Protein 2EHF (pdb70)

Structure (mmCIF, N/CA/C/O backbone):
data_2EHF
#
_entry.id   2EHF
#
loop_
_atom_site.group_PDB
_atom_site.id
_atom_site.type_symbol
_atom_site.label_atom_id
_atom_site.label_alt_id
_atom_site.label_comp_id
_atom_site.label_asym_id
_atom_site.label_entity_id
_atom_site.label_seq_id
_atom_site.pdbx_PDB_ins_code
_atom_site.Cartn_x
_atom_site.Cartn_y
_atom_site.Cartn_z
_atom_site.occupancy
_atom_site.B_iso_or_equiv
_atom_site.auth_seq_id
_atom_site.auth_comp_id
_atom_site.auth_asym_id
_atom_site.auth_atom_id
_atom_site.pdbx_PDB_model_num
ATOM 1 N N . GLY A 1 1 ? -13.298 -3.826 28.647 1.00 0.00 1 GLY A N 1
ATOM 2 C CA . GLY A 1 1 ? -13.698 -3.352 27.335 1.00 0.00 1 GLY A CA 1
ATOM 3 C C . GLY A 1 1 ? -15.192 -3.118 27.234 1.00 0.00 1 GLY A C 1
ATOM 4 O O . GLY A 1 1 ? -15.965 -3.637 28.040 1.00 0.00 1 GLY A O 1
ATOM 8 N N . SER A 1 2 ? -15.601 -2.333 26.243 1.00 0.00 2 SER A N 1
ATOM 9 C CA . SER A 1 2 ? -17.013 -2.026 26.043 1.00 0.00 2 SER A CA 1
ATOM 10 C C . SER A 1 2 ? -17.375 -2.078 24.561 1.00 0.00 2 SER A C 1
ATOM 11 O O . SER A 1 2 ? -16.522 -2.331 23.711 1.00 0.00 2 SER A O 1
ATOM 19 N N . SER A 1 3 ? -18.647 -1.837 24.261 1.00 0.00 3 SER A N 1
ATOM 20 C CA . SER A 1 3 ? -19.125 -1.859 22.884 1.00 0.00 3 SER A CA 1
ATOM 21 C C . SER A 1 3 ? -18.407 -0.809 22.042 1.00 0.00 3 SER A C 1
ATOM 22 O O . SER A 1 3 ? -17.684 0.036 22.568 1.00 0.00 3 SER A O 1
ATOM 30 N N . GLY A 1 4 ? -18.611 -0.870 20.730 1.00 0.00 4 GLY A N 1
ATOM 31 C CA . GLY A 1 4 ? -17.976 0.080 19.835 1.00 0.00 4 GLY A CA 1
ATOM 32 C C . GLY A 1 4 ? -18.952 0.686 18.846 1.00 0.00 4 GLY A C 1
ATOM 33 O O . GLY A 1 4 ? -20.153 0.753 19.110 1.00 0.00 4 GLY A O 1
ATOM 37 N N . SER A 1 5 ? -18.436 1.129 17.704 1.00 0.00 5 SER A N 1
ATOM 38 C CA . SER A 1 5 ? -19.270 1.738 16.674 1.00 0.00 5 SER A CA 1
ATOM 39 C C . SER A 1 5 ? -19.981 0.669 15.850 1.00 0.00 5 SER A C 1
ATOM 40 O O . SER A 1 5 ? -19.480 -0.443 15.690 1.00 0.00 5 SER A O 1
ATOM 48 N N . SER A 1 6 ? -21.154 1.016 15.328 1.00 0.00 6 SER A N 1
ATOM 49 C CA . SER A 1 6 ? -21.937 0.087 14.523 1.00 0.00 6 SER A CA 1
ATOM 50 C C . SER A 1 6 ? -22.370 0.735 13.212 1.00 0.00 6 SER A C 1
ATOM 51 O O . SER A 1 6 ? -22.243 1.946 13.033 1.00 0.00 6 SER A O 1
ATOM 59 N N . GLY A 1 7 ? -22.884 -0.081 12.297 1.00 0.00 7 GLY A N 1
ATOM 60 C CA . GLY A 1 7 ? -23.329 0.430 11.013 1.00 0.00 7 GLY A CA 1
ATOM 61 C C . GLY A 1 7 ? -22.796 -0.383 9.850 1.00 0.00 7 GLY A C 1
ATOM 62 O O . GLY A 1 7 ? -21.593 -0.618 9.748 1.00 0.00 7 GLY A O 1
ATOM 66 N N . GLU A 1 8 ? -23.695 -0.815 8.971 1.00 0.00 8 GLU A N 1
ATOM 67 C CA . GLU A 1 8 ? -23.308 -1.609 7.810 1.00 0.00 8 GLU A CA 1
ATOM 68 C C . GLU A 1 8 ? -23.572 -0.845 6.516 1.00 0.00 8 GLU A C 1
ATOM 69 O O . GLU A 1 8 ? -24.713 -0.493 6.212 1.00 0.00 8 GLU A O 1
ATOM 81 N N . ILE A 1 9 ? -22.511 -0.591 5.759 1.00 0.00 9 ILE A N 1
ATOM 82 C CA . ILE A 1 9 ? -22.627 0.130 4.497 1.00 0.00 9 ILE A CA 1
ATOM 83 C C . ILE A 1 9 ? -21.558 -0.318 3.507 1.00 0.00 9 ILE A C 1
ATOM 84 O O . ILE A 1 9 ? -20.444 -0.665 3.897 1.00 0.00 9 ILE A O 1
ATOM 100 N N . GLU A 1 10 ? -21.906 -0.307 2.224 1.00 0.00 10 GLU A N 1
ATOM 101 C CA . GLU A 1 10 ? -20.975 -0.712 1.177 1.00 0.00 10 GLU A CA 1
ATOM 102 C C . GLU A 1 10 ? -19.997 0.414 0.854 1.00 0.00 10 GLU A C 1
ATOM 103 O O . GLU A 1 10 ? -20.354 1.591 0.886 1.00 0.00 10 GLU A O 1
ATOM 115 N N . LYS A 1 11 ? -18.759 0.043 0.543 1.00 0.00 11 LYS A N 1
ATOM 116 C CA . LYS A 1 11 ? -17.728 1.019 0.213 1.00 0.00 11 LYS A CA 1
ATOM 117 C C . LYS A 1 11 ? -17.026 0.650 -1.091 1.00 0.00 11 LYS A C 1
ATOM 118 O O . LYS A 1 11 ? -16.852 -0.527 -1.401 1.00 0.00 11 LYS A O 1
ATOM 137 N N . GLY A 1 12 ? -16.625 1.665 -1.850 1.00 0.00 12 GLY A N 1
ATOM 138 C CA . GLY A 1 12 ? -15.946 1.427 -3.110 1.00 0.00 12 GLY A CA 1
ATOM 139 C C . GLY A 1 12 ? -14.521 0.945 -2.919 1.00 0.00 12 GLY A C 1
ATOM 140 O O . GLY A 1 12 ? -14.292 -0.150 -2.409 1.00 0.00 12 GLY A O 1
ATOM 144 N N . GLY A 1 13 ? -13.560 1.767 -3.331 1.00 0.00 13 GLY A N 1
ATOM 145 C CA . GLY A 1 13 ? -12.162 1.400 -3.195 1.00 0.00 13 GLY A CA 1
ATOM 146 C C . GLY A 1 13 ? -11.295 2.014 -4.276 1.00 0.00 13 GLY A C 1
ATOM 147 O O . GLY A 1 13 ? -11.729 2.171 -5.417 1.00 0.00 13 GLY A O 1
ATOM 151 N N . CYS A 1 14 ? -10.064 2.365 -3.917 1.00 0.00 14 CYS A N 1
ATOM 152 C CA . CYS A 1 14 ? -9.133 2.967 -4.863 1.00 0.00 14 CYS A CA 1
ATOM 153 C C . CYS A 1 14 ? -9.289 2.348 -6.249 1.00 0.00 14 CYS A C 1
ATOM 154 O O . CYS A 1 14 ? -9.861 2.957 -7.152 1.00 0.00 14 CYS A O 1
ATOM 161 N N . GLY A 1 15 ? -8.775 1.132 -6.409 1.00 0.00 15 GLY A N 1
ATOM 162 C CA . GLY A 1 15 ? -8.867 0.450 -7.687 1.00 0.00 15 GLY A CA 1
ATOM 163 C C . GLY A 1 15 ? -7.980 -0.777 -7.754 1.00 0.00 15 GLY A C 1
ATOM 164 O O . GLY A 1 15 ? -7.757 -1.447 -6.745 1.00 0.00 15 GLY A O 1
ATOM 168 N N . ASP A 1 16 ? -7.473 -1.074 -8.946 1.00 0.00 16 ASP A N 1
ATOM 169 C CA . ASP A 1 16 ? -6.605 -2.229 -9.141 1.00 0.00 16 ASP A CA 1
ATOM 170 C C . ASP A 1 16 ? -5.216 -1.794 -9.600 1.00 0.00 16 ASP A C 1
ATOM 171 O O . ASP A 1 16 ? -4.887 -1.831 -10.786 1.00 0.00 16 ASP A O 1
ATOM 180 N N . PRO A 1 17 ? -4.381 -1.371 -8.639 1.00 0.00 17 PRO A N 1
ATOM 181 C CA . PRO A 1 17 ? -3.015 -0.920 -8.920 1.00 0.00 17 PRO A CA 1
ATOM 182 C C . PRO A 1 17 ? -2.102 -2.066 -9.345 1.00 0.00 17 PRO A C 1
ATOM 183 O O . PRO A 1 17 ? -0.911 -1.869 -9.581 1.00 0.00 17 PRO A O 1
ATOM 194 N N . GLY A 1 18 ? -2.670 -3.264 -9.441 1.00 0.00 18 GLY A N 1
ATOM 195 C CA . GLY A 1 18 ? -1.893 -4.424 -9.838 1.00 0.00 18 GLY A CA 1
ATOM 196 C C . GLY A 1 18 ? -0.732 -4.692 -8.902 1.00 0.00 18 GLY A C 1
ATOM 197 O O . GLY A 1 18 ? -0.566 -4.003 -7.895 1.00 0.00 18 GLY A O 1
ATOM 201 N N . ILE A 1 19 ? 0.073 -5.696 -9.232 1.00 0.00 19 ILE A N 1
ATOM 202 C CA . ILE A 1 19 ? 1.224 -6.053 -8.412 1.00 0.00 19 ILE A CA 1
ATOM 203 C C . ILE A 1 19 ? 2.522 -5.936 -9.205 1.00 0.00 19 ILE A C 1
ATOM 204 O O . ILE A 1 19 ? 2.591 -6.282 -10.385 1.00 0.00 19 ILE A O 1
ATOM 220 N N . PRO A 1 20 ? 3.576 -5.437 -8.543 1.00 0.00 20 PRO A N 1
ATOM 221 C CA . PRO A 1 20 ? 4.892 -5.264 -9.166 1.00 0.00 20 PRO A CA 1
ATOM 222 C C . PRO A 1 20 ? 5.577 -6.596 -9.452 1.00 0.00 20 PRO A C 1
ATOM 223 O O . PRO A 1 20 ? 5.379 -7.574 -8.732 1.00 0.00 20 PRO A O 1
ATOM 234 N N . ALA A 1 21 ? 6.385 -6.626 -10.507 1.00 0.00 21 ALA A N 1
ATOM 235 C CA . ALA A 1 21 ? 7.102 -7.838 -10.886 1.00 0.00 21 ALA A CA 1
ATOM 236 C C . ALA A 1 21 ? 8.512 -7.845 -10.307 1.00 0.00 21 ALA A C 1
ATOM 237 O O . ALA A 1 21 ? 9.432 -8.413 -10.896 1.00 0.00 21 ALA A O 1
ATOM 244 N N . TYR A 1 22 ? 8.675 -7.212 -9.151 1.00 0.00 22 TYR A N 1
ATOM 245 C CA . TYR A 1 22 ? 9.974 -7.144 -8.493 1.00 0.00 22 TYR A CA 1
ATOM 246 C C . TYR A 1 22 ? 9.885 -7.645 -7.055 1.00 0.00 22 TYR A C 1
ATOM 247 O O . TYR A 1 22 ? 10.866 -8.126 -6.491 1.00 0.00 22 TYR A O 1
ATOM 265 N N . GLY A 1 23 ? 8.697 -7.530 -6.468 1.00 0.00 23 GLY A N 1
ATOM 266 C CA . GLY A 1 23 ? 8.499 -7.977 -5.101 1.00 0.00 23 GLY A CA 1
ATOM 267 C C . GLY A 1 23 ? 7.133 -8.597 -4.886 1.00 0.00 23 GLY A C 1
ATOM 268 O O . GLY A 1 23 ? 6.423 -8.903 -5.845 1.00 0.00 23 GLY A O 1
ATOM 272 N N . LYS A 1 24 ? 6.762 -8.785 -3.624 1.00 0.00 24 LYS A N 1
ATOM 273 C CA . LYS A 1 24 ? 5.472 -9.374 -3.285 1.00 0.00 24 LYS A CA 1
ATOM 274 C C . LYS A 1 24 ? 4.593 -8.369 -2.548 1.00 0.00 24 LYS A C 1
ATOM 275 O O . LYS A 1 24 ? 5.081 -7.579 -1.739 1.00 0.00 24 LYS A O 1
ATOM 294 N N . ARG A 1 25 ? 3.295 -8.405 -2.831 1.00 0.00 25 ARG A N 1
ATOM 295 C CA . ARG A 1 25 ? 2.348 -7.498 -2.194 1.00 0.00 25 ARG A CA 1
ATOM 296 C C . ARG A 1 25 ? 1.454 -8.247 -1.210 1.00 0.00 25 ARG A C 1
ATOM 297 O O . ARG A 1 25 ? 1.234 -9.451 -1.347 1.00 0.00 25 ARG A O 1
ATOM 318 N N . THR A 1 26 ? 0.942 -7.527 -0.217 1.00 0.00 26 THR A N 1
ATOM 319 C CA . THR A 1 26 ? 0.074 -8.124 0.791 1.00 0.00 26 THR A CA 1
ATOM 320 C C . THR A 1 26 ? -1.257 -7.385 0.877 1.00 0.00 26 THR A C 1
ATOM 321 O O . THR A 1 26 ? -1.324 -6.265 1.381 1.00 0.00 26 THR A O 1
ATOM 332 N N . GLY A 1 27 ? -2.315 -8.020 0.382 1.00 0.00 27 GLY A N 1
ATOM 333 C CA . GLY A 1 27 ? -3.630 -7.407 0.414 1.00 0.00 27 GLY A CA 1
ATOM 334 C C . GLY A 1 27 ? -4.238 -7.268 -0.968 1.00 0.00 27 GLY A C 1
ATOM 335 O O . GLY A 1 27 ? -4.391 -6.157 -1.477 1.00 0.00 27 GLY A O 1
ATOM 339 N N . SER A 1 28 ? -4.584 -8.397 -1.577 1.00 0.00 28 SER A N 1
ATOM 340 C CA . SER A 1 28 ? -5.174 -8.396 -2.911 1.00 0.00 28 SER A CA 1
ATOM 341 C C . SER A 1 28 ? -6.388 -7.473 -2.968 1.00 0.00 28 SER A C 1
ATOM 342 O O . SER A 1 28 ? -6.709 -6.916 -4.017 1.00 0.00 28 SER A O 1
ATOM 350 N N . SER A 1 29 ? -7.058 -7.317 -1.831 1.00 0.00 29 SER A N 1
ATOM 351 C CA . SER A 1 29 ? -8.239 -6.466 -1.750 1.00 0.00 29 SER A CA 1
ATOM 352 C C . SER A 1 29 ? -7.847 -5.019 -1.463 1.00 0.00 29 SER A C 1
ATOM 353 O O . SER A 1 29 ? -6.907 -4.756 -0.714 1.00 0.00 29 SER A O 1
ATOM 361 N N . PHE A 1 30 ? -8.576 -4.085 -2.065 1.00 0.00 30 PHE A N 1
ATOM 362 C CA . PHE A 1 30 ? -8.305 -2.665 -1.876 1.00 0.00 30 PHE A CA 1
ATOM 363 C C . PHE A 1 30 ? -9.577 -1.916 -1.488 1.00 0.00 30 PHE A C 1
ATOM 364 O O . PHE A 1 30 ? -10.459 -1.695 -2.318 1.00 0.00 30 PHE A O 1
ATOM 381 N N . LEU A 1 31 ? -9.664 -1.528 -0.220 1.00 0.00 31 LEU A N 1
ATOM 382 C CA . LEU A 1 31 ? -10.827 -0.804 0.280 1.00 0.00 31 LEU A CA 1
ATOM 383 C C . LEU A 1 31 ? -10.443 0.605 0.722 1.00 0.00 31 LEU A C 1
ATOM 384 O O . LEU A 1 31 ? -9.262 0.951 0.771 1.00 0.00 31 LEU A O 1
ATOM 400 N N . HIS A 1 32 ? -11.448 1.413 1.044 1.00 0.00 32 HIS A N 1
ATOM 401 C CA . HIS A 1 32 ? -11.215 2.784 1.485 1.00 0.00 32 HIS A CA 1
ATOM 402 C C . HIS A 1 32 ? -10.585 2.809 2.874 1.00 0.00 32 HIS A C 1
ATOM 403 O O . HIS A 1 32 ? -11.269 2.626 3.880 1.00 0.00 32 HIS A O 1
ATOM 417 N N . GLY A 1 33 ? -9.276 3.035 2.921 1.00 0.00 33 GLY A N 1
ATOM 418 C CA . GLY A 1 33 ? -8.576 3.078 4.191 1.00 0.00 33 GLY A CA 1
ATOM 419 C C . GLY A 1 33 ? -7.611 1.921 4.361 1.00 0.00 33 GLY A C 1
ATOM 420 O O . GLY A 1 33 ? -6.965 1.790 5.402 1.00 0.00 33 GLY A O 1
ATOM 424 N N . ASP A 1 34 ? -7.514 1.079 3.339 1.00 0.00 34 ASP A N 1
ATOM 425 C CA . ASP A 1 34 ? -6.621 -0.074 3.379 1.00 0.00 34 ASP A CA 1
ATOM 426 C C . ASP A 1 34 ? -5.207 0.318 2.962 1.00 0.00 34 ASP A C 1
ATOM 427 O O . ASP A 1 34 ? -5.018 1.188 2.112 1.00 0.00 34 ASP A O 1
ATOM 436 N N . THR A 1 35 ? -4.216 -0.329 3.568 1.00 0.00 35 THR A N 1
ATOM 437 C CA . THR A 1 35 ? -2.820 -0.046 3.261 1.00 0.00 35 THR A CA 1
ATOM 438 C C . THR A 1 35 ? -2.155 -1.237 2.580 1.00 0.00 35 THR A C 1
ATOM 439 O O . THR A 1 35 ? -2.170 -2.352 3.103 1.00 0.00 35 THR A O 1
ATOM 450 N N . LEU A 1 36 ? -1.571 -0.994 1.412 1.00 0.00 36 LEU A N 1
ATOM 451 C CA . LEU A 1 36 ? -0.898 -2.047 0.659 1.00 0.00 36 LEU A CA 1
ATOM 452 C C . LEU A 1 36 ? 0.614 -1.961 0.835 1.00 0.00 36 LEU A C 1
ATOM 453 O O . LEU A 1 36 ? 1.245 -0.988 0.420 1.00 0.00 36 LEU A O 1
ATOM 469 N N . THR A 1 37 ? 1.193 -2.988 1.450 1.00 0.00 37 THR A N 1
ATOM 470 C CA . THR A 1 37 ? 2.632 -3.029 1.680 1.00 0.00 37 THR A CA 1
ATOM 471 C C . THR A 1 37 ? 3.315 -3.993 0.716 1.00 0.00 37 THR A C 1
ATOM 472 O O . THR A 1 37 ? 2.663 -4.838 0.102 1.00 0.00 37 THR A O 1
ATOM 483 N N . PHE A 1 38 ? 4.631 -3.861 0.589 1.00 0.00 38 PHE A N 1
ATOM 484 C CA . PHE A 1 38 ? 5.403 -4.721 -0.301 1.00 0.00 38 PHE A CA 1
ATOM 485 C C . PHE A 1 38 ? 6.667 -5.224 0.390 1.00 0.00 38 PHE A C 1
ATOM 486 O O . PHE A 1 38 ? 6.959 -4.844 1.523 1.00 0.00 38 PHE A O 1
ATOM 503 N N . GLU A 1 39 ? 7.411 -6.081 -0.302 1.00 0.00 39 GLU A N 1
ATOM 504 C CA . GLU A 1 39 ? 8.643 -6.636 0.245 1.00 0.00 39 GLU A CA 1
ATOM 505 C C . GLU A 1 39 ? 9.504 -7.244 -0.859 1.00 0.00 39 GLU A C 1
ATOM 506 O O . GLU A 1 39 ? 8.989 -7.732 -1.865 1.00 0.00 39 GLU A O 1
ATOM 518 N N . CYS A 1 40 ? 10.818 -7.210 -0.663 1.00 0.00 40 CYS A N 1
ATOM 519 C CA . CYS A 1 40 ? 11.751 -7.756 -1.641 1.00 0.00 40 CYS A CA 1
ATOM 520 C C . CYS A 1 40 ? 12.728 -8.724 -0.979 1.00 0.00 40 CYS A C 1
ATOM 521 O O . CYS A 1 40 ? 13.131 -8.549 0.171 1.00 0.00 40 CYS A O 1
ATOM 528 N N . PRO A 1 41 ? 13.119 -9.770 -1.722 1.00 0.00 41 PRO A N 1
ATOM 529 C CA . PRO A 1 41 ? 14.053 -10.786 -1.229 1.00 0.00 41 PRO A CA 1
ATOM 530 C C . PRO A 1 41 ? 15.469 -10.244 -1.071 1.00 0.00 41 PRO A C 1
ATOM 531 O O . PRO A 1 41 ? 15.685 -9.032 -1.085 1.00 0.00 41 PRO A O 1
ATOM 542 N N . ALA A 1 42 ? 16.431 -11.148 -0.922 1.00 0.00 42 ALA A N 1
ATOM 543 C CA . ALA A 1 42 ? 17.828 -10.760 -0.764 1.00 0.00 42 ALA A CA 1
ATOM 544 C C . ALA A 1 42 ? 18.397 -10.216 -2.070 1.00 0.00 42 ALA A C 1
ATOM 545 O O . ALA A 1 42 ? 17.818 -10.411 -3.139 1.00 0.00 42 ALA A O 1
ATOM 552 N N . ALA A 1 43 ? 19.533 -9.533 -1.976 1.00 0.00 43 ALA A N 1
ATOM 553 C CA . ALA A 1 43 ? 20.181 -8.963 -3.151 1.00 0.00 43 ALA A CA 1
ATOM 554 C C . ALA A 1 43 ? 19.283 -7.932 -3.826 1.00 0.00 43 ALA A C 1
ATOM 555 O O . ALA A 1 43 ? 19.338 -7.747 -5.042 1.00 0.00 43 ALA A O 1
ATOM 562 N N . PHE A 1 44 ? 18.456 -7.262 -3.030 1.00 0.00 44 PHE A N 1
ATOM 563 C CA . PHE A 1 44 ? 17.545 -6.250 -3.552 1.00 0.00 44 PHE A CA 1
ATOM 564 C C . PHE A 1 44 ? 17.263 -5.179 -2.502 1.00 0.00 44 PHE A C 1
ATOM 565 O O . PHE A 1 44 ? 17.156 -5.474 -1.313 1.00 0.00 44 PHE A O 1
ATOM 582 N N . GLU A 1 45 ? 17.145 -3.934 -2.953 1.00 0.00 45 GLU A N 1
ATOM 583 C CA . GLU A 1 45 ? 16.878 -2.818 -2.053 1.00 0.00 45 GLU A CA 1
ATOM 584 C C . GLU A 1 45 ? 15.595 -2.094 -2.450 1.00 0.00 45 GLU A C 1
ATOM 585 O O . GLU A 1 45 ? 15.337 -1.867 -3.633 1.00 0.00 45 GLU A O 1
ATOM 597 N N . LEU A 1 46 ? 14.793 -1.734 -1.454 1.00 0.00 46 LEU A N 1
ATOM 598 C CA . LEU A 1 46 ? 13.536 -1.035 -1.698 1.00 0.00 46 LEU A CA 1
ATOM 599 C C . LEU A 1 46 ? 13.770 0.246 -2.492 1.00 0.00 46 LEU A C 1
ATOM 600 O O . LEU A 1 46 ? 14.588 1.084 -2.111 1.00 0.00 46 LEU A O 1
ATOM 616 N N . VAL A 1 47 ? 13.044 0.393 -3.595 1.00 0.00 47 VAL A N 1
ATOM 617 C CA . VAL A 1 47 ? 13.170 1.574 -4.441 1.00 0.00 47 VAL A CA 1
ATOM 618 C C . VAL A 1 47 ? 11.811 2.219 -4.690 1.00 0.00 47 VAL A C 1
ATOM 619 O O . VAL A 1 47 ? 11.296 2.195 -5.806 1.00 0.00 47 VAL A O 1
ATOM 632 N N . GLY A 1 48 ? 11.236 2.798 -3.640 1.00 0.00 48 GLY A N 1
ATOM 633 C CA . GLY A 1 48 ? 9.942 3.443 -3.765 1.00 0.00 48 GLY A CA 1
ATOM 634 C C . GLY A 1 48 ? 9.177 3.465 -2.457 1.00 0.00 48 GLY A C 1
ATOM 635 O O . GLY A 1 48 ? 9.742 3.205 -1.395 1.00 0.00 48 GLY A O 1
ATOM 639 N N . GLU A 1 49 ? 7.887 3.778 -2.533 1.00 0.00 49 GLU A N 1
ATOM 640 C CA . GLU A 1 49 ? 7.044 3.835 -1.344 1.00 0.00 49 GLU A CA 1
ATOM 641 C C . GLU A 1 49 ? 6.816 2.439 -0.771 1.00 0.00 49 GLU A C 1
ATOM 642 O O . GLU A 1 49 ? 6.083 1.634 -1.345 1.00 0.00 49 GLU A O 1
ATOM 654 N N . ARG A 1 50 ? 7.449 2.161 0.364 1.00 0.00 50 ARG A N 1
ATOM 655 C CA . ARG A 1 50 ? 7.316 0.863 1.014 1.00 0.00 50 ARG A CA 1
ATOM 656 C C . ARG A 1 50 ? 5.848 0.479 1.169 1.00 0.00 50 ARG A C 1
ATOM 657 O O . ARG A 1 50 ? 5.453 -0.645 0.860 1.00 0.00 50 ARG A O 1
ATOM 678 N N . VAL A 1 51 ? 5.043 1.422 1.649 1.00 0.00 51 VAL A N 1
ATOM 679 C CA . VAL A 1 51 ? 3.617 1.183 1.844 1.00 0.00 51 VAL A CA 1
ATOM 680 C C . VAL A 1 51 ? 2.805 2.439 1.551 1.00 0.00 51 VAL A C 1
ATOM 681 O O . VAL A 1 51 ? 3.121 3.523 2.043 1.00 0.00 51 VAL A O 1
ATOM 694 N N . ILE A 1 52 ? 1.757 2.286 0.749 1.00 0.00 52 ILE A N 1
ATOM 695 C CA . ILE A 1 52 ? 0.898 3.408 0.392 1.00 0.00 52 ILE A CA 1
ATOM 696 C C . ILE A 1 52 ? -0.439 3.330 1.121 1.00 0.00 52 ILE A C 1
ATOM 697 O O . ILE A 1 52 ? -0.753 2.326 1.760 1.00 0.00 52 ILE A O 1
ATOM 713 N N . THR A 1 53 ? -1.226 4.397 1.019 1.00 0.00 53 THR A N 1
ATOM 714 C CA . THR A 1 53 ? -2.530 4.450 1.668 1.00 0.00 53 THR A CA 1
ATOM 715 C C . THR A 1 53 ? -3.587 5.024 0.731 1.00 0.00 53 THR A C 1
ATOM 716 O O . THR A 1 53 ? -3.422 6.117 0.188 1.00 0.00 53 THR A O 1
ATOM 727 N N . CYS A 1 54 ? -4.673 4.282 0.546 1.00 0.00 54 CYS A N 1
ATOM 728 C CA . CYS A 1 54 ? -5.758 4.717 -0.325 1.00 0.00 54 CYS A CA 1
ATOM 729 C C . CYS A 1 54 ? -6.166 6.153 -0.010 1.00 0.00 54 CYS A C 1
ATOM 730 O O . CYS A 1 54 ? -5.965 6.635 1.105 1.00 0.00 54 CYS A O 1
ATOM 737 N N . GLN A 1 55 ? -6.739 6.830 -1.000 1.00 0.00 55 GLN A N 1
ATOM 738 C CA . GLN A 1 55 ? -7.174 8.211 -0.828 1.00 0.00 55 GLN A CA 1
ATOM 739 C C . GLN A 1 55 ? -8.667 8.350 -1.109 1.00 0.00 55 GLN A C 1
ATOM 740 O O . GLN A 1 55 ? -9.154 9.444 -1.394 1.00 0.00 55 GLN A O 1
ATOM 754 N N . GLN A 1 56 ? -9.386 7.235 -1.028 1.00 0.00 56 GLN A N 1
ATOM 755 C CA . GLN A 1 56 ? -10.823 7.234 -1.275 1.00 0.00 56 GLN A CA 1
ATOM 756 C C . GLN A 1 56 ? -11.171 8.122 -2.464 1.00 0.00 56 GLN A C 1
ATOM 757 O O . GLN A 1 56 ? -12.264 8.683 -2.533 1.00 0.00 56 GLN A O 1
ATOM 771 N N . ASN A 1 57 ? -10.235 8.245 -3.399 1.00 0.00 57 ASN A N 1
ATOM 772 C CA . ASN A 1 57 ? -10.443 9.067 -4.586 1.00 0.00 57 ASN A CA 1
ATOM 773 C C . ASN A 1 57 ? -10.130 8.279 -5.855 1.00 0.00 57 ASN A C 1
ATOM 774 O O . ASN A 1 57 ? -9.564 8.815 -6.806 1.00 0.00 57 ASN A O 1
ATOM 785 N N . ASN A 1 58 ? -10.502 7.003 -5.860 1.00 0.00 58 ASN A N 1
ATOM 786 C CA . ASN A 1 58 ? -10.261 6.141 -7.011 1.00 0.00 58 ASN A CA 1
ATOM 787 C C . ASN A 1 58 ? -8.814 6.253 -7.481 1.00 0.00 58 ASN A C 1
ATOM 788 O O . ASN A 1 58 ? -8.522 6.086 -8.665 1.00 0.00 58 ASN A O 1
ATOM 799 N N . GLN A 1 59 ? -7.914 6.536 -6.545 1.00 0.00 59 GLN A N 1
ATOM 800 C CA . GLN A 1 59 ? -6.497 6.670 -6.864 1.00 0.00 59 GLN A CA 1
ATOM 801 C C . GLN A 1 59 ? -5.635 6.411 -5.633 1.00 0.00 59 GLN A C 1
ATOM 802 O O . GLN A 1 59 ? -6.131 6.407 -4.506 1.00 0.00 59 GLN A O 1
ATOM 816 N N . TRP A 1 60 ? -4.344 6.194 -5.856 1.00 0.00 60 TRP A N 1
ATOM 817 C CA . TRP A 1 60 ? -3.413 5.933 -4.764 1.00 0.00 60 TRP A CA 1
ATOM 818 C C . TRP A 1 60 ? -2.457 7.105 -4.573 1.00 0.00 60 TRP A C 1
ATOM 819 O O . TRP A 1 60 ? -2.132 7.815 -5.524 1.00 0.00 60 TRP A O 1
ATOM 840 N N . SER A 1 61 ? -2.008 7.302 -3.337 1.00 0.00 61 SER A N 1
ATOM 841 C CA . SER A 1 61 ? -1.091 8.391 -3.021 1.00 0.00 61 SER A CA 1
ATOM 842 C C . SER A 1 61 ? 0.206 8.255 -3.812 1.00 0.00 61 SER A C 1
ATOM 843 O O . SER A 1 61 ? 0.815 9.251 -4.202 1.00 0.00 61 SER A O 1
ATOM 851 N N . GLY A 1 62 ? 0.623 7.014 -4.046 1.00 0.00 62 GLY A N 1
ATOM 852 C CA . GLY A 1 62 ? 1.845 6.770 -4.789 1.00 0.00 62 GLY A CA 1
ATOM 853 C C . GLY A 1 62 ? 1.781 5.496 -5.608 1.00 0.00 62 GLY A C 1
ATOM 854 O O . GLY A 1 62 ? 0.912 4.653 -5.390 1.00 0.00 62 GLY A O 1
ATOM 858 N N . ASN A 1 63 ? 2.702 5.357 -6.556 1.00 0.00 63 ASN A N 1
ATOM 859 C CA . ASN A 1 63 ? 2.744 4.178 -7.413 1.00 0.00 63 ASN A CA 1
ATOM 860 C C . ASN A 1 63 ? 3.419 3.011 -6.699 1.00 0.00 63 ASN A C 1
ATOM 861 O O . ASN A 1 63 ? 4.061 3.189 -5.664 1.00 0.00 63 ASN A O 1
ATOM 872 N N . LYS A 1 64 ? 3.270 1.815 -7.260 1.00 0.00 64 LYS A N 1
ATOM 873 C CA . LYS A 1 64 ? 3.866 0.618 -6.680 1.00 0.00 64 LYS A CA 1
ATOM 874 C C . LYS A 1 64 ? 5.381 0.761 -6.572 1.00 0.00 64 LYS A C 1
ATOM 875 O O . LYS A 1 64 ? 6.035 1.353 -7.431 1.00 0.00 64 LYS A O 1
ATOM 894 N N . PRO A 1 65 ? 5.954 0.206 -5.494 1.00 0.00 65 PRO A N 1
ATOM 895 C CA . PRO A 1 65 ? 7.398 0.257 -5.250 1.00 0.00 65 PRO A CA 1
ATOM 896 C C . PRO A 1 65 ? 8.183 -0.606 -6.233 1.00 0.00 65 PRO A C 1
ATOM 897 O O . PRO A 1 65 ? 7.662 -1.008 -7.273 1.00 0.00 65 PRO A O 1
ATOM 908 N N . SER A 1 66 ? 9.437 -0.887 -5.895 1.00 0.00 66 SER A N 1
ATOM 909 C CA . SER A 1 66 ? 10.295 -1.700 -6.750 1.00 0.00 66 SER A CA 1
ATOM 910 C C . SER A 1 66 ? 11.419 -2.339 -5.941 1.00 0.00 66 SER A C 1
ATOM 911 O O . SER A 1 66 ? 11.576 -2.067 -4.750 1.00 0.00 66 SER A O 1
ATOM 919 N N . CYS A 1 67 ? 12.200 -3.191 -6.596 1.00 0.00 67 CYS A N 1
ATOM 920 C CA . CYS A 1 67 ? 13.311 -3.871 -5.940 1.00 0.00 67 CYS A CA 1
ATOM 921 C C . CYS A 1 67 ? 14.570 -3.812 -6.800 1.00 0.00 67 CYS A C 1
ATOM 922 O O . CYS A 1 67 ? 14.585 -4.300 -7.930 1.00 0.00 67 CYS A O 1
ATOM 929 N N . SER A 1 68 ? 15.623 -3.211 -6.257 1.00 0.00 68 SER A N 1
ATOM 930 C CA . SER A 1 68 ? 16.886 -3.085 -6.975 1.00 0.00 68 SER A CA 1
ATOM 931 C C . SER A 1 68 ? 17.975 -2.526 -6.065 1.00 0.00 68 SER A C 1
ATOM 932 O O . SER A 1 68 ? 17.805 -1.476 -5.446 1.00 0.00 68 SER A O 1
ATOM 940 N N . GLY A 1 69 ? 19.096 -3.237 -5.988 1.00 0.00 69 GLY A N 1
ATOM 941 C CA . GLY A 1 69 ? 20.198 -2.797 -5.152 1.00 0.00 69 GLY A CA 1
ATOM 942 C C . GLY A 1 69 ? 21.013 -3.955 -4.611 1.00 0.00 69 GLY A C 1
ATOM 943 O O . GLY A 1 69 ? 20.531 -5.083 -4.498 1.00 0.00 69 GLY A O 1
ATOM 947 N N . PRO A 1 70 ? 22.280 -3.682 -4.266 1.00 0.00 70 PRO A N 1
ATOM 948 C CA . PRO A 1 70 ? 23.191 -4.698 -3.730 1.00 0.00 70 PRO A CA 1
ATOM 949 C C . PRO A 1 70 ? 22.801 -5.141 -2.324 1.00 0.00 70 PRO A C 1
ATOM 950 O O . PRO A 1 70 ? 21.686 -4.887 -1.869 1.00 0.00 70 PRO A O 1
ATOM 961 N N . SER A 1 71 ? 23.727 -5.806 -1.640 1.00 0.00 71 SER A N 1
ATOM 962 C CA . SER A 1 71 ? 23.479 -6.288 -0.286 1.00 0.00 71 SER A CA 1
ATOM 963 C C . SER A 1 71 ? 23.645 -5.163 0.730 1.00 0.00 71 SER A C 1
ATOM 964 O O . SER A 1 71 ? 23.866 -4.008 0.364 1.00 0.00 71 SER A O 1
ATOM 972 N N . SER A 1 72 ? 23.538 -5.508 2.009 1.00 0.00 72 SER A N 1
ATOM 973 C CA . SER A 1 72 ? 23.673 -4.528 3.080 1.00 0.00 72 SER A CA 1
ATOM 974 C C . SER A 1 72 ? 25.005 -4.696 3.806 1.00 0.00 72 SER A C 1
ATOM 975 O O . SER A 1 72 ? 25.793 -3.757 3.906 1.00 0.00 72 SER A O 1
ATOM 983 N N . GLY A 1 73 ? 25.248 -5.902 4.312 1.00 0.00 73 GLY A N 1
ATOM 984 C CA . GLY A 1 73 ? 26.484 -6.172 5.022 1.00 0.00 73 GLY A CA 1
ATOM 985 C C . GLY A 1 73 ? 27.670 -6.314 4.089 1.00 0.00 73 GLY A C 1
ATOM 986 O O . GLY A 1 73 ? 28.709 -6.851 4.473 1.00 0.00 73 GLY A O 1
ATOM 990 N N . GLY A 1 1 ? -12.253 -26.504 2.648 1.00 0.00 1 GLY A N 2
ATOM 991 C CA . GLY A 1 1 ? -13.648 -26.295 2.307 1.00 0.00 1 GLY A CA 2
ATOM 992 C C . GLY A 1 1 ? -14.109 -24.879 2.590 1.00 0.00 1 GLY A C 2
ATOM 993 O O . GLY A 1 1 ? -15.155 -24.670 3.204 1.00 0.00 1 GLY A O 2
ATOM 997 N N . SER A 1 2 ? -13.325 -23.903 2.144 1.00 0.00 2 SER A N 2
ATOM 998 C CA . SER A 1 2 ? -13.655 -22.499 2.358 1.00 0.00 2 SER A CA 2
ATOM 999 C C . SER A 1 2 ? -14.339 -22.301 3.707 1.00 0.00 2 SER A C 2
ATOM 1000 O O . SER A 1 2 ? -15.215 -21.448 3.852 1.00 0.00 2 SER A O 2
ATOM 1008 N N . SER A 1 3 ? -13.932 -23.095 4.692 1.00 0.00 3 SER A N 2
ATOM 1009 C CA . SER A 1 3 ? -14.508 -23.011 6.029 1.00 0.00 3 SER A CA 2
ATOM 1010 C C . SER A 1 3 ? -14.690 -21.557 6.451 1.00 0.00 3 SER A C 2
ATOM 1011 O O . SER A 1 3 ? -15.643 -21.217 7.151 1.00 0.00 3 SER A O 2
ATOM 1019 N N . GLY A 1 4 ? -13.768 -20.701 6.020 1.00 0.00 4 GLY A N 2
ATOM 1020 C CA . GLY A 1 4 ? -13.844 -19.293 6.363 1.00 0.00 4 GLY A CA 2
ATOM 1021 C C . GLY A 1 4 ? -12.736 -18.480 5.723 1.00 0.00 4 GLY A C 2
ATOM 1022 O O . GLY A 1 4 ? -12.253 -18.819 4.642 1.00 0.00 4 GLY A O 2
ATOM 1026 N N . SER A 1 5 ? -12.333 -17.404 6.391 1.00 0.00 5 SER A N 2
ATOM 1027 C CA . SER A 1 5 ? -11.279 -16.537 5.878 1.00 0.00 5 SER A CA 2
ATOM 1028 C C . SER A 1 5 ? -11.448 -16.304 4.379 1.00 0.00 5 SER A C 2
ATOM 1029 O O . SER A 1 5 ? -10.468 -16.205 3.641 1.00 0.00 5 SER A O 2
ATOM 1037 N N . SER A 1 6 ? -12.698 -16.217 3.938 1.00 0.00 6 SER A N 2
ATOM 1038 C CA . SER A 1 6 ? -12.997 -16.000 2.527 1.00 0.00 6 SER A CA 2
ATOM 1039 C C . SER A 1 6 ? -14.031 -14.891 2.356 1.00 0.00 6 SER A C 2
ATOM 1040 O O . SER A 1 6 ? -15.026 -14.838 3.077 1.00 0.00 6 SER A O 2
ATOM 1048 N N . GLY A 1 7 ? -13.787 -14.006 1.394 1.00 0.00 7 GLY A N 2
ATOM 1049 C CA . GLY A 1 7 ? -14.705 -12.910 1.144 1.00 0.00 7 GLY A CA 2
ATOM 1050 C C . GLY A 1 7 ? -14.446 -12.229 -0.186 1.00 0.00 7 GLY A C 2
ATOM 1051 O O . GLY A 1 7 ? -13.451 -11.523 -0.345 1.00 0.00 7 GLY A O 2
ATOM 1055 N N . GLU A 1 8 ? -15.344 -12.443 -1.143 1.00 0.00 8 GLU A N 2
ATOM 1056 C CA . GLU A 1 8 ? -15.205 -11.845 -2.466 1.00 0.00 8 GLU A CA 2
ATOM 1057 C C . GLU A 1 8 ? -16.259 -10.764 -2.687 1.00 0.00 8 GLU A C 2
ATOM 1058 O O . GLU A 1 8 ? -16.734 -10.566 -3.806 1.00 0.00 8 GLU A O 2
ATOM 1070 N N . ILE A 1 9 ? -16.618 -10.067 -1.614 1.00 0.00 9 ILE A N 2
ATOM 1071 C CA . ILE A 1 9 ? -17.614 -9.006 -1.691 1.00 0.00 9 ILE A CA 2
ATOM 1072 C C . ILE A 1 9 ? -16.951 -7.640 -1.835 1.00 0.00 9 ILE A C 2
ATOM 1073 O O . ILE A 1 9 ? -15.999 -7.324 -1.123 1.00 0.00 9 ILE A O 2
ATOM 1089 N N . GLU A 1 10 ? -17.464 -6.834 -2.759 1.00 0.00 10 GLU A N 2
ATOM 1090 C CA . GLU A 1 10 ? -16.922 -5.501 -2.995 1.00 0.00 10 GLU A CA 2
ATOM 1091 C C . GLU A 1 10 ? -18.044 -4.480 -3.163 1.00 0.00 10 GLU A C 2
ATOM 1092 O O . GLU A 1 10 ? -18.924 -4.640 -4.009 1.00 0.00 10 GLU A O 2
ATOM 1104 N N . LYS A 1 11 ? -18.006 -3.428 -2.351 1.00 0.00 11 LYS A N 2
ATOM 1105 C CA . LYS A 1 11 ? -19.017 -2.379 -2.409 1.00 0.00 11 LYS A CA 2
ATOM 1106 C C . LYS A 1 11 ? -18.411 -1.066 -2.893 1.00 0.00 11 LYS A C 2
ATOM 1107 O O . LYS A 1 11 ? -18.966 0.007 -2.662 1.00 0.00 11 LYS A O 2
ATOM 1126 N N . GLY A 1 12 ? -17.268 -1.159 -3.567 1.00 0.00 12 GLY A N 2
ATOM 1127 C CA . GLY A 1 12 ? -16.607 0.029 -4.074 1.00 0.00 12 GLY A CA 2
ATOM 1128 C C . GLY A 1 12 ? -15.159 0.119 -3.635 1.00 0.00 12 GLY A C 2
ATOM 1129 O O . GLY A 1 12 ? -14.764 -0.496 -2.646 1.00 0.00 12 GLY A O 2
ATOM 1133 N N . GLY A 1 13 ? -14.364 0.886 -4.376 1.00 0.00 13 GLY A N 2
ATOM 1134 C CA . GLY A 1 13 ? -12.960 1.038 -4.043 1.00 0.00 13 GLY A CA 2
ATOM 1135 C C . GLY A 1 13 ? -12.104 1.330 -5.259 1.00 0.00 13 GLY A C 2
ATOM 1136 O O . GLY A 1 13 ? -12.611 1.764 -6.294 1.00 0.00 13 GLY A O 2
ATOM 1140 N N . CYS A 1 14 ? -10.803 1.093 -5.136 1.00 0.00 14 CYS A N 2
ATOM 1141 C CA . CYS A 1 14 ? -9.873 1.336 -6.232 1.00 0.00 14 CYS A CA 2
ATOM 1142 C C . CYS A 1 14 ? -9.379 0.020 -6.827 1.00 0.00 14 CYS A C 2
ATOM 1143 O O . CYS A 1 14 ? -8.562 0.010 -7.747 1.00 0.00 14 CYS A O 2
ATOM 1150 N N . GLY A 1 15 ? -9.882 -1.090 -6.295 1.00 0.00 15 GLY A N 2
ATOM 1151 C CA . GLY A 1 15 ? -9.481 -2.396 -6.785 1.00 0.00 15 GLY A CA 2
ATOM 1152 C C . GLY A 1 15 ? -8.073 -2.766 -6.363 1.00 0.00 15 GLY A C 2
ATOM 1153 O O . GLY A 1 15 ? -7.882 -3.580 -5.459 1.00 0.00 15 GLY A O 2
ATOM 1157 N N . ASP A 1 16 ? -7.084 -2.169 -7.019 1.00 0.00 16 ASP A N 2
ATOM 1158 C CA . ASP A 1 16 ? -5.686 -2.440 -6.708 1.00 0.00 16 ASP A CA 2
ATOM 1159 C C . ASP A 1 16 ? -4.772 -1.415 -7.372 1.00 0.00 16 ASP A C 2
ATOM 1160 O O . ASP A 1 16 ? -5.021 -0.955 -8.486 1.00 0.00 16 ASP A O 2
ATOM 1169 N N . PRO A 1 17 ? -3.688 -1.047 -6.673 1.00 0.00 17 PRO A N 2
ATOM 1170 C CA . PRO A 1 17 ? -2.716 -0.072 -7.175 1.00 0.00 17 PRO A CA 2
ATOM 1171 C C . PRO A 1 17 ? -1.898 -0.616 -8.342 1.00 0.00 17 PRO A C 2
ATOM 1172 O O . PRO A 1 17 ? -1.751 0.043 -9.370 1.00 0.00 17 PRO A O 2
ATOM 1183 N N . GLY A 1 18 ? -1.369 -1.825 -8.175 1.00 0.00 18 GLY A N 2
ATOM 1184 C CA . GLY A 1 18 ? -0.574 -2.437 -9.223 1.00 0.00 18 GLY A CA 2
ATOM 1185 C C . GLY A 1 18 ? 0.498 -3.358 -8.674 1.00 0.00 18 GLY A C 2
ATOM 1186 O O . GLY A 1 18 ? 1.141 -3.045 -7.672 1.00 0.00 18 GLY A O 2
ATOM 1190 N N . ILE A 1 19 ? 0.690 -4.497 -9.331 1.00 0.00 19 ILE A N 2
ATOM 1191 C CA . ILE A 1 19 ? 1.691 -5.466 -8.902 1.00 0.00 19 ILE A CA 2
ATOM 1192 C C . ILE A 1 19 ? 3.044 -5.180 -9.544 1.00 0.00 19 ILE A C 2
ATOM 1193 O O . ILE A 1 19 ? 3.139 -4.834 -10.722 1.00 0.00 19 ILE A O 2
ATOM 1209 N N . PRO A 1 20 ? 4.117 -5.328 -8.753 1.00 0.00 20 PRO A N 2
ATOM 1210 C CA . PRO A 1 20 ? 5.485 -5.092 -9.224 1.00 0.00 20 PRO A CA 2
ATOM 1211 C C . PRO A 1 20 ? 5.948 -6.154 -10.216 1.00 0.00 20 PRO A C 2
ATOM 1212 O O . PRO A 1 20 ? 5.545 -7.314 -10.131 1.00 0.00 20 PRO A O 2
ATOM 1223 N N . ALA A 1 21 ? 6.797 -5.750 -11.155 1.00 0.00 21 ALA A N 2
ATOM 1224 C CA . ALA A 1 21 ? 7.316 -6.667 -12.162 1.00 0.00 21 ALA A CA 2
ATOM 1225 C C . ALA A 1 21 ? 8.662 -7.244 -11.736 1.00 0.00 21 ALA A C 2
ATOM 1226 O O . ALA A 1 21 ? 9.514 -7.541 -12.574 1.00 0.00 21 ALA A O 2
ATOM 1233 N N . TYR A 1 22 ? 8.847 -7.400 -10.430 1.00 0.00 22 TYR A N 2
ATOM 1234 C CA . TYR A 1 22 ? 10.091 -7.939 -9.894 1.00 0.00 22 TYR A CA 2
ATOM 1235 C C . TYR A 1 22 ? 9.813 -8.994 -8.828 1.00 0.00 22 TYR A C 2
ATOM 1236 O O . TYR A 1 22 ? 10.255 -10.137 -8.938 1.00 0.00 22 TYR A O 2
ATOM 1254 N N . GLY A 1 23 ? 9.074 -8.601 -7.794 1.00 0.00 23 GLY A N 2
ATOM 1255 C CA . GLY A 1 23 ? 8.748 -9.524 -6.722 1.00 0.00 23 GLY A CA 2
ATOM 1256 C C . GLY A 1 23 ? 7.256 -9.765 -6.599 1.00 0.00 23 GLY A C 2
ATOM 1257 O O . GLY A 1 23 ? 6.547 -9.842 -7.602 1.00 0.00 23 GLY A O 2
ATOM 1261 N N . LYS A 1 24 ? 6.778 -9.886 -5.365 1.00 0.00 24 LYS A N 2
ATOM 1262 C CA . LYS A 1 24 ? 5.362 -10.121 -5.112 1.00 0.00 24 LYS A CA 2
ATOM 1263 C C . LYS A 1 24 ? 4.820 -9.129 -4.087 1.00 0.00 24 LYS A C 2
ATOM 1264 O O . LYS A 1 24 ? 5.575 -8.573 -3.290 1.00 0.00 24 LYS A O 2
ATOM 1283 N N . ARG A 1 25 ? 3.509 -8.915 -4.113 1.00 0.00 25 ARG A N 2
ATOM 1284 C CA . ARG A 1 25 ? 2.867 -7.991 -3.186 1.00 0.00 25 ARG A CA 2
ATOM 1285 C C . ARG A 1 25 ? 1.925 -8.734 -2.243 1.00 0.00 25 ARG A C 2
ATOM 1286 O O . ARG A 1 25 ? 1.433 -9.816 -2.564 1.00 0.00 25 ARG A O 2
ATOM 1307 N N . THR A 1 26 ? 1.679 -8.146 -1.076 1.00 0.00 26 THR A N 2
ATOM 1308 C CA . THR A 1 26 ? 0.798 -8.752 -0.086 1.00 0.00 26 THR A CA 2
ATOM 1309 C C . THR A 1 26 ? -0.538 -8.021 -0.018 1.00 0.00 26 THR A C 2
ATOM 1310 O O . THR A 1 26 ? -0.660 -6.887 -0.478 1.00 0.00 26 THR A O 2
ATOM 1321 N N . GLY A 1 27 ? -1.539 -8.679 0.560 1.00 0.00 27 GLY A N 2
ATOM 1322 C CA . GLY A 1 27 ? -2.853 -8.075 0.678 1.00 0.00 27 GLY A CA 2
ATOM 1323 C C . GLY A 1 27 ? -3.798 -8.523 -0.419 1.00 0.00 27 GLY A C 2
ATOM 1324 O O . GLY A 1 27 ? -3.376 -8.764 -1.550 1.00 0.00 27 GLY A O 2
ATOM 1328 N N . SER A 1 28 ? -5.079 -8.637 -0.085 1.00 0.00 28 SER A N 2
ATOM 1329 C CA . SER A 1 28 ? -6.086 -9.065 -1.050 1.00 0.00 28 SER A CA 2
ATOM 1330 C C . SER A 1 28 ? -7.228 -8.057 -1.127 1.00 0.00 28 SER A C 2
ATOM 1331 O O . SER A 1 28 ? -7.890 -7.930 -2.157 1.00 0.00 28 SER A O 2
ATOM 1339 N N . SER A 1 29 ? -7.452 -7.341 -0.029 1.00 0.00 29 SER A N 2
ATOM 1340 C CA . SER A 1 29 ? -8.517 -6.346 0.030 1.00 0.00 29 SER A CA 2
ATOM 1341 C C . SER A 1 29 ? -7.965 -4.945 -0.215 1.00 0.00 29 SER A C 2
ATOM 1342 O O . SER A 1 29 ? -6.920 -4.575 0.320 1.00 0.00 29 SER A O 2
ATOM 1350 N N . PHE A 1 30 ? -8.674 -4.171 -1.029 1.00 0.00 30 PHE A N 2
ATOM 1351 C CA . PHE A 1 30 ? -8.256 -2.810 -1.347 1.00 0.00 30 PHE A CA 2
ATOM 1352 C C . PHE A 1 30 ? -9.436 -1.846 -1.268 1.00 0.00 30 PHE A C 2
ATOM 1353 O O . PHE A 1 30 ? -10.311 -1.845 -2.135 1.00 0.00 30 PHE A O 2
ATOM 1370 N N . LEU A 1 31 ? -9.454 -1.027 -0.222 1.00 0.00 31 LEU A N 2
ATOM 1371 C CA . LEU A 1 31 ? -10.526 -0.057 -0.028 1.00 0.00 31 LEU A CA 2
ATOM 1372 C C . LEU A 1 31 ? -9.992 1.369 -0.111 1.00 0.00 31 LEU A C 2
ATOM 1373 O O . LEU A 1 31 ? -8.781 1.588 -0.149 1.00 0.00 31 LEU A O 2
ATOM 1389 N N . HIS A 1 32 ? -10.903 2.336 -0.135 1.00 0.00 32 HIS A N 2
ATOM 1390 C CA . HIS A 1 32 ? -10.524 3.743 -0.210 1.00 0.00 32 HIS A CA 2
ATOM 1391 C C . HIS A 1 32 ? -9.914 4.211 1.108 1.00 0.00 32 HIS A C 2
ATOM 1392 O O . HIS A 1 32 ? -10.500 5.024 1.820 1.00 0.00 32 HIS A O 2
ATOM 1406 N N . GLY A 1 33 ? -8.732 3.692 1.425 1.00 0.00 33 GLY A N 2
ATOM 1407 C CA . GLY A 1 33 ? -8.062 4.068 2.657 1.00 0.00 33 GLY A CA 2
ATOM 1408 C C . GLY A 1 33 ? -7.180 2.961 3.199 1.00 0.00 33 GLY A C 2
ATOM 1409 O O . GLY A 1 33 ? -6.385 3.183 4.112 1.00 0.00 33 GLY A O 2
ATOM 1413 N N . ASP A 1 34 ? -7.322 1.766 2.637 1.00 0.00 34 ASP A N 2
ATOM 1414 C CA . ASP A 1 34 ? -6.531 0.619 3.071 1.00 0.00 34 ASP A CA 2
ATOM 1415 C C . ASP A 1 34 ? -5.061 0.805 2.708 1.00 0.00 34 ASP A C 2
ATOM 1416 O O . ASP A 1 34 ? -4.692 1.770 2.039 1.00 0.00 34 ASP A O 2
ATOM 1425 N N . THR A 1 35 ? -4.224 -0.127 3.156 1.00 0.00 35 THR A N 2
ATOM 1426 C CA . THR A 1 35 ? -2.795 -0.065 2.881 1.00 0.00 35 THR A CA 2
ATOM 1427 C C . THR A 1 35 ? -2.248 -1.437 2.502 1.00 0.00 35 THR A C 2
ATOM 1428 O O . THR A 1 35 ? -2.890 -2.460 2.742 1.00 0.00 35 THR A O 2
ATOM 1439 N N . LEU A 1 36 ? -1.059 -1.452 1.909 1.00 0.00 36 LEU A N 2
ATOM 1440 C CA . LEU A 1 36 ? -0.425 -2.699 1.497 1.00 0.00 36 LEU A CA 2
ATOM 1441 C C . LEU A 1 36 ? 1.085 -2.636 1.703 1.00 0.00 36 LEU A C 2
ATOM 1442 O O . LEU A 1 36 ? 1.637 -1.580 2.012 1.00 0.00 36 LEU A O 2
ATOM 1458 N N . THR A 1 37 ? 1.749 -3.775 1.527 1.00 0.00 37 THR A N 2
ATOM 1459 C CA . THR A 1 37 ? 3.195 -3.849 1.692 1.00 0.00 37 THR A CA 2
ATOM 1460 C C . THR A 1 37 ? 3.827 -4.724 0.615 1.00 0.00 37 THR A C 2
ATOM 1461 O O . THR A 1 37 ? 3.383 -5.846 0.373 1.00 0.00 37 THR A O 2
ATOM 1472 N N . PHE A 1 38 ? 4.866 -4.203 -0.029 1.00 0.00 38 PHE A N 2
ATOM 1473 C CA . PHE A 1 38 ? 5.560 -4.937 -1.081 1.00 0.00 38 PHE A CA 2
ATOM 1474 C C . PHE A 1 38 ? 6.875 -5.514 -0.566 1.00 0.00 38 PHE A C 2
ATOM 1475 O O . PHE A 1 38 ? 7.441 -5.020 0.409 1.00 0.00 38 PHE A O 2
ATOM 1492 N N . GLU A 1 39 ? 7.353 -6.563 -1.228 1.00 0.00 39 GLU A N 2
ATOM 1493 C CA . GLU A 1 39 ? 8.601 -7.208 -0.836 1.00 0.00 39 GLU A CA 2
ATOM 1494 C C . GLU A 1 39 ? 9.392 -7.653 -2.062 1.00 0.00 39 GLU A C 2
ATOM 1495 O O . GLU A 1 39 ? 8.830 -7.853 -3.139 1.00 0.00 39 GLU A O 2
ATOM 1507 N N . CYS A 1 40 ? 10.701 -7.806 -1.891 1.00 0.00 40 CYS A N 2
ATOM 1508 C CA . CYS A 1 40 ? 11.572 -8.226 -2.982 1.00 0.00 40 CYS A CA 2
ATOM 1509 C C . CYS A 1 40 ? 12.589 -9.256 -2.501 1.00 0.00 40 CYS A C 2
ATOM 1510 O O . CYS A 1 40 ? 12.975 -9.285 -1.333 1.00 0.00 40 CYS A O 2
ATOM 1517 N N . PRO A 1 41 ? 13.033 -10.124 -3.423 1.00 0.00 41 PRO A N 2
ATOM 1518 C CA . PRO A 1 41 ? 14.012 -11.172 -3.116 1.00 0.00 41 PRO A CA 2
ATOM 1519 C C . PRO A 1 41 ? 15.400 -10.605 -2.837 1.00 0.00 41 PRO A C 2
ATOM 1520 O O . PRO A 1 41 ? 15.713 -9.482 -3.232 1.00 0.00 41 PRO A O 2
ATOM 1531 N N . ALA A 1 42 ? 16.228 -11.389 -2.155 1.00 0.00 42 ALA A N 2
ATOM 1532 C CA . ALA A 1 42 ? 17.583 -10.966 -1.826 1.00 0.00 42 ALA A CA 2
ATOM 1533 C C . ALA A 1 42 ? 18.279 -10.360 -3.040 1.00 0.00 42 ALA A C 2
ATOM 1534 O O . ALA A 1 42 ? 17.752 -10.394 -4.151 1.00 0.00 42 ALA A O 2
ATOM 1541 N N . ALA A 1 43 ? 19.467 -9.806 -2.820 1.00 0.00 43 ALA A N 2
ATOM 1542 C CA . ALA A 1 43 ? 20.236 -9.194 -3.896 1.00 0.00 43 ALA A CA 2
ATOM 1543 C C . ALA A 1 43 ? 19.484 -8.017 -4.508 1.00 0.00 43 ALA A C 2
ATOM 1544 O O . ALA A 1 43 ? 19.567 -7.772 -5.711 1.00 0.00 43 ALA A O 2
ATOM 1551 N N . PHE A 1 44 ? 18.748 -7.292 -3.671 1.00 0.00 44 PHE A N 2
ATOM 1552 C CA . PHE A 1 44 ? 17.979 -6.141 -4.130 1.00 0.00 44 PHE A CA 2
ATOM 1553 C C . PHE A 1 44 ? 17.589 -5.246 -2.958 1.00 0.00 44 PHE A C 2
ATOM 1554 O O . PHE A 1 44 ? 17.361 -5.724 -1.847 1.00 0.00 44 PHE A O 2
ATOM 1571 N N . GLU A 1 45 ? 17.514 -3.944 -3.215 1.00 0.00 45 GLU A N 2
ATOM 1572 C CA . GLU A 1 45 ? 17.153 -2.981 -2.181 1.00 0.00 45 GLU A CA 2
ATOM 1573 C C . GLU A 1 45 ? 15.781 -2.374 -2.459 1.00 0.00 45 GLU A C 2
ATOM 1574 O O . GLU A 1 45 ? 15.401 -2.171 -3.613 1.00 0.00 45 GLU A O 2
ATOM 1586 N N . LEU A 1 46 ? 15.041 -2.086 -1.393 1.00 0.00 46 LEU A N 2
ATOM 1587 C CA . LEU A 1 46 ? 13.710 -1.503 -1.520 1.00 0.00 46 LEU A CA 2
ATOM 1588 C C . LEU A 1 46 ? 13.789 -0.080 -2.064 1.00 0.00 46 LEU A C 2
ATOM 1589 O O . LEU A 1 46 ? 14.564 0.742 -1.572 1.00 0.00 46 LEU A O 2
ATOM 1605 N N . VAL A 1 47 ? 12.982 0.206 -3.080 1.00 0.00 47 VAL A N 2
ATOM 1606 C CA . VAL A 1 47 ? 12.958 1.531 -3.688 1.00 0.00 47 VAL A CA 2
ATOM 1607 C C . VAL A 1 47 ? 11.528 1.989 -3.951 1.00 0.00 47 VAL A C 2
ATOM 1608 O O . VAL A 1 47 ? 10.822 1.414 -4.778 1.00 0.00 47 VAL A O 2
ATOM 1621 N N . GLY A 1 48 ? 11.106 3.031 -3.240 1.00 0.00 48 GLY A N 2
ATOM 1622 C CA . GLY A 1 48 ? 9.761 3.550 -3.411 1.00 0.00 48 GLY A CA 2
ATOM 1623 C C . GLY A 1 48 ? 9.011 3.658 -2.099 1.00 0.00 48 GLY A C 2
ATOM 1624 O O . GLY A 1 48 ? 9.578 4.062 -1.084 1.00 0.00 48 GLY A O 2
ATOM 1628 N N . GLU A 1 49 ? 7.731 3.299 -2.119 1.00 0.00 49 GLU A N 2
ATOM 1629 C CA . GLU A 1 49 ? 6.901 3.361 -0.921 1.00 0.00 49 GLU A CA 2
ATOM 1630 C C . GLU A 1 49 ? 6.551 1.960 -0.429 1.00 0.00 49 GLU A C 2
ATOM 1631 O O . GLU A 1 49 ? 5.624 1.327 -0.933 1.00 0.00 49 GLU A O 2
ATOM 1643 N N . ARG A 1 50 ? 7.301 1.482 0.559 1.00 0.00 50 ARG A N 2
ATOM 1644 C CA . ARG A 1 50 ? 7.072 0.155 1.118 1.00 0.00 50 ARG A CA 2
ATOM 1645 C C . ARG A 1 50 ? 5.579 -0.112 1.292 1.00 0.00 50 ARG A C 2
ATOM 1646 O O . ARG A 1 50 ? 5.130 -1.255 1.220 1.00 0.00 50 ARG A O 2
ATOM 1667 N N . VAL A 1 51 ? 4.816 0.952 1.520 1.00 0.00 51 VAL A N 2
ATOM 1668 C CA . VAL A 1 51 ? 3.374 0.834 1.703 1.00 0.00 51 VAL A CA 2
ATOM 1669 C C . VAL A 1 51 ? 2.657 2.099 1.246 1.00 0.00 51 VAL A C 2
ATOM 1670 O O . VAL A 1 51 ? 3.083 3.212 1.554 1.00 0.00 51 VAL A O 2
ATOM 1683 N N . ILE A 1 52 ? 1.565 1.920 0.510 1.00 0.00 52 ILE A N 2
ATOM 1684 C CA . ILE A 1 52 ? 0.787 3.047 0.012 1.00 0.00 52 ILE A CA 2
ATOM 1685 C C . ILE A 1 52 ? -0.630 3.029 0.576 1.00 0.00 52 ILE A C 2
ATOM 1686 O O . ILE A 1 52 ? -1.059 2.044 1.177 1.00 0.00 52 ILE A O 2
ATOM 1702 N N . THR A 1 53 ? -1.355 4.125 0.376 1.00 0.00 53 THR A N 2
ATOM 1703 C CA . THR A 1 53 ? -2.724 4.236 0.862 1.00 0.00 53 THR A CA 2
ATOM 1704 C C . THR A 1 53 ? -3.650 4.782 -0.218 1.00 0.00 53 THR A C 2
ATOM 1705 O O . THR A 1 53 ? -3.327 5.763 -0.889 1.00 0.00 53 THR A O 2
ATOM 1716 N N . CYS A 1 54 ? -4.803 4.142 -0.382 1.00 0.00 54 CYS A N 2
ATOM 1717 C CA . CYS A 1 54 ? -5.777 4.563 -1.382 1.00 0.00 54 CYS A CA 2
ATOM 1718 C C . CYS A 1 54 ? -6.666 5.678 -0.839 1.00 0.00 54 CYS A C 2
ATOM 1719 O O . CYS A 1 54 ? -6.979 5.711 0.351 1.00 0.00 54 CYS A O 2
ATOM 1726 N N . GLN A 1 55 ? -7.069 6.588 -1.720 1.00 0.00 55 GLN A N 2
ATOM 1727 C CA . GLN A 1 55 ? -7.922 7.704 -1.329 1.00 0.00 55 GLN A CA 2
ATOM 1728 C C . GLN A 1 55 ? -9.373 7.445 -1.721 1.00 0.00 55 GLN A C 2
ATOM 1729 O O . GLN A 1 55 ? -9.692 6.406 -2.297 1.00 0.00 55 GLN A O 2
ATOM 1743 N N . GLN A 1 56 ? -10.245 8.395 -1.403 1.00 0.00 56 GLN A N 2
ATOM 1744 C CA . GLN A 1 56 ? -11.663 8.267 -1.722 1.00 0.00 56 GLN A CA 2
ATOM 1745 C C . GLN A 1 56 ? -11.910 8.502 -3.208 1.00 0.00 56 GLN A C 2
ATOM 1746 O O . GLN A 1 56 ? -12.941 8.102 -3.746 1.00 0.00 56 GLN A O 2
ATOM 1760 N N . ASN A 1 57 ? -10.956 9.152 -3.866 1.00 0.00 57 ASN A N 2
ATOM 1761 C CA . ASN A 1 57 ? -11.071 9.441 -5.291 1.00 0.00 57 ASN A CA 2
ATOM 1762 C C . ASN A 1 57 ? -10.317 8.404 -6.119 1.00 0.00 57 ASN A C 2
ATOM 1763 O O . ASN A 1 57 ? -9.625 8.744 -7.077 1.00 0.00 57 ASN A O 2
ATOM 1774 N N . ASN A 1 58 ? -10.457 7.137 -5.741 1.00 0.00 58 ASN A N 2
ATOM 1775 C CA . ASN A 1 58 ? -9.790 6.050 -6.447 1.00 0.00 58 ASN A CA 2
ATOM 1776 C C . ASN A 1 58 ? -8.414 6.486 -6.941 1.00 0.00 58 ASN A C 2
ATOM 1777 O O . ASN A 1 58 ? -8.024 6.185 -8.069 1.00 0.00 58 ASN A O 2
ATOM 1788 N N . GLN A 1 59 ? -7.683 7.197 -6.088 1.00 0.00 59 GLN A N 2
ATOM 1789 C CA . GLN A 1 59 ? -6.351 7.675 -6.438 1.00 0.00 59 GLN A CA 2
ATOM 1790 C C . GLN A 1 59 ? -5.369 7.434 -5.296 1.00 0.00 59 GLN A C 2
ATOM 1791 O O . GLN A 1 59 ? -5.413 8.117 -4.273 1.00 0.00 59 GLN A O 2
ATOM 1805 N N . TRP A 1 60 ? -4.485 6.460 -5.478 1.00 0.00 60 TRP A N 2
ATOM 1806 C CA . TRP A 1 60 ? -3.492 6.129 -4.462 1.00 0.00 60 TRP A CA 2
ATOM 1807 C C . TRP A 1 60 ? -2.553 7.304 -4.215 1.00 0.00 60 TRP A C 2
ATOM 1808 O O . TRP A 1 60 ? -2.046 7.914 -5.156 1.00 0.00 60 TRP A O 2
ATOM 1829 N N . SER A 1 61 ? -2.326 7.618 -2.943 1.00 0.00 61 SER A N 2
ATOM 1830 C CA . SER A 1 61 ? -1.450 8.723 -2.573 1.00 0.00 61 SER A CA 2
ATOM 1831 C C . SER A 1 61 ? -0.045 8.514 -3.131 1.00 0.00 61 SER A C 2
ATOM 1832 O O . SER A 1 61 ? 0.763 9.440 -3.171 1.00 0.00 61 SER A O 2
ATOM 1840 N N . GLY A 1 62 ? 0.237 7.288 -3.561 1.00 0.00 62 GLY A N 2
ATOM 1841 C CA . GLY A 1 62 ? 1.544 6.977 -4.111 1.00 0.00 62 GLY A CA 2
ATOM 1842 C C . GLY A 1 62 ? 1.494 5.849 -5.123 1.00 0.00 62 GLY A C 2
ATOM 1843 O O . GLY A 1 62 ? 0.464 5.197 -5.284 1.00 0.00 62 GLY A O 2
ATOM 1847 N N . ASN A 1 63 ? 2.611 5.620 -5.806 1.00 0.00 63 ASN A N 2
ATOM 1848 C CA . ASN A 1 63 ? 2.689 4.564 -6.809 1.00 0.00 63 ASN A CA 2
ATOM 1849 C C . ASN A 1 63 ? 3.343 3.313 -6.232 1.00 0.00 63 ASN A C 2
ATOM 1850 O O . ASN A 1 63 ? 3.952 3.354 -5.162 1.00 0.00 63 ASN A O 2
ATOM 1861 N N . LYS A 1 64 ? 3.213 2.200 -6.947 1.00 0.00 64 LYS A N 2
ATOM 1862 C CA . LYS A 1 64 ? 3.791 0.936 -6.508 1.00 0.00 64 LYS A CA 2
ATOM 1863 C C . LYS A 1 64 ? 5.309 1.042 -6.396 1.00 0.00 64 LYS A C 2
ATOM 1864 O O . LYS A 1 64 ? 5.967 1.723 -7.183 1.00 0.00 64 LYS A O 2
ATOM 1883 N N . PRO A 1 65 ? 5.879 0.351 -5.398 1.00 0.00 65 PRO A N 2
ATOM 1884 C CA . PRO A 1 65 ? 7.326 0.350 -5.162 1.00 0.00 65 PRO A CA 2
ATOM 1885 C C . PRO A 1 65 ? 8.090 -0.399 -6.248 1.00 0.00 65 PRO A C 2
ATOM 1886 O O . PRO A 1 65 ? 7.514 -0.806 -7.257 1.00 0.00 65 PRO A O 2
ATOM 1897 N N . SER A 1 66 ? 9.390 -0.578 -6.034 1.00 0.00 66 SER A N 2
ATOM 1898 C CA . SER A 1 66 ? 10.234 -1.277 -6.997 1.00 0.00 66 SER A CA 2
ATOM 1899 C C . SER A 1 66 ? 11.457 -1.878 -6.312 1.00 0.00 66 SER A C 2
ATOM 1900 O O . SER A 1 66 ? 11.805 -1.499 -5.193 1.00 0.00 66 SER A O 2
ATOM 1908 N N . CYS A 1 67 ? 12.106 -2.817 -6.992 1.00 0.00 67 CYS A N 2
ATOM 1909 C CA . CYS A 1 67 ? 13.291 -3.473 -6.451 1.00 0.00 67 CYS A CA 2
ATOM 1910 C C . CYS A 1 67 ? 14.509 -3.207 -7.331 1.00 0.00 67 CYS A C 2
ATOM 1911 O O . CYS A 1 67 ? 14.491 -3.477 -8.531 1.00 0.00 67 CYS A O 2
ATOM 1918 N N . SER A 1 68 ? 15.566 -2.677 -6.724 1.00 0.00 68 SER A N 2
ATOM 1919 C CA . SER A 1 68 ? 16.792 -2.372 -7.452 1.00 0.00 68 SER A CA 2
ATOM 1920 C C . SER A 1 68 ? 18.006 -2.460 -6.532 1.00 0.00 68 SER A C 2
ATOM 1921 O O . SER A 1 68 ? 18.034 -1.852 -5.463 1.00 0.00 68 SER A O 2
ATOM 1929 N N . GLY A 1 69 ? 19.009 -3.221 -6.958 1.00 0.00 69 GLY A N 2
ATOM 1930 C CA . GLY A 1 69 ? 20.213 -3.376 -6.162 1.00 0.00 69 GLY A CA 2
ATOM 1931 C C . GLY A 1 69 ? 20.827 -2.045 -5.776 1.00 0.00 69 GLY A C 2
ATOM 1932 O O . GLY A 1 69 ? 20.435 -0.989 -6.271 1.00 0.00 69 GLY A O 2
ATOM 1936 N N . PRO A 1 70 ? 21.814 -2.086 -4.868 1.00 0.00 70 PRO A N 2
ATOM 1937 C CA . PRO A 1 70 ? 22.504 -0.882 -4.395 1.00 0.00 70 PRO A CA 2
ATOM 1938 C C . PRO A 1 70 ? 23.386 -0.258 -5.471 1.00 0.00 70 PRO A C 2
ATOM 1939 O O . PRO A 1 70 ? 24.166 -0.950 -6.125 1.00 0.00 70 PRO A O 2
ATOM 1950 N N . SER A 1 71 ? 23.258 1.053 -5.648 1.00 0.00 71 SER A N 2
ATOM 1951 C CA . SER A 1 71 ? 24.041 1.769 -6.648 1.00 0.00 71 SER A CA 2
ATOM 1952 C C . SER A 1 71 ? 25.212 2.500 -5.998 1.00 0.00 71 SER A C 2
ATOM 1953 O O . SER A 1 71 ? 25.209 2.754 -4.794 1.00 0.00 71 SER A O 2
ATOM 1961 N N . SER A 1 72 ? 26.214 2.836 -6.805 1.00 0.00 72 SER A N 2
ATOM 1962 C CA . SER A 1 72 ? 27.394 3.534 -6.310 1.00 0.00 72 SER A CA 2
ATOM 1963 C C . SER A 1 72 ? 27.795 4.662 -7.256 1.00 0.00 72 SER A C 2
ATOM 1964 O O . SER A 1 72 ? 27.473 4.636 -8.443 1.00 0.00 72 SER A O 2
ATOM 1972 N N . GLY A 1 73 ? 28.500 5.654 -6.719 1.00 0.00 73 GLY A N 2
ATOM 1973 C CA . GLY A 1 73 ? 28.933 6.778 -7.528 1.00 0.00 73 GLY A CA 2
ATOM 1974 C C . GLY A 1 73 ? 30.248 7.362 -7.051 1.00 0.00 73 GLY A C 2
ATOM 1975 O O . GLY A 1 73 ? 30.929 8.065 -7.798 1.00 0.00 73 GLY A O 2
ATOM 1979 N N . GLY A 1 1 ? -2.274 7.020 -19.180 1.00 0.00 1 GLY A N 3
ATOM 1980 C CA . GLY A 1 1 ? -1.570 5.897 -19.773 1.00 0.00 1 GLY A CA 3
ATOM 1981 C C . GLY A 1 1 ? -2.123 4.561 -19.318 1.00 0.00 1 GLY A C 3
ATOM 1982 O O . GLY A 1 1 ? -1.371 3.682 -18.898 1.00 0.00 1 GLY A O 3
ATOM 1986 N N . SER A 1 2 ? -3.441 4.409 -19.401 1.00 0.00 2 SER A N 3
ATOM 1987 C CA . SER A 1 2 ? -4.094 3.172 -18.989 1.00 0.00 2 SER A CA 3
ATOM 1988 C C . SER A 1 2 ? -4.128 2.167 -20.137 1.00 0.00 2 SER A C 3
ATOM 1989 O O . SER A 1 2 ? -4.346 2.534 -21.292 1.00 0.00 2 SER A O 3
ATOM 1997 N N . SER A 1 3 ? -3.911 0.897 -19.810 1.00 0.00 3 SER A N 3
ATOM 1998 C CA . SER A 1 3 ? -3.913 -0.162 -20.813 1.00 0.00 3 SER A CA 3
ATOM 1999 C C . SER A 1 3 ? -4.443 -1.466 -20.225 1.00 0.00 3 SER A C 3
ATOM 2000 O O . SER A 1 3 ? -4.419 -1.668 -19.012 1.00 0.00 3 SER A O 3
ATOM 2008 N N . GLY A 1 4 ? -4.921 -2.350 -21.096 1.00 0.00 4 GLY A N 3
ATOM 2009 C CA . GLY A 1 4 ? -5.450 -3.623 -20.646 1.00 0.00 4 GLY A CA 3
ATOM 2010 C C . GLY A 1 4 ? -6.807 -3.932 -21.246 1.00 0.00 4 GLY A C 3
ATOM 2011 O O . GLY A 1 4 ? -7.788 -3.242 -20.967 1.00 0.00 4 GLY A O 3
ATOM 2015 N N . SER A 1 5 ? -6.865 -4.970 -22.074 1.00 0.00 5 SER A N 3
ATOM 2016 C CA . SER A 1 5 ? -8.111 -5.365 -22.719 1.00 0.00 5 SER A CA 3
ATOM 2017 C C . SER A 1 5 ? -9.010 -6.123 -21.747 1.00 0.00 5 SER A C 3
ATOM 2018 O O . SER A 1 5 ? -9.517 -7.200 -22.063 1.00 0.00 5 SER A O 3
ATOM 2026 N N . SER A 1 6 ? -9.203 -5.553 -20.562 1.00 0.00 6 SER A N 3
ATOM 2027 C CA . SER A 1 6 ? -10.037 -6.176 -19.541 1.00 0.00 6 SER A CA 3
ATOM 2028 C C . SER A 1 6 ? -11.110 -5.207 -19.051 1.00 0.00 6 SER A C 3
ATOM 2029 O O . SER A 1 6 ? -11.017 -4.000 -19.267 1.00 0.00 6 SER A O 3
ATOM 2037 N N . GLY A 1 7 ? -12.128 -5.748 -18.389 1.00 0.00 7 GLY A N 3
ATOM 2038 C CA . GLY A 1 7 ? -13.204 -4.919 -17.878 1.00 0.00 7 GLY A CA 3
ATOM 2039 C C . GLY A 1 7 ? -12.883 -4.322 -16.522 1.00 0.00 7 GLY A C 3
ATOM 2040 O O . GLY A 1 7 ? -12.774 -5.042 -15.531 1.00 0.00 7 GLY A O 3
ATOM 2044 N N . GLU A 1 8 ? -12.730 -3.002 -16.480 1.00 0.00 8 GLU A N 3
ATOM 2045 C CA . GLU A 1 8 ? -12.417 -2.310 -15.235 1.00 0.00 8 GLU A CA 3
ATOM 2046 C C . GLU A 1 8 ? -13.592 -2.377 -14.264 1.00 0.00 8 GLU A C 3
ATOM 2047 O O . GLU A 1 8 ? -14.311 -1.395 -14.075 1.00 0.00 8 GLU A O 3
ATOM 2059 N N . ILE A 1 9 ? -13.782 -3.541 -13.653 1.00 0.00 9 ILE A N 3
ATOM 2060 C CA . ILE A 1 9 ? -14.869 -3.736 -12.702 1.00 0.00 9 ILE A CA 3
ATOM 2061 C C . ILE A 1 9 ? -14.332 -3.998 -11.299 1.00 0.00 9 ILE A C 3
ATOM 2062 O O . ILE A 1 9 ? -13.563 -4.934 -11.083 1.00 0.00 9 ILE A O 3
ATOM 2078 N N . GLU A 1 10 ? -14.745 -3.165 -10.349 1.00 0.00 10 GLU A N 3
ATOM 2079 C CA . GLU A 1 10 ? -14.306 -3.307 -8.965 1.00 0.00 10 GLU A CA 3
ATOM 2080 C C . GLU A 1 10 ? -15.502 -3.404 -8.022 1.00 0.00 10 GLU A C 3
ATOM 2081 O O . GLU A 1 10 ? -16.596 -2.938 -8.338 1.00 0.00 10 GLU A O 3
ATOM 2093 N N . LYS A 1 11 ? -15.284 -4.015 -6.862 1.00 0.00 11 LYS A N 3
ATOM 2094 C CA . LYS A 1 11 ? -16.342 -4.174 -5.871 1.00 0.00 11 LYS A CA 3
ATOM 2095 C C . LYS A 1 11 ? -16.478 -2.919 -5.014 1.00 0.00 11 LYS A C 3
ATOM 2096 O O . LYS A 1 11 ? -17.579 -2.407 -4.817 1.00 0.00 11 LYS A O 3
ATOM 2115 N N . GLY A 1 12 ? -15.351 -2.428 -4.509 1.00 0.00 12 GLY A N 3
ATOM 2116 C CA . GLY A 1 12 ? -15.367 -1.236 -3.680 1.00 0.00 12 GLY A CA 3
ATOM 2117 C C . GLY A 1 12 ? -13.981 -0.835 -3.215 1.00 0.00 12 GLY A C 3
ATOM 2118 O O . GLY A 1 12 ? -13.368 -1.523 -2.400 1.00 0.00 12 GLY A O 3
ATOM 2122 N N . GLY A 1 13 ? -13.484 0.283 -3.736 1.00 0.00 13 GLY A N 3
ATOM 2123 C CA . GLY A 1 13 ? -12.164 0.754 -3.359 1.00 0.00 13 GLY A CA 3
ATOM 2124 C C . GLY A 1 13 ? -11.432 1.411 -4.512 1.00 0.00 13 GLY A C 3
ATOM 2125 O O . GLY A 1 13 ? -12.046 1.805 -5.504 1.00 0.00 13 GLY A O 3
ATOM 2129 N N . CYS A 1 14 ? -10.115 1.532 -4.383 1.00 0.00 14 CYS A N 3
ATOM 2130 C CA . CYS A 1 14 ? -9.297 2.148 -5.421 1.00 0.00 14 CYS A CA 3
ATOM 2131 C C . CYS A 1 14 ? -8.850 1.111 -6.448 1.00 0.00 14 CYS A C 3
ATOM 2132 O O . CYS A 1 14 ? -7.729 1.164 -6.951 1.00 0.00 14 CYS A O 3
ATOM 2139 N N . GLY A 1 15 ? -9.737 0.169 -6.754 1.00 0.00 15 GLY A N 3
ATOM 2140 C CA . GLY A 1 15 ? -9.416 -0.866 -7.719 1.00 0.00 15 GLY A CA 3
ATOM 2141 C C . GLY A 1 15 ? -8.194 -1.670 -7.322 1.00 0.00 15 GLY A C 3
ATOM 2142 O O . GLY A 1 15 ? -8.267 -2.533 -6.446 1.00 0.00 15 GLY A O 3
ATOM 2146 N N . ASP A 1 16 ? -7.067 -1.389 -7.967 1.00 0.00 16 ASP A N 3
ATOM 2147 C CA . ASP A 1 16 ? -5.823 -2.093 -7.677 1.00 0.00 16 ASP A CA 3
ATOM 2148 C C . ASP A 1 16 ? -4.621 -1.175 -7.871 1.00 0.00 16 ASP A C 3
ATOM 2149 O O . ASP A 1 16 ? -4.595 -0.326 -8.763 1.00 0.00 16 ASP A O 3
ATOM 2158 N N . PRO A 1 17 ? -3.601 -1.346 -7.018 1.00 0.00 17 PRO A N 3
ATOM 2159 C CA . PRO A 1 17 ? -2.377 -0.542 -7.075 1.00 0.00 17 PRO A CA 3
ATOM 2160 C C . PRO A 1 17 ? -1.531 -0.860 -8.303 1.00 0.00 17 PRO A C 3
ATOM 2161 O O . PRO A 1 17 ? -1.122 0.039 -9.037 1.00 0.00 17 PRO A O 3
ATOM 2172 N N . GLY A 1 18 ? -1.272 -2.146 -8.521 1.00 0.00 18 GLY A N 3
ATOM 2173 C CA . GLY A 1 18 ? -0.476 -2.559 -9.661 1.00 0.00 18 GLY A CA 3
ATOM 2174 C C . GLY A 1 18 ? 0.829 -3.213 -9.251 1.00 0.00 18 GLY A C 3
ATOM 2175 O O . GLY A 1 18 ? 1.699 -2.564 -8.669 1.00 0.00 18 GLY A O 3
ATOM 2179 N N . ILE A 1 19 ? 0.965 -4.499 -9.554 1.00 0.00 19 ILE A N 3
ATOM 2180 C CA . ILE A 1 19 ? 2.174 -5.240 -9.213 1.00 0.00 19 ILE A CA 3
ATOM 2181 C C . ILE A 1 19 ? 3.261 -5.032 -10.261 1.00 0.00 19 ILE A C 3
ATOM 2182 O O . ILE A 1 19 ? 3.003 -5.022 -11.465 1.00 0.00 19 ILE A O 3
ATOM 2198 N N . PRO A 1 20 ? 4.507 -4.863 -9.795 1.00 0.00 20 PRO A N 3
ATOM 2199 C CA . PRO A 1 20 ? 5.660 -4.654 -10.677 1.00 0.00 20 PRO A CA 3
ATOM 2200 C C . PRO A 1 20 ? 6.020 -5.908 -11.467 1.00 0.00 20 PRO A C 3
ATOM 2201 O O . PRO A 1 20 ? 5.380 -6.949 -11.323 1.00 0.00 20 PRO A O 3
ATOM 2212 N N . ALA A 1 21 ? 7.049 -5.800 -12.301 1.00 0.00 21 ALA A N 3
ATOM 2213 C CA . ALA A 1 21 ? 7.495 -6.926 -13.112 1.00 0.00 21 ALA A CA 3
ATOM 2214 C C . ALA A 1 21 ? 8.563 -7.737 -12.385 1.00 0.00 21 ALA A C 3
ATOM 2215 O O . ALA A 1 21 ? 9.317 -8.486 -13.006 1.00 0.00 21 ALA A O 3
ATOM 2222 N N . TYR A 1 22 ? 8.621 -7.583 -11.067 1.00 0.00 22 TYR A N 3
ATOM 2223 C CA . TYR A 1 22 ? 9.598 -8.299 -10.256 1.00 0.00 22 TYR A CA 3
ATOM 2224 C C . TYR A 1 22 ? 9.367 -8.041 -8.770 1.00 0.00 22 TYR A C 3
ATOM 2225 O O . TYR A 1 22 ? 9.642 -6.953 -8.267 1.00 0.00 22 TYR A O 3
ATOM 2243 N N . GLY A 1 23 ? 8.858 -9.053 -8.073 1.00 0.00 23 GLY A N 3
ATOM 2244 C CA . GLY A 1 23 ? 8.598 -8.918 -6.652 1.00 0.00 23 GLY A CA 3
ATOM 2245 C C . GLY A 1 23 ? 7.285 -9.553 -6.240 1.00 0.00 23 GLY A C 3
ATOM 2246 O O . GLY A 1 23 ? 6.638 -10.233 -7.037 1.00 0.00 23 GLY A O 3
ATOM 2250 N N . LYS A 1 24 ? 6.890 -9.334 -4.990 1.00 0.00 24 LYS A N 3
ATOM 2251 C CA . LYS A 1 24 ? 5.646 -9.890 -4.472 1.00 0.00 24 LYS A CA 3
ATOM 2252 C C . LYS A 1 24 ? 4.800 -8.807 -3.810 1.00 0.00 24 LYS A C 3
ATOM 2253 O O . LYS A 1 24 ? 5.319 -7.777 -3.381 1.00 0.00 24 LYS A O 3
ATOM 2272 N N . ARG A 1 25 ? 3.495 -9.049 -3.729 1.00 0.00 25 ARG A N 3
ATOM 2273 C CA . ARG A 1 25 ? 2.578 -8.094 -3.119 1.00 0.00 25 ARG A CA 3
ATOM 2274 C C . ARG A 1 25 ? 1.710 -8.772 -2.064 1.00 0.00 25 ARG A C 3
ATOM 2275 O O . ARG A 1 25 ? 0.936 -9.680 -2.370 1.00 0.00 25 ARG A O 3
ATOM 2296 N N . THR A 1 26 ? 1.844 -8.326 -0.818 1.00 0.00 26 THR A N 3
ATOM 2297 C CA . THR A 1 26 ? 1.074 -8.890 0.283 1.00 0.00 26 THR A CA 3
ATOM 2298 C C . THR A 1 26 ? -0.277 -8.199 0.420 1.00 0.00 26 THR A C 3
ATOM 2299 O O . THR A 1 26 ? -0.351 -7.025 0.781 1.00 0.00 26 THR A O 3
ATOM 2310 N N . GLY A 1 27 ? -1.346 -8.935 0.129 1.00 0.00 27 GLY A N 3
ATOM 2311 C CA . GLY A 1 27 ? -2.681 -8.375 0.226 1.00 0.00 27 GLY A CA 3
ATOM 2312 C C . GLY A 1 27 ? -3.361 -8.259 -1.123 1.00 0.00 27 GLY A C 3
ATOM 2313 O O . GLY A 1 27 ? -2.728 -7.899 -2.116 1.00 0.00 27 GLY A O 3
ATOM 2317 N N . SER A 1 28 ? -4.654 -8.564 -1.161 1.00 0.00 28 SER A N 3
ATOM 2318 C CA . SER A 1 28 ? -5.419 -8.497 -2.401 1.00 0.00 28 SER A CA 3
ATOM 2319 C C . SER A 1 28 ? -6.643 -7.602 -2.236 1.00 0.00 28 SER A C 3
ATOM 2320 O O . SER A 1 28 ? -7.293 -7.233 -3.214 1.00 0.00 28 SER A O 3
ATOM 2328 N N . SER A 1 29 ? -6.952 -7.256 -0.990 1.00 0.00 29 SER A N 3
ATOM 2329 C CA . SER A 1 29 ? -8.100 -6.407 -0.695 1.00 0.00 29 SER A CA 3
ATOM 2330 C C . SER A 1 29 ? -7.712 -4.932 -0.741 1.00 0.00 29 SER A C 3
ATOM 2331 O O . SER A 1 29 ? -6.682 -4.532 -0.197 1.00 0.00 29 SER A O 3
ATOM 2339 N N . PHE A 1 30 ? -8.543 -4.128 -1.396 1.00 0.00 30 PHE A N 3
ATOM 2340 C CA . PHE A 1 30 ? -8.287 -2.698 -1.515 1.00 0.00 30 PHE A CA 3
ATOM 2341 C C . PHE A 1 30 ? -9.528 -1.891 -1.145 1.00 0.00 30 PHE A C 3
ATOM 2342 O O . PHE A 1 30 ? -10.496 -1.834 -1.905 1.00 0.00 30 PHE A O 3
ATOM 2359 N N . LEU A 1 31 ? -9.493 -1.268 0.028 1.00 0.00 31 LEU A N 3
ATOM 2360 C CA . LEU A 1 31 ? -10.615 -0.464 0.501 1.00 0.00 31 LEU A CA 3
ATOM 2361 C C . LEU A 1 31 ? -10.220 1.005 0.620 1.00 0.00 31 LEU A C 3
ATOM 2362 O O . LEU A 1 31 ? -9.049 1.357 0.474 1.00 0.00 31 LEU A O 3
ATOM 2378 N N . HIS A 1 32 ? -11.204 1.857 0.888 1.00 0.00 32 HIS A N 3
ATOM 2379 C CA . HIS A 1 32 ? -10.959 3.288 1.029 1.00 0.00 32 HIS A CA 3
ATOM 2380 C C . HIS A 1 32 ? -10.148 3.578 2.289 1.00 0.00 32 HIS A C 3
ATOM 2381 O O . HIS A 1 32 ? -10.704 3.919 3.332 1.00 0.00 32 HIS A O 3
ATOM 2395 N N . GLY A 1 33 ? -8.830 3.440 2.183 1.00 0.00 33 GLY A N 3
ATOM 2396 C CA . GLY A 1 33 ? -7.964 3.691 3.321 1.00 0.00 33 GLY A CA 3
ATOM 2397 C C . GLY A 1 33 ? -7.101 2.494 3.667 1.00 0.00 33 GLY A C 3
ATOM 2398 O O . GLY A 1 33 ? -6.342 2.527 4.636 1.00 0.00 33 GLY A O 3
ATOM 2402 N N . ASP A 1 34 ? -7.216 1.434 2.874 1.00 0.00 34 ASP A N 3
ATOM 2403 C CA . ASP A 1 34 ? -6.439 0.221 3.101 1.00 0.00 34 ASP A CA 3
ATOM 2404 C C . ASP A 1 34 ? -4.961 0.460 2.812 1.00 0.00 34 ASP A C 3
ATOM 2405 O O . ASP A 1 34 ? -4.608 1.246 1.932 1.00 0.00 34 ASP A O 3
ATOM 2414 N N . THR A 1 35 ? -4.099 -0.224 3.559 1.00 0.00 35 THR A N 3
ATOM 2415 C CA . THR A 1 35 ? -2.659 -0.085 3.384 1.00 0.00 35 THR A CA 3
ATOM 2416 C C . THR A 1 35 ? -2.020 -1.415 3.004 1.00 0.00 35 THR A C 3
ATOM 2417 O O . THR A 1 35 ? -2.329 -2.454 3.589 1.00 0.00 35 THR A O 3
ATOM 2428 N N . LEU A 1 36 ? -1.128 -1.378 2.020 1.00 0.00 36 LEU A N 3
ATOM 2429 C CA . LEU A 1 36 ? -0.444 -2.582 1.562 1.00 0.00 36 LEU A CA 3
ATOM 2430 C C . LEU A 1 36 ? 1.023 -2.568 1.980 1.00 0.00 36 LEU A C 3
ATOM 2431 O O . LEU A 1 36 ? 1.518 -1.576 2.515 1.00 0.00 36 LEU A O 3
ATOM 2447 N N . THR A 1 37 ? 1.715 -3.676 1.731 1.00 0.00 37 THR A N 3
ATOM 2448 C CA . THR A 1 37 ? 3.125 -3.791 2.080 1.00 0.00 37 THR A CA 3
ATOM 2449 C C . THR A 1 37 ? 3.883 -4.614 1.044 1.00 0.00 37 THR A C 3
ATOM 2450 O O . THR A 1 37 ? 3.523 -5.757 0.761 1.00 0.00 37 THR A O 3
ATOM 2461 N N . PHE A 1 38 ? 4.933 -4.026 0.482 1.00 0.00 38 PHE A N 3
ATOM 2462 C CA . PHE A 1 38 ? 5.742 -4.705 -0.523 1.00 0.00 38 PHE A CA 3
ATOM 2463 C C . PHE A 1 38 ? 7.119 -5.057 0.033 1.00 0.00 38 PHE A C 3
ATOM 2464 O O . PHE A 1 38 ? 7.536 -4.529 1.063 1.00 0.00 38 PHE A O 3
ATOM 2481 N N . GLU A 1 39 ? 7.818 -5.953 -0.657 1.00 0.00 39 GLU A N 3
ATOM 2482 C CA . GLU A 1 39 ? 9.147 -6.377 -0.231 1.00 0.00 39 GLU A CA 3
ATOM 2483 C C . GLU A 1 39 ? 9.910 -7.017 -1.386 1.00 0.00 39 GLU A C 3
ATOM 2484 O O . GLU A 1 39 ? 9.314 -7.471 -2.364 1.00 0.00 39 GLU A O 3
ATOM 2496 N N . CYS A 1 40 ? 11.233 -7.051 -1.267 1.00 0.00 40 CYS A N 3
ATOM 2497 C CA . CYS A 1 40 ? 12.080 -7.634 -2.301 1.00 0.00 40 CYS A CA 3
ATOM 2498 C C . CYS A 1 40 ? 13.076 -8.619 -1.696 1.00 0.00 40 CYS A C 3
ATOM 2499 O O . CYS A 1 40 ? 13.443 -8.528 -0.524 1.00 0.00 40 CYS A O 3
ATOM 2506 N N . PRO A 1 41 ? 13.525 -9.583 -2.513 1.00 0.00 41 PRO A N 3
ATOM 2507 C CA . PRO A 1 41 ? 14.486 -10.603 -2.081 1.00 0.00 41 PRO A CA 3
ATOM 2508 C C . PRO A 1 41 ? 15.876 -10.025 -1.839 1.00 0.00 41 PRO A C 3
ATOM 2509 O O . PRO A 1 41 ? 16.042 -8.811 -1.727 1.00 0.00 41 PRO A O 3
ATOM 2520 N N . ALA A 1 42 ? 16.871 -10.902 -1.760 1.00 0.00 42 ALA A N 3
ATOM 2521 C CA . ALA A 1 42 ? 18.247 -10.478 -1.534 1.00 0.00 42 ALA A CA 3
ATOM 2522 C C . ALA A 1 42 ? 18.853 -9.883 -2.800 1.00 0.00 42 ALA A C 3
ATOM 2523 O O . ALA A 1 42 ? 19.594 -8.902 -2.744 1.00 0.00 42 ALA A O 3
ATOM 2530 N N . ALA A 1 43 ? 18.533 -10.483 -3.942 1.00 0.00 43 ALA A N 3
ATOM 2531 C CA . ALA A 1 43 ? 19.045 -10.011 -5.223 1.00 0.00 43 ALA A CA 3
ATOM 2532 C C . ALA A 1 43 ? 18.740 -8.531 -5.424 1.00 0.00 43 ALA A C 3
ATOM 2533 O O . ALA A 1 43 ? 19.598 -7.763 -5.862 1.00 0.00 43 ALA A O 3
ATOM 2540 N N . PHE A 1 44 ? 17.512 -8.136 -5.103 1.00 0.00 44 PHE A N 3
ATOM 2541 C CA . PHE A 1 44 ? 17.093 -6.747 -5.251 1.00 0.00 44 PHE A CA 3
ATOM 2542 C C . PHE A 1 44 ? 16.425 -6.242 -3.976 1.00 0.00 44 PHE A C 3
ATOM 2543 O O . PHE A 1 44 ? 15.753 -6.998 -3.274 1.00 0.00 44 PHE A O 3
ATOM 2560 N N . GLU A 1 45 ? 16.615 -4.959 -3.683 1.00 0.00 45 GLU A N 3
ATOM 2561 C CA . GLU A 1 45 ? 16.032 -4.354 -2.491 1.00 0.00 45 GLU A CA 3
ATOM 2562 C C . GLU A 1 45 ? 14.827 -3.490 -2.854 1.00 0.00 45 GLU A C 3
ATOM 2563 O O . GLU A 1 45 ? 14.438 -3.405 -4.020 1.00 0.00 45 GLU A O 3
ATOM 2575 N N . LEU A 1 46 ? 14.241 -2.851 -1.848 1.00 0.00 46 LEU A N 3
ATOM 2576 C CA . LEU A 1 46 ? 13.080 -1.993 -2.059 1.00 0.00 46 LEU A CA 3
ATOM 2577 C C . LEU A 1 46 ? 13.509 -0.564 -2.378 1.00 0.00 46 LEU A C 3
ATOM 2578 O O . LEU A 1 46 ? 14.263 0.051 -1.624 1.00 0.00 46 LEU A O 3
ATOM 2594 N N . VAL A 1 47 ? 13.021 -0.041 -3.498 1.00 0.00 47 VAL A N 3
ATOM 2595 C CA . VAL A 1 47 ? 13.351 1.316 -3.915 1.00 0.00 47 VAL A CA 3
ATOM 2596 C C . VAL A 1 47 ? 12.093 2.161 -4.080 1.00 0.00 47 VAL A C 3
ATOM 2597 O O . VAL A 1 47 ? 11.799 2.649 -5.170 1.00 0.00 47 VAL A O 3
ATOM 2610 N N . GLY A 1 48 ? 11.353 2.331 -2.988 1.00 0.00 48 GLY A N 3
ATOM 2611 C CA . GLY A 1 48 ? 10.135 3.119 -3.033 1.00 0.00 48 GLY A CA 3
ATOM 2612 C C . GLY A 1 48 ? 9.304 2.972 -1.774 1.00 0.00 48 GLY A C 3
ATOM 2613 O O . GLY A 1 48 ? 9.775 2.438 -0.771 1.00 0.00 48 GLY A O 3
ATOM 2617 N N . GLU A 1 49 ? 8.064 3.450 -1.826 1.00 0.00 49 GLU A N 3
ATOM 2618 C CA . GLU A 1 49 ? 7.167 3.372 -0.679 1.00 0.00 49 GLU A CA 3
ATOM 2619 C C . GLU A 1 49 ? 6.788 1.924 -0.383 1.00 0.00 49 GLU A C 3
ATOM 2620 O O . GLU A 1 49 ? 6.136 1.264 -1.193 1.00 0.00 49 GLU A O 3
ATOM 2632 N N . ARG A 1 50 ? 7.201 1.436 0.782 1.00 0.00 50 ARG A N 3
ATOM 2633 C CA . ARG A 1 50 ? 6.906 0.066 1.185 1.00 0.00 50 ARG A CA 3
ATOM 2634 C C . ARG A 1 50 ? 5.405 -0.134 1.376 1.00 0.00 50 ARG A C 3
ATOM 2635 O O . ARG A 1 50 ? 4.902 -1.254 1.290 1.00 0.00 50 ARG A O 3
ATOM 2656 N N . VAL A 1 51 ? 4.696 0.960 1.636 1.00 0.00 51 VAL A N 3
ATOM 2657 C CA . VAL A 1 51 ? 3.254 0.906 1.839 1.00 0.00 51 VAL A CA 3
ATOM 2658 C C . VAL A 1 51 ? 2.571 2.142 1.264 1.00 0.00 51 VAL A C 3
ATOM 2659 O O . VAL A 1 51 ? 3.103 3.249 1.339 1.00 0.00 51 VAL A O 3
ATOM 2672 N N . ILE A 1 52 ? 1.389 1.944 0.690 1.00 0.00 52 ILE A N 3
ATOM 2673 C CA . ILE A 1 52 ? 0.632 3.043 0.103 1.00 0.00 52 ILE A CA 3
ATOM 2674 C C . ILE A 1 52 ? -0.762 3.138 0.713 1.00 0.00 52 ILE A C 3
ATOM 2675 O O . ILE A 1 52 ? -1.170 2.279 1.495 1.00 0.00 52 ILE A O 3
ATOM 2691 N N . THR A 1 53 ? -1.491 4.188 0.349 1.00 0.00 53 THR A N 3
ATOM 2692 C CA . THR A 1 53 ? -2.841 4.396 0.860 1.00 0.00 53 THR A CA 3
ATOM 2693 C C . THR A 1 53 ? -3.807 4.745 -0.266 1.00 0.00 53 THR A C 3
ATOM 2694 O O . THR A 1 53 ? -3.450 5.455 -1.207 1.00 0.00 53 THR A O 3
ATOM 2705 N N . CYS A 1 54 ? -5.033 4.242 -0.165 1.00 0.00 54 CYS A N 3
ATOM 2706 C CA . CYS A 1 54 ? -6.052 4.501 -1.175 1.00 0.00 54 CYS A CA 3
ATOM 2707 C C . CYS A 1 54 ? -6.883 5.726 -0.807 1.00 0.00 54 CYS A C 3
ATOM 2708 O O . CYS A 1 54 ? -7.401 5.826 0.305 1.00 0.00 54 CYS A O 3
ATOM 2715 N N . GLN A 1 55 ? -7.005 6.656 -1.749 1.00 0.00 55 GLN A N 3
ATOM 2716 C CA . GLN A 1 55 ? -7.773 7.875 -1.525 1.00 0.00 55 GLN A CA 3
ATOM 2717 C C . GLN A 1 55 ? -9.240 7.669 -1.886 1.00 0.00 55 GLN A C 3
ATOM 2718 O O . GLN A 1 55 ? -9.633 6.591 -2.332 1.00 0.00 55 GLN A O 3
ATOM 2732 N N . GLN A 1 56 ? -10.044 8.709 -1.691 1.00 0.00 56 GLN A N 3
ATOM 2733 C CA . GLN A 1 56 ? -11.468 8.640 -1.996 1.00 0.00 56 GLN A CA 3
ATOM 2734 C C . GLN A 1 56 ? -11.717 8.853 -3.486 1.00 0.00 56 GLN A C 3
ATOM 2735 O O . GLN A 1 56 ? -12.850 8.760 -3.955 1.00 0.00 56 GLN A O 3
ATOM 2749 N N . ASN A 1 57 ? -10.649 9.139 -4.224 1.00 0.00 57 ASN A N 3
ATOM 2750 C CA . ASN A 1 57 ? -10.752 9.366 -5.661 1.00 0.00 57 ASN A CA 3
ATOM 2751 C C . ASN A 1 57 ? -10.363 8.112 -6.439 1.00 0.00 57 ASN A C 3
ATOM 2752 O O . ASN A 1 57 ? -9.913 8.193 -7.580 1.00 0.00 57 ASN A O 3
ATOM 2763 N N . ASN A 1 58 ? -10.542 6.954 -5.811 1.00 0.00 58 ASN A N 3
ATOM 2764 C CA . ASN A 1 58 ? -10.211 5.683 -6.444 1.00 0.00 58 ASN A CA 3
ATOM 2765 C C . ASN A 1 58 ? -8.810 5.725 -7.048 1.00 0.00 58 ASN A C 3
ATOM 2766 O O . ASN A 1 58 ? -8.598 5.288 -8.179 1.00 0.00 58 ASN A O 3
ATOM 2777 N N . GLN A 1 59 ? -7.858 6.253 -6.285 1.00 0.00 59 GLN A N 3
ATOM 2778 C CA . GLN A 1 59 ? -6.478 6.351 -6.745 1.00 0.00 59 GLN A CA 3
ATOM 2779 C C . GLN A 1 59 ? -5.510 6.347 -5.566 1.00 0.00 59 GLN A C 3
ATOM 2780 O O . GLN A 1 59 ? -5.797 6.917 -4.513 1.00 0.00 59 GLN A O 3
ATOM 2794 N N . TRP A 1 60 ? -4.364 5.702 -5.751 1.00 0.00 60 TRP A N 3
ATOM 2795 C CA . TRP A 1 60 ? -3.354 5.624 -4.702 1.00 0.00 60 TRP A CA 3
ATOM 2796 C C . TRP A 1 60 ? -2.518 6.899 -4.655 1.00 0.00 60 TRP A C 3
ATOM 2797 O O . TRP A 1 60 ? -2.003 7.353 -5.676 1.00 0.00 60 TRP A O 3
ATOM 2818 N N . SER A 1 61 ? -2.389 7.472 -3.462 1.00 0.00 61 SER A N 3
ATOM 2819 C CA . SER A 1 61 ? -1.618 8.698 -3.283 1.00 0.00 61 SER A CA 3
ATOM 2820 C C . SER A 1 61 ? -0.185 8.514 -3.772 1.00 0.00 61 SER A C 3
ATOM 2821 O O . SER A 1 61 ? 0.425 9.441 -4.304 1.00 0.00 61 SER A O 3
ATOM 2829 N N . GLY A 1 62 ? 0.347 7.310 -3.588 1.00 0.00 62 GLY A N 3
ATOM 2830 C CA . GLY A 1 62 ? 1.705 7.025 -4.015 1.00 0.00 62 GLY A CA 3
ATOM 2831 C C . GLY A 1 62 ? 1.770 5.902 -5.031 1.00 0.00 62 GLY A C 3
ATOM 2832 O O . GLY A 1 62 ? 1.038 4.919 -4.927 1.00 0.00 62 GLY A O 3
ATOM 2836 N N . ASN A 1 63 ? 2.647 6.050 -6.019 1.00 0.00 63 ASN A N 3
ATOM 2837 C CA . ASN A 1 63 ? 2.803 5.041 -7.060 1.00 0.00 63 ASN A CA 3
ATOM 2838 C C . ASN A 1 63 ? 3.408 3.761 -6.491 1.00 0.00 63 ASN A C 3
ATOM 2839 O O . ASN A 1 63 ? 4.202 3.801 -5.551 1.00 0.00 63 ASN A O 3
ATOM 2850 N N . LYS A 1 64 ? 3.028 2.626 -7.067 1.00 0.00 64 LYS A N 3
ATOM 2851 C CA . LYS A 1 64 ? 3.533 1.333 -6.620 1.00 0.00 64 LYS A CA 3
ATOM 2852 C C . LYS A 1 64 ? 5.052 1.361 -6.481 1.00 0.00 64 LYS A C 3
ATOM 2853 O O . LYS A 1 64 ? 5.756 2.038 -7.231 1.00 0.00 64 LYS A O 3
ATOM 2872 N N . PRO A 1 65 ? 5.571 0.609 -5.500 1.00 0.00 65 PRO A N 3
ATOM 2873 C CA . PRO A 1 65 ? 7.012 0.529 -5.241 1.00 0.00 65 PRO A CA 3
ATOM 2874 C C . PRO A 1 65 ? 7.758 -0.217 -6.342 1.00 0.00 65 PRO A C 3
ATOM 2875 O O . PRO A 1 65 ? 7.145 -0.784 -7.246 1.00 0.00 65 PRO A O 3
ATOM 2886 N N . SER A 1 66 ? 9.085 -0.212 -6.259 1.00 0.00 66 SER A N 3
ATOM 2887 C CA . SER A 1 66 ? 9.915 -0.886 -7.251 1.00 0.00 66 SER A CA 3
ATOM 2888 C C . SER A 1 66 ? 11.215 -1.381 -6.625 1.00 0.00 66 SER A C 3
ATOM 2889 O O . SER A 1 66 ? 11.796 -0.718 -5.765 1.00 0.00 66 SER A O 3
ATOM 2897 N N . CYS A 1 67 ? 11.666 -2.552 -7.062 1.00 0.00 67 CYS A N 3
ATOM 2898 C CA . CYS A 1 67 ? 12.897 -3.139 -6.545 1.00 0.00 67 CYS A CA 3
ATOM 2899 C C . CYS A 1 67 ? 14.004 -3.092 -7.594 1.00 0.00 67 CYS A C 3
ATOM 2900 O O . CYS A 1 67 ? 13.784 -3.425 -8.759 1.00 0.00 67 CYS A O 3
ATOM 2907 N N . SER A 1 68 ? 15.194 -2.677 -7.173 1.00 0.00 68 SER A N 3
ATOM 2908 C CA . SER A 1 68 ? 16.335 -2.583 -8.076 1.00 0.00 68 SER A CA 3
ATOM 2909 C C . SER A 1 68 ? 16.356 -3.758 -9.049 1.00 0.00 68 SER A C 3
ATOM 2910 O O . SER A 1 68 ? 15.811 -4.824 -8.765 1.00 0.00 68 SER A O 3
ATOM 2918 N N . GLY A 1 69 ? 16.989 -3.554 -10.200 1.00 0.00 69 GLY A N 3
ATOM 2919 C CA . GLY A 1 69 ? 17.070 -4.603 -11.199 1.00 0.00 69 GLY A CA 3
ATOM 2920 C C . GLY A 1 69 ? 17.535 -4.087 -12.546 1.00 0.00 69 GLY A C 3
ATOM 2921 O O . GLY A 1 69 ? 17.965 -2.941 -12.681 1.00 0.00 69 GLY A O 3
ATOM 2925 N N . PRO A 1 70 ? 17.452 -4.945 -13.574 1.00 0.00 70 PRO A N 3
ATOM 2926 C CA . PRO A 1 70 ? 17.864 -4.592 -14.935 1.00 0.00 70 PRO A CA 3
ATOM 2927 C C . PRO A 1 70 ? 16.926 -3.577 -15.580 1.00 0.00 70 PRO A C 3
ATOM 2928 O O . PRO A 1 70 ? 15.753 -3.484 -15.218 1.00 0.00 70 PRO A O 3
ATOM 2939 N N . SER A 1 71 ? 17.450 -2.819 -16.538 1.00 0.00 71 SER A N 3
ATOM 2940 C CA . SER A 1 71 ? 16.659 -1.808 -17.231 1.00 0.00 71 SER A CA 3
ATOM 2941 C C . SER A 1 71 ? 15.772 -2.448 -18.294 1.00 0.00 71 SER A C 3
ATOM 2942 O O . SER A 1 71 ? 16.005 -2.286 -19.492 1.00 0.00 71 SER A O 3
ATOM 2950 N N . SER A 1 72 ? 14.753 -3.175 -17.847 1.00 0.00 72 SER A N 3
ATOM 2951 C CA . SER A 1 72 ? 13.832 -3.843 -18.759 1.00 0.00 72 SER A CA 3
ATOM 2952 C C . SER A 1 72 ? 12.699 -2.907 -19.169 1.00 0.00 72 SER A C 3
ATOM 2953 O O . SER A 1 72 ? 11.820 -2.591 -18.368 1.00 0.00 72 SER A O 3
ATOM 2961 N N . GLY A 1 73 ? 12.728 -2.466 -20.423 1.00 0.00 73 GLY A N 3
ATOM 2962 C CA . GLY A 1 73 ? 11.699 -1.571 -20.918 1.00 0.00 73 GLY A CA 3
ATOM 2963 C C . GLY A 1 73 ? 10.623 -2.299 -21.700 1.00 0.00 73 GLY A C 3
ATOM 2964 O O . GLY A 1 73 ? 9.436 -2.174 -21.400 1.00 0.00 73 GLY A O 3
ATOM 2968 N N . GLY A 1 1 ? -13.087 4.616 -27.597 1.00 0.00 1 GLY A N 4
ATOM 2969 C CA . GLY A 1 1 ? -11.787 3.984 -27.462 1.00 0.00 1 GLY A CA 4
ATOM 2970 C C . GLY A 1 1 ? -10.718 4.951 -26.993 1.00 0.00 1 GLY A C 4
ATOM 2971 O O . GLY A 1 1 ? -9.614 4.979 -27.537 1.00 0.00 1 GLY A O 4
ATOM 2975 N N . SER A 1 2 ? -11.046 5.748 -25.981 1.00 0.00 2 SER A N 4
ATOM 2976 C CA . SER A 1 2 ? -10.108 6.726 -25.442 1.00 0.00 2 SER A CA 4
ATOM 2977 C C . SER A 1 2 ? -9.607 6.297 -24.067 1.00 0.00 2 SER A C 4
ATOM 2978 O O . SER A 1 2 ? -10.131 5.357 -23.468 1.00 0.00 2 SER A O 4
ATOM 2986 N N . SER A 1 3 ? -8.589 6.993 -23.571 1.00 0.00 3 SER A N 4
ATOM 2987 C CA . SER A 1 3 ? -8.013 6.683 -22.267 1.00 0.00 3 SER A CA 4
ATOM 2988 C C . SER A 1 3 ? -8.679 7.507 -21.170 1.00 0.00 3 SER A C 4
ATOM 2989 O O . SER A 1 3 ? -8.827 8.722 -21.294 1.00 0.00 3 SER A O 4
ATOM 2997 N N . GLY A 1 4 ? -9.078 6.836 -20.094 1.00 0.00 4 GLY A N 4
ATOM 2998 C CA . GLY A 1 4 ? -9.724 7.521 -18.989 1.00 0.00 4 GLY A CA 4
ATOM 2999 C C . GLY A 1 4 ? -11.236 7.488 -19.090 1.00 0.00 4 GLY A C 4
ATOM 3000 O O . GLY A 1 4 ? -11.794 7.580 -20.183 1.00 0.00 4 GLY A O 4
ATOM 3004 N N . SER A 1 5 ? -11.901 7.353 -17.947 1.00 0.00 5 SER A N 4
ATOM 3005 C CA . SER A 1 5 ? -13.358 7.302 -17.912 1.00 0.00 5 SER A CA 4
ATOM 3006 C C . SER A 1 5 ? -13.919 8.410 -17.026 1.00 0.00 5 SER A C 4
ATOM 3007 O O . SER A 1 5 ? -13.263 8.862 -16.088 1.00 0.00 5 SER A O 4
ATOM 3015 N N . SER A 1 6 ? -15.138 8.843 -17.332 1.00 0.00 6 SER A N 4
ATOM 3016 C CA . SER A 1 6 ? -15.788 9.900 -16.567 1.00 0.00 6 SER A CA 4
ATOM 3017 C C . SER A 1 6 ? -16.508 9.327 -15.350 1.00 0.00 6 SER A C 4
ATOM 3018 O O . SER A 1 6 ? -17.730 9.187 -15.347 1.00 0.00 6 SER A O 4
ATOM 3026 N N . GLY A 1 7 ? -15.739 8.997 -14.317 1.00 0.00 7 GLY A N 4
ATOM 3027 C CA . GLY A 1 7 ? -16.320 8.442 -13.108 1.00 0.00 7 GLY A CA 4
ATOM 3028 C C . GLY A 1 7 ? -16.708 6.986 -13.266 1.00 0.00 7 GLY A C 4
ATOM 3029 O O . GLY A 1 7 ? -17.430 6.627 -14.196 1.00 0.00 7 GLY A O 4
ATOM 3033 N N . GLU A 1 8 ? -16.226 6.144 -12.357 1.00 0.00 8 GLU A N 4
ATOM 3034 C CA . GLU A 1 8 ? -16.525 4.718 -12.403 1.00 0.00 8 GLU A CA 4
ATOM 3035 C C . GLU A 1 8 ? -17.265 4.276 -11.143 1.00 0.00 8 GLU A C 4
ATOM 3036 O O . GLU A 1 8 ? -17.255 4.974 -10.128 1.00 0.00 8 GLU A O 4
ATOM 3048 N N . ILE A 1 9 ? -17.906 3.115 -11.217 1.00 0.00 9 ILE A N 4
ATOM 3049 C CA . ILE A 1 9 ? -18.651 2.580 -10.084 1.00 0.00 9 ILE A CA 4
ATOM 3050 C C . ILE A 1 9 ? -17.915 1.407 -9.447 1.00 0.00 9 ILE A C 4
ATOM 3051 O O . ILE A 1 9 ? -18.318 0.254 -9.596 1.00 0.00 9 ILE A O 4
ATOM 3067 N N . GLU A 1 10 ? -16.834 1.710 -8.734 1.00 0.00 10 GLU A N 4
ATOM 3068 C CA . GLU A 1 10 ? -16.042 0.679 -8.073 1.00 0.00 10 GLU A CA 4
ATOM 3069 C C . GLU A 1 10 ? -16.212 0.751 -6.558 1.00 0.00 10 GLU A C 4
ATOM 3070 O O . GLU A 1 10 ? -15.390 1.340 -5.857 1.00 0.00 10 GLU A O 4
ATOM 3082 N N . LYS A 1 11 ? -17.285 0.146 -6.060 1.00 0.00 11 LYS A N 4
ATOM 3083 C CA . LYS A 1 11 ? -17.565 0.139 -4.629 1.00 0.00 11 LYS A CA 4
ATOM 3084 C C . LYS A 1 11 ? -16.421 -0.507 -3.854 1.00 0.00 11 LYS A C 4
ATOM 3085 O O . LYS A 1 11 ? -16.372 -1.727 -3.704 1.00 0.00 11 LYS A O 4
ATOM 3104 N N . GLY A 1 12 ? -15.503 0.320 -3.363 1.00 0.00 12 GLY A N 4
ATOM 3105 C CA . GLY A 1 12 ? -14.373 -0.190 -2.609 1.00 0.00 12 GLY A CA 4
ATOM 3106 C C . GLY A 1 12 ? -13.255 0.825 -2.481 1.00 0.00 12 GLY A C 4
ATOM 3107 O O . GLY A 1 12 ? -13.496 2.031 -2.511 1.00 0.00 12 GLY A O 4
ATOM 3111 N N . GLY A 1 13 ? -12.027 0.337 -2.336 1.00 0.00 13 GLY A N 4
ATOM 3112 C CA . GLY A 1 13 ? -10.886 1.224 -2.204 1.00 0.00 13 GLY A CA 4
ATOM 3113 C C . GLY A 1 13 ? -10.297 1.615 -3.544 1.00 0.00 13 GLY A C 4
ATOM 3114 O O . GLY A 1 13 ? -10.985 2.182 -4.393 1.00 0.00 13 GLY A O 4
ATOM 3118 N N . CYS A 1 14 ? -9.017 1.311 -3.737 1.00 0.00 14 CYS A N 4
ATOM 3119 C CA . CYS A 1 14 ? -8.333 1.636 -4.983 1.00 0.00 14 CYS A CA 4
ATOM 3120 C C . CYS A 1 14 ? -8.673 0.621 -6.070 1.00 0.00 14 CYS A C 4
ATOM 3121 O O . CYS A 1 14 ? -9.441 0.910 -6.986 1.00 0.00 14 CYS A O 4
ATOM 3128 N N . GLY A 1 15 ? -8.094 -0.572 -5.961 1.00 0.00 15 GLY A N 4
ATOM 3129 C CA . GLY A 1 15 ? -8.348 -1.612 -6.940 1.00 0.00 15 GLY A CA 4
ATOM 3130 C C . GLY A 1 15 ? -7.112 -2.435 -7.245 1.00 0.00 15 GLY A C 4
ATOM 3131 O O . GLY A 1 15 ? -6.407 -2.870 -6.334 1.00 0.00 15 GLY A O 4
ATOM 3135 N N . ASP A 1 16 ? -6.849 -2.650 -8.529 1.00 0.00 16 ASP A N 4
ATOM 3136 C CA . ASP A 1 16 ? -5.689 -3.427 -8.952 1.00 0.00 16 ASP A CA 4
ATOM 3137 C C . ASP A 1 16 ? -4.643 -2.530 -9.605 1.00 0.00 16 ASP A C 4
ATOM 3138 O O . ASP A 1 16 ? -4.539 -2.445 -10.829 1.00 0.00 16 ASP A O 4
ATOM 3147 N N . PRO A 1 17 ? -3.848 -1.844 -8.771 1.00 0.00 17 PRO A N 4
ATOM 3148 C CA . PRO A 1 17 ? -2.795 -0.940 -9.245 1.00 0.00 17 PRO A CA 4
ATOM 3149 C C . PRO A 1 17 ? -1.635 -1.689 -9.890 1.00 0.00 17 PRO A C 4
ATOM 3150 O O . PRO A 1 17 ? -0.643 -1.086 -10.298 1.00 0.00 17 PRO A O 4
ATOM 3161 N N . GLY A 1 18 ? -1.766 -3.010 -9.980 1.00 0.00 18 GLY A N 4
ATOM 3162 C CA . GLY A 1 18 ? -0.720 -3.820 -10.577 1.00 0.00 18 GLY A CA 4
ATOM 3163 C C . GLY A 1 18 ? 0.289 -4.309 -9.557 1.00 0.00 18 GLY A C 4
ATOM 3164 O O . GLY A 1 18 ? 0.106 -4.120 -8.354 1.00 0.00 18 GLY A O 4
ATOM 3168 N N . ILE A 1 19 ? 1.355 -4.939 -10.038 1.00 0.00 19 ILE A N 4
ATOM 3169 C CA . ILE A 1 19 ? 2.396 -5.457 -9.159 1.00 0.00 19 ILE A CA 4
ATOM 3170 C C . ILE A 1 19 ? 3.727 -4.757 -9.411 1.00 0.00 19 ILE A C 4
ATOM 3171 O O . ILE A 1 19 ? 4.116 -4.501 -10.550 1.00 0.00 19 ILE A O 4
ATOM 3187 N N . PRO A 1 20 ? 4.445 -4.441 -8.322 1.00 0.00 20 PRO A N 4
ATOM 3188 C CA . PRO A 1 20 ? 5.745 -3.768 -8.400 1.00 0.00 20 PRO A CA 4
ATOM 3189 C C . PRO A 1 20 ? 6.831 -4.670 -8.974 1.00 0.00 20 PRO A C 4
ATOM 3190 O O . PRO A 1 20 ? 7.163 -5.704 -8.395 1.00 0.00 20 PRO A O 4
ATOM 3201 N N . ALA A 1 21 ? 7.383 -4.272 -10.116 1.00 0.00 21 ALA A N 4
ATOM 3202 C CA . ALA A 1 21 ? 8.434 -5.043 -10.767 1.00 0.00 21 ALA A CA 4
ATOM 3203 C C . ALA A 1 21 ? 9.405 -5.621 -9.743 1.00 0.00 21 ALA A C 4
ATOM 3204 O O . ALA A 1 21 ? 9.880 -4.912 -8.855 1.00 0.00 21 ALA A O 4
ATOM 3211 N N . TYR A 1 22 ? 9.696 -6.910 -9.872 1.00 0.00 22 TYR A N 4
ATOM 3212 C CA . TYR A 1 22 ? 10.609 -7.584 -8.956 1.00 0.00 22 TYR A CA 4
ATOM 3213 C C . TYR A 1 22 ? 10.136 -7.441 -7.513 1.00 0.00 22 TYR A C 4
ATOM 3214 O O . TYR A 1 22 ? 10.941 -7.420 -6.583 1.00 0.00 22 TYR A O 4
ATOM 3232 N N . GLY A 1 23 ? 8.822 -7.343 -7.334 1.00 0.00 23 GLY A N 4
ATOM 3233 C CA . GLY A 1 23 ? 8.262 -7.204 -6.003 1.00 0.00 23 GLY A CA 4
ATOM 3234 C C . GLY A 1 23 ? 6.907 -7.870 -5.871 1.00 0.00 23 GLY A C 4
ATOM 3235 O O . GLY A 1 23 ? 6.095 -7.832 -6.796 1.00 0.00 23 GLY A O 4
ATOM 3239 N N . LYS A 1 24 ? 6.661 -8.484 -4.719 1.00 0.00 24 LYS A N 4
ATOM 3240 C CA . LYS A 1 24 ? 5.395 -9.162 -4.468 1.00 0.00 24 LYS A CA 4
ATOM 3241 C C . LYS A 1 24 ? 4.401 -8.226 -3.787 1.00 0.00 24 LYS A C 4
ATOM 3242 O O . LYS A 1 24 ? 4.782 -7.184 -3.253 1.00 0.00 24 LYS A O 4
ATOM 3261 N N . ARG A 1 25 ? 3.128 -8.605 -3.808 1.00 0.00 25 ARG A N 4
ATOM 3262 C CA . ARG A 1 25 ? 2.080 -7.799 -3.192 1.00 0.00 25 ARG A CA 4
ATOM 3263 C C . ARG A 1 25 ? 1.263 -8.630 -2.207 1.00 0.00 25 ARG A C 4
ATOM 3264 O O . ARG A 1 25 ? 0.930 -9.784 -2.477 1.00 0.00 25 ARG A O 4
ATOM 3285 N N . THR A 1 26 ? 0.944 -8.035 -1.062 1.00 0.00 26 THR A N 4
ATOM 3286 C CA . THR A 1 26 ? 0.168 -8.720 -0.036 1.00 0.00 26 THR A CA 4
ATOM 3287 C C . THR A 1 26 ? -1.186 -8.051 0.168 1.00 0.00 26 THR A C 4
ATOM 3288 O O . THR A 1 26 ? -1.357 -6.869 -0.130 1.00 0.00 26 THR A O 4
ATOM 3299 N N . GLY A 1 27 ? -2.148 -8.814 0.679 1.00 0.00 27 GLY A N 4
ATOM 3300 C CA . GLY A 1 27 ? -3.475 -8.276 0.914 1.00 0.00 27 GLY A CA 4
ATOM 3301 C C . GLY A 1 27 ? -4.257 -8.080 -0.370 1.00 0.00 27 GLY A C 4
ATOM 3302 O O . GLY A 1 27 ? -4.057 -7.095 -1.082 1.00 0.00 27 GLY A O 4
ATOM 3306 N N . SER A 1 28 ? -5.149 -9.019 -0.668 1.00 0.00 28 SER A N 4
ATOM 3307 C CA . SER A 1 28 ? -5.959 -8.947 -1.878 1.00 0.00 28 SER A CA 4
ATOM 3308 C C . SER A 1 28 ? -7.199 -8.088 -1.651 1.00 0.00 28 SER A C 4
ATOM 3309 O O . SER A 1 28 ? -8.249 -8.324 -2.248 1.00 0.00 28 SER A O 4
ATOM 3317 N N . SER A 1 29 ? -7.068 -7.089 -0.784 1.00 0.00 29 SER A N 4
ATOM 3318 C CA . SER A 1 29 ? -8.178 -6.195 -0.474 1.00 0.00 29 SER A CA 4
ATOM 3319 C C . SER A 1 29 ? -7.733 -4.737 -0.527 1.00 0.00 29 SER A C 4
ATOM 3320 O O . SER A 1 29 ? -6.696 -4.372 0.027 1.00 0.00 29 SER A O 4
ATOM 3328 N N . PHE A 1 30 ? -8.524 -3.907 -1.199 1.00 0.00 30 PHE A N 4
ATOM 3329 C CA . PHE A 1 30 ? -8.212 -2.488 -1.326 1.00 0.00 30 PHE A CA 4
ATOM 3330 C C . PHE A 1 30 ? -9.431 -1.632 -0.996 1.00 0.00 30 PHE A C 4
ATOM 3331 O O . PHE A 1 30 ? -10.384 -1.561 -1.774 1.00 0.00 30 PHE A O 4
ATOM 3348 N N . LEU A 1 31 ? -9.394 -0.983 0.163 1.00 0.00 31 LEU A N 4
ATOM 3349 C CA . LEU A 1 31 ? -10.496 -0.131 0.598 1.00 0.00 31 LEU A CA 4
ATOM 3350 C C . LEU A 1 31 ? -10.054 1.326 0.687 1.00 0.00 31 LEU A C 4
ATOM 3351 O O . LEU A 1 31 ? -8.868 1.635 0.565 1.00 0.00 31 LEU A O 4
ATOM 3367 N N . HIS A 1 32 ? -11.015 2.219 0.904 1.00 0.00 32 HIS A N 4
ATOM 3368 C CA . HIS A 1 32 ? -10.725 3.644 1.012 1.00 0.00 32 HIS A CA 4
ATOM 3369 C C . HIS A 1 32 ? -10.044 3.960 2.341 1.00 0.00 32 HIS A C 4
ATOM 3370 O O . HIS A 1 32 ? -10.696 4.366 3.302 1.00 0.00 32 HIS A O 4
ATOM 3384 N N . GLY A 1 33 ? -8.729 3.769 2.387 1.00 0.00 33 GLY A N 4
ATOM 3385 C CA . GLY A 1 33 ? -7.983 4.038 3.602 1.00 0.00 33 GLY A CA 4
ATOM 3386 C C . GLY A 1 33 ? -7.055 2.899 3.976 1.00 0.00 33 GLY A C 4
ATOM 3387 O O . GLY A 1 33 ? -6.145 3.072 4.788 1.00 0.00 33 GLY A O 4
ATOM 3391 N N . ASP A 1 34 ? -7.285 1.732 3.385 1.00 0.00 34 ASP A N 4
ATOM 3392 C CA . ASP A 1 34 ? -6.463 0.560 3.662 1.00 0.00 34 ASP A CA 4
ATOM 3393 C C . ASP A 1 34 ? -5.011 0.808 3.265 1.00 0.00 34 ASP A C 4
ATOM 3394 O O . ASP A 1 34 ? -4.699 1.795 2.597 1.00 0.00 34 ASP A O 4
ATOM 3403 N N . THR A 1 35 ? -4.127 -0.092 3.681 1.00 0.00 35 THR A N 4
ATOM 3404 C CA . THR A 1 35 ? -2.708 0.030 3.371 1.00 0.00 35 THR A CA 4
ATOM 3405 C C . THR A 1 35 ? -2.162 -1.263 2.776 1.00 0.00 35 THR A C 4
ATOM 3406 O O . THR A 1 35 ? -2.430 -2.353 3.282 1.00 0.00 35 THR A O 4
ATOM 3417 N N . LEU A 1 36 ? -1.393 -1.135 1.700 1.00 0.00 36 LEU A N 4
ATOM 3418 C CA . LEU A 1 36 ? -0.807 -2.294 1.036 1.00 0.00 36 LEU A CA 4
ATOM 3419 C C . LEU A 1 36 ? 0.666 -2.445 1.402 1.00 0.00 36 LEU A C 4
ATOM 3420 O O . LEU A 1 36 ? 1.315 -1.485 1.818 1.00 0.00 36 LEU A O 4
ATOM 3436 N N . THR A 1 37 ? 1.189 -3.657 1.243 1.00 0.00 37 THR A N 4
ATOM 3437 C CA . THR A 1 37 ? 2.585 -3.934 1.556 1.00 0.00 37 THR A CA 4
ATOM 3438 C C . THR A 1 37 ? 3.283 -4.626 0.391 1.00 0.00 37 THR A C 4
ATOM 3439 O O . THR A 1 37 ? 2.684 -5.445 -0.307 1.00 0.00 37 THR A O 4
ATOM 3450 N N . PHE A 1 38 ? 4.552 -4.291 0.184 1.00 0.00 38 PHE A N 4
ATOM 3451 C CA . PHE A 1 38 ? 5.332 -4.880 -0.898 1.00 0.00 38 PHE A CA 4
ATOM 3452 C C . PHE A 1 38 ? 6.753 -5.191 -0.438 1.00 0.00 38 PHE A C 4
ATOM 3453 O O . PHE A 1 38 ? 7.343 -4.440 0.339 1.00 0.00 38 PHE A O 4
ATOM 3470 N N . GLU A 1 39 ? 7.296 -6.304 -0.922 1.00 0.00 39 GLU A N 4
ATOM 3471 C CA . GLU A 1 39 ? 8.647 -6.714 -0.559 1.00 0.00 39 GLU A CA 4
ATOM 3472 C C . GLU A 1 39 ? 9.358 -7.356 -1.747 1.00 0.00 39 GLU A C 4
ATOM 3473 O O . GLU A 1 39 ? 8.719 -7.809 -2.697 1.00 0.00 39 GLU A O 4
ATOM 3485 N N . CYS A 1 40 ? 10.685 -7.391 -1.686 1.00 0.00 40 CYS A N 4
ATOM 3486 C CA . CYS A 1 40 ? 11.485 -7.976 -2.756 1.00 0.00 40 CYS A CA 4
ATOM 3487 C C . CYS A 1 40 ? 12.656 -8.771 -2.187 1.00 0.00 40 CYS A C 4
ATOM 3488 O O . CYS A 1 40 ? 13.115 -8.535 -1.069 1.00 0.00 40 CYS A O 4
ATOM 3495 N N . PRO A 1 41 ? 13.153 -9.737 -2.973 1.00 0.00 41 PRO A N 4
ATOM 3496 C CA . PRO A 1 41 ? 14.278 -10.586 -2.569 1.00 0.00 41 PRO A CA 4
ATOM 3497 C C . PRO A 1 41 ? 15.594 -9.818 -2.515 1.00 0.00 41 PRO A C 4
ATOM 3498 O O . PRO A 1 41 ? 15.691 -8.698 -3.014 1.00 0.00 41 PRO A O 4
ATOM 3509 N N . ALA A 1 42 ? 16.605 -10.428 -1.905 1.00 0.00 42 ALA A N 4
ATOM 3510 C CA . ALA A 1 42 ? 17.916 -9.802 -1.788 1.00 0.00 42 ALA A CA 4
ATOM 3511 C C . ALA A 1 42 ? 18.431 -9.346 -3.149 1.00 0.00 42 ALA A C 4
ATOM 3512 O O . ALA A 1 42 ? 19.217 -8.404 -3.242 1.00 0.00 42 ALA A O 4
ATOM 3519 N N . ALA A 1 43 ? 17.982 -10.021 -4.202 1.00 0.00 43 ALA A N 4
ATOM 3520 C CA . ALA A 1 43 ? 18.396 -9.684 -5.558 1.00 0.00 43 ALA A CA 4
ATOM 3521 C C . ALA A 1 43 ? 18.031 -8.244 -5.902 1.00 0.00 43 ALA A C 4
ATOM 3522 O O . ALA A 1 43 ? 18.703 -7.597 -6.705 1.00 0.00 43 ALA A O 4
ATOM 3529 N N . PHE A 1 44 ? 16.962 -7.747 -5.289 1.00 0.00 44 PHE A N 4
ATOM 3530 C CA . PHE A 1 44 ? 16.506 -6.383 -5.531 1.00 0.00 44 PHE A CA 4
ATOM 3531 C C . PHE A 1 44 ? 16.009 -5.738 -4.241 1.00 0.00 44 PHE A C 4
ATOM 3532 O O . PHE A 1 44 ? 14.974 -6.126 -3.700 1.00 0.00 44 PHE A O 4
ATOM 3549 N N . GLU A 1 45 ? 16.756 -4.753 -3.753 1.00 0.00 45 GLU A N 4
ATOM 3550 C CA . GLU A 1 45 ? 16.392 -4.055 -2.525 1.00 0.00 45 GLU A CA 4
ATOM 3551 C C . GLU A 1 45 ? 15.107 -3.254 -2.715 1.00 0.00 45 GLU A C 4
ATOM 3552 O O . GLU A 1 45 ? 14.605 -3.119 -3.832 1.00 0.00 45 GLU A O 4
ATOM 3564 N N . LEU A 1 46 ? 14.579 -2.725 -1.617 1.00 0.00 46 LEU A N 4
ATOM 3565 C CA . LEU A 1 46 ? 13.351 -1.938 -1.661 1.00 0.00 46 LEU A CA 4
ATOM 3566 C C . LEU A 1 46 ? 13.657 -0.466 -1.919 1.00 0.00 46 LEU A C 4
ATOM 3567 O O . LEU A 1 46 ? 14.328 0.189 -1.121 1.00 0.00 46 LEU A O 4
ATOM 3583 N N . VAL A 1 47 ? 13.160 0.049 -3.039 1.00 0.00 47 VAL A N 4
ATOM 3584 C CA . VAL A 1 47 ? 13.377 1.444 -3.402 1.00 0.00 47 VAL A CA 4
ATOM 3585 C C . VAL A 1 47 ? 12.056 2.149 -3.688 1.00 0.00 47 VAL A C 4
ATOM 3586 O O . VAL A 1 47 ? 11.618 2.227 -4.835 1.00 0.00 47 VAL A O 4
ATOM 3599 N N . GLY A 1 48 ? 11.426 2.664 -2.637 1.00 0.00 48 GLY A N 4
ATOM 3600 C CA . GLY A 1 48 ? 10.161 3.357 -2.796 1.00 0.00 48 GLY A CA 4
ATOM 3601 C C . GLY A 1 48 ? 9.255 3.194 -1.592 1.00 0.00 48 GLY A C 4
ATOM 3602 O O . GLY A 1 48 ? 9.664 2.644 -0.570 1.00 0.00 48 GLY A O 4
ATOM 3606 N N . GLU A 1 49 ? 8.022 3.676 -1.712 1.00 0.00 49 GLU A N 4
ATOM 3607 C CA . GLU A 1 49 ? 7.056 3.582 -0.623 1.00 0.00 49 GLU A CA 4
ATOM 3608 C C . GLU A 1 49 ? 6.609 2.138 -0.415 1.00 0.00 49 GLU A C 4
ATOM 3609 O O . GLU A 1 49 ? 5.736 1.639 -1.125 1.00 0.00 49 GLU A O 4
ATOM 3621 N N . ARG A 1 50 ? 7.215 1.473 0.564 1.00 0.00 50 ARG A N 4
ATOM 3622 C CA . ARG A 1 50 ? 6.881 0.086 0.865 1.00 0.00 50 ARG A CA 4
ATOM 3623 C C . ARG A 1 50 ? 5.371 -0.096 0.986 1.00 0.00 50 ARG A C 4
ATOM 3624 O O . ARG A 1 50 ? 4.838 -1.166 0.694 1.00 0.00 50 ARG A O 4
ATOM 3645 N N . VAL A 1 51 ? 4.686 0.958 1.420 1.00 0.00 51 VAL A N 4
ATOM 3646 C CA . VAL A 1 51 ? 3.237 0.915 1.580 1.00 0.00 51 VAL A CA 4
ATOM 3647 C C . VAL A 1 51 ? 2.594 2.212 1.103 1.00 0.00 51 VAL A C 4
ATOM 3648 O O . VAL A 1 51 ? 3.195 3.283 1.189 1.00 0.00 51 VAL A O 4
ATOM 3661 N N . ILE A 1 52 ? 1.368 2.108 0.601 1.00 0.00 52 ILE A N 4
ATOM 3662 C CA . ILE A 1 52 ? 0.641 3.273 0.112 1.00 0.00 52 ILE A CA 4
ATOM 3663 C C . ILE A 1 52 ? -0.762 3.336 0.706 1.00 0.00 52 ILE A C 4
ATOM 3664 O O . ILE A 1 52 ? -1.208 2.403 1.375 1.00 0.00 52 ILE A O 4
ATOM 3680 N N . THR A 1 53 ? -1.456 4.442 0.457 1.00 0.00 53 THR A N 4
ATOM 3681 C CA . THR A 1 53 ? -2.809 4.627 0.966 1.00 0.00 53 THR A CA 4
ATOM 3682 C C . THR A 1 53 ? -3.758 5.066 -0.143 1.00 0.00 53 THR A C 4
ATOM 3683 O O . THR A 1 53 ? -3.359 5.762 -1.077 1.00 0.00 53 THR A O 4
ATOM 3694 N N . CYS A 1 54 ? -5.017 4.655 -0.034 1.00 0.00 54 CYS A N 4
ATOM 3695 C CA . CYS A 1 54 ? -6.025 5.006 -1.028 1.00 0.00 54 CYS A CA 4
ATOM 3696 C C . CYS A 1 54 ? -6.671 6.348 -0.697 1.00 0.00 54 CYS A C 4
ATOM 3697 O O . CYS A 1 54 ? -6.636 6.799 0.448 1.00 0.00 54 CYS A O 4
ATOM 3704 N N . GLN A 1 55 ? -7.258 6.981 -1.707 1.00 0.00 55 GLN A N 4
ATOM 3705 C CA . GLN A 1 55 ? -7.911 8.271 -1.524 1.00 0.00 55 GLN A CA 4
ATOM 3706 C C . GLN A 1 55 ? -9.401 8.178 -1.839 1.00 0.00 55 GLN A C 4
ATOM 3707 O O . GLN A 1 55 ? -9.917 7.098 -2.123 1.00 0.00 55 GLN A O 4
ATOM 3721 N N . GLN A 1 56 ? -10.084 9.316 -1.786 1.00 0.00 56 GLN A N 4
ATOM 3722 C CA . GLN A 1 56 ? -11.515 9.361 -2.064 1.00 0.00 56 GLN A CA 4
ATOM 3723 C C . GLN A 1 56 ? -11.813 8.844 -3.468 1.00 0.00 56 GLN A C 4
ATOM 3724 O O . GLN A 1 56 ? -12.707 8.021 -3.659 1.00 0.00 56 GLN A O 4
ATOM 3738 N N . ASN A 1 57 ? -11.057 9.332 -4.446 1.00 0.00 57 ASN A N 4
ATOM 3739 C CA . ASN A 1 57 ? -11.241 8.919 -5.833 1.00 0.00 57 ASN A CA 4
ATOM 3740 C C . ASN A 1 57 ? -10.500 7.616 -6.115 1.00 0.00 57 ASN A C 4
ATOM 3741 O O . ASN A 1 57 ? -9.809 7.489 -7.125 1.00 0.00 57 ASN A O 4
ATOM 3752 N N . ASN A 1 58 ? -10.649 6.650 -5.214 1.00 0.00 58 ASN A N 4
ATOM 3753 C CA . ASN A 1 58 ? -9.995 5.355 -5.366 1.00 0.00 58 ASN A CA 4
ATOM 3754 C C . ASN A 1 58 ? -8.590 5.520 -5.939 1.00 0.00 58 ASN A C 4
ATOM 3755 O O . ASN A 1 58 ? -8.069 4.620 -6.597 1.00 0.00 58 ASN A O 4
ATOM 3766 N N . GLN A 1 59 ? -7.984 6.675 -5.682 1.00 0.00 59 GLN A N 4
ATOM 3767 C CA . GLN A 1 59 ? -6.640 6.957 -6.172 1.00 0.00 59 GLN A CA 4
ATOM 3768 C C . GLN A 1 59 ? -5.591 6.589 -5.127 1.00 0.00 59 GLN A C 4
ATOM 3769 O O . GLN A 1 59 ? -5.812 6.753 -3.927 1.00 0.00 59 GLN A O 4
ATOM 3783 N N . TRP A 1 60 ? -4.451 6.091 -5.591 1.00 0.00 60 TRP A N 4
ATOM 3784 C CA . TRP A 1 60 ? -3.368 5.699 -4.696 1.00 0.00 60 TRP A CA 4
ATOM 3785 C C . TRP A 1 60 ? -2.463 6.885 -4.386 1.00 0.00 60 TRP A C 4
ATOM 3786 O O . TRP A 1 60 ? -1.744 7.375 -5.257 1.00 0.00 60 TRP A O 4
ATOM 3807 N N . SER A 1 61 ? -2.501 7.343 -3.138 1.00 0.00 61 SER A N 4
ATOM 3808 C CA . SER A 1 61 ? -1.686 8.475 -2.714 1.00 0.00 61 SER A CA 4
ATOM 3809 C C . SER A 1 61 ? -0.253 8.330 -3.215 1.00 0.00 61 SER A C 4
ATOM 3810 O O . SER A 1 61 ? 0.481 9.312 -3.325 1.00 0.00 61 SER A O 4
ATOM 3818 N N . GLY A 1 62 ? 0.140 7.097 -3.518 1.00 0.00 62 GLY A N 4
ATOM 3819 C CA . GLY A 1 62 ? 1.484 6.844 -4.004 1.00 0.00 62 GLY A CA 4
ATOM 3820 C C . GLY A 1 62 ? 1.527 5.744 -5.046 1.00 0.00 62 GLY A C 4
ATOM 3821 O O . GLY A 1 62 ? 0.632 4.902 -5.106 1.00 0.00 62 GLY A O 4
ATOM 3825 N N . ASN A 1 63 ? 2.571 5.751 -5.869 1.00 0.00 63 ASN A N 4
ATOM 3826 C CA . ASN A 1 63 ? 2.725 4.746 -6.915 1.00 0.00 63 ASN A CA 4
ATOM 3827 C C . ASN A 1 63 ? 3.494 3.535 -6.396 1.00 0.00 63 ASN A C 4
ATOM 3828 O O . ASN A 1 63 ? 4.445 3.671 -5.627 1.00 0.00 63 ASN A O 4
ATOM 3839 N N . LYS A 1 64 ? 3.074 2.348 -6.823 1.00 0.00 64 LYS A N 4
ATOM 3840 C CA . LYS A 1 64 ? 3.722 1.111 -6.404 1.00 0.00 64 LYS A CA 4
ATOM 3841 C C . LYS A 1 64 ? 5.230 1.303 -6.276 1.00 0.00 64 LYS A C 4
ATOM 3842 O O . LYS A 1 64 ? 5.851 2.050 -7.033 1.00 0.00 64 LYS A O 4
ATOM 3861 N N . PRO A 1 65 ? 5.835 0.613 -5.298 1.00 0.00 65 PRO A N 4
ATOM 3862 C CA . PRO A 1 65 ? 7.277 0.690 -5.050 1.00 0.00 65 PRO A CA 4
ATOM 3863 C C . PRO A 1 65 ? 8.092 0.026 -6.155 1.00 0.00 65 PRO A C 4
ATOM 3864 O O . PRO A 1 65 ? 7.537 -0.608 -7.053 1.00 0.00 65 PRO A O 4
ATOM 3875 N N . SER A 1 66 ? 9.411 0.176 -6.084 1.00 0.00 66 SER A N 4
ATOM 3876 C CA . SER A 1 66 ? 10.301 -0.407 -7.081 1.00 0.00 66 SER A CA 4
ATOM 3877 C C . SER A 1 66 ? 11.562 -0.961 -6.425 1.00 0.00 66 SER A C 4
ATOM 3878 O O . SER A 1 66 ? 12.145 -0.332 -5.541 1.00 0.00 66 SER A O 4
ATOM 3886 N N . CYS A 1 67 ? 11.978 -2.145 -6.863 1.00 0.00 67 CYS A N 4
ATOM 3887 C CA . CYS A 1 67 ? 13.168 -2.787 -6.320 1.00 0.00 67 CYS A CA 4
ATOM 3888 C C . CYS A 1 67 ? 14.209 -3.016 -7.412 1.00 0.00 67 CYS A C 4
ATOM 3889 O O . CYS A 1 67 ? 13.918 -3.619 -8.445 1.00 0.00 67 CYS A O 4
ATOM 3896 N N . SER A 1 68 ? 15.423 -2.530 -7.176 1.00 0.00 68 SER A N 4
ATOM 3897 C CA . SER A 1 68 ? 16.507 -2.678 -8.141 1.00 0.00 68 SER A CA 4
ATOM 3898 C C . SER A 1 68 ? 17.684 -3.427 -7.525 1.00 0.00 68 SER A C 4
ATOM 3899 O O . SER A 1 68 ? 17.942 -4.583 -7.859 1.00 0.00 68 SER A O 4
ATOM 3907 N N . GLY A 1 69 ? 18.396 -2.760 -6.621 1.00 0.00 69 GLY A N 4
ATOM 3908 C CA . GLY A 1 69 ? 19.537 -3.377 -5.972 1.00 0.00 69 GLY A CA 4
ATOM 3909 C C . GLY A 1 69 ? 20.703 -2.420 -5.816 1.00 0.00 69 GLY A C 4
ATOM 3910 O O . GLY A 1 69 ? 20.908 -1.827 -4.757 1.00 0.00 69 GLY A O 4
ATOM 3914 N N . PRO A 1 70 ? 21.491 -2.261 -6.889 1.00 0.00 70 PRO A N 4
ATOM 3915 C CA . PRO A 1 70 ? 22.656 -1.372 -6.891 1.00 0.00 70 PRO A CA 4
ATOM 3916 C C . PRO A 1 70 ? 22.262 0.100 -6.840 1.00 0.00 70 PRO A C 4
ATOM 3917 O O . PRO A 1 70 ? 21.789 0.661 -7.829 1.00 0.00 70 PRO A O 4
ATOM 3928 N N . SER A 1 71 ? 22.459 0.722 -5.682 1.00 0.00 71 SER A N 4
ATOM 3929 C CA . SER A 1 71 ? 22.120 2.129 -5.502 1.00 0.00 71 SER A CA 4
ATOM 3930 C C . SER A 1 71 ? 23.344 2.931 -5.070 1.00 0.00 71 SER A C 4
ATOM 3931 O O . SER A 1 71 ? 24.377 2.365 -4.714 1.00 0.00 71 SER A O 4
ATOM 3939 N N . SER A 1 72 ? 23.219 4.254 -5.105 1.00 0.00 72 SER A N 4
ATOM 3940 C CA . SER A 1 72 ? 24.315 5.136 -4.722 1.00 0.00 72 SER A CA 4
ATOM 3941 C C . SER A 1 72 ? 25.641 4.628 -5.281 1.00 0.00 72 SER A C 4
ATOM 3942 O O . SER A 1 72 ? 26.644 4.566 -4.570 1.00 0.00 72 SER A O 4
ATOM 3950 N N . GLY A 1 73 ? 25.637 4.266 -6.560 1.00 0.00 73 GLY A N 4
ATOM 3951 C CA . GLY A 1 73 ? 26.844 3.768 -7.194 1.00 0.00 73 GLY A CA 4
ATOM 3952 C C . GLY A 1 73 ? 27.404 4.737 -8.217 1.00 0.00 73 GLY A C 4
ATOM 3953 O O . GLY A 1 73 ? 28.486 4.519 -8.761 1.00 0.00 73 GLY A O 4
ATOM 3957 N N . GLY A 1 1 ? 5.338 -15.574 -13.365 1.00 0.00 1 GLY A N 5
ATOM 3958 C CA . GLY A 1 1 ? 5.618 -14.661 -14.458 1.00 0.00 1 GLY A CA 5
ATOM 3959 C C . GLY A 1 1 ? 4.433 -13.777 -14.794 1.00 0.00 1 GLY A C 5
ATOM 3960 O O . GLY A 1 1 ? 4.578 -12.565 -14.949 1.00 0.00 1 GLY A O 5
ATOM 3964 N N . SER A 1 2 ? 3.257 -14.386 -14.908 1.00 0.00 2 SER A N 5
ATOM 3965 C CA . SER A 1 2 ? 2.042 -13.647 -15.233 1.00 0.00 2 SER A CA 5
ATOM 3966 C C . SER A 1 2 ? 0.938 -13.945 -14.223 1.00 0.00 2 SER A C 5
ATOM 3967 O O . SER A 1 2 ? -0.237 -14.036 -14.579 1.00 0.00 2 SER A O 5
ATOM 3975 N N . SER A 1 3 ? 1.325 -14.097 -12.960 1.00 0.00 3 SER A N 5
ATOM 3976 C CA . SER A 1 3 ? 0.370 -14.389 -11.898 1.00 0.00 3 SER A CA 5
ATOM 3977 C C . SER A 1 3 ? -0.768 -13.372 -11.896 1.00 0.00 3 SER A C 5
ATOM 3978 O O . SER A 1 3 ? -0.545 -12.175 -11.721 1.00 0.00 3 SER A O 5
ATOM 3986 N N . GLY A 1 4 ? -1.989 -13.860 -12.093 1.00 0.00 4 GLY A N 5
ATOM 3987 C CA . GLY A 1 4 ? -3.144 -12.982 -12.111 1.00 0.00 4 GLY A CA 5
ATOM 3988 C C . GLY A 1 4 ? -4.207 -13.442 -13.089 1.00 0.00 4 GLY A C 5
ATOM 3989 O O . GLY A 1 4 ? -3.970 -14.341 -13.896 1.00 0.00 4 GLY A O 5
ATOM 3993 N N . SER A 1 5 ? -5.382 -12.825 -13.017 1.00 0.00 5 SER A N 5
ATOM 3994 C CA . SER A 1 5 ? -6.487 -13.181 -13.900 1.00 0.00 5 SER A CA 5
ATOM 3995 C C . SER A 1 5 ? -6.965 -11.965 -14.688 1.00 0.00 5 SER A C 5
ATOM 3996 O O . SER A 1 5 ? -6.524 -10.842 -14.446 1.00 0.00 5 SER A O 5
ATOM 4004 N N . SER A 1 6 ? -7.871 -12.198 -15.632 1.00 0.00 6 SER A N 5
ATOM 4005 C CA . SER A 1 6 ? -8.408 -11.124 -16.459 1.00 0.00 6 SER A CA 5
ATOM 4006 C C . SER A 1 6 ? -9.850 -10.810 -16.074 1.00 0.00 6 SER A C 5
ATOM 4007 O O . SER A 1 6 ? -10.771 -10.997 -16.867 1.00 0.00 6 SER A O 5
ATOM 4015 N N . GLY A 1 7 ? -10.038 -10.330 -14.848 1.00 0.00 7 GLY A N 5
ATOM 4016 C CA . GLY A 1 7 ? -11.369 -9.998 -14.377 1.00 0.00 7 GLY A CA 5
ATOM 4017 C C . GLY A 1 7 ? -11.356 -9.365 -13.000 1.00 0.00 7 GLY A C 5
ATOM 4018 O O . GLY A 1 7 ? -10.510 -8.522 -12.706 1.00 0.00 7 GLY A O 5
ATOM 4022 N N . GLU A 1 8 ? -12.298 -9.772 -12.154 1.00 0.00 8 GLU A N 5
ATOM 4023 C CA . GLU A 1 8 ? -12.392 -9.236 -10.802 1.00 0.00 8 GLU A CA 5
ATOM 4024 C C . GLU A 1 8 ? -12.540 -7.717 -10.827 1.00 0.00 8 GLU A C 5
ATOM 4025 O O . GLU A 1 8 ? -12.076 -7.024 -9.921 1.00 0.00 8 GLU A O 5
ATOM 4037 N N . ILE A 1 9 ? -13.187 -7.209 -11.869 1.00 0.00 9 ILE A N 5
ATOM 4038 C CA . ILE A 1 9 ? -13.396 -5.774 -12.013 1.00 0.00 9 ILE A CA 5
ATOM 4039 C C . ILE A 1 9 ? -14.735 -5.351 -11.418 1.00 0.00 9 ILE A C 5
ATOM 4040 O O . ILE A 1 9 ? -15.794 -5.746 -11.906 1.00 0.00 9 ILE A O 5
ATOM 4056 N N . GLU A 1 10 ? -14.680 -4.544 -10.363 1.00 0.00 10 GLU A N 5
ATOM 4057 C CA . GLU A 1 10 ? -15.889 -4.068 -9.702 1.00 0.00 10 GLU A CA 5
ATOM 4058 C C . GLU A 1 10 ? -15.796 -2.573 -9.410 1.00 0.00 10 GLU A C 5
ATOM 4059 O O . GLU A 1 10 ? -14.718 -2.050 -9.127 1.00 0.00 10 GLU A O 5
ATOM 4071 N N . LYS A 1 11 ? -16.934 -1.890 -9.479 1.00 0.00 11 LYS A N 5
ATOM 4072 C CA . LYS A 1 11 ? -16.983 -0.456 -9.221 1.00 0.00 11 LYS A CA 5
ATOM 4073 C C . LYS A 1 11 ? -17.247 -0.177 -7.745 1.00 0.00 11 LYS A C 5
ATOM 4074 O O . LYS A 1 11 ? -18.276 -0.578 -7.202 1.00 0.00 11 LYS A O 5
ATOM 4093 N N . GLY A 1 12 ? -16.312 0.514 -7.101 1.00 0.00 12 GLY A N 5
ATOM 4094 C CA . GLY A 1 12 ? -16.464 0.836 -5.694 1.00 0.00 12 GLY A CA 5
ATOM 4095 C C . GLY A 1 12 ? -15.169 0.681 -4.921 1.00 0.00 12 GLY A C 5
ATOM 4096 O O . GLY A 1 12 ? -15.122 -0.014 -3.907 1.00 0.00 12 GLY A O 5
ATOM 4100 N N . GLY A 1 13 ? -14.113 1.331 -5.402 1.00 0.00 13 GLY A N 5
ATOM 4101 C CA . GLY A 1 13 ? -12.825 1.248 -4.738 1.00 0.00 13 GLY A CA 5
ATOM 4102 C C . GLY A 1 13 ? -11.667 1.481 -5.688 1.00 0.00 13 GLY A C 5
ATOM 4103 O O . GLY A 1 13 ? -11.851 2.011 -6.784 1.00 0.00 13 GLY A O 5
ATOM 4107 N N . CYS A 1 14 ? -10.470 1.087 -5.267 1.00 0.00 14 CYS A N 5
ATOM 4108 C CA . CYS A 1 14 ? -9.276 1.258 -6.086 1.00 0.00 14 CYS A CA 5
ATOM 4109 C C . CYS A 1 14 ? -8.623 -0.089 -6.382 1.00 0.00 14 CYS A C 5
ATOM 4110 O O . CYS A 1 14 ? -7.636 -0.165 -7.113 1.00 0.00 14 CYS A O 5
ATOM 4117 N N . GLY A 1 15 ? -9.182 -1.151 -5.809 1.00 0.00 15 GLY A N 5
ATOM 4118 C CA . GLY A 1 15 ? -8.642 -2.481 -6.024 1.00 0.00 15 GLY A CA 5
ATOM 4119 C C . GLY A 1 15 ? -7.144 -2.541 -5.797 1.00 0.00 15 GLY A C 5
ATOM 4120 O O . GLY A 1 15 ? -6.595 -1.760 -5.020 1.00 0.00 15 GLY A O 5
ATOM 4124 N N . ASP A 1 16 ? -6.482 -3.472 -6.474 1.00 0.00 16 ASP A N 5
ATOM 4125 C CA . ASP A 1 16 ? -5.039 -3.633 -6.342 1.00 0.00 16 ASP A CA 5
ATOM 4126 C C . ASP A 1 16 ? -4.298 -2.537 -7.103 1.00 0.00 16 ASP A C 5
ATOM 4127 O O . ASP A 1 16 ? -4.721 -2.096 -8.172 1.00 0.00 16 ASP A O 5
ATOM 4136 N N . PRO A 1 17 ? -3.167 -2.087 -6.540 1.00 0.00 17 PRO A N 5
ATOM 4137 C CA . PRO A 1 17 ? -2.344 -1.037 -7.148 1.00 0.00 17 PRO A CA 5
ATOM 4138 C C . PRO A 1 17 ? -1.641 -1.512 -8.415 1.00 0.00 17 PRO A C 5
ATOM 4139 O O . PRO A 1 17 ? -1.689 -0.849 -9.450 1.00 0.00 17 PRO A O 5
ATOM 4150 N N . GLY A 1 18 ? -0.987 -2.667 -8.325 1.00 0.00 18 GLY A N 5
ATOM 4151 C CA . GLY A 1 18 ? -0.283 -3.212 -9.471 1.00 0.00 18 GLY A CA 5
ATOM 4152 C C . GLY A 1 18 ? 1.054 -3.818 -9.096 1.00 0.00 18 GLY A C 5
ATOM 4153 O O . GLY A 1 18 ? 1.780 -3.270 -8.266 1.00 0.00 18 GLY A O 5
ATOM 4157 N N . ILE A 1 19 ? 1.380 -4.952 -9.706 1.00 0.00 19 ILE A N 5
ATOM 4158 C CA . ILE A 1 19 ? 2.639 -5.633 -9.430 1.00 0.00 19 ILE A CA 5
ATOM 4159 C C . ILE A 1 19 ? 3.776 -5.044 -10.258 1.00 0.00 19 ILE A C 5
ATOM 4160 O O . ILE A 1 19 ? 3.622 -4.736 -11.440 1.00 0.00 19 ILE A O 5
ATOM 4176 N N . PRO A 1 20 ? 4.947 -4.883 -9.625 1.00 0.00 20 PRO A N 5
ATOM 4177 C CA . PRO A 1 20 ? 6.135 -4.331 -10.284 1.00 0.00 20 PRO A CA 5
ATOM 4178 C C . PRO A 1 20 ? 6.716 -5.284 -11.323 1.00 0.00 20 PRO A C 5
ATOM 4179 O O . PRO A 1 20 ? 6.058 -6.235 -11.743 1.00 0.00 20 PRO A O 5
ATOM 4190 N N . ALA A 1 21 ? 7.952 -5.022 -11.734 1.00 0.00 21 ALA A N 5
ATOM 4191 C CA . ALA A 1 21 ? 8.622 -5.858 -12.723 1.00 0.00 21 ALA A CA 5
ATOM 4192 C C . ALA A 1 21 ? 9.387 -6.994 -12.053 1.00 0.00 21 ALA A C 5
ATOM 4193 O O . ALA A 1 21 ? 10.243 -6.762 -11.199 1.00 0.00 21 ALA A O 5
ATOM 4200 N N . TYR A 1 22 ? 9.071 -8.224 -12.444 1.00 0.00 22 TYR A N 5
ATOM 4201 C CA . TYR A 1 22 ? 9.726 -9.398 -11.878 1.00 0.00 22 TYR A CA 5
ATOM 4202 C C . TYR A 1 22 ? 9.764 -9.319 -10.355 1.00 0.00 22 TYR A C 5
ATOM 4203 O O . TYR A 1 22 ? 10.756 -9.690 -9.728 1.00 0.00 22 TYR A O 5
ATOM 4221 N N . GLY A 1 23 ? 8.675 -8.835 -9.766 1.00 0.00 23 GLY A N 5
ATOM 4222 C CA . GLY A 1 23 ? 8.603 -8.717 -8.322 1.00 0.00 23 GLY A CA 5
ATOM 4223 C C . GLY A 1 23 ? 7.392 -9.420 -7.742 1.00 0.00 23 GLY A C 5
ATOM 4224 O O . GLY A 1 23 ? 6.817 -10.307 -8.374 1.00 0.00 23 GLY A O 5
ATOM 4228 N N . LYS A 1 24 ? 7.002 -9.026 -6.534 1.00 0.00 24 LYS A N 5
ATOM 4229 C CA . LYS A 1 24 ? 5.852 -9.625 -5.868 1.00 0.00 24 LYS A CA 5
ATOM 4230 C C . LYS A 1 24 ? 5.061 -8.572 -5.098 1.00 0.00 24 LYS A C 5
ATOM 4231 O O . LYS A 1 24 ? 5.502 -7.432 -4.955 1.00 0.00 24 LYS A O 5
ATOM 4250 N N . ARG A 1 25 ? 3.890 -8.962 -4.604 1.00 0.00 25 ARG A N 5
ATOM 4251 C CA . ARG A 1 25 ? 3.038 -8.052 -3.848 1.00 0.00 25 ARG A CA 5
ATOM 4252 C C . ARG A 1 25 ? 2.056 -8.826 -2.974 1.00 0.00 25 ARG A C 5
ATOM 4253 O O . ARG A 1 25 ? 1.814 -10.013 -3.194 1.00 0.00 25 ARG A O 5
ATOM 4274 N N . THR A 1 26 ? 1.492 -8.145 -1.981 1.00 0.00 26 THR A N 5
ATOM 4275 C CA . THR A 1 26 ? 0.537 -8.769 -1.073 1.00 0.00 26 THR A CA 5
ATOM 4276 C C . THR A 1 26 ? -0.694 -7.891 -0.883 1.00 0.00 26 THR A C 5
ATOM 4277 O O . THR A 1 26 ? -0.606 -6.664 -0.921 1.00 0.00 26 THR A O 5
ATOM 4288 N N . GLY A 1 27 ? -1.843 -8.527 -0.676 1.00 0.00 27 GLY A N 5
ATOM 4289 C CA . GLY A 1 27 ? -3.077 -7.787 -0.482 1.00 0.00 27 GLY A CA 5
ATOM 4290 C C . GLY A 1 27 ? -4.151 -8.180 -1.477 1.00 0.00 27 GLY A C 5
ATOM 4291 O O . GLY A 1 27 ? -3.865 -8.402 -2.653 1.00 0.00 27 GLY A O 5
ATOM 4295 N N . SER A 1 28 ? -5.390 -8.266 -1.004 1.00 0.00 28 SER A N 5
ATOM 4296 C CA . SER A 1 28 ? -6.510 -8.640 -1.859 1.00 0.00 28 SER A CA 5
ATOM 4297 C C . SER A 1 28 ? -7.632 -7.610 -1.766 1.00 0.00 28 SER A C 5
ATOM 4298 O O . SER A 1 28 ? -8.284 -7.294 -2.761 1.00 0.00 28 SER A O 5
ATOM 4306 N N . SER A 1 29 ? -7.852 -7.091 -0.562 1.00 0.00 29 SER A N 5
ATOM 4307 C CA . SER A 1 29 ? -8.897 -6.099 -0.336 1.00 0.00 29 SER A CA 5
ATOM 4308 C C . SER A 1 29 ? -8.335 -4.685 -0.439 1.00 0.00 29 SER A C 5
ATOM 4309 O O . SER A 1 29 ? -7.346 -4.348 0.213 1.00 0.00 29 SER A O 5
ATOM 4317 N N . PHE A 1 30 ? -8.974 -3.860 -1.262 1.00 0.00 30 PHE A N 5
ATOM 4318 C CA . PHE A 1 30 ? -8.539 -2.481 -1.452 1.00 0.00 30 PHE A CA 5
ATOM 4319 C C . PHE A 1 30 ? -9.732 -1.530 -1.456 1.00 0.00 30 PHE A C 5
ATOM 4320 O O . PHE A 1 30 ? -10.494 -1.476 -2.422 1.00 0.00 30 PHE A O 5
ATOM 4337 N N . LEU A 1 31 ? -9.888 -0.781 -0.370 1.00 0.00 31 LEU A N 5
ATOM 4338 C CA . LEU A 1 31 ? -10.988 0.169 -0.247 1.00 0.00 31 LEU A CA 5
ATOM 4339 C C . LEU A 1 31 ? -10.466 1.600 -0.169 1.00 0.00 31 LEU A C 5
ATOM 4340 O O . LEU A 1 31 ? -9.261 1.827 -0.065 1.00 0.00 31 LEU A O 5
ATOM 4356 N N . HIS A 1 32 ? -11.382 2.562 -0.218 1.00 0.00 32 HIS A N 5
ATOM 4357 C CA . HIS A 1 32 ? -11.015 3.972 -0.150 1.00 0.00 32 HIS A CA 5
ATOM 4358 C C . HIS A 1 32 ? -10.386 4.305 1.200 1.00 0.00 32 HIS A C 5
ATOM 4359 O O . HIS A 1 32 ? -11.011 4.940 2.048 1.00 0.00 32 HIS A O 5
ATOM 4373 N N . GLY A 1 33 ? -9.144 3.870 1.393 1.00 0.00 33 GLY A N 5
ATOM 4374 C CA . GLY A 1 33 ? -8.452 4.130 2.641 1.00 0.00 33 GLY A CA 5
ATOM 4375 C C . GLY A 1 33 ? -7.795 2.889 3.210 1.00 0.00 33 GLY A C 5
ATOM 4376 O O . GLY A 1 33 ? -7.820 2.664 4.420 1.00 0.00 33 GLY A O 5
ATOM 4380 N N . ASP A 1 34 ? -7.206 2.080 2.336 1.00 0.00 34 ASP A N 5
ATOM 4381 C CA . ASP A 1 34 ? -6.539 0.854 2.757 1.00 0.00 34 ASP A CA 5
ATOM 4382 C C . ASP A 1 34 ? -5.028 0.967 2.577 1.00 0.00 34 ASP A C 5
ATOM 4383 O O . ASP A 1 34 ? -4.535 1.909 1.956 1.00 0.00 34 ASP A O 5
ATOM 4392 N N . THR A 1 35 ? -4.298 0.001 3.126 1.00 0.00 35 THR A N 5
ATOM 4393 C CA . THR A 1 35 ? -2.844 -0.006 3.029 1.00 0.00 35 THR A CA 5
ATOM 4394 C C . THR A 1 35 ? -2.332 -1.362 2.557 1.00 0.00 35 THR A C 5
ATOM 4395 O O . THR A 1 35 ? -2.920 -2.400 2.862 1.00 0.00 35 THR A O 5
ATOM 4406 N N . LEU A 1 36 ? -1.233 -1.347 1.811 1.00 0.00 36 LEU A N 5
ATOM 4407 C CA . LEU A 1 36 ? -0.640 -2.577 1.296 1.00 0.00 36 LEU A CA 5
ATOM 4408 C C . LEU A 1 36 ? 0.854 -2.629 1.600 1.00 0.00 36 LEU A C 5
ATOM 4409 O O . LEU A 1 36 ? 1.432 -1.664 2.101 1.00 0.00 36 LEU A O 5
ATOM 4425 N N . THR A 1 37 ? 1.476 -3.763 1.290 1.00 0.00 37 THR A N 5
ATOM 4426 C CA . THR A 1 37 ? 2.902 -3.942 1.529 1.00 0.00 37 THR A CA 5
ATOM 4427 C C . THR A 1 37 ? 3.604 -4.483 0.288 1.00 0.00 37 THR A C 5
ATOM 4428 O O . THR A 1 37 ? 3.013 -5.224 -0.498 1.00 0.00 37 THR A O 5
ATOM 4439 N N . PHE A 1 38 ? 4.867 -4.109 0.118 1.00 0.00 38 PHE A N 5
ATOM 4440 C CA . PHE A 1 38 ? 5.649 -4.556 -1.029 1.00 0.00 38 PHE A CA 5
ATOM 4441 C C . PHE A 1 38 ? 7.051 -4.980 -0.599 1.00 0.00 38 PHE A C 5
ATOM 4442 O O . PHE A 1 38 ? 7.593 -4.466 0.379 1.00 0.00 38 PHE A O 5
ATOM 4459 N N . GLU A 1 39 ? 7.631 -5.921 -1.337 1.00 0.00 39 GLU A N 5
ATOM 4460 C CA . GLU A 1 39 ? 8.968 -6.415 -1.032 1.00 0.00 39 GLU A CA 5
ATOM 4461 C C . GLU A 1 39 ? 9.590 -7.091 -2.250 1.00 0.00 39 GLU A C 5
ATOM 4462 O O . GLU A 1 39 ? 8.903 -7.391 -3.227 1.00 0.00 39 GLU A O 5
ATOM 4474 N N . CYS A 1 40 ? 10.896 -7.327 -2.186 1.00 0.00 40 CYS A N 5
ATOM 4475 C CA . CYS A 1 40 ? 11.613 -7.967 -3.283 1.00 0.00 40 CYS A CA 5
ATOM 4476 C C . CYS A 1 40 ? 11.993 -9.400 -2.922 1.00 0.00 40 CYS A C 5
ATOM 4477 O O . CYS A 1 40 ? 12.176 -9.745 -1.754 1.00 0.00 40 CYS A O 5
ATOM 4484 N N . PRO A 1 41 ? 12.115 -10.256 -3.947 1.00 0.00 41 PRO A N 5
ATOM 4485 C CA . PRO A 1 41 ? 12.476 -11.665 -3.764 1.00 0.00 41 PRO A CA 5
ATOM 4486 C C . PRO A 1 41 ? 13.923 -11.840 -3.318 1.00 0.00 41 PRO A C 5
ATOM 4487 O O . PRO A 1 41 ? 14.743 -12.399 -4.045 1.00 0.00 41 PRO A O 5
ATOM 4498 N N . ALA A 1 42 ? 14.230 -11.358 -2.118 1.00 0.00 42 ALA A N 5
ATOM 4499 C CA . ALA A 1 42 ? 15.579 -11.463 -1.575 1.00 0.00 42 ALA A CA 5
ATOM 4500 C C . ALA A 1 42 ? 16.626 -11.347 -2.677 1.00 0.00 42 ALA A C 5
ATOM 4501 O O . ALA A 1 42 ? 17.634 -12.051 -2.665 1.00 0.00 42 ALA A O 5
ATOM 4508 N N . ALA A 1 43 ? 16.379 -10.452 -3.629 1.00 0.00 43 ALA A N 5
ATOM 4509 C CA . ALA A 1 43 ? 17.301 -10.243 -4.738 1.00 0.00 43 ALA A CA 5
ATOM 4510 C C . ALA A 1 43 ? 17.558 -8.757 -4.965 1.00 0.00 43 ALA A C 5
ATOM 4511 O O . ALA A 1 43 ? 18.686 -8.346 -5.238 1.00 0.00 43 ALA A O 5
ATOM 4518 N N . PHE A 1 44 ? 16.504 -7.955 -4.852 1.00 0.00 44 PHE A N 5
ATOM 4519 C CA . PHE A 1 44 ? 16.614 -6.514 -5.047 1.00 0.00 44 PHE A CA 5
ATOM 4520 C C . PHE A 1 44 ? 16.345 -5.767 -3.745 1.00 0.00 44 PHE A C 5
ATOM 4521 O O . PHE A 1 44 ? 15.938 -6.363 -2.748 1.00 0.00 44 PHE A O 5
ATOM 4538 N N . GLU A 1 45 ? 16.574 -4.457 -3.762 1.00 0.00 45 GLU A N 5
ATOM 4539 C CA . GLU A 1 45 ? 16.358 -3.629 -2.582 1.00 0.00 45 GLU A CA 5
ATOM 4540 C C . GLU A 1 45 ? 15.134 -2.735 -2.762 1.00 0.00 45 GLU A C 5
ATOM 4541 O O . GLU A 1 45 ? 14.968 -2.091 -3.799 1.00 0.00 45 GLU A O 5
ATOM 4553 N N . LEU A 1 46 ? 14.278 -2.702 -1.747 1.00 0.00 46 LEU A N 5
ATOM 4554 C CA . LEU A 1 46 ? 13.068 -1.888 -1.791 1.00 0.00 46 LEU A CA 5
ATOM 4555 C C . LEU A 1 46 ? 13.395 -0.446 -2.166 1.00 0.00 46 LEU A C 5
ATOM 4556 O O . LEU A 1 46 ? 14.093 0.254 -1.431 1.00 0.00 46 LEU A O 5
ATOM 4572 N N . VAL A 1 47 ? 12.885 -0.007 -3.312 1.00 0.00 47 VAL A N 5
ATOM 4573 C CA . VAL A 1 47 ? 13.120 1.353 -3.782 1.00 0.00 47 VAL A CA 5
ATOM 4574 C C . VAL A 1 47 ? 11.810 2.118 -3.927 1.00 0.00 47 VAL A C 5
ATOM 4575 O O . VAL A 1 47 ? 11.345 2.370 -5.038 1.00 0.00 47 VAL A O 5
ATOM 4588 N N . GLY A 1 48 ? 11.217 2.487 -2.795 1.00 0.00 48 GLY A N 5
ATOM 4589 C CA . GLY A 1 48 ? 9.965 3.221 -2.818 1.00 0.00 48 GLY A CA 5
ATOM 4590 C C . GLY A 1 48 ? 9.167 3.044 -1.542 1.00 0.00 48 GLY A C 5
ATOM 4591 O O . GLY A 1 48 ? 9.680 2.534 -0.547 1.00 0.00 48 GLY A O 5
ATOM 4595 N N . GLU A 1 49 ? 7.907 3.468 -1.570 1.00 0.00 49 GLU A N 5
ATOM 4596 C CA . GLU A 1 49 ? 7.038 3.356 -0.405 1.00 0.00 49 GLU A CA 5
ATOM 4597 C C . GLU A 1 49 ? 6.621 1.906 -0.175 1.00 0.00 49 GLU A C 5
ATOM 4598 O O . GLU A 1 49 ? 5.903 1.320 -0.985 1.00 0.00 49 GLU A O 5
ATOM 4610 N N . ARG A 1 50 ? 7.076 1.335 0.936 1.00 0.00 50 ARG A N 5
ATOM 4611 C CA . ARG A 1 50 ? 6.752 -0.046 1.272 1.00 0.00 50 ARG A CA 5
ATOM 4612 C C . ARG A 1 50 ? 5.242 -0.241 1.375 1.00 0.00 50 ARG A C 5
ATOM 4613 O O . ARG A 1 50 ? 4.722 -1.313 1.065 1.00 0.00 50 ARG A O 5
ATOM 4634 N N . VAL A 1 51 ? 4.544 0.802 1.812 1.00 0.00 51 VAL A N 5
ATOM 4635 C CA . VAL A 1 51 ? 3.094 0.746 1.955 1.00 0.00 51 VAL A CA 5
ATOM 4636 C C . VAL A 1 51 ? 2.449 2.060 1.530 1.00 0.00 51 VAL A C 5
ATOM 4637 O O . VAL A 1 51 ? 2.889 3.138 1.931 1.00 0.00 51 VAL A O 5
ATOM 4650 N N . ILE A 1 52 ? 1.404 1.963 0.715 1.00 0.00 52 ILE A N 5
ATOM 4651 C CA . ILE A 1 52 ? 0.697 3.144 0.237 1.00 0.00 52 ILE A CA 5
ATOM 4652 C C . ILE A 1 52 ? -0.747 3.158 0.728 1.00 0.00 52 ILE A C 5
ATOM 4653 O O . ILE A 1 52 ? -1.285 2.129 1.138 1.00 0.00 52 ILE A O 5
ATOM 4669 N N . THR A 1 53 ? -1.371 4.331 0.684 1.00 0.00 53 THR A N 5
ATOM 4670 C CA . THR A 1 53 ? -2.752 4.479 1.124 1.00 0.00 53 THR A CA 5
ATOM 4671 C C . THR A 1 53 ? -3.629 5.032 0.006 1.00 0.00 53 THR A C 5
ATOM 4672 O O . THR A 1 53 ? -3.230 5.946 -0.716 1.00 0.00 53 THR A O 5
ATOM 4683 N N . CYS A 1 54 ? -4.826 4.472 -0.133 1.00 0.00 54 CYS A N 5
ATOM 4684 C CA . CYS A 1 54 ? -5.760 4.908 -1.163 1.00 0.00 54 CYS A CA 5
ATOM 4685 C C . CYS A 1 54 ? -6.706 5.977 -0.622 1.00 0.00 54 CYS A C 5
ATOM 4686 O O . CYS A 1 54 ? -7.194 5.876 0.503 1.00 0.00 54 CYS A O 5
ATOM 4693 N N . GLN A 1 55 ? -6.959 7.000 -1.432 1.00 0.00 55 GLN A N 5
ATOM 4694 C CA . GLN A 1 55 ? -7.845 8.088 -1.035 1.00 0.00 55 GLN A CA 5
ATOM 4695 C C . GLN A 1 55 ? -9.281 7.803 -1.462 1.00 0.00 55 GLN A C 5
ATOM 4696 O O . GLN A 1 55 ? -9.574 6.746 -2.019 1.00 0.00 55 GLN A O 5
ATOM 4710 N N . GLN A 1 56 ? -10.171 8.754 -1.197 1.00 0.00 56 GLN A N 5
ATOM 4711 C CA . GLN A 1 56 ? -11.577 8.604 -1.553 1.00 0.00 56 GLN A CA 5
ATOM 4712 C C . GLN A 1 56 ? -11.801 8.916 -3.029 1.00 0.00 56 GLN A C 5
ATOM 4713 O O . GLN A 1 56 ? -12.938 9.038 -3.483 1.00 0.00 56 GLN A O 5
ATOM 4727 N N . ASN A 1 57 ? -10.708 9.046 -3.774 1.00 0.00 57 ASN A N 5
ATOM 4728 C CA . ASN A 1 57 ? -10.785 9.345 -5.199 1.00 0.00 57 ASN A CA 5
ATOM 4729 C C . ASN A 1 57 ? -10.320 8.154 -6.031 1.00 0.00 57 ASN A C 5
ATOM 4730 O O . ASN A 1 57 ? -9.648 8.318 -7.048 1.00 0.00 57 ASN A O 5
ATOM 4741 N N . ASN A 1 58 ? -10.686 6.954 -5.592 1.00 0.00 58 ASN A N 5
ATOM 4742 C CA . ASN A 1 58 ? -10.307 5.734 -6.296 1.00 0.00 58 ASN A CA 5
ATOM 4743 C C . ASN A 1 58 ? -8.895 5.849 -6.863 1.00 0.00 58 ASN A C 5
ATOM 4744 O O . ASN A 1 58 ? -8.664 5.567 -8.038 1.00 0.00 58 ASN A O 5
ATOM 4755 N N . GLN A 1 59 ? -7.956 6.265 -6.019 1.00 0.00 59 GLN A N 5
ATOM 4756 C CA . GLN A 1 59 ? -6.568 6.417 -6.437 1.00 0.00 59 GLN A CA 5
ATOM 4757 C C . GLN A 1 59 ? -5.630 6.380 -5.234 1.00 0.00 59 GLN A C 5
ATOM 4758 O O . GLN A 1 59 ? -6.024 6.716 -4.118 1.00 0.00 59 GLN A O 5
ATOM 4772 N N . TRP A 1 60 ? -4.390 5.968 -5.471 1.00 0.00 60 TRP A N 5
ATOM 4773 C CA . TRP A 1 60 ? -3.396 5.886 -4.406 1.00 0.00 60 TRP A CA 5
ATOM 4774 C C . TRP A 1 60 ? -2.557 7.158 -4.346 1.00 0.00 60 TRP A C 5
ATOM 4775 O O . TRP A 1 60 ? -2.328 7.810 -5.364 1.00 0.00 60 TRP A O 5
ATOM 4796 N N . SER A 1 61 ? -2.100 7.504 -3.147 1.00 0.00 61 SER A N 5
ATOM 4797 C CA . SER A 1 61 ? -1.289 8.700 -2.954 1.00 0.00 61 SER A CA 5
ATOM 4798 C C . SER A 1 61 ? 0.168 8.434 -3.321 1.00 0.00 61 SER A C 5
ATOM 4799 O O . SER A 1 61 ? 0.896 9.342 -3.718 1.00 0.00 61 SER A O 5
ATOM 4807 N N . GLY A 1 62 ? 0.586 7.179 -3.186 1.00 0.00 62 GLY A N 5
ATOM 4808 C CA . GLY A 1 62 ? 1.953 6.813 -3.507 1.00 0.00 62 GLY A CA 5
ATOM 4809 C C . GLY A 1 62 ? 2.037 5.854 -4.677 1.00 0.00 62 GLY A C 5
ATOM 4810 O O . GLY A 1 62 ? 1.326 4.851 -4.718 1.00 0.00 62 GLY A O 5
ATOM 4814 N N . ASN A 1 63 ? 2.908 6.163 -5.632 1.00 0.00 63 ASN A N 5
ATOM 4815 C CA . ASN A 1 63 ? 3.081 5.321 -6.811 1.00 0.00 63 ASN A CA 5
ATOM 4816 C C . ASN A 1 63 ? 3.740 3.995 -6.441 1.00 0.00 63 ASN A C 5
ATOM 4817 O O . ASN A 1 63 ? 4.425 3.893 -5.423 1.00 0.00 63 ASN A O 5
ATOM 4828 N N . LYS A 1 64 ? 3.529 2.983 -7.274 1.00 0.00 64 LYS A N 5
ATOM 4829 C CA . LYS A 1 64 ? 4.103 1.663 -7.037 1.00 0.00 64 LYS A CA 5
ATOM 4830 C C . LYS A 1 64 ? 5.599 1.763 -6.759 1.00 0.00 64 LYS A C 5
ATOM 4831 O O . LYS A 1 64 ? 6.304 2.604 -7.317 1.00 0.00 64 LYS A O 5
ATOM 4850 N N . PRO A 1 65 ? 6.098 0.886 -5.875 1.00 0.00 65 PRO A N 5
ATOM 4851 C CA . PRO A 1 65 ? 7.515 0.854 -5.505 1.00 0.00 65 PRO A CA 5
ATOM 4852 C C . PRO A 1 65 ? 8.402 0.361 -6.643 1.00 0.00 65 PRO A C 5
ATOM 4853 O O . PRO A 1 65 ? 7.979 0.321 -7.799 1.00 0.00 65 PRO A O 5
ATOM 4864 N N . SER A 1 66 ? 9.632 -0.015 -6.309 1.00 0.00 66 SER A N 5
ATOM 4865 C CA . SER A 1 66 ? 10.579 -0.503 -7.305 1.00 0.00 66 SER A CA 5
ATOM 4866 C C . SER A 1 66 ? 11.608 -1.431 -6.667 1.00 0.00 66 SER A C 5
ATOM 4867 O O . SER A 1 66 ? 12.099 -1.171 -5.568 1.00 0.00 66 SER A O 5
ATOM 4875 N N . CYS A 1 67 ? 11.931 -2.515 -7.364 1.00 0.00 67 CYS A N 5
ATOM 4876 C CA . CYS A 1 67 ? 12.901 -3.484 -6.868 1.00 0.00 67 CYS A CA 5
ATOM 4877 C C . CYS A 1 67 ? 14.203 -3.404 -7.660 1.00 0.00 67 CYS A C 5
ATOM 4878 O O . CYS A 1 67 ? 14.254 -3.779 -8.831 1.00 0.00 67 CYS A O 5
ATOM 4885 N N . SER A 1 68 ? 15.255 -2.913 -7.012 1.00 0.00 68 SER A N 5
ATOM 4886 C CA . SER A 1 68 ? 16.556 -2.780 -7.656 1.00 0.00 68 SER A CA 5
ATOM 4887 C C . SER A 1 68 ? 17.684 -2.939 -6.640 1.00 0.00 68 SER A C 5
ATOM 4888 O O . SER A 1 68 ? 17.584 -2.471 -5.507 1.00 0.00 68 SER A O 5
ATOM 4896 N N . GLY A 1 69 ? 18.757 -3.604 -7.056 1.00 0.00 69 GLY A N 5
ATOM 4897 C CA . GLY A 1 69 ? 19.889 -3.814 -6.172 1.00 0.00 69 GLY A CA 5
ATOM 4898 C C . GLY A 1 69 ? 20.354 -2.531 -5.511 1.00 0.00 69 GLY A C 5
ATOM 4899 O O . GLY A 1 69 ? 20.183 -2.329 -4.309 1.00 0.00 69 GLY A O 5
ATOM 4903 N N . PRO A 1 70 ? 20.960 -1.637 -6.307 1.00 0.00 70 PRO A N 5
ATOM 4904 C CA . PRO A 1 70 ? 21.465 -0.353 -5.814 1.00 0.00 70 PRO A CA 5
ATOM 4905 C C . PRO A 1 70 ? 20.341 0.604 -5.431 1.00 0.00 70 PRO A C 5
ATOM 4906 O O . PRO A 1 70 ? 19.168 0.231 -5.433 1.00 0.00 70 PRO A O 5
ATOM 4917 N N . SER A 1 71 ? 20.707 1.839 -5.103 1.00 0.00 71 SER A N 5
ATOM 4918 C CA . SER A 1 71 ? 19.729 2.848 -4.715 1.00 0.00 71 SER A CA 5
ATOM 4919 C C . SER A 1 71 ? 19.694 3.989 -5.727 1.00 0.00 71 SER A C 5
ATOM 4920 O O . SER A 1 71 ? 18.637 4.330 -6.259 1.00 0.00 71 SER A O 5
ATOM 4928 N N . SER A 1 72 ? 20.858 4.576 -5.988 1.00 0.00 72 SER A N 5
ATOM 4929 C CA . SER A 1 72 ? 20.961 5.681 -6.934 1.00 0.00 72 SER A CA 5
ATOM 4930 C C . SER A 1 72 ? 21.058 5.164 -8.366 1.00 0.00 72 SER A C 5
ATOM 4931 O O . SER A 1 72 ? 22.084 5.321 -9.026 1.00 0.00 72 SER A O 5
ATOM 4939 N N . GLY A 1 73 ? 19.980 4.546 -8.839 1.00 0.00 73 GLY A N 5
ATOM 4940 C CA . GLY A 1 73 ? 19.964 4.014 -10.190 1.00 0.00 73 GLY A CA 5
ATOM 4941 C C . GLY A 1 73 ? 20.119 5.096 -11.240 1.00 0.00 73 GLY A C 5
ATOM 4942 O O . GLY A 1 73 ? 19.451 6.128 -11.181 1.00 0.00 73 GLY A O 5
ATOM 4946 N N . GLY A 1 1 ? -9.960 -22.716 -13.278 1.00 0.00 1 GLY A N 6
ATOM 4947 C CA . GLY A 1 1 ? -11.129 -23.340 -13.869 1.00 0.00 1 GLY A CA 6
ATOM 4948 C C . GLY A 1 1 ? -12.138 -22.325 -14.368 1.00 0.00 1 GLY A C 6
ATOM 4949 O O . GLY A 1 1 ? -13.267 -22.678 -14.709 1.00 0.00 1 GLY A O 6
ATOM 4953 N N . SER A 1 2 ? -11.732 -21.060 -14.408 1.00 0.00 2 SER A N 6
ATOM 4954 C CA . SER A 1 2 ? -12.611 -19.989 -14.863 1.00 0.00 2 SER A CA 6
ATOM 4955 C C . SER A 1 2 ? -11.867 -19.033 -15.790 1.00 0.00 2 SER A C 6
ATOM 4956 O O . SER A 1 2 ? -10.988 -18.288 -15.357 1.00 0.00 2 SER A O 6
ATOM 4964 N N . SER A 1 3 ? -12.226 -19.060 -17.070 1.00 0.00 3 SER A N 6
ATOM 4965 C CA . SER A 1 3 ? -11.591 -18.199 -18.060 1.00 0.00 3 SER A CA 6
ATOM 4966 C C . SER A 1 3 ? -12.319 -16.862 -18.165 1.00 0.00 3 SER A C 6
ATOM 4967 O O . SER A 1 3 ? -13.401 -16.686 -17.607 1.00 0.00 3 SER A O 6
ATOM 4975 N N . GLY A 1 4 ? -11.715 -15.921 -18.885 1.00 0.00 4 GLY A N 6
ATOM 4976 C CA . GLY A 1 4 ? -12.319 -14.612 -19.051 1.00 0.00 4 GLY A CA 6
ATOM 4977 C C . GLY A 1 4 ? -12.497 -13.885 -17.732 1.00 0.00 4 GLY A C 6
ATOM 4978 O O . GLY A 1 4 ? -13.574 -13.364 -17.443 1.00 0.00 4 GLY A O 6
ATOM 4982 N N . SER A 1 5 ? -11.438 -13.850 -16.930 1.00 0.00 5 SER A N 6
ATOM 4983 C CA . SER A 1 5 ? -11.484 -13.186 -15.632 1.00 0.00 5 SER A CA 6
ATOM 4984 C C . SER A 1 5 ? -11.896 -11.725 -15.784 1.00 0.00 5 SER A C 6
ATOM 4985 O O . SER A 1 5 ? -11.267 -10.965 -16.519 1.00 0.00 5 SER A O 6
ATOM 4993 N N . SER A 1 6 ? -12.957 -11.340 -15.082 1.00 0.00 6 SER A N 6
ATOM 4994 C CA . SER A 1 6 ? -13.457 -9.972 -15.141 1.00 0.00 6 SER A CA 6
ATOM 4995 C C . SER A 1 6 ? -12.584 -9.039 -14.307 1.00 0.00 6 SER A C 6
ATOM 4996 O O . SER A 1 6 ? -12.134 -9.398 -13.220 1.00 0.00 6 SER A O 6
ATOM 5004 N N . GLY A 1 7 ? -12.349 -7.837 -14.826 1.00 0.00 7 GLY A N 6
ATOM 5005 C CA . GLY A 1 7 ? -11.531 -6.870 -14.117 1.00 0.00 7 GLY A CA 6
ATOM 5006 C C . GLY A 1 7 ? -12.262 -5.566 -13.866 1.00 0.00 7 GLY A C 6
ATOM 5007 O O . GLY A 1 7 ? -12.170 -4.633 -14.663 1.00 0.00 7 GLY A O 6
ATOM 5011 N N . GLU A 1 8 ? -12.990 -5.502 -12.756 1.00 0.00 8 GLU A N 6
ATOM 5012 C CA . GLU A 1 8 ? -13.742 -4.303 -12.404 1.00 0.00 8 GLU A CA 6
ATOM 5013 C C . GLU A 1 8 ? -13.354 -3.806 -11.015 1.00 0.00 8 GLU A C 6
ATOM 5014 O O . GLU A 1 8 ? -12.545 -4.428 -10.325 1.00 0.00 8 GLU A O 6
ATOM 5026 N N . ILE A 1 9 ? -13.936 -2.681 -10.611 1.00 0.00 9 ILE A N 6
ATOM 5027 C CA . ILE A 1 9 ? -13.652 -2.101 -9.305 1.00 0.00 9 ILE A CA 6
ATOM 5028 C C . ILE A 1 9 ? -14.278 -2.929 -8.188 1.00 0.00 9 ILE A C 6
ATOM 5029 O O . ILE A 1 9 ? -14.980 -3.906 -8.446 1.00 0.00 9 ILE A O 6
ATOM 5045 N N . GLU A 1 10 ? -14.020 -2.529 -6.946 1.00 0.00 10 GLU A N 6
ATOM 5046 C CA . GLU A 1 10 ? -14.560 -3.234 -5.790 1.00 0.00 10 GLU A CA 6
ATOM 5047 C C . GLU A 1 10 ? -15.370 -2.290 -4.907 1.00 0.00 10 GLU A C 6
ATOM 5048 O O . GLU A 1 10 ? -15.282 -1.069 -5.038 1.00 0.00 10 GLU A O 6
ATOM 5060 N N . LYS A 1 11 ? -16.161 -2.864 -4.006 1.00 0.00 11 LYS A N 6
ATOM 5061 C CA . LYS A 1 11 ? -16.987 -2.076 -3.099 1.00 0.00 11 LYS A CA 6
ATOM 5062 C C . LYS A 1 11 ? -16.131 -1.123 -2.273 1.00 0.00 11 LYS A C 6
ATOM 5063 O O . LYS A 1 11 ? -15.616 -1.491 -1.218 1.00 0.00 11 LYS A O 6
ATOM 5082 N N . GLY A 1 12 ? -15.984 0.106 -2.759 1.00 0.00 12 GLY A N 6
ATOM 5083 C CA . GLY A 1 12 ? -15.191 1.094 -2.051 1.00 0.00 12 GLY A CA 6
ATOM 5084 C C . GLY A 1 12 ? -13.706 0.793 -2.107 1.00 0.00 12 GLY A C 6
ATOM 5085 O O . GLY A 1 12 ? -13.296 -0.362 -2.011 1.00 0.00 12 GLY A O 6
ATOM 5089 N N . GLY A 1 13 ? -12.898 1.837 -2.264 1.00 0.00 13 GLY A N 6
ATOM 5090 C CA . GLY A 1 13 ? -11.459 1.658 -2.332 1.00 0.00 13 GLY A CA 6
ATOM 5091 C C . GLY A 1 13 ? -10.921 1.815 -3.740 1.00 0.00 13 GLY A C 6
ATOM 5092 O O . GLY A 1 13 ? -11.665 2.147 -4.664 1.00 0.00 13 GLY A O 6
ATOM 5096 N N . CYS A 1 14 ? -9.625 1.578 -3.907 1.00 0.00 14 CYS A N 6
ATOM 5097 C CA . CYS A 1 14 ? -8.986 1.697 -5.212 1.00 0.00 14 CYS A CA 6
ATOM 5098 C C . CYS A 1 14 ? -9.311 0.490 -6.088 1.00 0.00 14 CYS A C 6
ATOM 5099 O O . CYS A 1 14 ? -10.002 0.612 -7.099 1.00 0.00 14 CYS A O 6
ATOM 5106 N N . GLY A 1 15 ? -8.808 -0.675 -5.693 1.00 0.00 15 GLY A N 6
ATOM 5107 C CA . GLY A 1 15 ? -9.055 -1.886 -6.452 1.00 0.00 15 GLY A CA 6
ATOM 5108 C C . GLY A 1 15 ? -7.775 -2.540 -6.934 1.00 0.00 15 GLY A C 6
ATOM 5109 O O . GLY A 1 15 ? -6.978 -3.026 -6.131 1.00 0.00 15 GLY A O 6
ATOM 5113 N N . ASP A 1 16 ? -7.578 -2.555 -8.247 1.00 0.00 16 ASP A N 6
ATOM 5114 C CA . ASP A 1 16 ? -6.386 -3.156 -8.835 1.00 0.00 16 ASP A CA 6
ATOM 5115 C C . ASP A 1 16 ? -5.449 -2.082 -9.379 1.00 0.00 16 ASP A C 6
ATOM 5116 O O . ASP A 1 16 ? -5.420 -1.797 -10.576 1.00 0.00 16 ASP A O 6
ATOM 5125 N N . PRO A 1 17 ? -4.664 -1.470 -8.480 1.00 0.00 17 PRO A N 6
ATOM 5126 C CA . PRO A 1 17 ? -3.711 -0.418 -8.846 1.00 0.00 17 PRO A CA 6
ATOM 5127 C C . PRO A 1 17 ? -2.535 -0.956 -9.653 1.00 0.00 17 PRO A C 6
ATOM 5128 O O . PRO A 1 17 ? -1.870 -0.212 -10.373 1.00 0.00 17 PRO A O 6
ATOM 5139 N N . GLY A 1 18 ? -2.282 -2.256 -9.528 1.00 0.00 18 GLY A N 6
ATOM 5140 C CA . GLY A 1 18 ? -1.186 -2.872 -10.252 1.00 0.00 18 GLY A CA 6
ATOM 5141 C C . GLY A 1 18 ? -0.178 -3.527 -9.329 1.00 0.00 18 GLY A C 6
ATOM 5142 O O . GLY A 1 18 ? -0.167 -3.267 -8.126 1.00 0.00 18 GLY A O 6
ATOM 5146 N N . ILE A 1 19 ? 0.670 -4.381 -9.893 1.00 0.00 19 ILE A N 6
ATOM 5147 C CA . ILE A 1 19 ? 1.686 -5.076 -9.112 1.00 0.00 19 ILE A CA 6
ATOM 5148 C C . ILE A 1 19 ? 3.057 -4.966 -9.770 1.00 0.00 19 ILE A C 6
ATOM 5149 O O . ILE A 1 19 ? 3.199 -5.077 -10.988 1.00 0.00 19 ILE A O 6
ATOM 5165 N N . PRO A 1 20 ? 4.093 -4.743 -8.947 1.00 0.00 20 PRO A N 6
ATOM 5166 C CA . PRO A 1 20 ? 5.472 -4.615 -9.427 1.00 0.00 20 PRO A CA 6
ATOM 5167 C C . PRO A 1 20 ? 6.034 -5.938 -9.936 1.00 0.00 20 PRO A C 6
ATOM 5168 O O . PRO A 1 20 ? 5.878 -6.977 -9.294 1.00 0.00 20 PRO A O 6
ATOM 5179 N N . ALA A 1 21 ? 6.688 -5.893 -11.091 1.00 0.00 21 ALA A N 6
ATOM 5180 C CA . ALA A 1 21 ? 7.275 -7.088 -11.684 1.00 0.00 21 ALA A CA 6
ATOM 5181 C C . ALA A 1 21 ? 8.691 -7.319 -11.166 1.00 0.00 21 ALA A C 6
ATOM 5182 O O . ALA A 1 21 ? 9.491 -8.005 -11.803 1.00 0.00 21 ALA A O 6
ATOM 5189 N N . TYR A 1 22 ? 8.993 -6.742 -10.008 1.00 0.00 22 TYR A N 6
ATOM 5190 C CA . TYR A 1 22 ? 10.314 -6.883 -9.406 1.00 0.00 22 TYR A CA 6
ATOM 5191 C C . TYR A 1 22 ? 10.240 -7.692 -8.115 1.00 0.00 22 TYR A C 6
ATOM 5192 O O . TYR A 1 22 ? 11.206 -8.344 -7.721 1.00 0.00 22 TYR A O 6
ATOM 5210 N N . GLY A 1 23 ? 9.084 -7.644 -7.459 1.00 0.00 23 GLY A N 6
ATOM 5211 C CA . GLY A 1 23 ? 8.904 -8.376 -6.219 1.00 0.00 23 GLY A CA 6
ATOM 5212 C C . GLY A 1 23 ? 7.526 -8.998 -6.108 1.00 0.00 23 GLY A C 6
ATOM 5213 O O . GLY A 1 23 ? 7.013 -9.565 -7.073 1.00 0.00 23 GLY A O 6
ATOM 5217 N N . LYS A 1 24 ? 6.925 -8.894 -4.928 1.00 0.00 24 LYS A N 6
ATOM 5218 C CA . LYS A 1 24 ? 5.598 -9.451 -4.693 1.00 0.00 24 LYS A CA 6
ATOM 5219 C C . LYS A 1 24 ? 4.742 -8.490 -3.875 1.00 0.00 24 LYS A C 6
ATOM 5220 O O . LYS A 1 24 ? 5.254 -7.548 -3.269 1.00 0.00 24 LYS A O 6
ATOM 5239 N N . ARG A 1 25 ? 3.435 -8.733 -3.862 1.00 0.00 25 ARG A N 6
ATOM 5240 C CA . ARG A 1 25 ? 2.508 -7.889 -3.118 1.00 0.00 25 ARG A CA 6
ATOM 5241 C C . ARG A 1 25 ? 1.947 -8.631 -1.908 1.00 0.00 25 ARG A C 6
ATOM 5242 O O . ARG A 1 25 ? 1.919 -9.862 -1.879 1.00 0.00 25 ARG A O 6
ATOM 5263 N N . THR A 1 26 ? 1.502 -7.874 -0.910 1.00 0.00 26 THR A N 6
ATOM 5264 C CA . THR A 1 26 ? 0.944 -8.459 0.302 1.00 0.00 26 THR A CA 6
ATOM 5265 C C . THR A 1 26 ? -0.455 -7.921 0.579 1.00 0.00 26 THR A C 6
ATOM 5266 O O . THR A 1 26 ? -0.631 -7.004 1.380 1.00 0.00 26 THR A O 6
ATOM 5277 N N . GLY A 1 27 ? -1.449 -8.498 -0.090 1.00 0.00 27 GLY A N 6
ATOM 5278 C CA . GLY A 1 27 ? -2.821 -8.063 0.099 1.00 0.00 27 GLY A CA 6
ATOM 5279 C C . GLY A 1 27 ? -3.723 -8.478 -1.047 1.00 0.00 27 GLY A C 6
ATOM 5280 O O . GLY A 1 27 ? -3.291 -8.532 -2.198 1.00 0.00 27 GLY A O 6
ATOM 5284 N N . SER A 1 28 ? -4.980 -8.773 -0.731 1.00 0.00 28 SER A N 6
ATOM 5285 C CA . SER A 1 28 ? -5.944 -9.191 -1.742 1.00 0.00 28 SER A CA 6
ATOM 5286 C C . SER A 1 28 ? -7.161 -8.270 -1.745 1.00 0.00 28 SER A C 6
ATOM 5287 O O . SER A 1 28 ? -7.946 -8.264 -2.693 1.00 0.00 28 SER A O 6
ATOM 5295 N N . SER A 1 29 ? -7.310 -7.494 -0.677 1.00 0.00 29 SER A N 6
ATOM 5296 C CA . SER A 1 29 ? -8.433 -6.571 -0.553 1.00 0.00 29 SER A CA 6
ATOM 5297 C C . SER A 1 29 ? -7.965 -5.125 -0.686 1.00 0.00 29 SER A C 6
ATOM 5298 O O . SER A 1 29 ? -6.891 -4.761 -0.207 1.00 0.00 29 SER A O 6
ATOM 5306 N N . PHE A 1 30 ? -8.780 -4.304 -1.341 1.00 0.00 30 PHE A N 6
ATOM 5307 C CA . PHE A 1 30 ? -8.450 -2.898 -1.539 1.00 0.00 30 PHE A CA 6
ATOM 5308 C C . PHE A 1 30 ? -9.640 -2.007 -1.194 1.00 0.00 30 PHE A C 6
ATOM 5309 O O . PHE A 1 30 ? -10.618 -1.941 -1.940 1.00 0.00 30 PHE A O 6
ATOM 5326 N N . LEU A 1 31 ? -9.550 -1.323 -0.058 1.00 0.00 31 LEU A N 6
ATOM 5327 C CA . LEU A 1 31 ? -10.619 -0.436 0.387 1.00 0.00 31 LEU A CA 6
ATOM 5328 C C . LEU A 1 31 ? -10.147 1.014 0.414 1.00 0.00 31 LEU A C 6
ATOM 5329 O O . LEU A 1 31 ? -8.951 1.291 0.311 1.00 0.00 31 LEU A O 6
ATOM 5345 N N . HIS A 1 32 ? -11.094 1.937 0.554 1.00 0.00 32 HIS A N 6
ATOM 5346 C CA . HIS A 1 32 ? -10.774 3.360 0.597 1.00 0.00 32 HIS A CA 6
ATOM 5347 C C . HIS A 1 32 ? -10.078 3.721 1.905 1.00 0.00 32 HIS A C 6
ATOM 5348 O O . HIS A 1 32 ? -10.715 4.179 2.853 1.00 0.00 32 HIS A O 6
ATOM 5362 N N . GLY A 1 33 ? -8.766 3.510 1.950 1.00 0.00 33 GLY A N 6
ATOM 5363 C CA . GLY A 1 33 ? -8.006 3.818 3.148 1.00 0.00 33 GLY A CA 6
ATOM 5364 C C . GLY A 1 33 ? -7.085 2.686 3.557 1.00 0.00 33 GLY A C 6
ATOM 5365 O O . GLY A 1 33 ? -6.205 2.867 4.399 1.00 0.00 33 GLY A O 6
ATOM 5369 N N . ASP A 1 34 ? -7.288 1.516 2.962 1.00 0.00 34 ASP A N 6
ATOM 5370 C CA . ASP A 1 34 ? -6.469 0.349 3.270 1.00 0.00 34 ASP A CA 6
ATOM 5371 C C . ASP A 1 34 ? -5.013 0.592 2.887 1.00 0.00 34 ASP A C 6
ATOM 5372 O O . ASP A 1 34 ? -4.702 1.518 2.137 1.00 0.00 34 ASP A O 6
ATOM 5381 N N . THR A 1 35 ? -4.122 -0.247 3.407 1.00 0.00 35 THR A N 6
ATOM 5382 C CA . THR A 1 35 ? -2.698 -0.123 3.122 1.00 0.00 35 THR A CA 6
ATOM 5383 C C . THR A 1 35 ? -2.111 -1.453 2.664 1.00 0.00 35 THR A C 6
ATOM 5384 O O . THR A 1 35 ? -2.195 -2.457 3.373 1.00 0.00 35 THR A O 6
ATOM 5395 N N . LEU A 1 36 ? -1.517 -1.455 1.476 1.00 0.00 36 LEU A N 6
ATOM 5396 C CA . LEU A 1 36 ? -0.914 -2.663 0.923 1.00 0.00 36 LEU A CA 6
ATOM 5397 C C . LEU A 1 36 ? 0.599 -2.655 1.116 1.00 0.00 36 LEU A C 6
ATOM 5398 O O . LEU A 1 36 ? 1.291 -1.749 0.649 1.00 0.00 36 LEU A O 6
ATOM 5414 N N . THR A 1 37 ? 1.108 -3.670 1.806 1.00 0.00 37 THR A N 6
ATOM 5415 C CA . THR A 1 37 ? 2.538 -3.781 2.061 1.00 0.00 37 THR A CA 6
ATOM 5416 C C . THR A 1 37 ? 3.233 -4.573 0.959 1.00 0.00 37 THR A C 6
ATOM 5417 O O . THR A 1 37 ? 2.629 -5.442 0.330 1.00 0.00 37 THR A O 6
ATOM 5428 N N . PHE A 1 38 ? 4.506 -4.269 0.730 1.00 0.00 38 PHE A N 6
ATOM 5429 C CA . PHE A 1 38 ? 5.284 -4.953 -0.296 1.00 0.00 38 PHE A CA 6
ATOM 5430 C C . PHE A 1 38 ? 6.554 -5.557 0.295 1.00 0.00 38 PHE A C 6
ATOM 5431 O O . PHE A 1 38 ? 6.881 -5.323 1.458 1.00 0.00 38 PHE A O 6
ATOM 5448 N N . GLU A 1 39 ? 7.265 -6.335 -0.515 1.00 0.00 39 GLU A N 6
ATOM 5449 C CA . GLU A 1 39 ? 8.498 -6.974 -0.071 1.00 0.00 39 GLU A CA 6
ATOM 5450 C C . GLU A 1 39 ? 9.324 -7.449 -1.263 1.00 0.00 39 GLU A C 6
ATOM 5451 O O . GLU A 1 39 ? 8.824 -8.161 -2.135 1.00 0.00 39 GLU A O 6
ATOM 5463 N N . CYS A 1 40 ? 10.591 -7.051 -1.294 1.00 0.00 40 CYS A N 6
ATOM 5464 C CA . CYS A 1 40 ? 11.487 -7.434 -2.378 1.00 0.00 40 CYS A CA 6
ATOM 5465 C C . CYS A 1 40 ? 12.475 -8.501 -1.916 1.00 0.00 40 CYS A C 6
ATOM 5466 O O . CYS A 1 40 ? 12.914 -8.520 -0.765 1.00 0.00 40 CYS A O 6
ATOM 5473 N N . PRO A 1 41 ? 12.835 -9.412 -2.832 1.00 0.00 41 PRO A N 6
ATOM 5474 C CA . PRO A 1 41 ? 13.775 -10.498 -2.543 1.00 0.00 41 PRO A CA 6
ATOM 5475 C C . PRO A 1 41 ? 15.200 -9.994 -2.342 1.00 0.00 41 PRO A C 6
ATOM 5476 O O . PRO A 1 41 ? 15.492 -8.821 -2.574 1.00 0.00 41 PRO A O 6
ATOM 5487 N N . ALA A 1 42 ? 16.084 -10.887 -1.910 1.00 0.00 42 ALA A N 6
ATOM 5488 C CA . ALA A 1 42 ? 17.479 -10.533 -1.682 1.00 0.00 42 ALA A CA 6
ATOM 5489 C C . ALA A 1 42 ? 18.113 -9.955 -2.943 1.00 0.00 42 ALA A C 6
ATOM 5490 O O . ALA A 1 42 ? 17.520 -9.993 -4.020 1.00 0.00 42 ALA A O 6
ATOM 5497 N N . ALA A 1 43 ? 19.321 -9.420 -2.800 1.00 0.00 43 ALA A N 6
ATOM 5498 C CA . ALA A 1 43 ? 20.035 -8.835 -3.928 1.00 0.00 43 ALA A CA 6
ATOM 5499 C C . ALA A 1 43 ? 19.270 -7.651 -4.509 1.00 0.00 43 ALA A C 6
ATOM 5500 O O . ALA A 1 43 ? 19.378 -7.352 -5.698 1.00 0.00 43 ALA A O 6
ATOM 5507 N N . PHE A 1 44 ? 18.494 -6.982 -3.663 1.00 0.00 44 PHE A N 6
ATOM 5508 C CA . PHE A 1 44 ? 17.709 -5.831 -4.093 1.00 0.00 44 PHE A CA 6
ATOM 5509 C C . PHE A 1 44 ? 17.420 -4.900 -2.919 1.00 0.00 44 PHE A C 6
ATOM 5510 O O . PHE A 1 44 ? 17.221 -5.350 -1.791 1.00 0.00 44 PHE A O 6
ATOM 5527 N N . GLU A 1 45 ? 17.400 -3.599 -3.193 1.00 0.00 45 GLU A N 6
ATOM 5528 C CA . GLU A 1 45 ? 17.137 -2.605 -2.160 1.00 0.00 45 GLU A CA 6
ATOM 5529 C C . GLU A 1 45 ? 15.867 -1.819 -2.472 1.00 0.00 45 GLU A C 6
ATOM 5530 O O . GLU A 1 45 ? 15.760 -1.180 -3.520 1.00 0.00 45 GLU A O 6
ATOM 5542 N N . LEU A 1 46 ? 14.906 -1.870 -1.555 1.00 0.00 46 LEU A N 6
ATOM 5543 C CA . LEU A 1 46 ? 13.642 -1.163 -1.731 1.00 0.00 46 LEU A CA 6
ATOM 5544 C C . LEU A 1 46 ? 13.876 0.243 -2.274 1.00 0.00 46 LEU A C 6
ATOM 5545 O O . LEU A 1 46 ? 14.612 1.034 -1.683 1.00 0.00 46 LEU A O 6
ATOM 5561 N N . VAL A 1 47 ? 13.242 0.550 -3.401 1.00 0.00 47 VAL A N 6
ATOM 5562 C CA . VAL A 1 47 ? 13.378 1.862 -4.022 1.00 0.00 47 VAL A CA 6
ATOM 5563 C C . VAL A 1 47 ? 12.028 2.563 -4.126 1.00 0.00 47 VAL A C 6
ATOM 5564 O O . VAL A 1 47 ? 11.572 2.896 -5.219 1.00 0.00 47 VAL A O 6
ATOM 5577 N N . GLY A 1 48 ? 11.393 2.786 -2.979 1.00 0.00 48 GLY A N 6
ATOM 5578 C CA . GLY A 1 48 ? 10.101 3.447 -2.963 1.00 0.00 48 GLY A CA 6
ATOM 5579 C C . GLY A 1 48 ? 9.331 3.182 -1.684 1.00 0.00 48 GLY A C 6
ATOM 5580 O O . GLY A 1 48 ? 9.906 2.757 -0.683 1.00 0.00 48 GLY A O 6
ATOM 5584 N N . GLU A 1 49 ? 8.026 3.435 -1.718 1.00 0.00 49 GLU A N 6
ATOM 5585 C CA . GLU A 1 49 ? 7.177 3.223 -0.552 1.00 0.00 49 GLU A CA 6
ATOM 5586 C C . GLU A 1 49 ? 6.667 1.786 -0.504 1.00 0.00 49 GLU A C 6
ATOM 5587 O O . GLU A 1 49 ? 5.936 1.345 -1.391 1.00 0.00 49 GLU A O 6
ATOM 5599 N N . ARG A 1 50 ? 7.060 1.060 0.538 1.00 0.00 50 ARG A N 6
ATOM 5600 C CA . ARG A 1 50 ? 6.645 -0.329 0.701 1.00 0.00 50 ARG A CA 6
ATOM 5601 C C . ARG A 1 50 ? 5.178 -0.413 1.112 1.00 0.00 50 ARG A C 6
ATOM 5602 O O . ARG A 1 50 ? 4.648 -1.500 1.342 1.00 0.00 50 ARG A O 6
ATOM 5623 N N . VAL A 1 51 ? 4.527 0.743 1.203 1.00 0.00 51 VAL A N 6
ATOM 5624 C CA . VAL A 1 51 ? 3.121 0.800 1.586 1.00 0.00 51 VAL A CA 6
ATOM 5625 C C . VAL A 1 51 ? 2.463 2.075 1.071 1.00 0.00 51 VAL A C 6
ATOM 5626 O O . VAL A 1 51 ? 2.939 3.180 1.332 1.00 0.00 51 VAL A O 6
ATOM 5639 N N . ILE A 1 52 ? 1.367 1.914 0.338 1.00 0.00 52 ILE A N 6
ATOM 5640 C CA . ILE A 1 52 ? 0.642 3.053 -0.213 1.00 0.00 52 ILE A CA 6
ATOM 5641 C C . ILE A 1 52 ? -0.749 3.169 0.402 1.00 0.00 52 ILE A C 6
ATOM 5642 O O . ILE A 1 52 ? -1.276 2.206 0.960 1.00 0.00 52 ILE A O 6
ATOM 5658 N N . THR A 1 53 ? -1.339 4.355 0.296 1.00 0.00 53 THR A N 6
ATOM 5659 C CA . THR A 1 53 ? -2.669 4.598 0.841 1.00 0.00 53 THR A CA 6
ATOM 5660 C C . THR A 1 53 ? -3.626 5.085 -0.241 1.00 0.00 53 THR A C 6
ATOM 5661 O O . THR A 1 53 ? -3.300 5.986 -1.014 1.00 0.00 53 THR A O 6
ATOM 5672 N N . CYS A 1 54 ? -4.810 4.483 -0.292 1.00 0.00 54 CYS A N 6
ATOM 5673 C CA . CYS A 1 54 ? -5.816 4.855 -1.280 1.00 0.00 54 CYS A CA 6
ATOM 5674 C C . CYS A 1 54 ? -6.598 6.083 -0.823 1.00 0.00 54 CYS A C 6
ATOM 5675 O O . CYS A 1 54 ? -7.200 6.084 0.250 1.00 0.00 54 CYS A O 6
ATOM 5682 N N . GLN A 1 55 ? -6.584 7.127 -1.646 1.00 0.00 55 GLN A N 6
ATOM 5683 C CA . GLN A 1 55 ? -7.291 8.361 -1.327 1.00 0.00 55 GLN A CA 6
ATOM 5684 C C . GLN A 1 55 ? -8.797 8.183 -1.490 1.00 0.00 55 GLN A C 6
ATOM 5685 O O . GLN A 1 55 ? -9.266 7.114 -1.879 1.00 0.00 55 GLN A O 6
ATOM 5699 N N . GLN A 1 56 ? -9.548 9.237 -1.189 1.00 0.00 56 GLN A N 6
ATOM 5700 C CA . GLN A 1 56 ? -11.002 9.196 -1.301 1.00 0.00 56 GLN A CA 6
ATOM 5701 C C . GLN A 1 56 ? -11.443 9.435 -2.741 1.00 0.00 56 GLN A C 6
ATOM 5702 O O . GLN A 1 56 ? -12.608 9.733 -3.002 1.00 0.00 56 GLN A O 6
ATOM 5716 N N . ASN A 1 57 ? -10.504 9.302 -3.672 1.00 0.00 57 ASN A N 6
ATOM 5717 C CA . ASN A 1 57 ? -10.797 9.505 -5.087 1.00 0.00 57 ASN A CA 6
ATOM 5718 C C . ASN A 1 57 ? -10.492 8.245 -5.891 1.00 0.00 57 ASN A C 6
ATOM 5719 O O . ASN A 1 57 ? -10.109 8.319 -7.058 1.00 0.00 57 ASN A O 6
ATOM 5730 N N . ASN A 1 58 ? -10.667 7.089 -5.259 1.00 0.00 58 ASN A N 6
ATOM 5731 C CA . ASN A 1 58 ? -10.411 5.812 -5.915 1.00 0.00 58 ASN A CA 6
ATOM 5732 C C . ASN A 1 58 ? -9.034 5.805 -6.572 1.00 0.00 58 ASN A C 6
ATOM 5733 O O . ASN A 1 58 ? -8.849 5.223 -7.641 1.00 0.00 58 ASN A O 6
ATOM 5744 N N . GLN A 1 59 ? -8.072 6.454 -5.924 1.00 0.00 59 GLN A N 6
ATOM 5745 C CA . GLN A 1 59 ? -6.712 6.522 -6.446 1.00 0.00 59 GLN A CA 6
ATOM 5746 C C . GLN A 1 59 ? -5.699 6.641 -5.311 1.00 0.00 59 GLN A C 6
ATOM 5747 O O . GLN A 1 59 ? -5.937 7.338 -4.325 1.00 0.00 59 GLN A O 6
ATOM 5761 N N . TRP A 1 60 ? -4.571 5.956 -5.458 1.00 0.00 60 TRP A N 6
ATOM 5762 C CA . TRP A 1 60 ? -3.522 5.985 -4.445 1.00 0.00 60 TRP A CA 6
ATOM 5763 C C . TRP A 1 60 ? -2.711 7.272 -4.538 1.00 0.00 60 TRP A C 6
ATOM 5764 O O . TRP A 1 60 ? -2.802 8.004 -5.524 1.00 0.00 60 TRP A O 6
ATOM 5785 N N . SER A 1 61 ? -1.919 7.543 -3.506 1.00 0.00 61 SER A N 6
ATOM 5786 C CA . SER A 1 61 ? -1.094 8.745 -3.470 1.00 0.00 61 SER A CA 6
ATOM 5787 C C . SER A 1 61 ? 0.385 8.393 -3.595 1.00 0.00 61 SER A C 6
ATOM 5788 O O . SER A 1 61 ? 1.256 9.235 -3.379 1.00 0.00 61 SER A O 6
ATOM 5796 N N . GLY A 1 62 ? 0.662 7.141 -3.945 1.00 0.00 62 GLY A N 6
ATOM 5797 C CA . GLY A 1 62 ? 2.036 6.697 -4.093 1.00 0.00 62 GLY A CA 6
ATOM 5798 C C . GLY A 1 62 ? 2.174 5.555 -5.079 1.00 0.00 62 GLY A C 6
ATOM 5799 O O . GLY A 1 62 ? 1.392 4.606 -5.053 1.00 0.00 62 GLY A O 6
ATOM 5803 N N . ASN A 1 63 ? 3.171 5.647 -5.953 1.00 0.00 63 ASN A N 6
ATOM 5804 C CA . ASN A 1 63 ? 3.407 4.614 -6.955 1.00 0.00 63 ASN A CA 6
ATOM 5805 C C . ASN A 1 63 ? 3.879 3.319 -6.300 1.00 0.00 63 ASN A C 6
ATOM 5806 O O . ASN A 1 63 ? 4.300 3.313 -5.143 1.00 0.00 63 ASN A O 6
ATOM 5817 N N . LYS A 1 64 ? 3.807 2.223 -7.048 1.00 0.00 64 LYS A N 6
ATOM 5818 C CA . LYS A 1 64 ? 4.228 0.922 -6.542 1.00 0.00 64 LYS A CA 6
ATOM 5819 C C . LYS A 1 64 ? 5.727 0.908 -6.259 1.00 0.00 64 LYS A C 6
ATOM 5820 O O . LYS A 1 64 ? 6.523 1.521 -6.970 1.00 0.00 64 LYS A O 6
ATOM 5839 N N . PRO A 1 65 ? 6.122 0.191 -5.196 1.00 0.00 65 PRO A N 6
ATOM 5840 C CA . PRO A 1 65 ? 7.528 0.078 -4.796 1.00 0.00 65 PRO A CA 6
ATOM 5841 C C . PRO A 1 65 ? 8.346 -0.749 -5.781 1.00 0.00 65 PRO A C 6
ATOM 5842 O O . PRO A 1 65 ? 7.984 -1.878 -6.110 1.00 0.00 65 PRO A O 6
ATOM 5853 N N . SER A 1 66 ? 9.453 -0.179 -6.249 1.00 0.00 66 SER A N 6
ATOM 5854 C CA . SER A 1 66 ? 10.321 -0.862 -7.200 1.00 0.00 66 SER A CA 6
ATOM 5855 C C . SER A 1 66 ? 11.545 -1.443 -6.497 1.00 0.00 66 SER A C 6
ATOM 5856 O O . SER A 1 66 ? 12.096 -0.835 -5.579 1.00 0.00 66 SER A O 6
ATOM 5864 N N . CYS A 1 67 ? 11.965 -2.625 -6.936 1.00 0.00 67 CYS A N 6
ATOM 5865 C CA . CYS A 1 67 ? 13.123 -3.291 -6.351 1.00 0.00 67 CYS A CA 6
ATOM 5866 C C . CYS A 1 67 ? 14.286 -3.326 -7.337 1.00 0.00 67 CYS A C 6
ATOM 5867 O O . CYS A 1 67 ? 14.122 -3.718 -8.493 1.00 0.00 67 CYS A O 6
ATOM 5874 N N . SER A 1 68 ? 15.462 -2.915 -6.873 1.00 0.00 68 SER A N 6
ATOM 5875 C CA . SER A 1 68 ? 16.652 -2.896 -7.715 1.00 0.00 68 SER A CA 6
ATOM 5876 C C . SER A 1 68 ? 17.915 -2.780 -6.867 1.00 0.00 68 SER A C 6
ATOM 5877 O O . SER A 1 68 ? 17.889 -2.235 -5.765 1.00 0.00 68 SER A O 6
ATOM 5885 N N . GLY A 1 69 ? 19.022 -3.298 -7.392 1.00 0.00 69 GLY A N 6
ATOM 5886 C CA . GLY A 1 69 ? 20.280 -3.243 -6.671 1.00 0.00 69 GLY A CA 6
ATOM 5887 C C . GLY A 1 69 ? 21.201 -2.158 -7.193 1.00 0.00 69 GLY A C 6
ATOM 5888 O O . GLY A 1 69 ? 21.076 -1.702 -8.330 1.00 0.00 69 GLY A O 6
ATOM 5892 N N . PRO A 1 70 ? 22.151 -1.727 -6.351 1.00 0.00 70 PRO A N 6
ATOM 5893 C CA . PRO A 1 70 ? 23.114 -0.682 -6.711 1.00 0.00 70 PRO A CA 6
ATOM 5894 C C . PRO A 1 70 ? 24.119 -1.156 -7.757 1.00 0.00 70 PRO A C 6
ATOM 5895 O O . PRO A 1 70 ? 24.433 -0.433 -8.702 1.00 0.00 70 PRO A O 6
ATOM 5906 N N . SER A 1 71 ? 24.619 -2.374 -7.580 1.00 0.00 71 SER A N 6
ATOM 5907 C CA . SER A 1 71 ? 25.591 -2.943 -8.507 1.00 0.00 71 SER A CA 6
ATOM 5908 C C . SER A 1 71 ? 24.947 -3.232 -9.860 1.00 0.00 71 SER A C 6
ATOM 5909 O O . SER A 1 71 ? 23.723 -3.286 -9.978 1.00 0.00 71 SER A O 6
ATOM 5917 N N . SER A 1 72 ? 25.781 -3.417 -10.878 1.00 0.00 72 SER A N 6
ATOM 5918 C CA . SER A 1 72 ? 25.295 -3.697 -12.223 1.00 0.00 72 SER A CA 6
ATOM 5919 C C . SER A 1 72 ? 24.478 -4.985 -12.249 1.00 0.00 72 SER A C 6
ATOM 5920 O O . SER A 1 72 ? 24.909 -6.017 -11.736 1.00 0.00 72 SER A O 6
ATOM 5928 N N . GLY A 1 73 ? 23.294 -4.916 -12.851 1.00 0.00 73 GLY A N 6
ATOM 5929 C CA . GLY A 1 73 ? 22.435 -6.083 -12.933 1.00 0.00 73 GLY A CA 6
ATOM 5930 C C . GLY A 1 73 ? 22.820 -7.008 -14.070 1.00 0.00 73 GLY A C 6
ATOM 5931 O O . GLY A 1 73 ? 23.038 -6.562 -15.196 1.00 0.00 73 GLY A O 6
ATOM 5935 N N . GLY A 1 1 ? -2.598 -5.414 -19.609 1.00 0.00 1 GLY A N 7
ATOM 5936 C CA . GLY A 1 1 ? -1.985 -4.342 -18.847 1.00 0.00 1 GLY A CA 7
ATOM 5937 C C . GLY A 1 1 ? -2.923 -3.761 -17.807 1.00 0.00 1 GLY A C 7
ATOM 5938 O O . GLY A 1 1 ? -2.948 -4.211 -16.662 1.00 0.00 1 GLY A O 7
ATOM 5942 N N . SER A 1 2 ? -3.697 -2.756 -18.206 1.00 0.00 2 SER A N 7
ATOM 5943 C CA . SER A 1 2 ? -4.637 -2.108 -17.299 1.00 0.00 2 SER A CA 7
ATOM 5944 C C . SER A 1 2 ? -5.957 -2.870 -17.250 1.00 0.00 2 SER A C 7
ATOM 5945 O O . SER A 1 2 ? -6.492 -3.140 -16.174 1.00 0.00 2 SER A O 7
ATOM 5953 N N . SER A 1 3 ? -6.478 -3.215 -18.423 1.00 0.00 3 SER A N 7
ATOM 5954 C CA . SER A 1 3 ? -7.738 -3.943 -18.516 1.00 0.00 3 SER A CA 7
ATOM 5955 C C . SER A 1 3 ? -7.526 -5.432 -18.255 1.00 0.00 3 SER A C 7
ATOM 5956 O O . SER A 1 3 ? -6.884 -6.126 -19.041 1.00 0.00 3 SER A O 7
ATOM 5964 N N . GLY A 1 4 ? -8.072 -5.914 -17.142 1.00 0.00 4 GLY A N 7
ATOM 5965 C CA . GLY A 1 4 ? -7.932 -7.317 -16.796 1.00 0.00 4 GLY A CA 7
ATOM 5966 C C . GLY A 1 4 ? -8.965 -7.769 -15.783 1.00 0.00 4 GLY A C 7
ATOM 5967 O O . GLY A 1 4 ? -8.660 -8.551 -14.882 1.00 0.00 4 GLY A O 7
ATOM 5971 N N . SER A 1 5 ? -10.191 -7.276 -15.929 1.00 0.00 5 SER A N 7
ATOM 5972 C CA . SER A 1 5 ? -11.271 -7.630 -15.016 1.00 0.00 5 SER A CA 7
ATOM 5973 C C . SER A 1 5 ? -12.212 -8.646 -15.656 1.00 0.00 5 SER A C 7
ATOM 5974 O O . SER A 1 5 ? -12.982 -8.313 -16.557 1.00 0.00 5 SER A O 7
ATOM 5982 N N . SER A 1 6 ? -12.144 -9.886 -15.184 1.00 0.00 6 SER A N 7
ATOM 5983 C CA . SER A 1 6 ? -12.987 -10.953 -15.712 1.00 0.00 6 SER A CA 7
ATOM 5984 C C . SER A 1 6 ? -14.294 -11.049 -14.932 1.00 0.00 6 SER A C 7
ATOM 5985 O O . SER A 1 6 ? -15.379 -10.906 -15.495 1.00 0.00 6 SER A O 7
ATOM 5993 N N . GLY A 1 7 ? -14.182 -11.292 -13.629 1.00 0.00 7 GLY A N 7
ATOM 5994 C CA . GLY A 1 7 ? -15.362 -11.404 -12.791 1.00 0.00 7 GLY A CA 7
ATOM 5995 C C . GLY A 1 7 ? -15.795 -10.069 -12.219 1.00 0.00 7 GLY A C 7
ATOM 5996 O O . GLY A 1 7 ? -15.220 -9.031 -12.546 1.00 0.00 7 GLY A O 7
ATOM 6000 N N . GLU A 1 8 ? -16.812 -10.095 -11.364 1.00 0.00 8 GLU A N 7
ATOM 6001 C CA . GLU A 1 8 ? -17.323 -8.876 -10.748 1.00 0.00 8 GLU A CA 7
ATOM 6002 C C . GLU A 1 8 ? -16.178 -7.983 -10.279 1.00 0.00 8 GLU A C 7
ATOM 6003 O O . GLU A 1 8 ? -15.090 -8.465 -9.962 1.00 0.00 8 GLU A O 7
ATOM 6015 N N . ILE A 1 9 ? -16.432 -6.679 -10.239 1.00 0.00 9 ILE A N 7
ATOM 6016 C CA . ILE A 1 9 ? -15.424 -5.718 -9.810 1.00 0.00 9 ILE A CA 7
ATOM 6017 C C . ILE A 1 9 ? -15.730 -5.186 -8.413 1.00 0.00 9 ILE A C 7
ATOM 6018 O O . ILE A 1 9 ? -16.836 -4.718 -8.147 1.00 0.00 9 ILE A O 7
ATOM 6034 N N . GLU A 1 10 ? -14.742 -5.261 -7.527 1.00 0.00 10 GLU A N 7
ATOM 6035 C CA . GLU A 1 10 ? -14.907 -4.787 -6.159 1.00 0.00 10 GLU A CA 7
ATOM 6036 C C . GLU A 1 10 ? -15.205 -3.290 -6.134 1.00 0.00 10 GLU A C 7
ATOM 6037 O O . GLU A 1 10 ? -14.650 -2.521 -6.920 1.00 0.00 10 GLU A O 7
ATOM 6049 N N . LYS A 1 11 ? -16.086 -2.884 -5.226 1.00 0.00 11 LYS A N 7
ATOM 6050 C CA . LYS A 1 11 ? -16.460 -1.480 -5.097 1.00 0.00 11 LYS A CA 7
ATOM 6051 C C . LYS A 1 11 ? -15.977 -0.909 -3.767 1.00 0.00 11 LYS A C 7
ATOM 6052 O O . LYS A 1 11 ? -15.841 -1.634 -2.782 1.00 0.00 11 LYS A O 7
ATOM 6071 N N . GLY A 1 12 ? -15.722 0.396 -3.746 1.00 0.00 12 GLY A N 7
ATOM 6072 C CA . GLY A 1 12 ? -15.259 1.041 -2.531 1.00 0.00 12 GLY A CA 7
ATOM 6073 C C . GLY A 1 12 ? -13.811 0.720 -2.220 1.00 0.00 12 GLY A C 7
ATOM 6074 O O . GLY A 1 12 ? -13.500 -0.365 -1.731 1.00 0.00 12 GLY A O 7
ATOM 6078 N N . GLY A 1 13 ? -12.922 1.667 -2.505 1.00 0.00 13 GLY A N 7
ATOM 6079 C CA . GLY A 1 13 ? -11.509 1.460 -2.247 1.00 0.00 13 GLY A CA 7
ATOM 6080 C C . GLY A 1 13 ? -10.629 2.041 -3.336 1.00 0.00 13 GLY A C 7
ATOM 6081 O O . GLY A 1 13 ? -10.767 3.210 -3.698 1.00 0.00 13 GLY A O 7
ATOM 6085 N N . CYS A 1 14 ? -9.720 1.225 -3.859 1.00 0.00 14 CYS A N 7
ATOM 6086 C CA . CYS A 1 14 ? -8.812 1.665 -4.911 1.00 0.00 14 CYS A CA 7
ATOM 6087 C C . CYS A 1 14 ? -9.175 1.021 -6.246 1.00 0.00 14 CYS A C 7
ATOM 6088 O O . CYS A 1 14 ? -9.661 1.688 -7.158 1.00 0.00 14 CYS A O 7
ATOM 6095 N N . GLY A 1 15 ? -8.933 -0.282 -6.353 1.00 0.00 15 GLY A N 7
ATOM 6096 C CA . GLY A 1 15 ? -9.240 -0.995 -7.580 1.00 0.00 15 GLY A CA 7
ATOM 6097 C C . GLY A 1 15 ? -8.162 -1.993 -7.955 1.00 0.00 15 GLY A C 7
ATOM 6098 O O . GLY A 1 15 ? -8.201 -3.148 -7.530 1.00 0.00 15 GLY A O 7
ATOM 6102 N N . ASP A 1 16 ? -7.199 -1.549 -8.754 1.00 0.00 16 ASP A N 7
ATOM 6103 C CA . ASP A 1 16 ? -6.106 -2.412 -9.187 1.00 0.00 16 ASP A CA 7
ATOM 6104 C C . ASP A 1 16 ? -4.855 -1.593 -9.493 1.00 0.00 16 ASP A C 7
ATOM 6105 O O . ASP A 1 16 ? -4.546 -1.295 -10.647 1.00 0.00 16 ASP A O 7
ATOM 6114 N N . PRO A 1 17 ? -4.120 -1.219 -8.436 1.00 0.00 17 PRO A N 7
ATOM 6115 C CA . PRO A 1 17 ? -2.892 -0.429 -8.566 1.00 0.00 17 PRO A CA 7
ATOM 6116 C C . PRO A 1 17 ? -1.755 -1.224 -9.199 1.00 0.00 17 PRO A C 7
ATOM 6117 O O . PRO A 1 17 ? -0.637 -0.728 -9.334 1.00 0.00 17 PRO A O 7
ATOM 6128 N N . GLY A 1 18 ? -2.049 -2.461 -9.588 1.00 0.00 18 GLY A N 7
ATOM 6129 C CA . GLY A 1 18 ? -1.041 -3.304 -10.203 1.00 0.00 18 GLY A CA 7
ATOM 6130 C C . GLY A 1 18 ? -0.038 -3.836 -9.199 1.00 0.00 18 GLY A C 7
ATOM 6131 O O . GLY A 1 18 ? 0.051 -3.337 -8.077 1.00 0.00 18 GLY A O 7
ATOM 6135 N N . ILE A 1 19 ? 0.718 -4.852 -9.601 1.00 0.00 19 ILE A N 7
ATOM 6136 C CA . ILE A 1 19 ? 1.719 -5.451 -8.727 1.00 0.00 19 ILE A CA 7
ATOM 6137 C C . ILE A 1 19 ? 3.032 -5.676 -9.469 1.00 0.00 19 ILE A C 7
ATOM 6138 O O . ILE A 1 19 ? 3.056 -6.102 -10.624 1.00 0.00 19 ILE A O 7
ATOM 6154 N N . PRO A 1 20 ? 4.152 -5.386 -8.791 1.00 0.00 20 PRO A N 7
ATOM 6155 C CA . PRO A 1 20 ? 5.491 -5.552 -9.365 1.00 0.00 20 PRO A CA 7
ATOM 6156 C C . PRO A 1 20 ? 5.865 -7.018 -9.549 1.00 0.00 20 PRO A C 7
ATOM 6157 O O . PRO A 1 20 ? 5.546 -7.860 -8.711 1.00 0.00 20 PRO A O 7
ATOM 6168 N N . ALA A 1 21 ? 6.545 -7.317 -10.652 1.00 0.00 21 ALA A N 7
ATOM 6169 C CA . ALA A 1 21 ? 6.965 -8.681 -10.944 1.00 0.00 21 ALA A CA 7
ATOM 6170 C C . ALA A 1 21 ? 8.323 -8.984 -10.318 1.00 0.00 21 ALA A C 7
ATOM 6171 O O . ALA A 1 21 ? 9.038 -9.880 -10.767 1.00 0.00 21 ALA A O 7
ATOM 6178 N N . TYR A 1 22 ? 8.672 -8.231 -9.281 1.00 0.00 22 TYR A N 7
ATOM 6179 C CA . TYR A 1 22 ? 9.945 -8.416 -8.596 1.00 0.00 22 TYR A CA 7
ATOM 6180 C C . TYR A 1 22 ? 9.762 -9.224 -7.315 1.00 0.00 22 TYR A C 7
ATOM 6181 O O . TYR A 1 22 ? 10.446 -10.222 -7.093 1.00 0.00 22 TYR A O 7
ATOM 6199 N N . GLY A 1 23 ? 8.831 -8.783 -6.474 1.00 0.00 23 GLY A N 7
ATOM 6200 C CA . GLY A 1 23 ? 8.572 -9.476 -5.225 1.00 0.00 23 GLY A CA 7
ATOM 6201 C C . GLY A 1 23 ? 7.138 -9.955 -5.114 1.00 0.00 23 GLY A C 7
ATOM 6202 O O . GLY A 1 23 ? 6.597 -10.541 -6.052 1.00 0.00 23 GLY A O 7
ATOM 6206 N N . LYS A 1 24 ? 6.521 -9.708 -3.963 1.00 0.00 24 LYS A N 7
ATOM 6207 C CA . LYS A 1 24 ? 5.141 -10.118 -3.731 1.00 0.00 24 LYS A CA 7
ATOM 6208 C C . LYS A 1 24 ? 4.414 -9.108 -2.850 1.00 0.00 24 LYS A C 7
ATOM 6209 O O . LYS A 1 24 ? 4.969 -8.612 -1.869 1.00 0.00 24 LYS A O 7
ATOM 6228 N N . ARG A 1 25 ? 3.169 -8.808 -3.205 1.00 0.00 25 ARG A N 7
ATOM 6229 C CA . ARG A 1 25 ? 2.366 -7.856 -2.446 1.00 0.00 25 ARG A CA 7
ATOM 6230 C C . ARG A 1 25 ? 1.372 -8.582 -1.544 1.00 0.00 25 ARG A C 7
ATOM 6231 O O . ARG A 1 25 ? 0.800 -9.603 -1.926 1.00 0.00 25 ARG A O 7
ATOM 6252 N N . THR A 1 26 ? 1.172 -8.048 -0.343 1.00 0.00 26 THR A N 7
ATOM 6253 C CA . THR A 1 26 ? 0.250 -8.645 0.615 1.00 0.00 26 THR A CA 7
ATOM 6254 C C . THR A 1 26 ? -1.104 -7.944 0.585 1.00 0.00 26 THR A C 7
ATOM 6255 O O . THR A 1 26 ? -1.177 -6.717 0.522 1.00 0.00 26 THR A O 7
ATOM 6266 N N . GLY A 1 27 ? -2.174 -8.731 0.631 1.00 0.00 27 GLY A N 7
ATOM 6267 C CA . GLY A 1 27 ? -3.511 -8.167 0.608 1.00 0.00 27 GLY A CA 7
ATOM 6268 C C . GLY A 1 27 ? -4.106 -8.140 -0.786 1.00 0.00 27 GLY A C 7
ATOM 6269 O O . GLY A 1 27 ? -3.502 -7.606 -1.715 1.00 0.00 27 GLY A O 7
ATOM 6273 N N . SER A 1 28 ? -5.293 -8.720 -0.933 1.00 0.00 28 SER A N 7
ATOM 6274 C CA . SER A 1 28 ? -5.967 -8.765 -2.225 1.00 0.00 28 SER A CA 7
ATOM 6275 C C . SER A 1 28 ? -7.173 -7.832 -2.241 1.00 0.00 28 SER A C 7
ATOM 6276 O O . SER A 1 28 ? -7.738 -7.547 -3.298 1.00 0.00 28 SER A O 7
ATOM 6284 N N . SER A 1 29 ? -7.564 -7.359 -1.062 1.00 0.00 29 SER A N 7
ATOM 6285 C CA . SER A 1 29 ? -8.705 -6.460 -0.939 1.00 0.00 29 SER A CA 7
ATOM 6286 C C . SER A 1 29 ? -8.252 -5.003 -0.928 1.00 0.00 29 SER A C 7
ATOM 6287 O O . SER A 1 29 ? -7.224 -4.665 -0.340 1.00 0.00 29 SER A O 7
ATOM 6295 N N . PHE A 1 30 ? -9.025 -4.145 -1.584 1.00 0.00 30 PHE A N 7
ATOM 6296 C CA . PHE A 1 30 ? -8.704 -2.724 -1.653 1.00 0.00 30 PHE A CA 7
ATOM 6297 C C . PHE A 1 30 ? -9.891 -1.876 -1.205 1.00 0.00 30 PHE A C 7
ATOM 6298 O O . PHE A 1 30 ? -10.887 -1.755 -1.920 1.00 0.00 30 PHE A O 7
ATOM 6315 N N . LEU A 1 31 ? -9.778 -1.290 -0.019 1.00 0.00 31 LEU A N 7
ATOM 6316 C CA . LEU A 1 31 ? -10.841 -0.453 0.526 1.00 0.00 31 LEU A CA 7
ATOM 6317 C C . LEU A 1 31 ? -10.374 0.992 0.675 1.00 0.00 31 LEU A C 7
ATOM 6318 O O . LEU A 1 31 ? -9.189 1.291 0.529 1.00 0.00 31 LEU A O 7
ATOM 6334 N N . HIS A 1 32 ? -11.315 1.885 0.968 1.00 0.00 32 HIS A N 7
ATOM 6335 C CA . HIS A 1 32 ? -10.999 3.299 1.139 1.00 0.00 32 HIS A CA 7
ATOM 6336 C C . HIS A 1 32 ? -10.291 3.540 2.469 1.00 0.00 32 HIS A C 7
ATOM 6337 O O . HIS A 1 32 ? -10.901 3.996 3.435 1.00 0.00 32 HIS A O 7
ATOM 6351 N N . GLY A 1 33 ? -8.999 3.228 2.511 1.00 0.00 33 GLY A N 7
ATOM 6352 C CA . GLY A 1 33 ? -8.229 3.417 3.727 1.00 0.00 33 GLY A CA 7
ATOM 6353 C C . GLY A 1 33 ? -7.259 2.280 3.981 1.00 0.00 33 GLY A C 7
ATOM 6354 O O . GLY A 1 33 ? -6.449 2.342 4.906 1.00 0.00 33 GLY A O 7
ATOM 6358 N N . ASP A 1 34 ? -7.343 1.238 3.161 1.00 0.00 34 ASP A N 7
ATOM 6359 C CA . ASP A 1 34 ? -6.466 0.082 3.302 1.00 0.00 34 ASP A CA 7
ATOM 6360 C C . ASP A 1 34 ? -5.025 0.448 2.961 1.00 0.00 34 ASP A C 7
ATOM 6361 O O . ASP A 1 34 ? -4.759 1.507 2.392 1.00 0.00 34 ASP A O 7
ATOM 6370 N N . THR A 1 35 ? -4.096 -0.436 3.314 1.00 0.00 35 THR A N 7
ATOM 6371 C CA . THR A 1 35 ? -2.682 -0.205 3.047 1.00 0.00 35 THR A CA 7
ATOM 6372 C C . THR A 1 35 ? -2.022 -1.450 2.464 1.00 0.00 35 THR A C 7
ATOM 6373 O O . THR A 1 35 ? -2.122 -2.540 3.028 1.00 0.00 35 THR A O 7
ATOM 6384 N N . LEU A 1 36 ? -1.347 -1.281 1.332 1.00 0.00 36 LEU A N 7
ATOM 6385 C CA . LEU A 1 36 ? -0.669 -2.391 0.673 1.00 0.00 36 LEU A CA 7
ATOM 6386 C C . LEU A 1 36 ? 0.834 -2.340 0.927 1.00 0.00 36 LEU A C 7
ATOM 6387 O O . LEU A 1 36 ? 1.485 -1.328 0.667 1.00 0.00 36 LEU A O 7
ATOM 6403 N N . THR A 1 37 ? 1.380 -3.440 1.436 1.00 0.00 37 THR A N 7
ATOM 6404 C CA . THR A 1 37 ? 2.807 -3.522 1.725 1.00 0.00 37 THR A CA 7
ATOM 6405 C C . THR A 1 37 ? 3.540 -4.316 0.651 1.00 0.00 37 THR A C 7
ATOM 6406 O O . THR A 1 37 ? 2.934 -5.101 -0.079 1.00 0.00 37 THR A O 7
ATOM 6417 N N . PHE A 1 38 ? 4.850 -4.110 0.560 1.00 0.00 38 PHE A N 7
ATOM 6418 C CA . PHE A 1 38 ? 5.667 -4.807 -0.426 1.00 0.00 38 PHE A CA 7
ATOM 6419 C C . PHE A 1 38 ? 7.029 -5.172 0.156 1.00 0.00 38 PHE A C 7
ATOM 6420 O O . PHE A 1 38 ? 7.471 -4.583 1.143 1.00 0.00 38 PHE A O 7
ATOM 6437 N N . GLU A 1 39 ? 7.689 -6.147 -0.461 1.00 0.00 39 GLU A N 7
ATOM 6438 C CA . GLU A 1 39 ? 9.000 -6.591 -0.003 1.00 0.00 39 GLU A CA 7
ATOM 6439 C C . GLU A 1 39 ? 9.871 -7.022 -1.180 1.00 0.00 39 GLU A C 7
ATOM 6440 O O . GLU A 1 39 ? 9.382 -7.199 -2.296 1.00 0.00 39 GLU A O 7
ATOM 6452 N N . CYS A 1 40 ? 11.164 -7.187 -0.922 1.00 0.00 40 CYS A N 7
ATOM 6453 C CA . CYS A 1 40 ? 12.104 -7.595 -1.959 1.00 0.00 40 CYS A CA 7
ATOM 6454 C C . CYS A 1 40 ? 13.232 -8.437 -1.369 1.00 0.00 40 CYS A C 7
ATOM 6455 O O . CYS A 1 40 ? 13.583 -8.314 -0.195 1.00 0.00 40 CYS A O 7
ATOM 6462 N N . PRO A 1 41 ? 13.814 -9.313 -2.201 1.00 0.00 41 PRO A N 7
ATOM 6463 C CA . PRO A 1 41 ? 14.912 -10.191 -1.785 1.00 0.00 41 PRO A CA 7
ATOM 6464 C C . PRO A 1 41 ? 16.204 -9.424 -1.531 1.00 0.00 41 PRO A C 7
ATOM 6465 O O . PRO A 1 41 ? 16.307 -8.239 -1.849 1.00 0.00 41 PRO A O 7
ATOM 6476 N N . ALA A 1 42 ? 17.189 -10.106 -0.956 1.00 0.00 42 ALA A N 7
ATOM 6477 C CA . ALA A 1 42 ? 18.477 -9.489 -0.662 1.00 0.00 42 ALA A CA 7
ATOM 6478 C C . ALA A 1 42 ? 19.178 -9.045 -1.941 1.00 0.00 42 ALA A C 7
ATOM 6479 O O . ALA A 1 42 ? 20.007 -8.136 -1.923 1.00 0.00 42 ALA A O 7
ATOM 6486 N N . ALA A 1 43 ? 18.840 -9.694 -3.051 1.00 0.00 43 ALA A N 7
ATOM 6487 C CA . ALA A 1 43 ? 19.437 -9.365 -4.339 1.00 0.00 43 ALA A CA 7
ATOM 6488 C C . ALA A 1 43 ? 19.106 -7.934 -4.749 1.00 0.00 43 ALA A C 7
ATOM 6489 O O . ALA A 1 43 ? 19.733 -7.374 -5.648 1.00 0.00 43 ALA A O 7
ATOM 6496 N N . PHE A 1 44 ? 18.117 -7.347 -4.083 1.00 0.00 44 PHE A N 7
ATOM 6497 C CA . PHE A 1 44 ? 17.701 -5.981 -4.379 1.00 0.00 44 PHE A CA 7
ATOM 6498 C C . PHE A 1 44 ? 17.203 -5.279 -3.120 1.00 0.00 44 PHE A C 7
ATOM 6499 O O . PHE A 1 44 ? 16.896 -5.924 -2.118 1.00 0.00 44 PHE A O 7
ATOM 6516 N N . GLU A 1 45 ? 17.127 -3.953 -3.179 1.00 0.00 45 GLU A N 7
ATOM 6517 C CA . GLU A 1 45 ? 16.668 -3.163 -2.042 1.00 0.00 45 GLU A CA 7
ATOM 6518 C C . GLU A 1 45 ? 15.336 -2.486 -2.353 1.00 0.00 45 GLU A C 7
ATOM 6519 O O . GLU A 1 45 ? 14.930 -2.392 -3.512 1.00 0.00 45 GLU A O 7
ATOM 6531 N N . LEU A 1 46 ? 14.661 -2.016 -1.310 1.00 0.00 46 LEU A N 7
ATOM 6532 C CA . LEU A 1 46 ? 13.374 -1.348 -1.469 1.00 0.00 46 LEU A CA 7
ATOM 6533 C C . LEU A 1 46 ? 13.554 0.041 -2.074 1.00 0.00 46 LEU A C 7
ATOM 6534 O O . LEU A 1 46 ? 14.171 0.918 -1.469 1.00 0.00 46 LEU A O 7
ATOM 6550 N N . VAL A 1 47 ? 13.008 0.235 -3.270 1.00 0.00 47 VAL A N 7
ATOM 6551 C CA . VAL A 1 47 ? 13.105 1.518 -3.956 1.00 0.00 47 VAL A CA 7
ATOM 6552 C C . VAL A 1 47 ? 11.723 2.112 -4.207 1.00 0.00 47 VAL A C 7
ATOM 6553 O O . VAL A 1 47 ? 11.255 2.163 -5.344 1.00 0.00 47 VAL A O 7
ATOM 6566 N N . GLY A 1 48 ? 11.074 2.562 -3.137 1.00 0.00 48 GLY A N 7
ATOM 6567 C CA . GLY A 1 48 ? 9.752 3.147 -3.262 1.00 0.00 48 GLY A CA 7
ATOM 6568 C C . GLY A 1 48 ? 8.991 3.146 -1.952 1.00 0.00 48 GLY A C 7
ATOM 6569 O O . GLY A 1 48 ? 9.502 2.688 -0.930 1.00 0.00 48 GLY A O 7
ATOM 6573 N N . GLU A 1 49 ? 7.766 3.662 -1.980 1.00 0.00 49 GLU A N 7
ATOM 6574 C CA . GLU A 1 49 ? 6.935 3.720 -0.784 1.00 0.00 49 GLU A CA 7
ATOM 6575 C C . GLU A 1 49 ? 6.589 2.318 -0.292 1.00 0.00 49 GLU A C 7
ATOM 6576 O O . GLU A 1 49 ? 5.614 1.714 -0.741 1.00 0.00 49 GLU A O 7
ATOM 6588 N N . ARG A 1 50 ? 7.395 1.805 0.632 1.00 0.00 50 ARG A N 7
ATOM 6589 C CA . ARG A 1 50 ? 7.175 0.474 1.183 1.00 0.00 50 ARG A CA 7
ATOM 6590 C C . ARG A 1 50 ? 5.684 0.169 1.292 1.00 0.00 50 ARG A C 7
ATOM 6591 O O . ARG A 1 50 ? 5.254 -0.964 1.076 1.00 0.00 50 ARG A O 7
ATOM 6612 N N . VAL A 1 51 ? 4.900 1.188 1.629 1.00 0.00 51 VAL A N 7
ATOM 6613 C CA . VAL A 1 51 ? 3.457 1.030 1.767 1.00 0.00 51 VAL A CA 7
ATOM 6614 C C . VAL A 1 51 ? 2.723 2.300 1.354 1.00 0.00 51 VAL A C 7
ATOM 6615 O O . VAL A 1 51 ? 3.069 3.398 1.791 1.00 0.00 51 VAL A O 7
ATOM 6628 N N . ILE A 1 52 ? 1.709 2.144 0.510 1.00 0.00 52 ILE A N 7
ATOM 6629 C CA . ILE A 1 52 ? 0.925 3.279 0.040 1.00 0.00 52 ILE A CA 7
ATOM 6630 C C . ILE A 1 52 ? -0.440 3.323 0.717 1.00 0.00 52 ILE A C 7
ATOM 6631 O O . ILE A 1 52 ? -0.829 2.387 1.418 1.00 0.00 52 ILE A O 7
ATOM 6647 N N . THR A 1 53 ? -1.167 4.415 0.503 1.00 0.00 53 THR A N 7
ATOM 6648 C CA . THR A 1 53 ? -2.489 4.582 1.092 1.00 0.00 53 THR A CA 7
ATOM 6649 C C . THR A 1 53 ? -3.527 4.917 0.027 1.00 0.00 53 THR A C 7
ATOM 6650 O O . THR A 1 53 ? -3.207 5.513 -1.001 1.00 0.00 53 THR A O 7
ATOM 6661 N N . CYS A 1 54 ? -4.774 4.531 0.280 1.00 0.00 54 CYS A N 7
ATOM 6662 C CA . CYS A 1 54 ? -5.860 4.791 -0.656 1.00 0.00 54 CYS A CA 7
ATOM 6663 C C . CYS A 1 54 ? -6.580 6.090 -0.308 1.00 0.00 54 CYS A C 7
ATOM 6664 O O . CYS A 1 54 ? -6.920 6.331 0.850 1.00 0.00 54 CYS A O 7
ATOM 6671 N N . GLN A 1 55 ? -6.809 6.923 -1.318 1.00 0.00 55 GLN A N 7
ATOM 6672 C CA . GLN A 1 55 ? -7.488 8.198 -1.117 1.00 0.00 55 GLN A CA 7
ATOM 6673 C C . GLN A 1 55 ? -8.982 8.069 -1.397 1.00 0.00 55 GLN A C 7
ATOM 6674 O O . GLN A 1 55 ? -9.455 7.011 -1.812 1.00 0.00 55 GLN A O 7
ATOM 6688 N N . GLN A 1 56 ? -9.717 9.151 -1.167 1.00 0.00 56 GLN A N 7
ATOM 6689 C CA . GLN A 1 56 ? -11.158 9.158 -1.394 1.00 0.00 56 GLN A CA 7
ATOM 6690 C C . GLN A 1 56 ? -11.478 9.477 -2.851 1.00 0.00 56 GLN A C 7
ATOM 6691 O O . GLN A 1 56 ? -12.563 9.965 -3.165 1.00 0.00 56 GLN A O 7
ATOM 6705 N N . ASN A 1 57 ? -10.527 9.198 -3.735 1.00 0.00 57 ASN A N 7
ATOM 6706 C CA . ASN A 1 57 ? -10.707 9.456 -5.159 1.00 0.00 57 ASN A CA 7
ATOM 6707 C C . ASN A 1 57 ? -10.289 8.247 -5.989 1.00 0.00 57 ASN A C 7
ATOM 6708 O O . ASN A 1 57 ? -9.836 8.387 -7.124 1.00 0.00 57 ASN A O 7
ATOM 6719 N N . ASN A 1 58 ? -10.445 7.059 -5.414 1.00 0.00 58 ASN A N 7
ATOM 6720 C CA . ASN A 1 58 ? -10.084 5.824 -6.101 1.00 0.00 58 ASN A CA 7
ATOM 6721 C C . ASN A 1 58 ? -8.716 5.950 -6.764 1.00 0.00 58 ASN A C 7
ATOM 6722 O O . ASN A 1 58 ? -8.564 5.671 -7.953 1.00 0.00 58 ASN A O 7
ATOM 6733 N N . GLN A 1 59 ? -7.724 6.372 -5.986 1.00 0.00 59 GLN A N 7
ATOM 6734 C CA . GLN A 1 59 ? -6.369 6.536 -6.498 1.00 0.00 59 GLN A CA 7
ATOM 6735 C C . GLN A 1 59 ? -5.362 6.626 -5.356 1.00 0.00 59 GLN A C 7
ATOM 6736 O O . GLN A 1 59 ? -5.415 7.546 -4.541 1.00 0.00 59 GLN A O 7
ATOM 6750 N N . TRP A 1 60 ? -4.447 5.665 -5.304 1.00 0.00 60 TRP A N 7
ATOM 6751 C CA . TRP A 1 60 ? -3.428 5.636 -4.260 1.00 0.00 60 TRP A CA 7
ATOM 6752 C C . TRP A 1 60 ? -2.614 6.925 -4.259 1.00 0.00 60 TRP A C 7
ATOM 6753 O O . TRP A 1 60 ? -2.655 7.697 -5.217 1.00 0.00 60 TRP A O 7
ATOM 6774 N N . SER A 1 61 ? -1.876 7.152 -3.177 1.00 0.00 61 SER A N 7
ATOM 6775 C CA . SER A 1 61 ? -1.055 8.351 -3.050 1.00 0.00 61 SER A CA 7
ATOM 6776 C C . SER A 1 61 ? 0.351 8.106 -3.591 1.00 0.00 61 SER A C 7
ATOM 6777 O O . SER A 1 61 ? 1.230 8.959 -3.474 1.00 0.00 61 SER A O 7
ATOM 6785 N N . GLY A 1 62 ? 0.555 6.933 -4.183 1.00 0.00 62 GLY A N 7
ATOM 6786 C CA . GLY A 1 62 ? 1.854 6.596 -4.733 1.00 0.00 62 GLY A CA 7
ATOM 6787 C C . GLY A 1 62 ? 1.818 5.336 -5.576 1.00 0.00 62 GLY A C 7
ATOM 6788 O O . GLY A 1 62 ? 1.156 4.363 -5.220 1.00 0.00 62 GLY A O 7
ATOM 6792 N N . ASN A 1 63 ? 2.531 5.356 -6.697 1.00 0.00 63 ASN A N 7
ATOM 6793 C CA . ASN A 1 63 ? 2.576 4.207 -7.595 1.00 0.00 63 ASN A CA 7
ATOM 6794 C C . ASN A 1 63 ? 3.303 3.035 -6.942 1.00 0.00 63 ASN A C 7
ATOM 6795 O O . ASN A 1 63 ? 4.183 3.226 -6.102 1.00 0.00 63 ASN A O 7
ATOM 6806 N N . LYS A 1 64 ? 2.930 1.822 -7.335 1.00 0.00 64 LYS A N 7
ATOM 6807 C CA . LYS A 1 64 ? 3.547 0.618 -6.791 1.00 0.00 64 LYS A CA 7
ATOM 6808 C C . LYS A 1 64 ? 5.054 0.798 -6.641 1.00 0.00 64 LYS A C 7
ATOM 6809 O O . LYS A 1 64 ? 5.708 1.458 -7.449 1.00 0.00 64 LYS A O 7
ATOM 6828 N N . PRO A 1 65 ? 5.621 0.198 -5.584 1.00 0.00 65 PRO A N 7
ATOM 6829 C CA . PRO A 1 65 ? 7.058 0.277 -5.305 1.00 0.00 65 PRO A CA 7
ATOM 6830 C C . PRO A 1 65 ? 7.888 -0.504 -6.317 1.00 0.00 65 PRO A C 7
ATOM 6831 O O . PRO A 1 65 ? 7.350 -1.087 -7.258 1.00 0.00 65 PRO A O 7
ATOM 6842 N N . SER A 1 66 ? 9.203 -0.511 -6.118 1.00 0.00 66 SER A N 7
ATOM 6843 C CA . SER A 1 66 ? 10.108 -1.218 -7.016 1.00 0.00 66 SER A CA 7
ATOM 6844 C C . SER A 1 66 ? 11.366 -1.666 -6.277 1.00 0.00 66 SER A C 7
ATOM 6845 O O . SER A 1 66 ? 11.773 -1.051 -5.291 1.00 0.00 66 SER A O 7
ATOM 6853 N N . CYS A 1 67 ? 11.978 -2.741 -6.762 1.00 0.00 67 CYS A N 7
ATOM 6854 C CA . CYS A 1 67 ? 13.189 -3.273 -6.149 1.00 0.00 67 CYS A CA 7
ATOM 6855 C C . CYS A 1 67 ? 14.315 -3.380 -7.174 1.00 0.00 67 CYS A C 7
ATOM 6856 O O . CYS A 1 67 ? 14.188 -4.077 -8.180 1.00 0.00 67 CYS A O 7
ATOM 6863 N N . SER A 1 68 ? 15.416 -2.684 -6.910 1.00 0.00 68 SER A N 7
ATOM 6864 C CA . SER A 1 68 ? 16.563 -2.697 -7.810 1.00 0.00 68 SER A CA 7
ATOM 6865 C C . SER A 1 68 ? 17.869 -2.758 -7.024 1.00 0.00 68 SER A C 7
ATOM 6866 O O . SER A 1 68 ? 17.888 -2.548 -5.812 1.00 0.00 68 SER A O 7
ATOM 6874 N N . GLY A 1 69 ? 18.962 -3.047 -7.725 1.00 0.00 69 GLY A N 7
ATOM 6875 C CA . GLY A 1 69 ? 20.258 -3.131 -7.078 1.00 0.00 69 GLY A CA 7
ATOM 6876 C C . GLY A 1 69 ? 21.369 -2.547 -7.928 1.00 0.00 69 GLY A C 7
ATOM 6877 O O . GLY A 1 69 ? 21.285 -2.507 -9.155 1.00 0.00 69 GLY A O 7
ATOM 6881 N N . PRO A 1 70 ? 22.440 -2.080 -7.269 1.00 0.00 70 PRO A N 7
ATOM 6882 C CA . PRO A 1 70 ? 23.592 -1.485 -7.952 1.00 0.00 70 PRO A CA 7
ATOM 6883 C C . PRO A 1 70 ? 24.400 -2.518 -8.731 1.00 0.00 70 PRO A C 7
ATOM 6884 O O . PRO A 1 70 ? 25.258 -3.200 -8.171 1.00 0.00 70 PRO A O 7
ATOM 6895 N N . SER A 1 71 ? 24.120 -2.628 -10.026 1.00 0.00 71 SER A N 7
ATOM 6896 C CA . SER A 1 71 ? 24.819 -3.580 -10.881 1.00 0.00 71 SER A CA 7
ATOM 6897 C C . SER A 1 71 ? 26.191 -3.046 -11.281 1.00 0.00 71 SER A C 7
ATOM 6898 O O . SER A 1 71 ? 26.436 -2.743 -12.448 1.00 0.00 71 SER A O 7
ATOM 6906 N N . SER A 1 72 ? 27.084 -2.933 -10.302 1.00 0.00 72 SER A N 7
ATOM 6907 C CA . SER A 1 72 ? 28.431 -2.432 -10.549 1.00 0.00 72 SER A CA 7
ATOM 6908 C C . SER A 1 72 ? 29.417 -3.585 -10.712 1.00 0.00 72 SER A C 7
ATOM 6909 O O . SER A 1 72 ? 29.923 -3.834 -11.805 1.00 0.00 72 SER A O 7
ATOM 6917 N N . GLY A 1 73 ? 29.686 -4.285 -9.614 1.00 0.00 73 GLY A N 7
ATOM 6918 C CA . GLY A 1 73 ? 30.611 -5.403 -9.655 1.00 0.00 73 GLY A CA 7
ATOM 6919 C C . GLY A 1 73 ? 31.846 -5.165 -8.808 1.00 0.00 73 GLY A C 7
ATOM 6920 O O . GLY A 1 73 ? 32.879 -5.802 -9.012 1.00 0.00 73 GLY A O 7
ATOM 6924 N N . GLY A 1 1 ? 10.240 10.669 -11.213 1.00 0.00 1 GLY A N 8
ATOM 6925 C CA . GLY A 1 1 ? 9.620 9.443 -10.746 1.00 0.00 1 GLY A CA 8
ATOM 6926 C C . GLY A 1 1 ? 8.601 8.898 -11.726 1.00 0.00 1 GLY A C 8
ATOM 6927 O O . GLY A 1 1 ? 8.960 8.401 -12.794 1.00 0.00 1 GLY A O 8
ATOM 6931 N N . SER A 1 2 ? 7.325 8.988 -11.363 1.00 0.00 2 SER A N 8
ATOM 6932 C CA . SER A 1 2 ? 6.251 8.495 -12.216 1.00 0.00 2 SER A CA 8
ATOM 6933 C C . SER A 1 2 ? 4.906 9.071 -11.783 1.00 0.00 2 SER A C 8
ATOM 6934 O O . SER A 1 2 ? 4.745 9.515 -10.647 1.00 0.00 2 SER A O 8
ATOM 6942 N N . SER A 1 3 ? 3.942 9.059 -12.699 1.00 0.00 3 SER A N 8
ATOM 6943 C CA . SER A 1 3 ? 2.611 9.583 -12.414 1.00 0.00 3 SER A CA 8
ATOM 6944 C C . SER A 1 3 ? 1.546 8.810 -13.186 1.00 0.00 3 SER A C 8
ATOM 6945 O O . SER A 1 3 ? 1.837 8.169 -14.195 1.00 0.00 3 SER A O 8
ATOM 6953 N N . GLY A 1 4 ? 0.310 8.875 -12.702 1.00 0.00 4 GLY A N 8
ATOM 6954 C CA . GLY A 1 4 ? -0.781 8.176 -13.357 1.00 0.00 4 GLY A CA 8
ATOM 6955 C C . GLY A 1 4 ? -1.027 6.802 -12.766 1.00 0.00 4 GLY A C 8
ATOM 6956 O O . GLY A 1 4 ? -0.173 6.257 -12.068 1.00 0.00 4 GLY A O 8
ATOM 6960 N N . SER A 1 5 ? -2.200 6.241 -13.046 1.00 0.00 5 SER A N 8
ATOM 6961 C CA . SER A 1 5 ? -2.559 4.925 -12.532 1.00 0.00 5 SER A CA 8
ATOM 6962 C C . SER A 1 5 ? -2.867 3.962 -13.675 1.00 0.00 5 SER A C 8
ATOM 6963 O O . SER A 1 5 ? -2.910 4.357 -14.840 1.00 0.00 5 SER A O 8
ATOM 6971 N N . SER A 1 6 ? -3.082 2.696 -13.332 1.00 0.00 6 SER A N 8
ATOM 6972 C CA . SER A 1 6 ? -3.383 1.674 -14.328 1.00 0.00 6 SER A CA 8
ATOM 6973 C C . SER A 1 6 ? -4.546 2.107 -15.215 1.00 0.00 6 SER A C 8
ATOM 6974 O O . SER A 1 6 ? -4.376 2.345 -16.410 1.00 0.00 6 SER A O 8
ATOM 6982 N N . GLY A 1 7 ? -5.731 2.206 -14.619 1.00 0.00 7 GLY A N 8
ATOM 6983 C CA . GLY A 1 7 ? -6.907 2.609 -15.369 1.00 0.00 7 GLY A CA 8
ATOM 6984 C C . GLY A 1 7 ? -8.089 1.690 -15.131 1.00 0.00 7 GLY A C 8
ATOM 6985 O O . GLY A 1 7 ? -9.215 2.153 -14.952 1.00 0.00 7 GLY A O 8
ATOM 6989 N N . GLU A 1 8 ? -7.833 0.386 -15.130 1.00 0.00 8 GLU A N 8
ATOM 6990 C CA . GLU A 1 8 ? -8.886 -0.599 -14.915 1.00 0.00 8 GLU A CA 8
ATOM 6991 C C . GLU A 1 8 ? -9.860 -0.128 -13.839 1.00 0.00 8 GLU A C 8
ATOM 6992 O O . GLU A 1 8 ? -9.514 0.697 -12.993 1.00 0.00 8 GLU A O 8
ATOM 7004 N N . ILE A 1 9 ? -11.078 -0.656 -13.880 1.00 0.00 9 ILE A N 8
ATOM 7005 C CA . ILE A 1 9 ? -12.102 -0.291 -12.909 1.00 0.00 9 ILE A CA 8
ATOM 7006 C C . ILE A 1 9 ? -12.596 -1.514 -12.143 1.00 0.00 9 ILE A C 8
ATOM 7007 O O . ILE A 1 9 ? -13.228 -2.402 -12.714 1.00 0.00 9 ILE A O 8
ATOM 7023 N N . GLU A 1 10 ? -12.303 -1.551 -10.847 1.00 0.00 10 GLU A N 8
ATOM 7024 C CA . GLU A 1 10 ? -12.719 -2.666 -10.003 1.00 0.00 10 GLU A CA 8
ATOM 7025 C C . GLU A 1 10 ? -13.605 -2.181 -8.859 1.00 0.00 10 GLU A C 8
ATOM 7026 O O . GLU A 1 10 ? -13.128 -1.561 -7.908 1.00 0.00 10 GLU A O 8
ATOM 7038 N N . LYS A 1 11 ? -14.899 -2.468 -8.958 1.00 0.00 11 LYS A N 8
ATOM 7039 C CA . LYS A 1 11 ? -15.853 -2.063 -7.933 1.00 0.00 11 LYS A CA 8
ATOM 7040 C C . LYS A 1 11 ? -15.437 -2.590 -6.564 1.00 0.00 11 LYS A C 8
ATOM 7041 O O . LYS A 1 11 ? -15.516 -3.789 -6.299 1.00 0.00 11 LYS A O 8
ATOM 7060 N N . GLY A 1 12 ? -14.995 -1.685 -5.695 1.00 0.00 12 GLY A N 8
ATOM 7061 C CA . GLY A 1 12 ? -14.575 -2.079 -4.363 1.00 0.00 12 GLY A CA 8
ATOM 7062 C C . GLY A 1 12 ? -13.369 -1.298 -3.881 1.00 0.00 12 GLY A C 8
ATOM 7063 O O . GLY A 1 12 ? -12.499 -1.842 -3.203 1.00 0.00 12 GLY A O 8
ATOM 7067 N N . GLY A 1 13 ? -13.315 -0.017 -4.235 1.00 0.00 13 GLY A N 8
ATOM 7068 C CA . GLY A 1 13 ? -12.201 0.819 -3.827 1.00 0.00 13 GLY A CA 8
ATOM 7069 C C . GLY A 1 13 ? -11.416 1.356 -5.007 1.00 0.00 13 GLY A C 8
ATOM 7070 O O . GLY A 1 13 ? -11.943 1.463 -6.115 1.00 0.00 13 GLY A O 8
ATOM 7074 N N . CYS A 1 14 ? -10.154 1.697 -4.770 1.00 0.00 14 CYS A N 8
ATOM 7075 C CA . CYS A 1 14 ? -9.295 2.228 -5.822 1.00 0.00 14 CYS A CA 8
ATOM 7076 C C . CYS A 1 14 ? -8.824 1.115 -6.754 1.00 0.00 14 CYS A C 8
ATOM 7077 O O . CYS A 1 14 ? -8.000 1.340 -7.639 1.00 0.00 14 CYS A O 8
ATOM 7084 N N . GLY A 1 15 ? -9.355 -0.086 -6.548 1.00 0.00 15 GLY A N 8
ATOM 7085 C CA . GLY A 1 15 ? -8.978 -1.216 -7.376 1.00 0.00 15 GLY A CA 8
ATOM 7086 C C . GLY A 1 15 ? -7.750 -1.934 -6.853 1.00 0.00 15 GLY A C 8
ATOM 7087 O O . GLY A 1 15 ? -7.817 -2.641 -5.847 1.00 0.00 15 GLY A O 8
ATOM 7091 N N . ASP A 1 16 ? -6.626 -1.756 -7.538 1.00 0.00 16 ASP A N 8
ATOM 7092 C CA . ASP A 1 16 ? -5.377 -2.393 -7.137 1.00 0.00 16 ASP A CA 8
ATOM 7093 C C . ASP A 1 16 ? -4.176 -1.565 -7.584 1.00 0.00 16 ASP A C 8
ATOM 7094 O O . ASP A 1 16 ? -4.180 -0.945 -8.648 1.00 0.00 16 ASP A O 8
ATOM 7103 N N . PRO A 1 17 ? -3.123 -1.552 -6.753 1.00 0.00 17 PRO A N 8
ATOM 7104 C CA . PRO A 1 17 ? -1.897 -0.803 -7.042 1.00 0.00 17 PRO A CA 8
ATOM 7105 C C . PRO A 1 17 ? -1.104 -1.411 -8.194 1.00 0.00 17 PRO A C 8
ATOM 7106 O O . PRO A 1 17 ? -0.722 -0.714 -9.133 1.00 0.00 17 PRO A O 8
ATOM 7117 N N . GLY A 1 18 ? -0.860 -2.716 -8.116 1.00 0.00 18 GLY A N 8
ATOM 7118 C CA . GLY A 1 18 ? -0.114 -3.395 -9.159 1.00 0.00 18 GLY A CA 8
ATOM 7119 C C . GLY A 1 18 ? 1.127 -4.085 -8.629 1.00 0.00 18 GLY A C 8
ATOM 7120 O O . GLY A 1 18 ? 1.803 -3.564 -7.742 1.00 0.00 18 GLY A O 8
ATOM 7124 N N . ILE A 1 19 ? 1.425 -5.260 -9.172 1.00 0.00 19 ILE A N 8
ATOM 7125 C CA . ILE A 1 19 ? 2.593 -6.023 -8.747 1.00 0.00 19 ILE A CA 8
ATOM 7126 C C . ILE A 1 19 ? 3.847 -5.563 -9.482 1.00 0.00 19 ILE A C 8
ATOM 7127 O O . ILE A 1 19 ? 3.831 -5.300 -10.685 1.00 0.00 19 ILE A O 8
ATOM 7143 N N . PRO A 1 20 ? 4.963 -5.463 -8.744 1.00 0.00 20 PRO A N 8
ATOM 7144 C CA . PRO A 1 20 ? 6.248 -5.037 -9.305 1.00 0.00 20 PRO A CA 8
ATOM 7145 C C . PRO A 1 20 ? 6.845 -6.079 -10.244 1.00 0.00 20 PRO A C 8
ATOM 7146 O O . PRO A 1 20 ? 6.153 -6.993 -10.693 1.00 0.00 20 PRO A O 8
ATOM 7157 N N . ALA A 1 21 ? 8.134 -5.937 -10.536 1.00 0.00 21 ALA A N 8
ATOM 7158 C CA . ALA A 1 21 ? 8.824 -6.868 -11.420 1.00 0.00 21 ALA A CA 8
ATOM 7159 C C . ALA A 1 21 ? 9.787 -7.755 -10.638 1.00 0.00 21 ALA A C 8
ATOM 7160 O O . ALA A 1 21 ? 10.776 -7.276 -10.083 1.00 0.00 21 ALA A O 8
ATOM 7167 N N . TYR A 1 22 ? 9.491 -9.049 -10.597 1.00 0.00 22 TYR A N 8
ATOM 7168 C CA . TYR A 1 22 ? 10.329 -10.003 -9.880 1.00 0.00 22 TYR A CA 8
ATOM 7169 C C . TYR A 1 22 ? 10.204 -9.812 -8.372 1.00 0.00 22 TYR A C 8
ATOM 7170 O O . TYR A 1 22 ? 11.191 -9.882 -7.641 1.00 0.00 22 TYR A O 8
ATOM 7188 N N . GLY A 1 23 ? 8.980 -9.571 -7.912 1.00 0.00 23 GLY A N 8
ATOM 7189 C CA . GLY A 1 23 ? 8.746 -9.374 -6.493 1.00 0.00 23 GLY A CA 8
ATOM 7190 C C . GLY A 1 23 ? 7.518 -10.113 -6.000 1.00 0.00 23 GLY A C 8
ATOM 7191 O O . GLY A 1 23 ? 7.032 -11.034 -6.657 1.00 0.00 23 GLY A O 8
ATOM 7195 N N . LYS A 1 24 ? 7.014 -9.711 -4.839 1.00 0.00 24 LYS A N 8
ATOM 7196 C CA . LYS A 1 24 ? 5.835 -10.341 -4.256 1.00 0.00 24 LYS A CA 8
ATOM 7197 C C . LYS A 1 24 ? 4.969 -9.313 -3.534 1.00 0.00 24 LYS A C 8
ATOM 7198 O O . LYS A 1 24 ? 5.469 -8.300 -3.046 1.00 0.00 24 LYS A O 8
ATOM 7217 N N . ARG A 1 25 ? 3.669 -9.582 -3.469 1.00 0.00 25 ARG A N 8
ATOM 7218 C CA . ARG A 1 25 ? 2.735 -8.681 -2.806 1.00 0.00 25 ARG A CA 8
ATOM 7219 C C . ARG A 1 25 ? 1.743 -9.461 -1.948 1.00 0.00 25 ARG A C 8
ATOM 7220 O O . ARG A 1 25 ? 1.323 -10.561 -2.309 1.00 0.00 25 ARG A O 8
ATOM 7241 N N . THR A 1 26 ? 1.372 -8.884 -0.809 1.00 0.00 26 THR A N 8
ATOM 7242 C CA . THR A 1 26 ? 0.432 -9.525 0.101 1.00 0.00 26 THR A CA 8
ATOM 7243 C C . THR A 1 26 ? -0.806 -8.661 0.311 1.00 0.00 26 THR A C 8
ATOM 7244 O O . THR A 1 26 ? -0.702 -7.462 0.567 1.00 0.00 26 THR A O 8
ATOM 7255 N N . GLY A 1 27 ? -1.979 -9.278 0.202 1.00 0.00 27 GLY A N 8
ATOM 7256 C CA . GLY A 1 27 ? -3.220 -8.549 0.384 1.00 0.00 27 GLY A CA 8
ATOM 7257 C C . GLY A 1 27 ? -3.911 -8.243 -0.930 1.00 0.00 27 GLY A C 8
ATOM 7258 O O . GLY A 1 27 ? -3.611 -7.240 -1.578 1.00 0.00 27 GLY A O 8
ATOM 7262 N N . SER A 1 28 ? -4.837 -9.110 -1.327 1.00 0.00 28 SER A N 8
ATOM 7263 C CA . SER A 1 28 ? -5.568 -8.931 -2.576 1.00 0.00 28 SER A CA 8
ATOM 7264 C C . SER A 1 28 ? -6.827 -8.099 -2.353 1.00 0.00 28 SER A C 8
ATOM 7265 O O . SER A 1 28 ? -7.732 -8.087 -3.187 1.00 0.00 28 SER A O 8
ATOM 7273 N N . SER A 1 29 ? -6.878 -7.404 -1.221 1.00 0.00 29 SER A N 8
ATOM 7274 C CA . SER A 1 29 ? -8.027 -6.572 -0.885 1.00 0.00 29 SER A CA 8
ATOM 7275 C C . SER A 1 29 ? -7.638 -5.097 -0.848 1.00 0.00 29 SER A C 8
ATOM 7276 O O . SER A 1 29 ? -6.685 -4.712 -0.170 1.00 0.00 29 SER A O 8
ATOM 7284 N N . PHE A 1 30 ? -8.383 -4.277 -1.581 1.00 0.00 30 PHE A N 8
ATOM 7285 C CA . PHE A 1 30 ? -8.116 -2.844 -1.634 1.00 0.00 30 PHE A CA 8
ATOM 7286 C C . PHE A 1 30 ? -9.404 -2.044 -1.456 1.00 0.00 30 PHE A C 8
ATOM 7287 O O . PHE A 1 30 ? -10.237 -1.978 -2.361 1.00 0.00 30 PHE A O 8
ATOM 7304 N N . LEU A 1 31 ? -9.560 -1.439 -0.284 1.00 0.00 31 LEU A N 8
ATOM 7305 C CA . LEU A 1 31 ? -10.746 -0.643 0.014 1.00 0.00 31 LEU A CA 8
ATOM 7306 C C . LEU A 1 31 ? -10.385 0.828 0.189 1.00 0.00 31 LEU A C 8
ATOM 7307 O O . LEU A 1 31 ? -9.209 1.187 0.247 1.00 0.00 31 LEU A O 8
ATOM 7323 N N . HIS A 1 32 ? -11.405 1.676 0.274 1.00 0.00 32 HIS A N 8
ATOM 7324 C CA . HIS A 1 32 ? -11.195 3.110 0.446 1.00 0.00 32 HIS A CA 8
ATOM 7325 C C . HIS A 1 32 ? -10.566 3.408 1.803 1.00 0.00 32 HIS A C 8
ATOM 7326 O O . HIS A 1 32 ? -11.265 3.557 2.804 1.00 0.00 32 HIS A O 8
ATOM 7340 N N . GLY A 1 33 ? -9.239 3.492 1.829 1.00 0.00 33 GLY A N 8
ATOM 7341 C CA . GLY A 1 33 ? -8.537 3.771 3.069 1.00 0.00 33 GLY A CA 8
ATOM 7342 C C . GLY A 1 33 ? -7.789 2.563 3.596 1.00 0.00 33 GLY A C 8
ATOM 7343 O O . GLY A 1 33 ? -7.439 2.507 4.775 1.00 0.00 33 GLY A O 8
ATOM 7347 N N . ASP A 1 34 ? -7.544 1.593 2.722 1.00 0.00 34 ASP A N 8
ATOM 7348 C CA . ASP A 1 34 ? -6.833 0.379 3.106 1.00 0.00 34 ASP A CA 8
ATOM 7349 C C . ASP A 1 34 ? -5.324 0.579 3.006 1.00 0.00 34 ASP A C 8
ATOM 7350 O O . ASP A 1 34 ? -4.853 1.620 2.547 1.00 0.00 34 ASP A O 8
ATOM 7359 N N . THR A 1 35 ? -4.569 -0.426 3.441 1.00 0.00 35 THR A N 8
ATOM 7360 C CA . THR A 1 35 ? -3.114 -0.360 3.403 1.00 0.00 35 THR A CA 8
ATOM 7361 C C . THR A 1 35 ? -2.514 -1.698 2.985 1.00 0.00 35 THR A C 8
ATOM 7362 O O . THR A 1 35 ? -3.052 -2.758 3.305 1.00 0.00 35 THR A O 8
ATOM 7373 N N . LEU A 1 36 ? -1.396 -1.642 2.269 1.00 0.00 36 LEU A N 8
ATOM 7374 C CA . LEU A 1 36 ? -0.722 -2.850 1.808 1.00 0.00 36 LEU A CA 8
ATOM 7375 C C . LEU A 1 36 ? 0.749 -2.840 2.211 1.00 0.00 36 LEU A C 8
ATOM 7376 O O . LEU A 1 36 ? 1.253 -1.849 2.741 1.00 0.00 36 LEU A O 8
ATOM 7392 N N . THR A 1 37 ? 1.435 -3.950 1.955 1.00 0.00 37 THR A N 8
ATOM 7393 C CA . THR A 1 37 ? 2.849 -4.069 2.289 1.00 0.00 37 THR A CA 8
ATOM 7394 C C . THR A 1 37 ? 3.613 -4.806 1.195 1.00 0.00 37 THR A C 8
ATOM 7395 O O . THR A 1 37 ? 3.163 -5.839 0.699 1.00 0.00 37 THR A O 8
ATOM 7406 N N . PHE A 1 38 ? 4.770 -4.269 0.824 1.00 0.00 38 PHE A N 8
ATOM 7407 C CA . PHE A 1 38 ? 5.597 -4.877 -0.213 1.00 0.00 38 PHE A CA 8
ATOM 7408 C C . PHE A 1 38 ? 7.009 -5.138 0.302 1.00 0.00 38 PHE A C 8
ATOM 7409 O O . PHE A 1 38 ? 7.403 -4.629 1.351 1.00 0.00 38 PHE A O 8
ATOM 7426 N N . GLU A 1 39 ? 7.767 -5.936 -0.444 1.00 0.00 39 GLU A N 8
ATOM 7427 C CA . GLU A 1 39 ? 9.135 -6.267 -0.062 1.00 0.00 39 GLU A CA 8
ATOM 7428 C C . GLU A 1 39 ? 9.940 -6.732 -1.272 1.00 0.00 39 GLU A C 8
ATOM 7429 O O . GLU A 1 39 ? 9.390 -7.296 -2.218 1.00 0.00 39 GLU A O 8
ATOM 7441 N N . CYS A 1 40 ? 11.246 -6.490 -1.234 1.00 0.00 40 CYS A N 8
ATOM 7442 C CA . CYS A 1 40 ? 12.129 -6.882 -2.327 1.00 0.00 40 CYS A CA 8
ATOM 7443 C C . CYS A 1 40 ? 13.208 -7.842 -1.836 1.00 0.00 40 CYS A C 8
ATOM 7444 O O . CYS A 1 40 ? 13.587 -7.843 -0.664 1.00 0.00 40 CYS A O 8
ATOM 7451 N N . PRO A 1 41 ? 13.717 -8.678 -2.752 1.00 0.00 41 PRO A N 8
ATOM 7452 C CA . PRO A 1 41 ? 14.761 -9.658 -2.437 1.00 0.00 41 PRO A CA 8
ATOM 7453 C C . PRO A 1 41 ? 16.106 -9.000 -2.148 1.00 0.00 41 PRO A C 8
ATOM 7454 O O . PRO A 1 41 ? 16.472 -8.010 -2.782 1.00 0.00 41 PRO A O 8
ATOM 7465 N N . ALA A 1 42 ? 16.838 -9.556 -1.188 1.00 0.00 42 ALA A N 8
ATOM 7466 C CA . ALA A 1 42 ? 18.143 -9.024 -0.818 1.00 0.00 42 ALA A CA 8
ATOM 7467 C C . ALA A 1 42 ? 18.906 -8.536 -2.045 1.00 0.00 42 ALA A C 8
ATOM 7468 O O . ALA A 1 42 ? 19.584 -7.511 -1.999 1.00 0.00 42 ALA A O 8
ATOM 7475 N N . ALA A 1 43 ? 18.790 -9.279 -3.141 1.00 0.00 43 ALA A N 8
ATOM 7476 C CA . ALA A 1 43 ? 19.467 -8.921 -4.381 1.00 0.00 43 ALA A CA 8
ATOM 7477 C C . ALA A 1 43 ? 19.123 -7.496 -4.803 1.00 0.00 43 ALA A C 8
ATOM 7478 O O . ALA A 1 43 ? 20.003 -6.717 -5.169 1.00 0.00 43 ALA A O 8
ATOM 7485 N N . PHE A 1 44 ? 17.838 -7.163 -4.751 1.00 0.00 44 PHE A N 8
ATOM 7486 C CA . PHE A 1 44 ? 17.378 -5.832 -5.129 1.00 0.00 44 PHE A CA 8
ATOM 7487 C C . PHE A 1 44 ? 16.948 -5.035 -3.901 1.00 0.00 44 PHE A C 8
ATOM 7488 O O . PHE A 1 44 ? 16.899 -5.564 -2.792 1.00 0.00 44 PHE A O 8
ATOM 7505 N N . GLU A 1 45 ? 16.639 -3.759 -4.109 1.00 0.00 45 GLU A N 8
ATOM 7506 C CA . GLU A 1 45 ? 16.215 -2.888 -3.019 1.00 0.00 45 GLU A CA 8
ATOM 7507 C C . GLU A 1 45 ? 14.916 -2.169 -3.371 1.00 0.00 45 GLU A C 8
ATOM 7508 O O . GLU A 1 45 ? 14.662 -1.855 -4.534 1.00 0.00 45 GLU A O 8
ATOM 7520 N N . LEU A 1 46 ? 14.097 -1.911 -2.357 1.00 0.00 46 LEU A N 8
ATOM 7521 C CA . LEU A 1 46 ? 12.823 -1.229 -2.558 1.00 0.00 46 LEU A CA 8
ATOM 7522 C C . LEU A 1 46 ? 13.037 0.168 -3.131 1.00 0.00 46 LEU A C 8
ATOM 7523 O O . LEU A 1 46 ? 13.809 0.960 -2.590 1.00 0.00 46 LEU A O 8
ATOM 7539 N N . VAL A 1 47 ? 12.348 0.464 -4.228 1.00 0.00 47 VAL A N 8
ATOM 7540 C CA . VAL A 1 47 ? 12.460 1.767 -4.873 1.00 0.00 47 VAL A CA 8
ATOM 7541 C C . VAL A 1 47 ? 11.133 2.516 -4.835 1.00 0.00 47 VAL A C 8
ATOM 7542 O O . VAL A 1 47 ? 10.612 2.929 -5.870 1.00 0.00 47 VAL A O 8
ATOM 7555 N N . GLY A 1 48 ? 10.590 2.686 -3.633 1.00 0.00 48 GLY A N 8
ATOM 7556 C CA . GLY A 1 48 ? 9.327 3.385 -3.483 1.00 0.00 48 GLY A CA 8
ATOM 7557 C C . GLY A 1 48 ? 8.801 3.333 -2.062 1.00 0.00 48 GLY A C 8
ATOM 7558 O O . GLY A 1 48 ? 9.562 3.114 -1.120 1.00 0.00 48 GLY A O 8
ATOM 7562 N N . GLU A 1 49 ? 7.497 3.537 -1.907 1.00 0.00 49 GLU A N 8
ATOM 7563 C CA . GLU A 1 49 ? 6.872 3.514 -0.590 1.00 0.00 49 GLU A CA 8
ATOM 7564 C C . GLU A 1 49 ? 6.563 2.083 -0.159 1.00 0.00 49 GLU A C 8
ATOM 7565 O O . GLU A 1 49 ? 5.929 1.326 -0.893 1.00 0.00 49 GLU A O 8
ATOM 7577 N N . ARG A 1 50 ? 7.016 1.721 1.037 1.00 0.00 50 ARG A N 8
ATOM 7578 C CA . ARG A 1 50 ? 6.789 0.381 1.566 1.00 0.00 50 ARG A CA 8
ATOM 7579 C C . ARG A 1 50 ? 5.301 0.044 1.575 1.00 0.00 50 ARG A C 8
ATOM 7580 O O . ARG A 1 50 ? 4.900 -1.054 1.191 1.00 0.00 50 ARG A O 8
ATOM 7601 N N . VAL A 1 51 ? 4.487 0.998 2.018 1.00 0.00 51 VAL A N 8
ATOM 7602 C CA . VAL A 1 51 ? 3.043 0.803 2.077 1.00 0.00 51 VAL A CA 8
ATOM 7603 C C . VAL A 1 51 ? 2.301 2.050 1.610 1.00 0.00 51 VAL A C 8
ATOM 7604 O O . VAL A 1 51 ? 2.718 3.174 1.889 1.00 0.00 51 VAL A O 8
ATOM 7617 N N . ILE A 1 52 ? 1.198 1.843 0.898 1.00 0.00 52 ILE A N 8
ATOM 7618 C CA . ILE A 1 52 ? 0.397 2.951 0.393 1.00 0.00 52 ILE A CA 8
ATOM 7619 C C . ILE A 1 52 ? -1.041 2.862 0.894 1.00 0.00 52 ILE A C 8
ATOM 7620 O O . ILE A 1 52 ? -1.442 1.863 1.491 1.00 0.00 52 ILE A O 8
ATOM 7636 N N . THR A 1 53 ? -1.814 3.915 0.647 1.00 0.00 53 THR A N 8
ATOM 7637 C CA . THR A 1 53 ? -3.207 3.957 1.072 1.00 0.00 53 THR A CA 8
ATOM 7638 C C . THR A 1 53 ? -4.093 4.569 -0.007 1.00 0.00 53 THR A C 8
ATOM 7639 O O . THR A 1 53 ? -3.816 5.659 -0.508 1.00 0.00 53 THR A O 8
ATOM 7650 N N . CYS A 1 54 ? -5.161 3.861 -0.360 1.00 0.00 54 CYS A N 8
ATOM 7651 C CA . CYS A 1 54 ? -6.090 4.335 -1.380 1.00 0.00 54 CYS A CA 8
ATOM 7652 C C . CYS A 1 54 ? -6.866 5.552 -0.886 1.00 0.00 54 CYS A C 8
ATOM 7653 O O . CYS A 1 54 ? -7.658 5.456 0.051 1.00 0.00 54 CYS A O 8
ATOM 7660 N N . GLN A 1 55 ? -6.632 6.694 -1.524 1.00 0.00 55 GLN A N 8
ATOM 7661 C CA . GLN A 1 55 ? -7.309 7.930 -1.149 1.00 0.00 55 GLN A CA 8
ATOM 7662 C C . GLN A 1 55 ? -8.755 7.927 -1.633 1.00 0.00 55 GLN A C 8
ATOM 7663 O O . GLN A 1 55 ? -9.231 6.937 -2.189 1.00 0.00 55 GLN A O 8
ATOM 7677 N N . GLN A 1 56 ? -9.448 9.041 -1.419 1.00 0.00 56 GLN A N 8
ATOM 7678 C CA . GLN A 1 56 ? -10.841 9.165 -1.833 1.00 0.00 56 GLN A CA 8
ATOM 7679 C C . GLN A 1 56 ? -10.940 9.492 -3.319 1.00 0.00 56 GLN A C 8
ATOM 7680 O O . GLN A 1 56 ? -11.975 9.270 -3.946 1.00 0.00 56 GLN A O 8
ATOM 7694 N N . ASN A 1 57 ? -9.856 10.023 -3.876 1.00 0.00 57 ASN A N 8
ATOM 7695 C CA . ASN A 1 57 ? -9.821 10.382 -5.289 1.00 0.00 57 ASN A CA 8
ATOM 7696 C C . ASN A 1 57 ? -9.501 9.165 -6.152 1.00 0.00 57 ASN A C 8
ATOM 7697 O O . ASN A 1 57 ? -8.773 9.266 -7.139 1.00 0.00 57 ASN A O 8
ATOM 7708 N N . ASN A 1 58 ? -10.051 8.017 -5.773 1.00 0.00 58 ASN A N 8
ATOM 7709 C CA . ASN A 1 58 ? -9.824 6.780 -6.512 1.00 0.00 58 ASN A CA 8
ATOM 7710 C C . ASN A 1 58 ? -8.399 6.723 -7.054 1.00 0.00 58 ASN A C 8
ATOM 7711 O O . ASN A 1 58 ? -8.166 6.250 -8.165 1.00 0.00 58 ASN A O 8
ATOM 7722 N N . GLN A 1 59 ? -7.450 7.209 -6.260 1.00 0.00 59 GLN A N 8
ATOM 7723 C CA . GLN A 1 59 ? -6.048 7.214 -6.660 1.00 0.00 59 GLN A CA 8
ATOM 7724 C C . GLN A 1 59 ? -5.145 6.867 -5.481 1.00 0.00 59 GLN A C 8
ATOM 7725 O O . GLN A 1 59 ? -5.337 7.364 -4.372 1.00 0.00 59 GLN A O 8
ATOM 7739 N N . TRP A 1 60 ? -4.160 6.011 -5.730 1.00 0.00 60 TRP A N 8
ATOM 7740 C CA . TRP A 1 60 ? -3.226 5.598 -4.688 1.00 0.00 60 TRP A CA 8
ATOM 7741 C C . TRP A 1 60 ? -2.343 6.762 -4.254 1.00 0.00 60 TRP A C 8
ATOM 7742 O O . TRP A 1 60 ? -1.934 7.582 -5.076 1.00 0.00 60 TRP A O 8
ATOM 7763 N N . SER A 1 61 ? -2.053 6.829 -2.959 1.00 0.00 61 SER A N 8
ATOM 7764 C CA . SER A 1 61 ? -1.221 7.896 -2.416 1.00 0.00 61 SER A CA 8
ATOM 7765 C C . SER A 1 61 ? 0.144 7.921 -3.098 1.00 0.00 61 SER A C 8
ATOM 7766 O O . SER A 1 61 ? 0.819 8.950 -3.124 1.00 0.00 61 SER A O 8
ATOM 7774 N N . GLY A 1 62 ? 0.544 6.779 -3.650 1.00 0.00 62 GLY A N 8
ATOM 7775 C CA . GLY A 1 62 ? 1.826 6.691 -4.324 1.00 0.00 62 GLY A CA 8
ATOM 7776 C C . GLY A 1 62 ? 1.918 5.484 -5.238 1.00 0.00 62 GLY A C 8
ATOM 7777 O O . GLY A 1 62 ? 1.133 4.545 -5.117 1.00 0.00 62 GLY A O 8
ATOM 7781 N N . ASN A 1 63 ? 2.879 5.511 -6.155 1.00 0.00 63 ASN A N 8
ATOM 7782 C CA . ASN A 1 63 ? 3.069 4.412 -7.095 1.00 0.00 63 ASN A CA 8
ATOM 7783 C C . ASN A 1 63 ? 3.552 3.157 -6.373 1.00 0.00 63 ASN A C 8
ATOM 7784 O O . ASN A 1 63 ? 4.150 3.236 -5.299 1.00 0.00 63 ASN A O 8
ATOM 7795 N N . LYS A 1 64 ? 3.290 2.000 -6.971 1.00 0.00 64 LYS A N 8
ATOM 7796 C CA . LYS A 1 64 ? 3.698 0.727 -6.388 1.00 0.00 64 LYS A CA 8
ATOM 7797 C C . LYS A 1 64 ? 5.218 0.641 -6.279 1.00 0.00 64 LYS A C 8
ATOM 7798 O O . LYS A 1 64 ? 5.954 1.128 -7.138 1.00 0.00 64 LYS A O 8
ATOM 7817 N N . PRO A 1 65 ? 5.700 0.007 -5.200 1.00 0.00 65 PRO A N 8
ATOM 7818 C CA . PRO A 1 65 ? 7.135 -0.159 -4.955 1.00 0.00 65 PRO A CA 8
ATOM 7819 C C . PRO A 1 65 ? 7.782 -1.130 -5.937 1.00 0.00 65 PRO A C 8
ATOM 7820 O O . PRO A 1 65 ? 7.323 -2.261 -6.099 1.00 0.00 65 PRO A O 8
ATOM 7831 N N . SER A 1 66 ? 8.851 -0.682 -6.588 1.00 0.00 66 SER A N 8
ATOM 7832 C CA . SER A 1 66 ? 9.559 -1.512 -7.556 1.00 0.00 66 SER A CA 8
ATOM 7833 C C . SER A 1 66 ? 10.987 -1.785 -7.096 1.00 0.00 66 SER A C 8
ATOM 7834 O O . SER A 1 66 ? 11.593 -0.971 -6.397 1.00 0.00 66 SER A O 8
ATOM 7842 N N . CYS A 1 67 ? 11.520 -2.936 -7.492 1.00 0.00 67 CYS A N 8
ATOM 7843 C CA . CYS A 1 67 ? 12.877 -3.319 -7.121 1.00 0.00 67 CYS A CA 8
ATOM 7844 C C . CYS A 1 67 ? 13.810 -3.254 -8.327 1.00 0.00 67 CYS A C 8
ATOM 7845 O O . CYS A 1 67 ? 13.461 -3.703 -9.419 1.00 0.00 67 CYS A O 8
ATOM 7852 N N . SER A 1 68 ? 14.996 -2.692 -8.120 1.00 0.00 68 SER A N 8
ATOM 7853 C CA . SER A 1 68 ? 15.978 -2.564 -9.191 1.00 0.00 68 SER A CA 8
ATOM 7854 C C . SER A 1 68 ? 17.268 -3.298 -8.835 1.00 0.00 68 SER A C 8
ATOM 7855 O O . SER A 1 68 ? 17.564 -4.359 -9.382 1.00 0.00 68 SER A O 8
ATOM 7863 N N . GLY A 1 69 ? 18.034 -2.722 -7.913 1.00 0.00 69 GLY A N 8
ATOM 7864 C CA . GLY A 1 69 ? 19.283 -3.333 -7.498 1.00 0.00 69 GLY A CA 8
ATOM 7865 C C . GLY A 1 69 ? 20.446 -2.932 -8.384 1.00 0.00 69 GLY A C 8
ATOM 7866 O O . GLY A 1 69 ? 20.411 -1.907 -9.065 1.00 0.00 69 GLY A O 8
ATOM 7870 N N . PRO A 1 70 ? 21.508 -3.751 -8.380 1.00 0.00 70 PRO A N 8
ATOM 7871 C CA . PRO A 1 70 ? 22.708 -3.496 -9.182 1.00 0.00 70 PRO A CA 8
ATOM 7872 C C . PRO A 1 70 ? 22.455 -3.672 -10.676 1.00 0.00 70 PRO A C 8
ATOM 7873 O O . PRO A 1 70 ? 22.109 -4.761 -11.132 1.00 0.00 70 PRO A O 8
ATOM 7884 N N . SER A 1 71 ? 22.629 -2.593 -11.432 1.00 0.00 71 SER A N 8
ATOM 7885 C CA . SER A 1 71 ? 22.416 -2.628 -12.874 1.00 0.00 71 SER A CA 8
ATOM 7886 C C . SER A 1 71 ? 23.151 -1.480 -13.560 1.00 0.00 71 SER A C 8
ATOM 7887 O O . SER A 1 71 ? 23.232 -0.373 -13.027 1.00 0.00 71 SER A O 8
ATOM 7895 N N . SER A 1 72 ? 23.687 -1.753 -14.746 1.00 0.00 72 SER A N 8
ATOM 7896 C CA . SER A 1 72 ? 24.419 -0.746 -15.504 1.00 0.00 72 SER A CA 8
ATOM 7897 C C . SER A 1 72 ? 23.476 0.054 -16.397 1.00 0.00 72 SER A C 8
ATOM 7898 O O . SER A 1 72 ? 23.013 -0.435 -17.426 1.00 0.00 72 SER A O 8
ATOM 7906 N N . GLY A 1 73 ? 23.195 1.290 -15.994 1.00 0.00 73 GLY A N 8
ATOM 7907 C CA . GLY A 1 73 ? 22.308 2.139 -16.767 1.00 0.00 73 GLY A CA 8
ATOM 7908 C C . GLY A 1 73 ? 20.983 2.379 -16.072 1.00 0.00 73 GLY A C 8
ATOM 7909 O O . GLY A 1 73 ? 19.920 2.183 -16.662 1.00 0.00 73 GLY A O 8
ATOM 7913 N N . GLY A 1 1 ? -21.316 -23.819 -10.745 1.00 0.00 1 GLY A N 9
ATOM 7914 C CA . GLY A 1 1 ? -20.520 -23.923 -9.536 1.00 0.00 1 GLY A CA 9
ATOM 7915 C C . GLY A 1 1 ? -19.031 -23.904 -9.818 1.00 0.00 1 GLY A C 9
ATOM 7916 O O . GLY A 1 1 ? -18.524 -24.739 -10.567 1.00 0.00 1 GLY A O 9
ATOM 7920 N N . SER A 1 2 ? -18.329 -22.949 -9.218 1.00 0.00 2 SER A N 9
ATOM 7921 C CA . SER A 1 2 ? -16.889 -22.822 -9.412 1.00 0.00 2 SER A CA 9
ATOM 7922 C C . SER A 1 2 ? -16.296 -21.812 -8.435 1.00 0.00 2 SER A C 9
ATOM 7923 O O . SER A 1 2 ? -16.631 -20.628 -8.469 1.00 0.00 2 SER A O 9
ATOM 7931 N N . SER A 1 3 ? -15.411 -22.289 -7.565 1.00 0.00 3 SER A N 9
ATOM 7932 C CA . SER A 1 3 ? -14.773 -21.429 -6.575 1.00 0.00 3 SER A CA 9
ATOM 7933 C C . SER A 1 3 ? -13.298 -21.223 -6.904 1.00 0.00 3 SER A C 9
ATOM 7934 O O . SER A 1 3 ? -12.803 -20.097 -6.912 1.00 0.00 3 SER A O 9
ATOM 7942 N N . GLY A 1 4 ? -12.600 -22.322 -7.177 1.00 0.00 4 GLY A N 9
ATOM 7943 C CA . GLY A 1 4 ? -11.188 -22.241 -7.504 1.00 0.00 4 GLY A CA 9
ATOM 7944 C C . GLY A 1 4 ? -10.430 -21.315 -6.574 1.00 0.00 4 GLY A C 9
ATOM 7945 O O . GLY A 1 4 ? -10.369 -21.550 -5.367 1.00 0.00 4 GLY A O 9
ATOM 7949 N N . SER A 1 5 ? -9.848 -20.261 -7.136 1.00 0.00 5 SER A N 9
ATOM 7950 C CA . SER A 1 5 ? -9.085 -19.299 -6.350 1.00 0.00 5 SER A CA 9
ATOM 7951 C C . SER A 1 5 ? -9.994 -18.542 -5.386 1.00 0.00 5 SER A C 9
ATOM 7952 O O . SER A 1 5 ? -11.214 -18.704 -5.410 1.00 0.00 5 SER A O 9
ATOM 7960 N N . SER A 1 6 ? -9.389 -17.716 -4.539 1.00 0.00 6 SER A N 9
ATOM 7961 C CA . SER A 1 6 ? -10.142 -16.936 -3.563 1.00 0.00 6 SER A CA 9
ATOM 7962 C C . SER A 1 6 ? -9.707 -15.474 -3.583 1.00 0.00 6 SER A C 9
ATOM 7963 O O . SER A 1 6 ? -8.620 -15.145 -4.055 1.00 0.00 6 SER A O 9
ATOM 7971 N N . GLY A 1 7 ? -10.565 -14.600 -3.065 1.00 0.00 7 GLY A N 9
ATOM 7972 C CA . GLY A 1 7 ? -10.252 -13.184 -3.033 1.00 0.00 7 GLY A CA 9
ATOM 7973 C C . GLY A 1 7 ? -10.519 -12.501 -4.360 1.00 0.00 7 GLY A C 9
ATOM 7974 O O . GLY A 1 7 ? -9.785 -12.702 -5.326 1.00 0.00 7 GLY A O 9
ATOM 7978 N N . GLU A 1 8 ? -11.573 -11.692 -4.406 1.00 0.00 8 GLU A N 9
ATOM 7979 C CA . GLU A 1 8 ? -11.936 -10.980 -5.625 1.00 0.00 8 GLU A CA 9
ATOM 7980 C C . GLU A 1 8 ? -11.670 -9.484 -5.481 1.00 0.00 8 GLU A C 9
ATOM 7981 O O . GLU A 1 8 ? -11.635 -8.953 -4.371 1.00 0.00 8 GLU A O 9
ATOM 7993 N N . ILE A 1 9 ? -11.483 -8.811 -6.611 1.00 0.00 9 ILE A N 9
ATOM 7994 C CA . ILE A 1 9 ? -11.220 -7.377 -6.611 1.00 0.00 9 ILE A CA 9
ATOM 7995 C C . ILE A 1 9 ? -12.486 -6.587 -6.299 1.00 0.00 9 ILE A C 9
ATOM 7996 O O . ILE A 1 9 ? -13.212 -6.176 -7.203 1.00 0.00 9 ILE A O 9
ATOM 8012 N N . GLU A 1 10 ? -12.743 -6.376 -5.011 1.00 0.00 10 GLU A N 9
ATOM 8013 C CA . GLU A 1 10 ? -13.921 -5.633 -4.580 1.00 0.00 10 GLU A CA 9
ATOM 8014 C C . GLU A 1 10 ? -13.897 -4.209 -5.128 1.00 0.00 10 GLU A C 9
ATOM 8015 O O . GLU A 1 10 ? -12.974 -3.823 -5.845 1.00 0.00 10 GLU A O 9
ATOM 8027 N N . LYS A 1 11 ? -14.920 -3.433 -4.785 1.00 0.00 11 LYS A N 9
ATOM 8028 C CA . LYS A 1 11 ? -15.019 -2.051 -5.241 1.00 0.00 11 LYS A CA 9
ATOM 8029 C C . LYS A 1 11 ? -15.261 -1.107 -4.068 1.00 0.00 11 LYS A C 9
ATOM 8030 O O . LYS A 1 11 ? -16.109 -1.365 -3.216 1.00 0.00 11 LYS A O 9
ATOM 8049 N N . GLY A 1 12 ? -14.509 -0.011 -4.032 1.00 0.00 12 GLY A N 9
ATOM 8050 C CA . GLY A 1 12 ? -14.658 0.956 -2.959 1.00 0.00 12 GLY A CA 9
ATOM 8051 C C . GLY A 1 12 ? -13.345 1.612 -2.583 1.00 0.00 12 GLY A C 9
ATOM 8052 O O . GLY A 1 12 ? -13.318 2.769 -2.165 1.00 0.00 12 GLY A O 9
ATOM 8056 N N . GLY A 1 13 ? -12.251 0.870 -2.729 1.00 0.00 13 GLY A N 9
ATOM 8057 C CA . GLY A 1 13 ? -10.943 1.403 -2.395 1.00 0.00 13 GLY A CA 9
ATOM 8058 C C . GLY A 1 13 ? -10.240 2.008 -3.594 1.00 0.00 13 GLY A C 9
ATOM 8059 O O . GLY A 1 13 ? -10.780 2.895 -4.257 1.00 0.00 13 GLY A O 9
ATOM 8063 N N . CYS A 1 14 ? -9.032 1.530 -3.874 1.00 0.00 14 CYS A N 9
ATOM 8064 C CA . CYS A 1 14 ? -8.253 2.031 -5.000 1.00 0.00 14 CYS A CA 9
ATOM 8065 C C . CYS A 1 14 ? -8.629 1.305 -6.288 1.00 0.00 14 CYS A C 9
ATOM 8066 O O . CYS A 1 14 ? -9.288 1.868 -7.161 1.00 0.00 14 CYS A O 9
ATOM 8073 N N . GLY A 1 15 ? -8.206 0.049 -6.398 1.00 0.00 15 GLY A N 9
ATOM 8074 C CA . GLY A 1 15 ? -8.507 -0.734 -7.582 1.00 0.00 15 GLY A CA 9
ATOM 8075 C C . GLY A 1 15 ? -7.589 -1.930 -7.736 1.00 0.00 15 GLY A C 9
ATOM 8076 O O . GLY A 1 15 ? -7.782 -2.958 -7.086 1.00 0.00 15 GLY A O 9
ATOM 8080 N N . ASP A 1 16 ? -6.587 -1.797 -8.598 1.00 0.00 16 ASP A N 9
ATOM 8081 C CA . ASP A 1 16 ? -5.635 -2.876 -8.836 1.00 0.00 16 ASP A CA 9
ATOM 8082 C C . ASP A 1 16 ? -4.336 -2.334 -9.425 1.00 0.00 16 ASP A C 9
ATOM 8083 O O . ASP A 1 16 ? -4.096 -2.403 -10.631 1.00 0.00 16 ASP A O 9
ATOM 8092 N N . PRO A 1 17 ? -3.477 -1.781 -8.556 1.00 0.00 17 PRO A N 9
ATOM 8093 C CA . PRO A 1 17 ? -2.189 -1.216 -8.967 1.00 0.00 17 PRO A CA 9
ATOM 8094 C C . PRO A 1 17 ? -1.200 -2.289 -9.411 1.00 0.00 17 PRO A C 9
ATOM 8095 O O . PRO A 1 17 ? -0.130 -1.982 -9.934 1.00 0.00 17 PRO A O 9
ATOM 8106 N N . GLY A 1 18 ? -1.568 -3.549 -9.200 1.00 0.00 18 GLY A N 9
ATOM 8107 C CA . GLY A 1 18 ? -0.702 -4.649 -9.585 1.00 0.00 18 GLY A CA 9
ATOM 8108 C C . GLY A 1 18 ? 0.489 -4.800 -8.660 1.00 0.00 18 GLY A C 9
ATOM 8109 O O . GLY A 1 18 ? 0.585 -4.112 -7.643 1.00 0.00 18 GLY A O 9
ATOM 8113 N N . ILE A 1 19 ? 1.398 -5.703 -9.011 1.00 0.00 19 ILE A N 9
ATOM 8114 C CA . ILE A 1 19 ? 2.588 -5.943 -8.204 1.00 0.00 19 ILE A CA 9
ATOM 8115 C C . ILE A 1 19 ? 3.855 -5.587 -8.974 1.00 0.00 19 ILE A C 9
ATOM 8116 O O . ILE A 1 19 ? 3.990 -5.876 -10.164 1.00 0.00 19 ILE A O 9
ATOM 8132 N N . PRO A 1 20 ? 4.808 -4.946 -8.282 1.00 0.00 20 PRO A N 9
ATOM 8133 C CA . PRO A 1 20 ? 6.083 -4.539 -8.880 1.00 0.00 20 PRO A CA 9
ATOM 8134 C C . PRO A 1 20 ? 6.980 -5.730 -9.200 1.00 0.00 20 PRO A C 9
ATOM 8135 O O . PRO A 1 20 ? 6.897 -6.773 -8.553 1.00 0.00 20 PRO A O 9
ATOM 8146 N N . ALA A 1 21 ? 7.837 -5.567 -10.202 1.00 0.00 21 ALA A N 9
ATOM 8147 C CA . ALA A 1 21 ? 8.751 -6.628 -10.607 1.00 0.00 21 ALA A CA 9
ATOM 8148 C C . ALA A 1 21 ? 9.458 -7.233 -9.399 1.00 0.00 21 ALA A C 9
ATOM 8149 O O . ALA A 1 21 ? 9.709 -6.549 -8.406 1.00 0.00 21 ALA A O 9
ATOM 8156 N N . TYR A 1 22 ? 9.777 -8.520 -9.489 1.00 0.00 22 TYR A N 9
ATOM 8157 C CA . TYR A 1 22 ? 10.453 -9.217 -8.401 1.00 0.00 22 TYR A CA 9
ATOM 8158 C C . TYR A 1 22 ? 9.967 -8.714 -7.046 1.00 0.00 22 TYR A C 9
ATOM 8159 O O . TYR A 1 22 ? 10.761 -8.293 -6.206 1.00 0.00 22 TYR A O 9
ATOM 8177 N N . GLY A 1 23 ? 8.654 -8.761 -6.840 1.00 0.00 23 GLY A N 9
ATOM 8178 C CA . GLY A 1 23 ? 8.083 -8.308 -5.585 1.00 0.00 23 GLY A CA 9
ATOM 8179 C C . GLY A 1 23 ? 6.772 -8.997 -5.262 1.00 0.00 23 GLY A C 9
ATOM 8180 O O . GLY A 1 23 ? 6.182 -9.657 -6.117 1.00 0.00 23 GLY A O 9
ATOM 8184 N N . LYS A 1 24 ? 6.315 -8.844 -4.024 1.00 0.00 24 LYS A N 9
ATOM 8185 C CA . LYS A 1 24 ? 5.065 -9.456 -3.589 1.00 0.00 24 LYS A CA 9
ATOM 8186 C C . LYS A 1 24 ? 4.234 -8.474 -2.770 1.00 0.00 24 LYS A C 9
ATOM 8187 O O . LYS A 1 24 ? 4.774 -7.687 -1.992 1.00 0.00 24 LYS A O 9
ATOM 8206 N N . ARG A 1 25 ? 2.918 -8.525 -2.949 1.00 0.00 25 ARG A N 9
ATOM 8207 C CA . ARG A 1 25 ? 2.013 -7.640 -2.227 1.00 0.00 25 ARG A CA 9
ATOM 8208 C C . ARG A 1 25 ? 1.206 -8.416 -1.189 1.00 0.00 25 ARG A C 9
ATOM 8209 O O . ARG A 1 25 ? 1.052 -9.633 -1.290 1.00 0.00 25 ARG A O 9
ATOM 8230 N N . THR A 1 26 ? 0.694 -7.703 -0.191 1.00 0.00 26 THR A N 9
ATOM 8231 C CA . THR A 1 26 ? -0.095 -8.323 0.866 1.00 0.00 26 THR A CA 9
ATOM 8232 C C . THR A 1 26 ? -1.537 -7.830 0.837 1.00 0.00 26 THR A C 9
ATOM 8233 O O . THR A 1 26 ? -1.792 -6.627 0.873 1.00 0.00 26 THR A O 9
ATOM 8244 N N . GLY A 1 27 ? -2.477 -8.768 0.773 1.00 0.00 27 GLY A N 9
ATOM 8245 C CA . GLY A 1 27 ? -3.883 -8.408 0.742 1.00 0.00 27 GLY A CA 9
ATOM 8246 C C . GLY A 1 27 ? -4.462 -8.455 -0.658 1.00 0.00 27 GLY A C 9
ATOM 8247 O O . GLY A 1 27 ? -3.924 -7.843 -1.581 1.00 0.00 27 GLY A O 9
ATOM 8251 N N . SER A 1 28 ? -5.561 -9.185 -0.818 1.00 0.00 28 SER A N 9
ATOM 8252 C CA . SER A 1 28 ? -6.211 -9.315 -2.117 1.00 0.00 28 SER A CA 9
ATOM 8253 C C . SER A 1 28 ? -7.408 -8.375 -2.222 1.00 0.00 28 SER A C 9
ATOM 8254 O O . SER A 1 28 ? -8.205 -8.468 -3.155 1.00 0.00 28 SER A O 9
ATOM 8262 N N . SER A 1 29 ? -7.528 -7.469 -1.256 1.00 0.00 29 SER A N 9
ATOM 8263 C CA . SER A 1 29 ? -8.629 -6.514 -1.236 1.00 0.00 29 SER A CA 9
ATOM 8264 C C . SER A 1 29 ? -8.113 -5.094 -1.024 1.00 0.00 29 SER A C 9
ATOM 8265 O O . SER A 1 29 ? -7.181 -4.868 -0.252 1.00 0.00 29 SER A O 9
ATOM 8273 N N . PHE A 1 30 ? -8.726 -4.139 -1.716 1.00 0.00 30 PHE A N 9
ATOM 8274 C CA . PHE A 1 30 ? -8.329 -2.740 -1.606 1.00 0.00 30 PHE A CA 9
ATOM 8275 C C . PHE A 1 30 ? -9.540 -1.850 -1.344 1.00 0.00 30 PHE A C 9
ATOM 8276 O O . PHE A 1 30 ? -10.351 -1.607 -2.239 1.00 0.00 30 PHE A O 9
ATOM 8293 N N . LEU A 1 31 ? -9.656 -1.366 -0.113 1.00 0.00 31 LEU A N 9
ATOM 8294 C CA . LEU A 1 31 ? -10.769 -0.503 0.269 1.00 0.00 31 LEU A CA 9
ATOM 8295 C C . LEU A 1 31 ? -10.274 0.893 0.634 1.00 0.00 31 LEU A C 9
ATOM 8296 O O . LEU A 1 31 ? -9.071 1.126 0.749 1.00 0.00 31 LEU A O 9
ATOM 8312 N N . HIS A 1 32 ? -11.211 1.818 0.817 1.00 0.00 32 HIS A N 9
ATOM 8313 C CA . HIS A 1 32 ? -10.871 3.191 1.172 1.00 0.00 32 HIS A CA 9
ATOM 8314 C C . HIS A 1 32 ? -10.160 3.243 2.521 1.00 0.00 32 HIS A C 9
ATOM 8315 O O . HIS A 1 32 ? -10.726 2.867 3.547 1.00 0.00 32 HIS A O 9
ATOM 8329 N N . GLY A 1 33 ? -8.916 3.711 2.512 1.00 0.00 33 GLY A N 9
ATOM 8330 C CA . GLY A 1 33 ? -8.148 3.803 3.740 1.00 0.00 33 GLY A CA 9
ATOM 8331 C C . GLY A 1 33 ? -7.197 2.636 3.917 1.00 0.00 33 GLY A C 9
ATOM 8332 O O . GLY A 1 33 ? -6.211 2.736 4.647 1.00 0.00 33 GLY A O 9
ATOM 8336 N N . ASP A 1 34 ? -7.493 1.526 3.250 1.00 0.00 34 ASP A N 9
ATOM 8337 C CA . ASP A 1 34 ? -6.657 0.335 3.337 1.00 0.00 34 ASP A CA 9
ATOM 8338 C C . ASP A 1 34 ? -5.206 0.663 2.999 1.00 0.00 34 ASP A C 9
ATOM 8339 O O . ASP A 1 34 ? -4.884 1.791 2.622 1.00 0.00 34 ASP A O 9
ATOM 8348 N N . THR A 1 35 ? -4.332 -0.329 3.136 1.00 0.00 35 THR A N 9
ATOM 8349 C CA . THR A 1 35 ? -2.916 -0.146 2.847 1.00 0.00 35 THR A CA 9
ATOM 8350 C C . THR A 1 35 ? -2.308 -1.410 2.250 1.00 0.00 35 THR A C 9
ATOM 8351 O O . THR A 1 35 ? -2.600 -2.522 2.695 1.00 0.00 35 THR A O 9
ATOM 8362 N N . LEU A 1 36 ? -1.463 -1.235 1.241 1.00 0.00 36 LEU A N 9
ATOM 8363 C CA . LEU A 1 36 ? -0.813 -2.363 0.582 1.00 0.00 36 LEU A CA 9
ATOM 8364 C C . LEU A 1 36 ? 0.693 -2.342 0.827 1.00 0.00 36 LEU A C 9
ATOM 8365 O O . LEU A 1 36 ? 1.396 -1.441 0.367 1.00 0.00 36 LEU A O 9
ATOM 8381 N N . THR A 1 37 ? 1.183 -3.343 1.552 1.00 0.00 37 THR A N 9
ATOM 8382 C CA . THR A 1 37 ? 2.605 -3.440 1.857 1.00 0.00 37 THR A CA 9
ATOM 8383 C C . THR A 1 37 ? 3.349 -4.205 0.768 1.00 0.00 37 THR A C 9
ATOM 8384 O O . THR A 1 37 ? 2.906 -5.265 0.326 1.00 0.00 37 THR A O 9
ATOM 8395 N N . PHE A 1 38 ? 4.484 -3.660 0.340 1.00 0.00 38 PHE A N 9
ATOM 8396 C CA . PHE A 1 38 ? 5.290 -4.291 -0.698 1.00 0.00 38 PHE A CA 9
ATOM 8397 C C . PHE A 1 38 ? 6.680 -4.637 -0.172 1.00 0.00 38 PHE A C 9
ATOM 8398 O O . PHE A 1 38 ? 7.307 -3.839 0.524 1.00 0.00 38 PHE A O 9
ATOM 8415 N N . GLU A 1 39 ? 7.154 -5.832 -0.509 1.00 0.00 39 GLU A N 9
ATOM 8416 C CA . GLU A 1 39 ? 8.469 -6.284 -0.070 1.00 0.00 39 GLU A CA 9
ATOM 8417 C C . GLU A 1 39 ? 9.246 -6.903 -1.228 1.00 0.00 39 GLU A C 9
ATOM 8418 O O . GLU A 1 39 ? 8.664 -7.316 -2.231 1.00 0.00 39 GLU A O 9
ATOM 8430 N N . CYS A 1 40 ? 10.566 -6.964 -1.081 1.00 0.00 40 CYS A N 9
ATOM 8431 C CA . CYS A 1 40 ? 11.425 -7.531 -2.114 1.00 0.00 40 CYS A CA 9
ATOM 8432 C C . CYS A 1 40 ? 12.230 -8.706 -1.566 1.00 0.00 40 CYS A C 9
ATOM 8433 O O . CYS A 1 40 ? 12.601 -8.743 -0.393 1.00 0.00 40 CYS A O 9
ATOM 8440 N N . PRO A 1 41 ? 12.508 -9.689 -2.435 1.00 0.00 41 PRO A N 9
ATOM 8441 C CA . PRO A 1 41 ? 13.272 -10.883 -2.062 1.00 0.00 41 PRO A CA 9
ATOM 8442 C C . PRO A 1 41 ? 14.741 -10.571 -1.796 1.00 0.00 41 PRO A C 9
ATOM 8443 O O . PRO A 1 41 ? 15.121 -9.410 -1.647 1.00 0.00 41 PRO A O 9
ATOM 8454 N N . ALA A 1 42 ? 15.561 -11.615 -1.738 1.00 0.00 42 ALA A N 9
ATOM 8455 C CA . ALA A 1 42 ? 16.989 -11.451 -1.492 1.00 0.00 42 ALA A CA 9
ATOM 8456 C C . ALA A 1 42 ? 17.688 -10.844 -2.703 1.00 0.00 42 ALA A C 9
ATOM 8457 O O . ALA A 1 42 ? 17.157 -10.861 -3.812 1.00 0.00 42 ALA A O 9
ATOM 8464 N N . ALA A 1 43 ? 18.883 -10.306 -2.482 1.00 0.00 43 ALA A N 9
ATOM 8465 C CA . ALA A 1 43 ? 19.656 -9.694 -3.556 1.00 0.00 43 ALA A CA 9
ATOM 8466 C C . ALA A 1 43 ? 18.875 -8.565 -4.220 1.00 0.00 43 ALA A C 9
ATOM 8467 O O . ALA A 1 43 ? 18.891 -8.422 -5.443 1.00 0.00 43 ALA A O 9
ATOM 8474 N N . PHE A 1 44 ? 18.191 -7.767 -3.407 1.00 0.00 44 PHE A N 9
ATOM 8475 C CA . PHE A 1 44 ? 17.402 -6.652 -3.917 1.00 0.00 44 PHE A CA 9
ATOM 8476 C C . PHE A 1 44 ? 17.299 -5.539 -2.878 1.00 0.00 44 PHE A C 9
ATOM 8477 O O . PHE A 1 44 ? 17.792 -5.673 -1.759 1.00 0.00 44 PHE A O 9
ATOM 8494 N N . GLU A 1 45 ? 16.654 -4.440 -3.259 1.00 0.00 45 GLU A N 9
ATOM 8495 C CA . GLU A 1 45 ? 16.488 -3.303 -2.361 1.00 0.00 45 GLU A CA 9
ATOM 8496 C C . GLU A 1 45 ? 15.177 -2.574 -2.643 1.00 0.00 45 GLU A C 9
ATOM 8497 O O . GLU A 1 45 ? 14.797 -2.382 -3.799 1.00 0.00 45 GLU A O 9
ATOM 8509 N N . LEU A 1 46 ? 14.491 -2.170 -1.580 1.00 0.00 46 LEU A N 9
ATOM 8510 C CA . LEU A 1 46 ? 13.222 -1.462 -1.712 1.00 0.00 46 LEU A CA 9
ATOM 8511 C C . LEU A 1 46 ? 13.441 -0.044 -2.229 1.00 0.00 46 LEU A C 9
ATOM 8512 O O . LEU A 1 46 ? 14.064 0.782 -1.562 1.00 0.00 46 LEU A O 9
ATOM 8528 N N . VAL A 1 47 ? 12.923 0.232 -3.422 1.00 0.00 47 VAL A N 9
ATOM 8529 C CA . VAL A 1 47 ? 13.058 1.551 -4.028 1.00 0.00 47 VAL A CA 9
ATOM 8530 C C . VAL A 1 47 ? 11.694 2.161 -4.328 1.00 0.00 47 VAL A C 9
ATOM 8531 O O . VAL A 1 47 ? 11.185 2.053 -5.443 1.00 0.00 47 VAL A O 9
ATOM 8544 N N . GLY A 1 48 ? 11.105 2.804 -3.324 1.00 0.00 48 GLY A N 9
ATOM 8545 C CA . GLY A 1 48 ? 9.804 3.423 -3.501 1.00 0.00 48 GLY A CA 9
ATOM 8546 C C . GLY A 1 48 ? 8.997 3.453 -2.218 1.00 0.00 48 GLY A C 9
ATOM 8547 O O . GLY A 1 48 ? 9.557 3.388 -1.124 1.00 0.00 48 GLY A O 9
ATOM 8551 N N . GLU A 1 49 ? 7.678 3.552 -2.352 1.00 0.00 49 GLU A N 9
ATOM 8552 C CA . GLU A 1 49 ? 6.794 3.593 -1.193 1.00 0.00 49 GLU A CA 9
ATOM 8553 C C . GLU A 1 49 ? 6.454 2.184 -0.718 1.00 0.00 49 GLU A C 9
ATOM 8554 O O . GLU A 1 49 ? 5.595 1.515 -1.291 1.00 0.00 49 GLU A O 9
ATOM 8566 N N . ARG A 1 50 ? 7.135 1.740 0.333 1.00 0.00 50 ARG A N 9
ATOM 8567 C CA . ARG A 1 50 ? 6.907 0.410 0.885 1.00 0.00 50 ARG A CA 9
ATOM 8568 C C . ARG A 1 50 ? 5.414 0.133 1.038 1.00 0.00 50 ARG A C 9
ATOM 8569 O O . ARG A 1 50 ? 4.927 -0.931 0.655 1.00 0.00 50 ARG A O 9
ATOM 8590 N N . VAL A 1 51 ? 4.693 1.098 1.601 1.00 0.00 51 VAL A N 9
ATOM 8591 C CA . VAL A 1 51 ? 3.256 0.959 1.804 1.00 0.00 51 VAL A CA 9
ATOM 8592 C C . VAL A 1 51 ? 2.521 2.237 1.418 1.00 0.00 51 VAL A C 9
ATOM 8593 O O . VAL A 1 51 ? 2.890 3.331 1.846 1.00 0.00 51 VAL A O 9
ATOM 8606 N N . ILE A 1 52 ? 1.478 2.091 0.607 1.00 0.00 52 ILE A N 9
ATOM 8607 C CA . ILE A 1 52 ? 0.690 3.234 0.164 1.00 0.00 52 ILE A CA 9
ATOM 8608 C C . ILE A 1 52 ? -0.677 3.254 0.841 1.00 0.00 52 ILE A C 9
ATOM 8609 O O . ILE A 1 52 ? -1.121 2.251 1.400 1.00 0.00 52 ILE A O 9
ATOM 8625 N N . THR A 1 53 ? -1.342 4.404 0.786 1.00 0.00 53 THR A N 9
ATOM 8626 C CA . THR A 1 53 ? -2.658 4.556 1.392 1.00 0.00 53 THR A CA 9
ATOM 8627 C C . THR A 1 53 ? -3.691 4.999 0.362 1.00 0.00 53 THR A C 9
ATOM 8628 O O . THR A 1 53 ? -3.443 5.912 -0.427 1.00 0.00 53 THR A O 9
ATOM 8639 N N . CYS A 1 54 ? -4.849 4.348 0.374 1.00 0.00 54 CYS A N 9
ATOM 8640 C CA . CYS A 1 54 ? -5.920 4.675 -0.560 1.00 0.00 54 CYS A CA 9
ATOM 8641 C C . CYS A 1 54 ? -6.609 5.977 -0.163 1.00 0.00 54 CYS A C 9
ATOM 8642 O O . CYS A 1 54 ? -6.783 6.262 1.022 1.00 0.00 54 CYS A O 9
ATOM 8649 N N . GLN A 1 55 ? -6.998 6.763 -1.162 1.00 0.00 55 GLN A N 9
ATOM 8650 C CA . GLN A 1 55 ? -7.667 8.035 -0.917 1.00 0.00 55 GLN A CA 9
ATOM 8651 C C . GLN A 1 55 ? -9.102 8.004 -1.435 1.00 0.00 55 GLN A C 9
ATOM 8652 O O . GLN A 1 55 ? -9.489 7.089 -2.161 1.00 0.00 55 GLN A O 9
ATOM 8666 N N . GLN A 1 56 ? -9.884 9.010 -1.056 1.00 0.00 56 GLN A N 9
ATOM 8667 C CA . GLN A 1 56 ? -11.276 9.096 -1.482 1.00 0.00 56 GLN A CA 9
ATOM 8668 C C . GLN A 1 56 ? -11.373 9.249 -2.997 1.00 0.00 56 GLN A C 9
ATOM 8669 O O . GLN A 1 56 ? -12.456 9.153 -3.572 1.00 0.00 56 GLN A O 9
ATOM 8683 N N . ASN A 1 57 ? -10.233 9.488 -3.637 1.00 0.00 57 ASN A N 9
ATOM 8684 C CA . ASN A 1 57 ? -10.190 9.655 -5.085 1.00 0.00 57 ASN A CA 9
ATOM 8685 C C . ASN A 1 57 ? -9.911 8.325 -5.778 1.00 0.00 57 ASN A C 9
ATOM 8686 O O . ASN A 1 57 ? -9.383 8.291 -6.889 1.00 0.00 57 ASN A O 9
ATOM 8697 N N . ASN A 1 58 ? -10.269 7.231 -5.113 1.00 0.00 58 ASN A N 9
ATOM 8698 C CA . ASN A 1 58 ? -10.058 5.898 -5.665 1.00 0.00 58 ASN A CA 9
ATOM 8699 C C . ASN A 1 58 ? -8.715 5.814 -6.385 1.00 0.00 58 ASN A C 9
ATOM 8700 O O . ASN A 1 58 ? -8.626 5.286 -7.493 1.00 0.00 58 ASN A O 9
ATOM 8711 N N . GLN A 1 59 ? -7.674 6.337 -5.746 1.00 0.00 59 GLN A N 9
ATOM 8712 C CA . GLN A 1 59 ? -6.336 6.321 -6.325 1.00 0.00 59 GLN A CA 9
ATOM 8713 C C . GLN A 1 59 ? -5.272 6.471 -5.243 1.00 0.00 59 GLN A C 9
ATOM 8714 O O . GLN A 1 59 ? -5.176 7.512 -4.593 1.00 0.00 59 GLN A O 9
ATOM 8728 N N . TRP A 1 60 ? -4.477 5.424 -5.054 1.00 0.00 60 TRP A N 9
ATOM 8729 C CA . TRP A 1 60 ? -3.420 5.439 -4.049 1.00 0.00 60 TRP A CA 9
ATOM 8730 C C . TRP A 1 60 ? -2.708 6.788 -4.027 1.00 0.00 60 TRP A C 9
ATOM 8731 O O . TRP A 1 60 ? -2.626 7.472 -5.047 1.00 0.00 60 TRP A O 9
ATOM 8752 N N . SER A 1 61 ? -2.195 7.163 -2.860 1.00 0.00 61 SER A N 9
ATOM 8753 C CA . SER A 1 61 ? -1.493 8.432 -2.706 1.00 0.00 61 SER A CA 9
ATOM 8754 C C . SER A 1 61 ? -0.152 8.403 -3.433 1.00 0.00 61 SER A C 9
ATOM 8755 O O . SER A 1 61 ? 0.550 9.410 -3.504 1.00 0.00 61 SER A O 9
ATOM 8763 N N . GLY A 1 62 ? 0.196 7.238 -3.972 1.00 0.00 62 GLY A N 9
ATOM 8764 C CA . GLY A 1 62 ? 1.452 7.098 -4.687 1.00 0.00 62 GLY A CA 9
ATOM 8765 C C . GLY A 1 62 ? 1.492 5.852 -5.549 1.00 0.00 62 GLY A C 9
ATOM 8766 O O . GLY A 1 62 ? 0.617 4.992 -5.450 1.00 0.00 62 GLY A O 9
ATOM 8770 N N . ASN A 1 63 ? 2.510 5.754 -6.397 1.00 0.00 63 ASN A N 9
ATOM 8771 C CA . ASN A 1 63 ? 2.660 4.604 -7.282 1.00 0.00 63 ASN A CA 9
ATOM 8772 C C . ASN A 1 63 ? 3.388 3.465 -6.576 1.00 0.00 63 ASN A C 9
ATOM 8773 O O . ASN A 1 63 ? 4.099 3.681 -5.595 1.00 0.00 63 ASN A O 9
ATOM 8784 N N . LYS A 1 64 ? 3.205 2.250 -7.081 1.00 0.00 64 LYS A N 9
ATOM 8785 C CA . LYS A 1 64 ? 3.845 1.075 -6.501 1.00 0.00 64 LYS A CA 9
ATOM 8786 C C . LYS A 1 64 ? 5.364 1.201 -6.555 1.00 0.00 64 LYS A C 9
ATOM 8787 O O . LYS A 1 64 ? 5.933 1.740 -7.505 1.00 0.00 64 LYS A O 9
ATOM 8806 N N . PRO A 1 65 ? 6.038 0.690 -5.514 1.00 0.00 65 PRO A N 9
ATOM 8807 C CA . PRO A 1 65 ? 7.500 0.732 -5.421 1.00 0.00 65 PRO A CA 9
ATOM 8808 C C . PRO A 1 65 ? 8.172 -0.190 -6.433 1.00 0.00 65 PRO A C 9
ATOM 8809 O O . PRO A 1 65 ? 7.539 -0.651 -7.383 1.00 0.00 65 PRO A O 9
ATOM 8820 N N . SER A 1 66 ? 9.458 -0.455 -6.223 1.00 0.00 66 SER A N 9
ATOM 8821 C CA . SER A 1 66 ? 10.216 -1.319 -7.120 1.00 0.00 66 SER A CA 9
ATOM 8822 C C . SER A 1 66 ? 11.413 -1.933 -6.399 1.00 0.00 66 SER A C 9
ATOM 8823 O O . SER A 1 66 ? 11.823 -1.460 -5.339 1.00 0.00 66 SER A O 9
ATOM 8831 N N . CYS A 1 67 ? 11.970 -2.988 -6.983 1.00 0.00 67 CYS A N 9
ATOM 8832 C CA . CYS A 1 67 ? 13.119 -3.669 -6.399 1.00 0.00 67 CYS A CA 9
ATOM 8833 C C . CYS A 1 67 ? 14.339 -3.553 -7.308 1.00 0.00 67 CYS A C 9
ATOM 8834 O O . CYS A 1 67 ? 14.220 -3.588 -8.533 1.00 0.00 67 CYS A O 9
ATOM 8841 N N . SER A 1 68 ? 15.513 -3.415 -6.700 1.00 0.00 68 SER A N 9
ATOM 8842 C CA . SER A 1 68 ? 16.755 -3.291 -7.454 1.00 0.00 68 SER A CA 9
ATOM 8843 C C . SER A 1 68 ? 17.932 -3.847 -6.658 1.00 0.00 68 SER A C 9
ATOM 8844 O O . SER A 1 68 ? 18.054 -3.605 -5.458 1.00 0.00 68 SER A O 9
ATOM 8852 N N . GLY A 1 69 ? 18.796 -4.595 -7.336 1.00 0.00 69 GLY A N 9
ATOM 8853 C CA . GLY A 1 69 ? 19.952 -5.175 -6.677 1.00 0.00 69 GLY A CA 9
ATOM 8854 C C . GLY A 1 69 ? 21.195 -4.320 -6.828 1.00 0.00 69 GLY A C 9
ATOM 8855 O O . GLY A 1 69 ? 21.311 -3.513 -7.750 1.00 0.00 69 GLY A O 9
ATOM 8859 N N . PRO A 1 70 ? 22.152 -4.493 -5.904 1.00 0.00 70 PRO A N 9
ATOM 8860 C CA . PRO A 1 70 ? 23.409 -3.739 -5.916 1.00 0.00 70 PRO A CA 9
ATOM 8861 C C . PRO A 1 70 ? 24.316 -4.142 -7.073 1.00 0.00 70 PRO A C 9
ATOM 8862 O O . PRO A 1 70 ? 25.379 -4.727 -6.866 1.00 0.00 70 PRO A O 9
ATOM 8873 N N . SER A 1 71 ? 23.890 -3.826 -8.292 1.00 0.00 71 SER A N 9
ATOM 8874 C CA . SER A 1 71 ? 24.663 -4.159 -9.483 1.00 0.00 71 SER A CA 9
ATOM 8875 C C . SER A 1 71 ? 24.341 -3.200 -10.625 1.00 0.00 71 SER A C 9
ATOM 8876 O O . SER A 1 71 ? 23.186 -2.830 -10.832 1.00 0.00 71 SER A O 9
ATOM 8884 N N . SER A 1 72 ? 25.372 -2.803 -11.363 1.00 0.00 72 SER A N 9
ATOM 8885 C CA . SER A 1 72 ? 25.202 -1.884 -12.483 1.00 0.00 72 SER A CA 9
ATOM 8886 C C . SER A 1 72 ? 24.487 -2.569 -13.644 1.00 0.00 72 SER A C 9
ATOM 8887 O O . SER A 1 72 ? 23.787 -1.925 -14.424 1.00 0.00 72 SER A O 9
ATOM 8895 N N . GLY A 1 73 ? 24.671 -3.882 -13.752 1.00 0.00 73 GLY A N 9
ATOM 8896 C CA . GLY A 1 73 ? 24.039 -4.634 -14.820 1.00 0.00 73 GLY A CA 9
ATOM 8897 C C . GLY A 1 73 ? 25.027 -5.481 -15.596 1.00 0.00 73 GLY A C 9
ATOM 8898 O O . GLY A 1 73 ? 26.228 -5.449 -15.327 1.00 0.00 73 GLY A O 9
ATOM 8902 N N . GLY A 1 1 ? -9.597 15.171 -23.521 1.00 0.00 1 GLY A N 10
ATOM 8903 C CA . GLY A 1 1 ? -10.297 13.916 -23.313 1.00 0.00 1 GLY A CA 10
ATOM 8904 C C . GLY A 1 1 ? -10.268 13.469 -21.865 1.00 0.00 1 GLY A C 10
ATOM 8905 O O . GLY A 1 1 ? -10.783 14.159 -20.985 1.00 0.00 1 GLY A O 10
ATOM 8909 N N . SER A 1 2 ? -9.667 12.310 -21.617 1.00 0.00 2 SER A N 10
ATOM 8910 C CA . SER A 1 2 ? -9.579 11.768 -20.266 1.00 0.00 2 SER A CA 10
ATOM 8911 C C . SER A 1 2 ? -9.198 12.858 -19.268 1.00 0.00 2 SER A C 10
ATOM 8912 O O . SER A 1 2 ? -8.018 13.149 -19.070 1.00 0.00 2 SER A O 10
ATOM 8920 N N . SER A 1 3 ? -10.206 13.457 -18.642 1.00 0.00 3 SER A N 10
ATOM 8921 C CA . SER A 1 3 ? -9.978 14.517 -17.667 1.00 0.00 3 SER A CA 10
ATOM 8922 C C . SER A 1 3 ? -9.667 13.933 -16.293 1.00 0.00 3 SER A C 10
ATOM 8923 O O . SER A 1 3 ? -8.893 14.503 -15.524 1.00 0.00 3 SER A O 10
ATOM 8931 N N . GLY A 1 4 ? -10.276 12.791 -15.990 1.00 0.00 4 GLY A N 10
ATOM 8932 C CA . GLY A 1 4 ? -10.052 12.148 -14.708 1.00 0.00 4 GLY A CA 10
ATOM 8933 C C . GLY A 1 4 ? -9.011 11.048 -14.785 1.00 0.00 4 GLY A C 10
ATOM 8934 O O . GLY A 1 4 ? -7.829 11.317 -15.002 1.00 0.00 4 GLY A O 10
ATOM 8938 N N . SER A 1 5 ? -9.449 9.807 -14.606 1.00 0.00 5 SER A N 10
ATOM 8939 C CA . SER A 1 5 ? -8.546 8.663 -14.650 1.00 0.00 5 SER A CA 10
ATOM 8940 C C . SER A 1 5 ? -9.261 7.426 -15.186 1.00 0.00 5 SER A C 10
ATOM 8941 O O . SER A 1 5 ? -10.392 7.132 -14.797 1.00 0.00 5 SER A O 10
ATOM 8949 N N . SER A 1 6 ? -8.593 6.705 -16.080 1.00 0.00 6 SER A N 10
ATOM 8950 C CA . SER A 1 6 ? -9.165 5.502 -16.673 1.00 0.00 6 SER A CA 10
ATOM 8951 C C . SER A 1 6 ? -9.971 4.718 -15.641 1.00 0.00 6 SER A C 10
ATOM 8952 O O . SER A 1 6 ? -9.410 3.996 -14.817 1.00 0.00 6 SER A O 10
ATOM 8960 N N . GLY A 1 7 ? -11.291 4.867 -15.693 1.00 0.00 7 GLY A N 10
ATOM 8961 C CA . GLY A 1 7 ? -12.154 4.168 -14.758 1.00 0.00 7 GLY A CA 10
ATOM 8962 C C . GLY A 1 7 ? -13.162 5.088 -14.100 1.00 0.00 7 GLY A C 10
ATOM 8963 O O . GLY A 1 7 ? -13.199 6.284 -14.388 1.00 0.00 7 GLY A O 10
ATOM 8967 N N . GLU A 1 8 ? -13.982 4.530 -13.216 1.00 0.00 8 GLU A N 10
ATOM 8968 C CA . GLU A 1 8 ? -14.997 5.310 -12.517 1.00 0.00 8 GLU A CA 10
ATOM 8969 C C . GLU A 1 8 ? -14.598 5.545 -11.063 1.00 0.00 8 GLU A C 10
ATOM 8970 O O . GLU A 1 8 ? -13.576 5.038 -10.600 1.00 0.00 8 GLU A O 10
ATOM 8982 N N . ILE A 1 9 ? -15.411 6.317 -10.351 1.00 0.00 9 ILE A N 10
ATOM 8983 C CA . ILE A 1 9 ? -15.143 6.619 -8.950 1.00 0.00 9 ILE A CA 10
ATOM 8984 C C . ILE A 1 9 ? -15.298 5.377 -8.080 1.00 0.00 9 ILE A C 10
ATOM 8985 O O . ILE A 1 9 ? -16.317 5.196 -7.415 1.00 0.00 9 ILE A O 10
ATOM 9001 N N . GLU A 1 10 ? -14.278 4.524 -8.089 1.00 0.00 10 GLU A N 10
ATOM 9002 C CA . GLU A 1 10 ? -14.301 3.298 -7.299 1.00 0.00 10 GLU A CA 10
ATOM 9003 C C . GLU 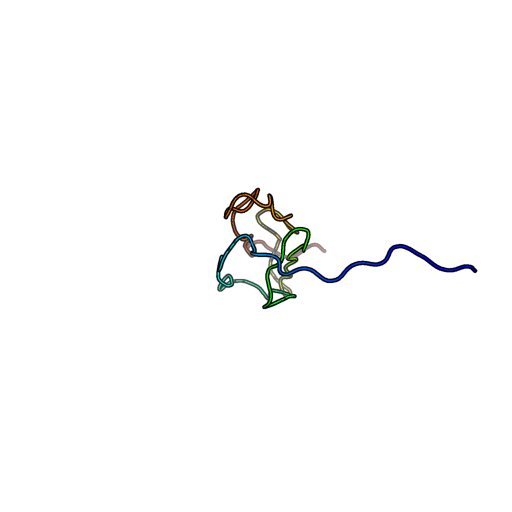A 1 10 ? -14.564 3.604 -5.828 1.00 0.00 10 GLU A C 10
ATOM 9004 O O . GLU A 1 10 ? -13.642 3.914 -5.071 1.00 0.00 10 GLU A O 10
ATOM 9016 N N . LYS A 1 11 ? -15.828 3.515 -5.428 1.00 0.00 11 LYS A N 10
ATOM 9017 C CA . LYS A 1 11 ? -16.214 3.781 -4.047 1.00 0.00 11 LYS A CA 10
ATOM 9018 C C . LYS A 1 11 ? -15.540 2.799 -3.094 1.00 0.00 11 LYS A C 10
ATOM 9019 O O . LYS A 1 11 ? -15.351 1.629 -3.425 1.00 0.00 11 LYS A O 10
ATOM 9038 N N . GLY A 1 12 ? -15.181 3.282 -1.909 1.00 0.00 12 GLY A N 10
ATOM 9039 C CA . GLY A 1 12 ? -14.533 2.433 -0.927 1.00 0.00 12 GLY A CA 10
ATOM 9040 C C . GLY A 1 12 ? -13.530 1.485 -1.552 1.00 0.00 12 GLY A C 10
ATOM 9041 O O . GLY A 1 12 ? -13.634 0.269 -1.396 1.00 0.00 12 GLY A O 10
ATOM 9045 N N . GLY A 1 13 ? -12.555 2.042 -2.264 1.00 0.00 13 GLY A N 10
ATOM 9046 C CA . GLY A 1 13 ? -11.544 1.222 -2.906 1.00 0.00 13 GLY A CA 10
ATOM 9047 C C . GLY A 1 13 ? -10.707 2.005 -3.898 1.00 0.00 13 GLY A C 10
ATOM 9048 O O . GLY A 1 13 ? -11.147 3.029 -4.421 1.00 0.00 13 GLY A O 10
ATOM 9052 N N . CYS A 1 14 ? -9.496 1.524 -4.159 1.00 0.00 14 CYS A N 10
ATOM 9053 C CA . CYS A 1 14 ? -8.594 2.186 -5.094 1.00 0.00 14 CYS A CA 10
ATOM 9054 C C . CYS A 1 14 ? -8.805 1.667 -6.513 1.00 0.00 14 CYS A C 10
ATOM 9055 O O . CYS A 1 14 ? -9.225 2.409 -7.400 1.00 0.00 14 CYS A O 10
ATOM 9062 N N . GLY A 1 15 ? -8.511 0.387 -6.719 1.00 0.00 15 GLY A N 10
ATOM 9063 C CA . GLY A 1 15 ? -8.675 -0.210 -8.032 1.00 0.00 15 GLY A CA 10
ATOM 9064 C C . GLY A 1 15 ? -7.847 -1.467 -8.205 1.00 0.00 15 GLY A C 10
ATOM 9065 O O . GLY A 1 15 ? -8.285 -2.561 -7.847 1.00 0.00 15 GLY A O 10
ATOM 9069 N N . ASP A 1 16 ? -6.648 -1.313 -8.756 1.00 0.00 16 ASP A N 10
ATOM 9070 C CA . ASP A 1 16 ? -5.757 -2.446 -8.977 1.00 0.00 16 ASP A CA 10
ATOM 9071 C C . ASP A 1 16 ? -4.364 -1.971 -9.376 1.00 0.00 16 ASP A C 10
ATOM 9072 O O . ASP A 1 16 ? -3.995 -1.970 -10.551 1.00 0.00 16 ASP A O 10
ATOM 9081 N N . PRO A 1 17 ? -3.570 -1.556 -8.378 1.00 0.00 17 PRO A N 10
ATOM 9082 C CA . PRO A 1 17 ? -2.205 -1.071 -8.601 1.00 0.00 17 PRO A CA 10
ATOM 9083 C C . PRO A 1 17 ? -1.255 -2.186 -9.023 1.00 0.00 17 PRO A C 10
ATOM 9084 O O . PRO A 1 17 ? -0.166 -1.926 -9.533 1.00 0.00 17 PRO A O 10
ATOM 9095 N N . GLY A 1 18 ? -1.675 -3.429 -8.808 1.00 0.00 18 GLY A N 10
ATOM 9096 C CA . GLY A 1 18 ? -0.849 -4.565 -9.173 1.00 0.00 18 GLY A CA 10
ATOM 9097 C C . GLY A 1 18 ? 0.346 -4.731 -8.256 1.00 0.00 18 GLY A C 10
ATOM 9098 O O . GLY A 1 18 ? 0.452 -4.052 -7.234 1.00 0.00 18 GLY A O 10
ATOM 9102 N N . ILE A 1 19 ? 1.247 -5.637 -8.619 1.00 0.00 19 ILE A N 10
ATOM 9103 C CA . ILE A 1 19 ? 2.440 -5.891 -7.821 1.00 0.00 19 ILE A CA 10
ATOM 9104 C C . ILE A 1 19 ? 3.707 -5.656 -8.636 1.00 0.00 19 ILE A C 10
ATOM 9105 O O . ILE A 1 19 ? 3.800 -6.028 -9.806 1.00 0.00 19 ILE A O 10
ATOM 9121 N N . PRO A 1 20 ? 4.709 -5.026 -8.005 1.00 0.00 20 PRO A N 10
ATOM 9122 C CA . PRO A 1 20 ? 5.991 -4.730 -8.652 1.00 0.00 20 PRO A CA 10
ATOM 9123 C C . PRO A 1 20 ? 6.814 -5.988 -8.910 1.00 0.00 20 PRO A C 10
ATOM 9124 O O . PRO A 1 20 ? 6.626 -7.010 -8.252 1.00 0.00 20 PRO A O 10
ATOM 9135 N N . ALA A 1 21 ? 7.726 -5.905 -9.873 1.00 0.00 21 ALA A N 10
ATOM 9136 C CA . ALA A 1 21 ? 8.579 -7.036 -10.217 1.00 0.00 21 ALA A CA 10
ATOM 9137 C C . ALA A 1 21 ? 9.549 -7.356 -9.084 1.00 0.00 21 ALA A C 10
ATOM 9138 O O . ALA A 1 21 ? 10.050 -6.455 -8.409 1.00 0.00 21 ALA A O 10
ATOM 9145 N N . TYR A 1 22 ? 9.809 -8.642 -8.880 1.00 0.00 22 TYR A N 10
ATOM 9146 C CA . TYR A 1 22 ? 10.716 -9.081 -7.827 1.00 0.00 22 TYR A CA 10
ATOM 9147 C C . TYR A 1 22 ? 10.236 -8.603 -6.460 1.00 0.00 22 TYR A C 10
ATOM 9148 O O . TYR A 1 22 ? 11.037 -8.241 -5.599 1.00 0.00 22 TYR A O 10
ATOM 9166 N N . GLY A 1 23 ? 8.920 -8.606 -6.268 1.00 0.00 23 GLY A N 10
ATOM 9167 C CA . GLY A 1 23 ? 8.354 -8.172 -5.004 1.00 0.00 23 GLY A CA 10
ATOM 9168 C C . GLY A 1 23 ? 7.043 -8.863 -4.688 1.00 0.00 23 GLY A C 10
ATOM 9169 O O . GLY A 1 23 ? 6.143 -8.918 -5.527 1.00 0.00 23 GLY A O 10
ATOM 9173 N N . LYS A 1 24 ? 6.933 -9.395 -3.475 1.00 0.00 24 LYS A N 10
ATOM 9174 C CA . LYS A 1 24 ? 5.723 -10.087 -3.049 1.00 0.00 24 LYS A CA 10
ATOM 9175 C C . LYS A 1 24 ? 4.752 -9.122 -2.375 1.00 0.00 24 LYS A C 10
ATOM 9176 O O . LYS A 1 24 ? 5.148 -8.053 -1.910 1.00 0.00 24 LYS A O 10
ATOM 9195 N N . ARG A 1 25 ? 3.481 -9.507 -2.325 1.00 0.00 25 ARG A N 10
ATOM 9196 C CA . ARG A 1 25 ? 2.455 -8.676 -1.707 1.00 0.00 25 ARG A CA 10
ATOM 9197 C C . ARG A 1 25 ? 1.505 -9.522 -0.865 1.00 0.00 25 ARG A C 10
ATOM 9198 O O . ARG A 1 25 ? 1.373 -10.727 -1.079 1.00 0.00 25 ARG A O 10
ATOM 9219 N N . THR A 1 26 ? 0.844 -8.882 0.095 1.00 0.00 26 THR A N 10
ATOM 9220 C CA . THR A 1 26 ? -0.093 -9.574 0.970 1.00 0.00 26 THR A CA 10
ATOM 9221 C C . THR A 1 26 ? -1.447 -8.875 0.990 1.00 0.00 26 THR A C 10
ATOM 9222 O O . THR A 1 26 ? -1.657 -7.927 1.746 1.00 0.00 26 THR A O 10
ATOM 9233 N N . GLY A 1 27 ? -2.366 -9.350 0.154 1.00 0.00 27 GLY A N 10
ATOM 9234 C CA . GLY A 1 27 ? -3.689 -8.758 0.091 1.00 0.00 27 GLY A CA 10
ATOM 9235 C C . GLY A 1 27 ? -4.161 -8.540 -1.333 1.00 0.00 27 GLY A C 10
ATOM 9236 O O . GLY A 1 27 ? -3.460 -7.927 -2.139 1.00 0.00 27 GLY A O 10
ATOM 9240 N N . SER A 1 28 ? -5.351 -9.043 -1.644 1.00 0.00 28 SER A N 10
ATOM 9241 C CA . SER A 1 28 ? -5.913 -8.905 -2.982 1.00 0.00 28 SER A CA 10
ATOM 9242 C C . SER A 1 28 ? -7.077 -7.919 -2.984 1.00 0.00 28 SER A C 10
ATOM 9243 O O . SER A 1 28 ? -7.643 -7.611 -4.033 1.00 0.00 28 SER A O 10
ATOM 9251 N N . SER A 1 29 ? -7.430 -7.428 -1.800 1.00 0.00 29 SER A N 10
ATOM 9252 C CA . SER A 1 29 ? -8.529 -6.480 -1.662 1.00 0.00 29 SER A CA 10
ATOM 9253 C C . SER A 1 29 ? -8.010 -5.099 -1.274 1.00 0.00 29 SER A C 10
ATOM 9254 O O . SER A 1 29 ? -7.135 -4.970 -0.418 1.00 0.00 29 SER A O 10
ATOM 9262 N N . PHE A 1 30 ? -8.557 -4.068 -1.910 1.00 0.00 30 PHE A N 10
ATOM 9263 C CA . PHE A 1 30 ? -8.149 -2.696 -1.633 1.00 0.00 30 PHE A CA 10
ATOM 9264 C C . PHE A 1 30 ? -9.364 -1.809 -1.375 1.00 0.00 30 PHE A C 10
ATOM 9265 O O . PHE A 1 30 ? -10.126 -1.498 -2.291 1.00 0.00 30 PHE A O 10
ATOM 9282 N N . LEU A 1 31 ? -9.539 -1.406 -0.121 1.00 0.00 31 LEU A N 10
ATOM 9283 C CA . LEU A 1 31 ? -10.661 -0.556 0.260 1.00 0.00 31 LEU A CA 10
ATOM 9284 C C . LEU A 1 31 ? -10.173 0.807 0.740 1.00 0.00 31 LEU A C 10
ATOM 9285 O O . LEU A 1 31 ? -8.977 1.012 0.947 1.00 0.00 31 LEU A O 10
ATOM 9301 N N . HIS A 1 32 ? -11.108 1.736 0.919 1.00 0.00 32 HIS A N 10
ATOM 9302 C CA . HIS A 1 32 ? -10.773 3.079 1.378 1.00 0.00 32 HIS A CA 10
ATOM 9303 C C . HIS A 1 32 ? -10.198 3.042 2.791 1.00 0.00 32 HIS A C 10
ATOM 9304 O O . HIS A 1 32 ? -10.931 2.893 3.767 1.00 0.00 32 HIS A O 10
ATOM 9318 N N . GLY A 1 33 ? -8.879 3.178 2.891 1.00 0.00 33 GLY A N 10
ATOM 9319 C CA . GLY A 1 33 ? -8.228 3.157 4.188 1.00 0.00 33 GLY A CA 10
ATOM 9320 C C . GLY A 1 33 ? -7.298 1.971 4.350 1.00 0.00 33 GLY A C 10
ATOM 9321 O O . GLY A 1 33 ? -6.606 1.849 5.362 1.00 0.00 33 GLY A O 10
ATOM 9325 N N . ASP A 1 34 ? -7.281 1.093 3.353 1.00 0.00 34 ASP A N 10
ATOM 9326 C CA . ASP A 1 34 ? -6.430 -0.090 3.390 1.00 0.00 34 ASP A CA 10
ATOM 9327 C C . ASP A 1 34 ? -5.011 0.248 2.942 1.00 0.00 34 ASP A C 10
ATOM 9328 O O . ASP A 1 34 ? -4.809 1.078 2.055 1.00 0.00 34 ASP A O 10
ATOM 9337 N N . THR A 1 35 ? -4.030 -0.401 3.562 1.00 0.00 35 THR A N 10
ATOM 9338 C CA . THR A 1 35 ? -2.630 -0.168 3.229 1.00 0.00 35 THR A CA 10
ATOM 9339 C C . THR A 1 35 ? -1.964 -1.445 2.729 1.00 0.00 35 THR A C 10
ATOM 9340 O O . THR A 1 35 ? -2.108 -2.510 3.332 1.00 0.00 35 THR A O 10
ATOM 9351 N N . LEU A 1 36 ? -1.234 -1.333 1.626 1.00 0.00 36 LEU A N 10
ATOM 9352 C CA . LEU A 1 36 ? -0.544 -2.480 1.045 1.00 0.00 36 LEU A CA 10
ATOM 9353 C C . LEU A 1 36 ? 0.937 -2.467 1.411 1.00 0.00 36 LEU A C 10
ATOM 9354 O O . LEU A 1 36 ? 1.636 -1.479 1.183 1.00 0.00 36 LEU A O 10
ATOM 9370 N N . THR A 1 37 ? 1.411 -3.572 1.979 1.00 0.00 37 THR A N 10
ATOM 9371 C CA . THR A 1 37 ? 2.808 -3.688 2.375 1.00 0.00 37 THR A CA 10
ATOM 9372 C C . THR A 1 37 ? 3.601 -4.508 1.363 1.00 0.00 37 THR A C 10
ATOM 9373 O O . THR A 1 37 ? 3.346 -5.698 1.178 1.00 0.00 37 THR A O 10
ATOM 9384 N N . PHE A 1 38 ? 4.563 -3.864 0.711 1.00 0.00 38 PHE A N 10
ATOM 9385 C CA . PHE A 1 38 ? 5.393 -4.534 -0.284 1.00 0.00 38 PHE A CA 10
ATOM 9386 C C . PHE A 1 38 ? 6.766 -4.870 0.291 1.00 0.00 38 PHE A C 10
ATOM 9387 O O . PHE A 1 38 ? 7.230 -4.227 1.232 1.00 0.00 38 PHE A O 10
ATOM 9404 N N . GLU A 1 39 ? 7.409 -5.883 -0.282 1.00 0.00 39 GLU A N 10
ATOM 9405 C CA . GLU A 1 39 ? 8.728 -6.305 0.174 1.00 0.00 39 GLU A CA 10
ATOM 9406 C C . GLU A 1 39 ? 9.506 -6.973 -0.955 1.00 0.00 39 GLU A C 10
ATOM 9407 O O . GLU A 1 39 ? 8.923 -7.594 -1.844 1.00 0.00 39 GLU A O 10
ATOM 9419 N N . CYS A 1 40 ? 10.828 -6.839 -0.915 1.00 0.00 40 CYS A N 10
ATOM 9420 C CA . CYS A 1 40 ? 11.688 -7.427 -1.934 1.00 0.00 40 CYS A CA 10
ATOM 9421 C C . CYS A 1 40 ? 12.745 -8.327 -1.301 1.00 0.00 40 CYS A C 10
ATOM 9422 O O . CYS A 1 40 ? 13.151 -8.138 -0.154 1.00 0.00 40 CYS A O 10
ATOM 9429 N N . PRO A 1 41 ? 13.203 -9.330 -2.065 1.00 0.00 41 PRO A N 10
ATOM 9430 C CA . PRO A 1 41 ? 14.220 -10.278 -1.600 1.00 0.00 41 PRO A CA 10
ATOM 9431 C C . PRO A 1 41 ? 15.593 -9.632 -1.454 1.00 0.00 41 PRO A C 10
ATOM 9432 O O . PRO A 1 41 ? 15.951 -8.736 -2.218 1.00 0.00 41 PRO A O 10
ATOM 9443 N N . ALA A 1 42 ? 16.357 -10.092 -0.469 1.00 0.00 42 ALA A N 10
ATOM 9444 C CA . ALA A 1 42 ? 17.692 -9.560 -0.226 1.00 0.00 42 ALA A CA 10
ATOM 9445 C C . ALA A 1 42 ? 18.378 -9.177 -1.533 1.00 0.00 42 ALA A C 10
ATOM 9446 O O . ALA A 1 42 ? 19.143 -8.215 -1.585 1.00 0.00 42 ALA A O 10
ATOM 9453 N N . ALA A 1 43 ? 18.098 -9.937 -2.587 1.00 0.00 43 ALA A N 10
ATOM 9454 C CA . ALA A 1 43 ? 18.687 -9.676 -3.895 1.00 0.00 43 ALA A CA 10
ATOM 9455 C C . ALA A 1 43 ? 18.419 -8.242 -4.341 1.00 0.00 43 ALA A C 10
ATOM 9456 O O . ALA A 1 43 ? 19.346 -7.501 -4.670 1.00 0.00 43 ALA A O 10
ATOM 9463 N N . PHE A 1 44 ? 17.147 -7.858 -4.351 1.00 0.00 44 PHE A N 10
ATOM 9464 C CA . PHE A 1 44 ? 16.758 -6.513 -4.758 1.00 0.00 44 PHE A CA 10
ATOM 9465 C C . PHE A 1 44 ? 16.239 -5.712 -3.567 1.00 0.00 44 PHE A C 10
ATOM 9466 O O . PHE A 1 44 ? 15.548 -6.247 -2.701 1.00 0.00 44 PHE A O 10
ATOM 9483 N N . GLU A 1 45 ? 16.579 -4.428 -3.532 1.00 0.00 45 GLU A N 10
ATOM 9484 C CA . GLU A 1 45 ? 16.149 -3.554 -2.447 1.00 0.00 45 GLU A CA 10
ATOM 9485 C C . GLU A 1 45 ? 14.912 -2.756 -2.849 1.00 0.00 45 GLU A C 10
ATOM 9486 O O . GLU A 1 45 ? 14.577 -2.661 -4.030 1.00 0.00 45 GLU A O 10
ATOM 9498 N N . LEU A 1 46 ? 14.235 -2.186 -1.858 1.00 0.00 46 LEU A N 10
ATOM 9499 C CA . LEU A 1 46 ? 13.034 -1.397 -2.106 1.00 0.00 46 LEU A CA 10
ATOM 9500 C C . LEU A 1 46 ? 13.385 -0.056 -2.742 1.00 0.00 46 LEU A C 10
ATOM 9501 O O . LEU A 1 46 ? 14.275 0.652 -2.271 1.00 0.00 46 LEU A O 10
ATOM 9517 N N . VAL A 1 47 ? 12.678 0.288 -3.814 1.00 0.00 47 VAL A N 10
ATOM 9518 C CA . VAL A 1 47 ? 12.912 1.546 -4.513 1.00 0.00 47 VAL A CA 10
ATOM 9519 C C . VAL A 1 47 ? 11.624 2.352 -4.641 1.00 0.00 47 VAL A C 10
ATOM 9520 O O . VAL A 1 47 ? 11.227 2.736 -5.740 1.00 0.00 47 VAL A O 10
ATOM 9533 N N . GLY A 1 48 ? 10.975 2.604 -3.508 1.00 0.00 48 GLY A N 10
ATOM 9534 C CA . GLY A 1 48 ? 9.738 3.363 -3.516 1.00 0.00 48 GLY A CA 10
ATOM 9535 C C . GLY A 1 48 ? 9.037 3.342 -2.172 1.00 0.00 48 GLY A C 10
ATOM 9536 O O . GLY A 1 48 ? 9.655 3.058 -1.147 1.00 0.00 48 GLY A O 10
ATOM 9540 N N . GLU A 1 49 ? 7.742 3.644 -2.177 1.00 0.00 49 GLU A N 10
ATOM 9541 C CA . GLU A 1 49 ? 6.957 3.660 -0.948 1.00 0.00 49 GLU A CA 10
ATOM 9542 C C . GLU A 1 49 ? 6.632 2.240 -0.492 1.00 0.00 49 GLU A C 10
ATOM 9543 O O . GLU A 1 49 ? 5.822 1.549 -1.109 1.00 0.00 49 GLU A O 10
ATOM 9555 N N . ARG A 1 50 ? 7.270 1.813 0.593 1.00 0.00 50 ARG A N 10
ATOM 9556 C CA . ARG A 1 50 ? 7.051 0.476 1.131 1.00 0.00 50 ARG A CA 10
ATOM 9557 C C . ARG A 1 50 ? 5.561 0.200 1.311 1.00 0.00 50 ARG A C 10
ATOM 9558 O O . ARG A 1 50 ? 5.114 -0.942 1.204 1.00 0.00 50 ARG A O 10
ATOM 9579 N N . VAL A 1 51 ? 4.798 1.253 1.585 1.00 0.00 51 VAL A N 10
ATOM 9580 C CA . VAL A 1 51 ? 3.359 1.125 1.778 1.00 0.00 51 VAL A CA 10
ATOM 9581 C C . VAL A 1 51 ? 2.635 2.411 1.394 1.00 0.00 51 VAL A C 10
ATOM 9582 O O . VAL A 1 51 ? 2.996 3.497 1.848 1.00 0.00 51 VAL A O 10
ATOM 9595 N N . ILE A 1 52 ? 1.613 2.280 0.556 1.00 0.00 52 ILE A N 10
ATOM 9596 C CA . ILE A 1 52 ? 0.838 3.432 0.112 1.00 0.00 52 ILE A CA 10
ATOM 9597 C C . ILE A 1 52 ? -0.575 3.397 0.684 1.00 0.00 52 ILE A C 10
ATOM 9598 O O . ILE A 1 52 ? -1.105 2.330 0.997 1.00 0.00 52 ILE A O 10
ATOM 9614 N N . THR A 1 53 ? -1.183 4.572 0.817 1.00 0.00 53 THR A N 10
ATOM 9615 C CA . THR A 1 53 ? -2.535 4.677 1.351 1.00 0.00 53 THR A CA 10
ATOM 9616 C C . THR A 1 53 ? -3.542 4.966 0.244 1.00 0.00 53 THR A C 10
ATOM 9617 O O . THR A 1 53 ? -3.234 5.664 -0.723 1.00 0.00 53 THR A O 10
ATOM 9628 N N . CYS A 1 54 ? -4.748 4.426 0.391 1.00 0.00 54 CYS A N 10
ATOM 9629 C CA . CYS A 1 54 ? -5.801 4.627 -0.596 1.00 0.00 54 CYS A CA 10
ATOM 9630 C C . CYS A 1 54 ? -6.525 5.949 -0.359 1.00 0.00 54 CYS A C 10
ATOM 9631 O O . CYS A 1 54 ? -6.691 6.381 0.781 1.00 0.00 54 CYS A O 10
ATOM 9638 N N . GLN A 1 55 ? -6.953 6.586 -1.445 1.00 0.00 55 GLN A N 10
ATOM 9639 C CA . GLN A 1 55 ? -7.658 7.859 -1.355 1.00 0.00 55 GLN A CA 10
ATOM 9640 C C . GLN A 1 55 ? -9.132 7.691 -1.708 1.00 0.00 55 GLN A C 10
ATOM 9641 O O . GLN A 1 55 ? -9.539 6.657 -2.236 1.00 0.00 55 GLN A O 10
ATOM 9655 N N . GLN A 1 56 ? -9.926 8.715 -1.413 1.00 0.00 56 GLN A N 10
ATOM 9656 C CA . GLN A 1 56 ? -11.356 8.679 -1.699 1.00 0.00 56 GLN A CA 10
ATOM 9657 C C . GLN A 1 56 ? -11.627 9.028 -3.159 1.00 0.00 56 GLN A C 10
ATOM 9658 O O . GLN A 1 56 ? -12.779 9.123 -3.580 1.00 0.00 56 GLN A O 10
ATOM 9672 N N . ASN A 1 57 ? -10.558 9.218 -3.926 1.00 0.00 57 ASN A N 10
ATOM 9673 C CA . ASN A 1 57 ? -10.682 9.557 -5.339 1.00 0.00 57 ASN A CA 10
ATOM 9674 C C . ASN A 1 57 ? -10.132 8.438 -6.217 1.00 0.00 57 ASN A C 10
ATOM 9675 O O . ASN A 1 57 ? -9.409 8.689 -7.180 1.00 0.00 57 ASN A O 10
ATOM 9686 N N . ASN A 1 58 ? -10.482 7.201 -5.878 1.00 0.00 58 ASN A N 10
ATOM 9687 C CA . ASN A 1 58 ? -10.024 6.042 -6.636 1.00 0.00 58 ASN A CA 10
ATOM 9688 C C . ASN A 1 58 ? -8.589 6.238 -7.114 1.00 0.00 58 ASN A C 10
ATOM 9689 O O . ASN A 1 58 ? -8.270 5.974 -8.273 1.00 0.00 58 ASN A O 10
ATOM 9700 N N . GLN A 1 59 ? -7.729 6.701 -6.213 1.00 0.00 59 GLN A N 10
ATOM 9701 C CA . GLN A 1 59 ? -6.327 6.932 -6.544 1.00 0.00 59 GLN A CA 10
ATOM 9702 C C . GLN A 1 59 ? -5.444 6.775 -5.310 1.00 0.00 59 GLN A C 10
ATOM 9703 O O . GLN A 1 59 ? -5.759 7.295 -4.240 1.00 0.00 59 GLN A O 10
ATOM 9717 N N . TRP A 1 60 ? -4.339 6.056 -5.468 1.00 0.00 60 TRP A N 10
ATOM 9718 C CA . TRP A 1 60 ? -3.410 5.831 -4.366 1.00 0.00 60 TRP A CA 10
ATOM 9719 C C . TRP A 1 60 ? -2.563 7.072 -4.106 1.00 0.00 60 TRP A C 10
ATOM 9720 O O . TRP A 1 60 ? -2.309 7.863 -5.014 1.00 0.00 60 TRP A O 10
ATOM 9741 N N . SER A 1 61 ? -2.130 7.236 -2.860 1.00 0.00 61 SER A N 10
ATOM 9742 C CA . SER A 1 61 ? -1.314 8.384 -2.479 1.00 0.00 61 SER A CA 10
ATOM 9743 C C . SER A 1 61 ? 0.076 8.292 -3.101 1.00 0.00 61 SER A C 10
ATOM 9744 O O . SER A 1 61 ? 0.879 9.218 -2.994 1.00 0.00 61 SER A O 10
ATOM 9752 N N . GLY A 1 62 ? 0.354 7.166 -3.751 1.00 0.00 62 GLY A N 10
ATOM 9753 C CA . GLY A 1 62 ? 1.647 6.972 -4.381 1.00 0.00 62 GLY A CA 10
ATOM 9754 C C . GLY A 1 62 ? 1.675 5.756 -5.285 1.00 0.00 62 GLY A C 10
ATOM 9755 O O . GLY A 1 62 ? 0.937 4.796 -5.069 1.00 0.00 62 GLY A O 10
ATOM 9759 N N . ASN A 1 63 ? 2.529 5.797 -6.303 1.00 0.00 63 ASN A N 10
ATOM 9760 C CA . ASN A 1 63 ? 2.649 4.691 -7.245 1.00 0.00 63 ASN A CA 10
ATOM 9761 C C . ASN A 1 63 ? 3.364 3.505 -6.604 1.00 0.00 63 ASN A C 10
ATOM 9762 O O . ASN A 1 63 ? 4.271 3.679 -5.790 1.00 0.00 63 ASN A O 10
ATOM 9773 N N . LYS A 1 64 ? 2.950 2.299 -6.978 1.00 0.00 64 LYS A N 10
ATOM 9774 C CA . LYS A 1 64 ? 3.551 1.083 -6.442 1.00 0.00 64 LYS A CA 10
ATOM 9775 C C . LYS A 1 64 ? 5.073 1.176 -6.458 1.00 0.00 64 LYS A C 10
ATOM 9776 O O . LYS A 1 64 ? 5.675 1.755 -7.363 1.00 0.00 64 LYS A O 10
ATOM 9795 N N . PRO A 1 65 ? 5.714 0.592 -5.434 1.00 0.00 65 PRO A N 10
ATOM 9796 C CA . PRO A 1 65 ? 7.174 0.594 -5.310 1.00 0.00 65 PRO A CA 10
ATOM 9797 C C . PRO A 1 65 ? 7.847 -0.284 -6.359 1.00 0.00 65 PRO A C 10
ATOM 9798 O O . PRO A 1 65 ? 7.217 -0.698 -7.333 1.00 0.00 65 PRO A O 10
ATOM 9809 N N . SER A 1 66 ? 9.130 -0.566 -6.155 1.00 0.00 66 SER A N 10
ATOM 9810 C CA . SER A 1 66 ? 9.888 -1.393 -7.086 1.00 0.00 66 SER A CA 10
ATOM 9811 C C . SER A 1 66 ? 11.029 -2.110 -6.370 1.00 0.00 66 SER A C 10
ATOM 9812 O O . SER A 1 66 ? 11.294 -1.861 -5.194 1.00 0.00 66 SER A O 10
ATOM 9820 N N . CYS A 1 67 ? 11.701 -3.003 -7.089 1.00 0.00 67 CYS A N 10
ATOM 9821 C CA . CYS A 1 67 ? 12.813 -3.759 -6.525 1.00 0.00 67 CYS A CA 10
ATOM 9822 C C . CYS A 1 67 ? 13.911 -3.969 -7.564 1.00 0.00 67 CYS A C 10
ATOM 9823 O O . CYS A 1 67 ? 13.725 -4.695 -8.541 1.00 0.00 67 CYS A O 10
ATOM 9830 N N . SER A 1 68 ? 15.055 -3.328 -7.346 1.00 0.00 68 SER A N 10
ATOM 9831 C CA . SER A 1 68 ? 16.181 -3.441 -8.265 1.00 0.00 68 SER A CA 10
ATOM 9832 C C . SER A 1 68 ? 17.412 -3.993 -7.551 1.00 0.00 68 SER A C 10
ATOM 9833 O O . SER A 1 68 ? 17.467 -4.027 -6.322 1.00 0.00 68 SER A O 10
ATOM 9841 N N . GLY A 1 69 ? 18.398 -4.423 -8.331 1.00 0.00 69 GLY A N 10
ATOM 9842 C CA . GLY A 1 69 ? 19.615 -4.968 -7.757 1.00 0.00 69 GLY A CA 10
ATOM 9843 C C . GLY A 1 69 ? 20.863 -4.326 -8.329 1.00 0.00 69 GLY A C 10
ATOM 9844 O O . GLY A 1 69 ? 20.813 -3.588 -9.313 1.00 0.00 69 GLY A O 10
ATOM 9848 N N . PRO A 1 70 ? 22.017 -4.607 -7.704 1.00 0.00 70 PRO A N 10
ATOM 9849 C CA . PRO A 1 70 ? 23.306 -4.061 -8.139 1.00 0.00 70 PRO A CA 10
ATOM 9850 C C . PRO A 1 70 ? 23.767 -4.652 -9.467 1.00 0.00 70 PRO A C 10
ATOM 9851 O O . PRO A 1 70 ? 22.988 -5.283 -10.181 1.00 0.00 70 PRO A O 10
ATOM 9862 N N . SER A 1 71 ? 25.040 -4.445 -9.791 1.00 0.00 71 SER A N 10
ATOM 9863 C CA . SER A 1 71 ? 25.604 -4.955 -11.035 1.00 0.00 71 SER A CA 10
ATOM 9864 C C . SER A 1 71 ? 26.848 -5.796 -10.763 1.00 0.00 71 SER A C 10
ATOM 9865 O O . SER A 1 71 ? 27.158 -6.725 -11.508 1.00 0.00 71 SER A O 10
ATOM 9873 N N . SER A 1 72 ? 27.556 -5.462 -9.689 1.00 0.00 72 SER A N 10
ATOM 9874 C CA . SER A 1 72 ? 28.769 -6.183 -9.319 1.00 0.00 72 SER A CA 10
ATOM 9875 C C . SER A 1 72 ? 28.440 -7.602 -8.864 1.00 0.00 72 SER A C 10
ATOM 9876 O O . SER A 1 72 ? 27.454 -7.828 -8.164 1.00 0.00 72 SER A O 10
ATOM 9884 N N . GLY A 1 73 ? 29.274 -8.555 -9.268 1.00 0.00 73 GLY A N 10
ATOM 9885 C CA . GLY A 1 73 ? 29.056 -9.940 -8.893 1.00 0.00 73 GLY A CA 10
ATOM 9886 C C . GLY A 1 73 ? 28.053 -10.632 -9.794 1.00 0.00 73 GLY A C 10
ATOM 9887 O O . GLY A 1 73 ? 27.759 -10.155 -10.890 1.00 0.00 73 GLY A O 10
ATOM 9891 N N . GLY A 1 1 ? -0.719 1.331 -22.321 1.00 0.00 1 GLY A N 11
ATOM 9892 C CA . GLY A 1 1 ? 0.274 0.452 -21.732 1.00 0.00 1 GLY A CA 11
ATOM 9893 C C . GLY A 1 1 ? -0.124 -1.008 -21.815 1.00 0.00 1 GLY A C 11
ATOM 9894 O O . GLY A 1 1 ? -1.310 -1.338 -21.802 1.00 0.00 1 GLY A O 11
ATOM 9898 N N . SER A 1 2 ? 0.870 -1.887 -21.901 1.00 0.00 2 SER A N 11
ATOM 9899 C CA . SER A 1 2 ? 0.618 -3.320 -21.992 1.00 0.00 2 SER A CA 11
ATOM 9900 C C . SER A 1 2 ? 1.173 -4.048 -20.771 1.00 0.00 2 SER A C 11
ATOM 9901 O O . SER A 1 2 ? 2.287 -4.572 -20.800 1.00 0.00 2 SER A O 11
ATOM 9909 N N . SER A 1 3 ? 0.388 -4.075 -19.699 1.00 0.00 3 SER A N 11
ATOM 9910 C CA . SER A 1 3 ? 0.801 -4.735 -18.465 1.00 0.00 3 SER A CA 11
ATOM 9911 C C . SER A 1 3 ? -0.148 -5.877 -18.116 1.00 0.00 3 SER A C 11
ATOM 9912 O O . SER A 1 3 ? -1.089 -5.702 -17.343 1.00 0.00 3 SER A O 11
ATOM 9920 N N . GLY A 1 4 ? 0.107 -7.048 -18.692 1.00 0.00 4 GLY A N 11
ATOM 9921 C CA . GLY A 1 4 ? -0.733 -8.202 -18.430 1.00 0.00 4 GLY A CA 11
ATOM 9922 C C . GLY A 1 4 ? -2.206 -7.847 -18.379 1.00 0.00 4 GLY A C 11
ATOM 9923 O O . GLY A 1 4 ? -2.718 -7.162 -19.264 1.00 0.00 4 GLY A O 11
ATOM 9927 N N . SER A 1 5 ? -2.891 -8.316 -17.341 1.00 0.00 5 SER A N 11
ATOM 9928 C CA . SER A 1 5 ? -4.315 -8.049 -17.180 1.00 0.00 5 SER A CA 11
ATOM 9929 C C . SER A 1 5 ? -4.553 -6.604 -16.755 1.00 0.00 5 SER A C 11
ATOM 9930 O O . SER A 1 5 ? -3.672 -5.961 -16.184 1.00 0.00 5 SER A O 11
ATOM 9938 N N . SER A 1 6 ? -5.749 -6.099 -17.037 1.00 0.00 6 SER A N 11
ATOM 9939 C CA . SER A 1 6 ? -6.103 -4.729 -16.687 1.00 0.00 6 SER A CA 11
ATOM 9940 C C . SER A 1 6 ? -6.785 -4.675 -15.324 1.00 0.00 6 SER A C 11
ATOM 9941 O O . SER A 1 6 ? -7.447 -3.694 -14.986 1.00 0.00 6 SER A O 11
ATOM 9949 N N . GLY A 1 7 ? -6.619 -5.738 -14.543 1.00 0.00 7 GLY A N 11
ATOM 9950 C CA . GLY A 1 7 ? -7.224 -5.793 -13.225 1.00 0.00 7 GLY A CA 11
ATOM 9951 C C . GLY A 1 7 ? -8.730 -5.626 -13.271 1.00 0.00 7 GLY A C 11
ATOM 9952 O O . GLY A 1 7 ? -9.299 -5.362 -14.330 1.00 0.00 7 GLY A O 11
ATOM 9956 N N . GLU A 1 8 ? -9.377 -5.784 -12.121 1.00 0.00 8 GLU A N 11
ATOM 9957 C CA . GLU A 1 8 ? -10.827 -5.652 -12.036 1.00 0.00 8 GLU A CA 11
ATOM 9958 C C . GLU A 1 8 ? -11.223 -4.220 -11.687 1.00 0.00 8 GLU A C 11
ATOM 9959 O O . GLU A 1 8 ? -10.418 -3.454 -11.157 1.00 0.00 8 GLU A O 11
ATOM 9971 N N . ILE A 1 9 ? -12.468 -3.867 -11.989 1.00 0.00 9 ILE A N 11
ATOM 9972 C CA . ILE A 1 9 ? -12.971 -2.528 -11.707 1.00 0.00 9 ILE A CA 11
ATOM 9973 C C . ILE A 1 9 ? -13.754 -2.500 -10.398 1.00 0.00 9 ILE A C 11
ATOM 9974 O O . ILE A 1 9 ? -14.731 -3.230 -10.232 1.00 0.00 9 ILE A O 11
ATOM 9990 N N . GLU A 1 10 ? -13.319 -1.650 -9.473 1.00 0.00 10 GLU A N 11
ATOM 9991 C CA . GLU A 1 10 ? -13.981 -1.526 -8.179 1.00 0.00 10 GLU A CA 11
ATOM 9992 C C . GLU A 1 10 ? -14.507 -0.109 -7.971 1.00 0.00 10 GLU A C 11
ATOM 9993 O O . GLU A 1 10 ? -13.766 0.866 -8.097 1.00 0.00 10 GLU A O 11
ATOM 10005 N N . LYS A 1 11 ? -15.793 -0.003 -7.653 1.00 0.00 11 LYS A N 11
ATOM 10006 C CA . LYS A 1 11 ? -16.421 1.293 -7.427 1.00 0.00 11 LYS A CA 11
ATOM 10007 C C . LYS A 1 11 ? -16.217 1.753 -5.987 1.00 0.00 11 LYS A C 11
ATOM 10008 O O . LYS A 1 11 ? -16.125 2.949 -5.713 1.00 0.00 11 LYS A O 11
ATOM 10027 N N . GLY A 1 12 ? -16.147 0.793 -5.068 1.00 0.00 12 GLY A N 11
ATOM 10028 C CA . GLY A 1 12 ? -15.953 1.120 -3.668 1.00 0.00 12 GLY A CA 11
ATOM 10029 C C . GLY A 1 12 ? -14.521 0.912 -3.217 1.00 0.00 12 GLY A C 11
ATOM 10030 O O . GLY A 1 12 ? -14.274 0.358 -2.146 1.00 0.00 12 GLY A O 11
ATOM 10034 N N . GLY A 1 13 ? -13.573 1.356 -4.037 1.00 0.00 13 GLY A N 11
ATOM 10035 C CA . GLY A 1 13 ? -12.170 1.204 -3.700 1.00 0.00 13 GLY A CA 11
ATOM 10036 C C . GLY A 1 13 ? -11.253 1.750 -4.777 1.00 0.00 13 GLY A C 11
ATOM 10037 O O . GLY A 1 13 ? -11.711 2.367 -5.739 1.00 0.00 13 GLY A O 11
ATOM 10041 N N . CYS A 1 14 ? -9.953 1.524 -4.615 1.00 0.00 14 CYS A N 11
ATOM 10042 C CA . CYS A 1 14 ? -8.968 1.999 -5.579 1.00 0.00 14 CYS A CA 11
ATOM 10043 C C . CYS A 1 14 ? -8.345 0.832 -6.340 1.00 0.00 14 CYS A C 11
ATOM 10044 O O . CYS A 1 14 ? -7.165 0.862 -6.685 1.00 0.00 14 CYS A O 11
ATOM 10051 N N . GLY A 1 15 ? -9.148 -0.195 -6.598 1.00 0.00 15 GLY A N 11
ATOM 10052 C CA . GLY A 1 15 ? -8.659 -1.358 -7.316 1.00 0.00 15 GLY A CA 11
ATOM 10053 C C . GLY A 1 15 ? -7.295 -1.807 -6.831 1.00 0.00 15 GLY A C 11
ATOM 10054 O O . GLY A 1 15 ? -6.939 -1.591 -5.672 1.00 0.00 15 GLY A O 11
ATOM 10058 N N . ASP A 1 16 ? -6.530 -2.434 -7.717 1.00 0.00 16 ASP A N 11
ATOM 10059 C CA . ASP A 1 16 ? -5.197 -2.915 -7.373 1.00 0.00 16 ASP A CA 11
ATOM 10060 C C . ASP A 1 16 ? -4.149 -1.836 -7.621 1.00 0.00 16 ASP A C 11
ATOM 10061 O O . ASP A 1 16 ? -4.239 -1.054 -8.567 1.00 0.00 16 ASP A O 11
ATOM 10070 N N . PRO A 1 17 ? -3.130 -1.789 -6.750 1.00 0.00 17 PRO A N 11
ATOM 10071 C CA . PRO A 1 17 ? -2.044 -0.809 -6.853 1.00 0.00 17 PRO A CA 11
ATOM 10072 C C . PRO A 1 17 ? -1.138 -1.072 -8.050 1.00 0.00 17 PRO A C 11
ATOM 10073 O O . PRO A 1 17 ? -0.861 -0.172 -8.841 1.00 0.00 17 PRO A O 11
ATOM 10084 N N . GLY A 1 18 ? -0.678 -2.313 -8.177 1.00 0.00 18 GLY A N 11
ATOM 10085 C CA . GLY A 1 18 ? 0.193 -2.672 -9.282 1.00 0.00 18 GLY A CA 11
ATOM 10086 C C . GLY A 1 18 ? 1.534 -3.201 -8.814 1.00 0.00 18 GLY A C 11
ATOM 10087 O O . GLY A 1 18 ? 2.363 -2.447 -8.303 1.00 0.00 18 GLY A O 11
ATOM 10091 N N . ILE A 1 19 ? 1.749 -4.501 -8.987 1.00 0.00 19 ILE A N 11
ATOM 10092 C CA . ILE A 1 19 ? 2.999 -5.130 -8.578 1.00 0.00 19 ILE A CA 11
ATOM 10093 C C . ILE A 1 19 ? 4.072 -4.965 -9.648 1.00 0.00 19 ILE A C 11
ATOM 10094 O O . ILE A 1 19 ? 3.816 -5.094 -10.845 1.00 0.00 19 ILE A O 11
ATOM 10110 N N . PRO A 1 20 ? 5.306 -4.675 -9.209 1.00 0.00 20 PRO A N 11
ATOM 10111 C CA . PRO A 1 20 ? 6.445 -4.489 -10.113 1.00 0.00 20 PRO A CA 11
ATOM 10112 C C . PRO A 1 20 ? 6.880 -5.793 -10.773 1.00 0.00 20 PRO A C 11
ATOM 10113 O O . PRO A 1 20 ? 6.447 -6.875 -10.377 1.00 0.00 20 PRO A O 11
ATOM 10124 N N . ALA A 1 21 ? 7.740 -5.683 -11.780 1.00 0.00 21 ALA A N 11
ATOM 10125 C CA . ALA A 1 21 ? 8.235 -6.854 -12.493 1.00 0.00 21 ALA A CA 11
ATOM 10126 C C . ALA A 1 21 ? 9.151 -7.690 -11.606 1.00 0.00 21 ALA A C 11
ATOM 10127 O O . ALA A 1 21 ? 10.032 -7.158 -10.930 1.00 0.00 21 ALA A O 11
ATOM 10134 N N . TYR A 1 22 ? 8.937 -9.001 -11.612 1.00 0.00 22 TYR A N 11
ATOM 10135 C CA . TYR A 1 22 ? 9.742 -9.911 -10.805 1.00 0.00 22 TYR A CA 11
ATOM 10136 C C . TYR A 1 22 ? 9.584 -9.605 -9.319 1.00 0.00 22 TYR A C 11
ATOM 10137 O O . TYR A 1 22 ? 10.566 -9.390 -8.610 1.00 0.00 22 TYR A O 11
ATOM 10155 N N . GLY A 1 23 ? 8.339 -9.587 -8.854 1.00 0.00 23 GLY A N 11
ATOM 10156 C CA . GLY A 1 23 ? 8.073 -9.308 -7.455 1.00 0.00 23 GLY A CA 11
ATOM 10157 C C . GLY A 1 23 ? 6.648 -9.637 -7.058 1.00 0.00 23 GLY A C 11
ATOM 10158 O O . GLY A 1 23 ? 5.769 -9.756 -7.913 1.00 0.00 23 GLY A O 11
ATOM 10162 N N . LYS A 1 24 ? 6.416 -9.787 -5.758 1.00 0.00 24 LYS A N 11
ATOM 10163 C CA . LYS A 1 24 ? 5.088 -10.105 -5.249 1.00 0.00 24 LYS A CA 11
ATOM 10164 C C . LYS A 1 24 ? 4.684 -9.138 -4.140 1.00 0.00 24 LYS A C 11
ATOM 10165 O O . LYS A 1 24 ? 5.469 -8.280 -3.736 1.00 0.00 24 LYS A O 11
ATOM 10184 N N . ARG A 1 25 ? 3.457 -9.285 -3.651 1.00 0.00 25 ARG A N 11
ATOM 10185 C CA . ARG A 1 25 ? 2.950 -8.424 -2.589 1.00 0.00 25 ARG A CA 11
ATOM 10186 C C . ARG A 1 25 ? 1.900 -9.152 -1.754 1.00 0.00 25 ARG A C 11
ATOM 10187 O O . ARG A 1 25 ? 1.339 -10.160 -2.184 1.00 0.00 25 ARG A O 11
ATOM 10208 N N . THR A 1 26 ? 1.640 -8.635 -0.558 1.00 0.00 26 THR A N 11
ATOM 10209 C CA . THR A 1 26 ? 0.660 -9.235 0.338 1.00 0.00 26 THR A CA 11
ATOM 10210 C C . THR A 1 26 ? -0.634 -8.430 0.356 1.00 0.00 26 THR A C 11
ATOM 10211 O O . THR A 1 26 ? -0.625 -7.228 0.621 1.00 0.00 26 THR A O 11
ATOM 10222 N N . GLY A 1 27 ? -1.748 -9.099 0.074 1.00 0.00 27 GLY A N 11
ATOM 10223 C CA . GLY A 1 27 ? -3.035 -8.429 0.064 1.00 0.00 27 GLY A CA 11
ATOM 10224 C C . GLY A 1 27 ? -3.723 -8.514 -1.284 1.00 0.00 27 GLY A C 11
ATOM 10225 O O . GLY A 1 27 ? -3.064 -8.549 -2.323 1.00 0.00 27 GLY A O 11
ATOM 10229 N N . SER A 1 28 ? -5.051 -8.549 -1.267 1.00 0.00 28 SER A N 11
ATOM 10230 C CA . SER A 1 28 ? -5.829 -8.636 -2.498 1.00 0.00 28 SER A CA 11
ATOM 10231 C C . SER A 1 28 ? -6.917 -7.566 -2.530 1.00 0.00 28 SER A C 11
ATOM 10232 O O . SER A 1 28 ? -7.218 -7.003 -3.582 1.00 0.00 28 SER A O 11
ATOM 10240 N N . SER A 1 29 ? -7.502 -7.292 -1.369 1.00 0.00 29 SER A N 11
ATOM 10241 C CA . SER A 1 29 ? -8.559 -6.293 -1.263 1.00 0.00 29 SER A CA 11
ATOM 10242 C C . SER A 1 29 ? -7.983 -4.929 -0.895 1.00 0.00 29 SER A C 11
ATOM 10243 O O . SER A 1 29 ? -7.046 -4.831 -0.102 1.00 0.00 29 SER A O 11
ATOM 10251 N N . PHE A 1 30 ? -8.550 -3.877 -1.477 1.00 0.00 30 PHE A N 11
ATOM 10252 C CA . PHE A 1 30 ? -8.093 -2.518 -1.212 1.00 0.00 30 PHE A CA 11
ATOM 10253 C C . PHE A 1 30 ? -9.277 -1.574 -1.021 1.00 0.00 30 PHE A C 11
ATOM 10254 O O . PHE A 1 30 ? -9.960 -1.215 -1.981 1.00 0.00 30 PHE A O 11
ATOM 10271 N N . LEU A 1 31 ? -9.514 -1.176 0.224 1.00 0.00 31 LEU A N 11
ATOM 10272 C CA . LEU A 1 31 ? -10.615 -0.274 0.542 1.00 0.00 31 LEU A CA 11
ATOM 10273 C C . LEU A 1 31 ? -10.092 1.059 1.069 1.00 0.00 31 LEU A C 11
ATOM 10274 O O . LEU A 1 31 ? -9.014 1.125 1.660 1.00 0.00 31 LEU A O 11
ATOM 10290 N N . HIS A 1 32 ? -10.864 2.119 0.852 1.00 0.00 32 HIS A N 11
ATOM 10291 C CA . HIS A 1 32 ? -10.480 3.450 1.307 1.00 0.00 32 HIS A CA 11
ATOM 10292 C C . HIS A 1 32 ? -9.777 3.380 2.659 1.00 0.00 32 HIS A C 11
ATOM 10293 O O . HIS A 1 32 ? -10.259 2.734 3.588 1.00 0.00 32 HIS A O 11
ATOM 10307 N N . GLY A 1 33 ? -8.632 4.049 2.761 1.00 0.00 33 GLY A N 11
ATOM 10308 C CA . GLY A 1 33 ? -7.880 4.049 4.002 1.00 0.00 33 GLY A CA 11
ATOM 10309 C C . GLY A 1 33 ? -6.972 2.842 4.129 1.00 0.00 33 GLY A C 11
ATOM 10310 O O . GLY A 1 33 ? -5.865 2.943 4.659 1.00 0.00 33 GLY A O 11
ATOM 10314 N N . ASP A 1 34 ? -7.439 1.698 3.643 1.00 0.00 34 ASP A N 11
ATOM 10315 C CA . ASP A 1 34 ? -6.662 0.466 3.706 1.00 0.00 34 ASP A CA 11
ATOM 10316 C C . ASP A 1 34 ? -5.222 0.709 3.265 1.00 0.00 34 ASP A C 11
ATOM 10317 O O . ASP A 1 34 ? -4.959 1.537 2.391 1.00 0.00 34 ASP A O 11
ATOM 10326 N N . THR A 1 35 ? -4.290 -0.016 3.876 1.00 0.00 35 THR A N 11
ATOM 10327 C CA . THR A 1 35 ? -2.877 0.123 3.549 1.00 0.00 35 THR A CA 11
ATOM 10328 C C . THR A 1 35 ? -2.278 -1.212 3.120 1.00 0.00 35 THR A C 11
ATOM 10329 O O . THR A 1 35 ? -2.566 -2.252 3.714 1.00 0.00 35 THR A O 11
ATOM 10340 N N . LEU A 1 36 ? -1.443 -1.177 2.088 1.00 0.00 36 LEU A N 11
ATOM 10341 C CA . LEU A 1 36 ? -0.802 -2.385 1.580 1.00 0.00 36 LEU A CA 11
ATOM 10342 C C . LEU A 1 36 ? 0.685 -2.397 1.921 1.00 0.00 36 LEU A C 11
ATOM 10343 O O . LEU A 1 36 ? 1.221 -1.419 2.444 1.00 0.00 36 LEU A O 11
ATOM 10359 N N . THR A 1 37 ? 1.347 -3.509 1.619 1.00 0.00 37 THR A N 11
ATOM 10360 C CA . THR A 1 37 ? 2.772 -3.649 1.892 1.00 0.00 37 THR A CA 11
ATOM 10361 C C . THR A 1 37 ? 3.497 -4.293 0.716 1.00 0.00 37 THR A C 11
ATOM 10362 O O . THR A 1 37 ? 3.004 -5.250 0.119 1.00 0.00 37 THR A O 11
ATOM 10373 N N . PHE A 1 38 ? 4.670 -3.763 0.388 1.00 0.00 38 PHE A N 11
ATOM 10374 C CA . PHE A 1 38 ? 5.463 -4.287 -0.718 1.00 0.00 38 PHE A CA 11
ATOM 10375 C C . PHE A 1 38 ? 6.712 -4.997 -0.203 1.00 0.00 38 PHE A C 11
ATOM 10376 O O . PHE A 1 38 ? 7.131 -4.789 0.935 1.00 0.00 38 PHE A O 11
ATOM 10393 N N . GLU A 1 39 ? 7.301 -5.835 -1.050 1.00 0.00 39 GLU A N 11
ATOM 10394 C CA . GLU A 1 39 ? 8.501 -6.576 -0.680 1.00 0.00 39 GLU A CA 11
ATOM 10395 C C . GLU A 1 39 ? 9.241 -7.068 -1.921 1.00 0.00 39 GLU A C 11
ATOM 10396 O O . GLU A 1 39 ? 8.689 -7.083 -3.022 1.00 0.00 39 GLU A O 11
ATOM 10408 N N . CYS A 1 40 ? 10.495 -7.468 -1.735 1.00 0.00 40 CYS A N 11
ATOM 10409 C CA . CYS A 1 40 ? 11.312 -7.958 -2.838 1.00 0.00 40 CYS A CA 11
ATOM 10410 C C . CYS A 1 40 ? 12.242 -9.075 -2.371 1.00 0.00 40 CYS A C 11
ATOM 10411 O O . CYS A 1 40 ? 12.512 -9.234 -1.180 1.00 0.00 40 CYS A O 11
ATOM 10418 N N . PRO A 1 41 ? 12.745 -9.866 -3.329 1.00 0.00 41 PRO A N 11
ATOM 10419 C CA . PRO A 1 41 ? 13.652 -10.981 -3.041 1.00 0.00 41 PRO A CA 11
ATOM 10420 C C . PRO A 1 41 ? 15.025 -10.505 -2.578 1.00 0.00 41 PRO A C 11
ATOM 10421 O O . PRO A 1 41 ? 15.394 -9.350 -2.784 1.00 0.00 41 PRO A O 11
ATOM 10432 N N . ALA A 1 42 ? 15.777 -11.404 -1.951 1.00 0.00 42 ALA A N 11
ATOM 10433 C CA . ALA A 1 42 ? 17.110 -11.076 -1.461 1.00 0.00 42 ALA A CA 11
ATOM 10434 C C . ALA A 1 42 ? 17.987 -10.527 -2.581 1.00 0.00 42 ALA A C 11
ATOM 10435 O O . ALA A 1 42 ? 18.805 -9.634 -2.360 1.00 0.00 42 ALA A O 11
ATOM 10442 N N . ALA A 1 43 ? 17.811 -11.066 -3.782 1.00 0.00 43 ALA A N 11
ATOM 10443 C CA . ALA A 1 43 ? 18.586 -10.628 -4.937 1.00 0.00 43 ALA A CA 11
ATOM 10444 C C . ALA A 1 43 ? 18.320 -9.160 -5.252 1.00 0.00 43 ALA A C 11
ATOM 10445 O O . ALA A 1 43 ? 19.182 -8.464 -5.789 1.00 0.00 43 ALA A O 11
ATOM 10452 N N . PHE A 1 44 ? 17.122 -8.695 -4.914 1.00 0.00 44 PHE A N 11
ATOM 10453 C CA . PHE A 1 44 ? 16.742 -7.309 -5.162 1.00 0.00 44 PHE A CA 11
ATOM 10454 C C . PHE A 1 44 ? 16.668 -6.523 -3.857 1.00 0.00 44 PHE A C 11
ATOM 10455 O O . PHE A 1 44 ? 16.867 -7.076 -2.776 1.00 0.00 44 PHE A O 11
ATOM 10472 N N . GLU A 1 45 ? 16.382 -5.229 -3.967 1.00 0.00 45 GLU A N 11
ATOM 10473 C CA . GLU A 1 45 ? 16.283 -4.367 -2.795 1.00 0.00 45 GLU A CA 11
ATOM 10474 C C . GLU A 1 45 ? 15.260 -3.258 -3.021 1.00 0.00 45 GLU A C 11
ATOM 10475 O O . GLU A 1 45 ? 15.416 -2.427 -3.916 1.00 0.00 45 GLU A O 11
ATOM 10487 N N . LEU A 1 46 ? 14.213 -3.251 -2.203 1.00 0.00 46 LEU A N 11
ATOM 10488 C CA . LEU A 1 46 ? 13.163 -2.244 -2.312 1.00 0.00 46 LEU A CA 11
ATOM 10489 C C . LEU A 1 46 ? 13.747 -0.888 -2.694 1.00 0.00 46 LEU A C 11
ATOM 10490 O O . LEU A 1 46 ? 14.765 -0.462 -2.147 1.00 0.00 46 LEU A O 11
ATOM 10506 N N . VAL A 1 47 ? 13.094 -0.212 -3.634 1.00 0.00 47 VAL A N 11
ATOM 10507 C CA . VAL A 1 47 ? 13.546 1.098 -4.087 1.00 0.00 47 VAL A CA 11
ATOM 10508 C C . VAL A 1 47 ? 12.396 2.099 -4.110 1.00 0.00 47 VAL A C 11
ATOM 10509 O O . VAL A 1 47 ? 12.308 2.939 -5.004 1.00 0.00 47 VAL A O 11
ATOM 10522 N N . GLY A 1 48 ? 11.515 2.003 -3.118 1.00 0.00 48 GLY A N 11
ATOM 10523 C CA . GLY A 1 48 ? 10.382 2.906 -3.043 1.00 0.00 48 GLY A CA 11
ATOM 10524 C C . GLY A 1 48 ? 9.573 2.716 -1.775 1.00 0.00 48 GLY A C 11
ATOM 10525 O O . GLY A 1 48 ? 9.970 1.965 -0.885 1.00 0.00 48 GLY A O 11
ATOM 10529 N N . GLU A 1 49 ? 8.436 3.401 -1.692 1.00 0.00 49 GLU A N 11
ATOM 10530 C CA . GLU A 1 49 ? 7.571 3.305 -0.522 1.00 0.00 49 GLU A CA 11
ATOM 10531 C C . GLU A 1 49 ? 7.315 1.847 -0.153 1.00 0.00 49 GLU A C 11
ATOM 10532 O O . GLU A 1 49 ? 7.439 0.953 -0.990 1.00 0.00 49 GLU A O 11
ATOM 10544 N N . ARG A 1 50 ? 6.957 1.616 1.106 1.00 0.00 50 ARG A N 11
ATOM 10545 C CA . ARG A 1 50 ? 6.684 0.267 1.587 1.00 0.00 50 ARG A CA 11
ATOM 10546 C C . ARG A 1 50 ? 5.185 0.046 1.768 1.00 0.00 50 ARG A C 11
ATOM 10547 O O . ARG A 1 50 ? 4.724 -1.089 1.886 1.00 0.00 50 ARG A O 11
ATOM 10568 N N . VAL A 1 51 ? 4.430 1.140 1.789 1.00 0.00 51 VAL A N 11
ATOM 10569 C CA . VAL A 1 51 ? 2.983 1.066 1.954 1.00 0.00 51 VAL A CA 11
ATOM 10570 C C . VAL A 1 51 ? 2.301 2.301 1.377 1.00 0.00 51 VAL A C 11
ATOM 10571 O O . VAL A 1 51 ? 2.894 3.379 1.315 1.00 0.00 51 VAL A O 11
ATOM 10584 N N . ILE A 1 52 ? 1.051 2.138 0.956 1.00 0.00 52 ILE A N 11
ATOM 10585 C CA . ILE A 1 52 ? 0.287 3.240 0.385 1.00 0.00 52 ILE A CA 11
ATOM 10586 C C . ILE A 1 52 ? -1.161 3.210 0.862 1.00 0.00 52 ILE A C 11
ATOM 10587 O O . ILE A 1 52 ? -1.626 2.210 1.411 1.00 0.00 52 ILE A O 11
ATOM 10603 N N . THR A 1 53 ? -1.873 4.312 0.646 1.00 0.00 53 THR A N 11
ATOM 10604 C CA . THR A 1 53 ? -3.269 4.413 1.053 1.00 0.00 53 THR A CA 11
ATOM 10605 C C . THR A 1 53 ? -4.165 4.743 -0.136 1.00 0.00 53 THR A C 11
ATOM 10606 O O . THR A 1 53 ? -3.751 5.439 -1.064 1.00 0.00 53 THR A O 11
ATOM 10617 N N . CYS A 1 54 ? -5.394 4.240 -0.101 1.00 0.00 54 CYS A N 11
ATOM 10618 C CA . CYS A 1 54 ? -6.350 4.482 -1.175 1.00 0.00 54 CYS A CA 11
ATOM 10619 C C . CYS A 1 54 ? -7.225 5.693 -0.863 1.00 0.00 54 CYS A C 11
ATOM 10620 O O . CYS A 1 54 ? -7.587 5.928 0.290 1.00 0.00 54 CYS A O 11
ATOM 10627 N N . GLN A 1 55 ? -7.559 6.456 -1.898 1.00 0.00 55 GLN A N 11
ATOM 10628 C CA . GLN A 1 55 ? -8.391 7.643 -1.734 1.00 0.00 55 GLN A CA 11
ATOM 10629 C C . GLN A 1 55 ? -9.702 7.499 -2.499 1.00 0.00 55 GLN A C 11
ATOM 10630 O O . GLN A 1 55 ? -9.804 6.697 -3.427 1.00 0.00 55 GLN A O 11
ATOM 10644 N N . GLN A 1 56 ? -10.702 8.281 -2.103 1.00 0.00 56 GLN A N 11
ATOM 10645 C CA . GLN A 1 56 ? -12.007 8.239 -2.752 1.00 0.00 56 GLN A CA 11
ATOM 10646 C C . GLN A 1 56 ? -11.882 8.526 -4.245 1.00 0.00 56 GLN A C 11
ATOM 10647 O O . GLN A 1 56 ? -12.824 8.317 -5.008 1.00 0.00 56 GLN A O 11
ATOM 10661 N N . ASN A 1 57 ? -10.712 9.005 -4.655 1.00 0.00 57 ASN A N 11
ATOM 10662 C CA . ASN A 1 57 ? -10.464 9.322 -6.057 1.00 0.00 57 ASN A CA 11
ATOM 10663 C C . ASN A 1 57 ? -10.030 8.078 -6.827 1.00 0.00 57 ASN A C 11
ATOM 10664 O O . ASN A 1 57 ? -9.291 8.169 -7.806 1.00 0.00 57 ASN A O 11
ATOM 10675 N N . ASN A 1 58 ? -10.495 6.918 -6.376 1.00 0.00 58 ASN A N 11
ATOM 10676 C CA . ASN A 1 58 ? -10.154 5.655 -7.022 1.00 0.00 58 ASN A CA 11
ATOM 10677 C C . ASN A 1 58 ? -8.678 5.621 -7.407 1.00 0.00 58 ASN A C 11
ATOM 10678 O O . ASN A 1 58 ? -8.316 5.115 -8.468 1.00 0.00 58 ASN A O 11
ATOM 10689 N N . GLN A 1 59 ? -7.833 6.163 -6.536 1.00 0.00 59 GLN A N 11
ATOM 10690 C CA . GLN A 1 59 ? -6.397 6.195 -6.785 1.00 0.00 59 GLN A CA 11
ATOM 10691 C C . GLN A 1 59 ? -5.616 6.113 -5.478 1.00 0.00 59 GLN A C 11
ATOM 10692 O O . GLN A 1 59 ? -6.171 6.315 -4.398 1.00 0.00 59 GLN A O 11
ATOM 10706 N N . TRP A 1 60 ? -4.326 5.815 -5.583 1.00 0.00 60 TRP A N 11
ATOM 10707 C CA . TRP A 1 60 ? -3.468 5.706 -4.408 1.00 0.00 60 TRP A CA 11
ATOM 10708 C C . TRP A 1 60 ? -2.687 6.995 -4.182 1.00 0.00 60 TRP A C 11
ATOM 10709 O O . TRP A 1 60 ? -2.348 7.701 -5.132 1.00 0.00 60 TRP A O 11
ATOM 10730 N N . SER A 1 61 ? -2.405 7.298 -2.919 1.00 0.00 61 SER A N 11
ATOM 10731 C CA . SER A 1 61 ? -1.666 8.505 -2.569 1.00 0.00 61 SER A CA 11
ATOM 10732 C C . SER A 1 61 ? -0.201 8.383 -2.974 1.00 0.00 61 SER A C 11
ATOM 10733 O O . SER A 1 61 ? 0.518 9.378 -3.057 1.00 0.00 61 SER A O 11
ATOM 10741 N N . GLY A 1 62 ? 0.236 7.152 -3.227 1.00 0.00 62 GLY A N 11
ATOM 10742 C CA . GLY A 1 62 ? 1.613 6.921 -3.621 1.00 0.00 62 GLY A CA 11
ATOM 10743 C C . GLY A 1 62 ? 1.728 5.977 -4.802 1.00 0.00 62 GLY A C 11
ATOM 10744 O O . GLY A 1 62 ? 0.879 5.109 -4.996 1.00 0.00 62 GLY A O 11
ATOM 10748 N N . ASN A 1 63 ? 2.780 6.150 -5.595 1.00 0.00 63 ASN A N 11
ATOM 10749 C CA . ASN A 1 63 ? 3.001 5.308 -6.765 1.00 0.00 63 ASN A CA 11
ATOM 10750 C C . ASN A 1 63 ? 3.765 4.042 -6.389 1.00 0.00 63 ASN A C 11
ATOM 10751 O O . ASN A 1 63 ? 4.752 4.094 -5.654 1.00 0.00 63 ASN A O 11
ATOM 10762 N N . LYS A 1 64 ? 3.302 2.905 -6.896 1.00 0.00 64 LYS A N 11
ATOM 10763 C CA . LYS A 1 64 ? 3.941 1.625 -6.616 1.00 0.00 64 LYS A CA 11
ATOM 10764 C C . LYS A 1 64 ? 5.458 1.775 -6.560 1.00 0.00 64 LYS A C 11
ATOM 10765 O O . LYS A 1 64 ? 6.057 2.552 -7.304 1.00 0.00 64 LYS A O 11
ATOM 10784 N N . PRO A 1 65 ? 6.096 1.013 -5.659 1.00 0.00 65 PRO A N 11
ATOM 10785 C CA . PRO A 1 65 ? 7.552 1.043 -5.486 1.00 0.00 65 PRO A CA 11
ATOM 10786 C C . PRO A 1 65 ? 8.288 0.429 -6.672 1.00 0.00 65 PRO A C 11
ATOM 10787 O O . PRO A 1 65 ? 7.671 0.022 -7.656 1.00 0.00 65 PRO A O 11
ATOM 10798 N N . SER A 1 66 ? 9.612 0.365 -6.571 1.00 0.00 66 SER A N 11
ATOM 10799 C CA . SER A 1 66 ? 10.434 -0.197 -7.637 1.00 0.00 66 SER A CA 11
ATOM 10800 C C . SER A 1 66 ? 11.403 -1.237 -7.085 1.00 0.00 66 SER A C 11
ATOM 10801 O O . SER A 1 66 ? 11.957 -1.072 -5.998 1.00 0.00 66 SER A O 11
ATOM 10809 N N . CYS A 1 67 ? 11.603 -2.311 -7.843 1.00 0.00 67 CYS A N 11
ATOM 10810 C CA . CYS A 1 67 ? 12.504 -3.380 -7.432 1.00 0.00 67 CYS A CA 11
ATOM 10811 C C . CYS A 1 67 ? 13.776 -3.375 -8.275 1.00 0.00 67 CYS A C 11
ATOM 10812 O O . CYS A 1 67 ? 13.745 -3.691 -9.465 1.00 0.00 67 CYS A O 11
ATOM 10819 N N . SER A 1 68 ? 14.892 -3.013 -7.651 1.00 0.00 68 SER A N 11
ATOM 10820 C CA . SER A 1 68 ? 16.174 -2.963 -8.344 1.00 0.00 68 SER A CA 11
ATOM 10821 C C . SER A 1 68 ? 17.324 -2.829 -7.351 1.00 0.00 68 SER A C 11
ATOM 10822 O O . SER A 1 68 ? 17.146 -2.328 -6.241 1.00 0.00 68 SER A O 11
ATOM 10830 N N . GLY A 1 69 ? 18.506 -3.281 -7.759 1.00 0.00 69 GLY A N 11
ATOM 10831 C CA . GLY A 1 69 ? 19.669 -3.203 -6.894 1.00 0.00 69 GLY A CA 11
ATOM 10832 C C . GLY A 1 69 ? 20.838 -2.504 -7.557 1.00 0.00 69 GLY A C 11
ATOM 10833 O O . GLY A 1 69 ? 20.970 -1.281 -7.503 1.00 0.00 69 GLY A O 11
ATOM 10837 N N . PRO A 1 70 ? 21.716 -3.289 -8.200 1.00 0.00 70 PRO A N 11
ATOM 10838 C CA . PRO A 1 70 ? 22.897 -2.759 -8.887 1.00 0.00 70 PRO A CA 11
ATOM 10839 C C . PRO A 1 70 ? 22.533 -1.972 -10.142 1.00 0.00 70 PRO A C 11
ATOM 10840 O O . PRO A 1 70 ? 22.832 -2.394 -11.259 1.00 0.00 70 PRO A O 11
ATOM 10851 N N . SER A 1 71 ? 21.887 -0.827 -9.950 1.00 0.00 71 SER A N 11
ATOM 10852 C CA . SER A 1 71 ? 21.479 0.018 -11.066 1.00 0.00 71 SER A CA 11
ATOM 10853 C C . SER A 1 71 ? 21.067 -0.830 -12.266 1.00 0.00 71 SER A C 11
ATOM 10854 O O . SER A 1 71 ? 21.343 -0.478 -13.413 1.00 0.00 71 SER A O 11
ATOM 10862 N N . SER A 1 72 ? 20.403 -1.949 -11.992 1.00 0.00 72 SER A N 11
ATOM 10863 C CA . SER A 1 72 ? 19.955 -2.850 -13.047 1.00 0.00 72 SER A CA 11
ATOM 10864 C C . SER A 1 72 ? 18.473 -2.642 -13.346 1.00 0.00 72 SER A C 11
ATOM 10865 O O . SER A 1 72 ? 17.615 -2.923 -12.510 1.00 0.00 72 SER A O 11
ATOM 10873 N N . GLY A 1 73 ? 18.181 -2.149 -14.545 1.00 0.00 73 GLY A N 11
ATOM 10874 C CA . GLY A 1 73 ? 16.803 -1.912 -14.934 1.00 0.00 73 GLY A CA 11
ATOM 10875 C C . GLY A 1 73 ? 16.669 -1.539 -16.397 1.00 0.00 73 GLY A C 11
ATOM 10876 O O . GLY A 1 73 ? 16.094 -2.289 -17.186 1.00 0.00 73 GLY A O 11
ATOM 10880 N N . GLY A 1 1 ? -0.985 9.670 -16.259 1.00 0.00 1 GLY A N 12
ATOM 10881 C CA . GLY A 1 1 ? -2.402 9.865 -16.014 1.00 0.00 1 GLY A CA 12
ATOM 10882 C C . GLY A 1 1 ? -2.736 11.299 -15.655 1.00 0.00 1 GLY A C 12
ATOM 10883 O O . GLY A 1 1 ? -2.015 11.939 -14.891 1.00 0.00 1 GLY A O 12
ATOM 10887 N N . SER A 1 2 ? -3.833 11.805 -16.209 1.00 0.00 2 SER A N 12
ATOM 10888 C CA . SER A 1 2 ? -4.259 13.175 -15.947 1.00 0.00 2 SER A CA 12
ATOM 10889 C C . SER A 1 2 ? -5.636 13.200 -15.290 1.00 0.00 2 SER A C 12
ATOM 10890 O O . SER A 1 2 ? -6.344 14.205 -15.345 1.00 0.00 2 SER A O 12
ATOM 10898 N N . SER A 1 3 ? -6.009 12.085 -14.670 1.00 0.00 3 SER A N 12
ATOM 10899 C CA . SER A 1 3 ? -7.303 11.976 -14.006 1.00 0.00 3 SER A CA 12
ATOM 10900 C C . SER A 1 3 ? -7.352 12.861 -12.764 1.00 0.00 3 SER A C 12
ATOM 10901 O O . SER A 1 3 ? -6.318 13.245 -12.220 1.00 0.00 3 SER A O 12
ATOM 10909 N N . GLY A 1 4 ? -8.564 13.182 -12.321 1.00 0.00 4 GLY A N 12
ATOM 10910 C CA . GLY A 1 4 ? -8.728 14.020 -11.148 1.00 0.00 4 GLY A CA 12
ATOM 10911 C C . GLY A 1 4 ? -10.093 14.676 -11.090 1.00 0.00 4 GLY A C 12
ATOM 10912 O O . GLY A 1 4 ? -10.747 14.674 -10.047 1.00 0.00 4 GLY A O 12
ATOM 10916 N N . SER A 1 5 ? -10.524 15.242 -12.213 1.00 0.00 5 SER A N 12
ATOM 10917 C CA . SER A 1 5 ? -11.818 15.910 -12.284 1.00 0.00 5 SER A CA 12
ATOM 10918 C C . SER A 1 5 ? -12.884 14.973 -12.845 1.00 0.00 5 SER A C 12
ATOM 10919 O O . SER A 1 5 ? -14.081 15.210 -12.685 1.00 0.00 5 SER A O 12
ATOM 10927 N N . SER A 1 6 ? -12.438 13.908 -13.503 1.00 0.00 6 SER A N 12
ATOM 10928 C CA . SER A 1 6 ? -13.352 12.936 -14.092 1.00 0.00 6 SER A CA 12
ATOM 10929 C C . SER A 1 6 ? -13.029 11.525 -13.610 1.00 0.00 6 SER A C 12
ATOM 10930 O O . SER A 1 6 ? -11.865 11.172 -13.424 1.00 0.00 6 SER A O 12
ATOM 10938 N N . GLY A 1 7 ? -14.070 10.722 -13.409 1.00 0.00 7 GLY A N 12
ATOM 10939 C CA . GLY A 1 7 ? -13.877 9.359 -12.950 1.00 0.00 7 GLY A CA 12
ATOM 10940 C C . GLY A 1 7 ? -14.264 9.176 -11.496 1.00 0.00 7 GLY A C 12
ATOM 10941 O O . GLY A 1 7 ? -13.406 8.959 -10.642 1.00 0.00 7 GLY A O 12
ATOM 10945 N N . GLU A 1 8 ? -15.561 9.266 -11.215 1.00 0.00 8 GLU A N 12
ATOM 10946 C CA . GLU A 1 8 ? -16.059 9.111 -9.853 1.00 0.00 8 GLU A CA 12
ATOM 10947 C C . GLU A 1 8 ? -16.790 7.782 -9.689 1.00 0.00 8 GLU A C 12
ATOM 10948 O O . GLU A 1 8 ? -18.018 7.724 -9.759 1.00 0.00 8 GLU A O 12
ATOM 10960 N N . ILE A 1 9 ? -16.027 6.716 -9.471 1.00 0.00 9 ILE A N 12
ATOM 10961 C CA . ILE A 1 9 ? -16.601 5.388 -9.296 1.00 0.00 9 ILE A CA 12
ATOM 10962 C C . ILE A 1 9 ? -16.258 4.817 -7.925 1.00 0.00 9 ILE A C 12
ATOM 10963 O O . ILE A 1 9 ? -15.107 4.866 -7.492 1.00 0.00 9 ILE A O 12
ATOM 10979 N N . GLU A 1 10 ? -17.264 4.273 -7.247 1.00 0.00 10 GLU A N 12
ATOM 10980 C CA . GLU A 1 10 ? -17.068 3.691 -5.925 1.00 0.00 10 GLU A CA 12
ATOM 10981 C C . GLU A 1 10 ? -17.137 2.168 -5.985 1.00 0.00 10 GLU A C 12
ATOM 10982 O O . GLU A 1 10 ? -18.217 1.587 -6.089 1.00 0.00 10 GLU A O 12
ATOM 10994 N N . LYS A 1 11 ? -15.975 1.526 -5.920 1.00 0.00 11 LYS A N 12
ATOM 10995 C CA . LYS A 1 11 ? -15.901 0.070 -5.967 1.00 0.00 11 LYS A CA 12
ATOM 10996 C C . LYS A 1 11 ? -15.387 -0.491 -4.645 1.00 0.00 11 LYS A C 12
ATOM 10997 O O . LYS A 1 11 ? -15.233 -1.702 -4.491 1.00 0.00 11 LYS A O 12
ATOM 11016 N N . GLY A 1 12 ? -15.125 0.398 -3.691 1.00 0.00 12 GLY A N 12
ATOM 11017 C CA . GLY A 1 12 ? -14.633 -0.028 -2.394 1.00 0.00 12 GLY A CA 12
ATOM 11018 C C . GLY A 1 12 ? -13.118 -0.046 -2.326 1.00 0.00 12 GLY A C 12
ATOM 11019 O O . GLY A 1 12 ? -12.501 -1.110 -2.359 1.00 0.00 12 GLY A O 12
ATOM 11023 N N . GLY A 1 13 ? -12.517 1.136 -2.233 1.00 0.00 13 GLY A N 12
ATOM 11024 C CA . GLY A 1 13 ? -11.071 1.229 -2.164 1.00 0.00 13 GLY A CA 12
ATOM 11025 C C . GLY A 1 13 ? -10.486 2.032 -3.309 1.00 0.00 13 GLY A C 12
ATOM 11026 O O . GLY A 1 13 ? -11.015 3.081 -3.675 1.00 0.00 13 GLY A O 12
ATOM 11030 N N . CYS A 1 14 ? -9.390 1.538 -3.876 1.00 0.00 14 CYS A N 12
ATOM 11031 C CA . CYS A 1 14 ? -8.730 2.217 -4.985 1.00 0.00 14 CYS A CA 12
ATOM 11032 C C . CYS A 1 14 ? -9.199 1.653 -6.324 1.00 0.00 14 CYS A C 12
ATOM 11033 O O . CYS A 1 14 ? -9.974 2.286 -7.039 1.00 0.00 14 CYS A O 12
ATOM 11040 N N . GLY A 1 15 ? -8.722 0.457 -6.655 1.00 0.00 15 GLY A N 12
ATOM 11041 C CA . GLY A 1 15 ? -9.103 -0.173 -7.906 1.00 0.00 15 GLY A CA 12
ATOM 11042 C C . GLY A 1 15 ? -8.189 -1.324 -8.277 1.00 0.00 15 GLY A C 12
ATOM 11043 O O . GLY A 1 15 ? -8.470 -2.478 -7.951 1.00 0.00 15 GLY A O 12
ATOM 11047 N N . ASP A 1 16 ? -7.095 -1.012 -8.962 1.00 0.00 16 ASP A N 12
ATOM 11048 C CA . ASP A 1 16 ? -6.137 -2.030 -9.378 1.00 0.00 16 ASP A CA 12
ATOM 11049 C C . ASP A 1 16 ? -4.729 -1.448 -9.467 1.00 0.00 16 ASP A C 12
ATOM 11050 O O . ASP A 1 16 ? -4.239 -1.107 -10.543 1.00 0.00 16 ASP A O 12
ATOM 11059 N N . PRO A 1 17 ? -4.064 -1.331 -8.308 1.00 0.00 17 PRO A N 12
ATOM 11060 C CA . PRO A 1 17 ? -2.703 -0.790 -8.228 1.00 0.00 17 PRO A CA 12
ATOM 11061 C C . PRO A 1 17 ? -1.669 -1.728 -8.841 1.00 0.00 17 PRO A C 12
ATOM 11062 O O . PRO A 1 17 ? -0.486 -1.399 -8.917 1.00 0.00 17 PRO A O 12
ATOM 11073 N N . GLY A 1 18 ? -2.124 -2.899 -9.277 1.00 0.00 18 GLY A N 12
ATOM 11074 C CA . GLY A 1 18 ? -1.225 -3.867 -9.877 1.00 0.00 18 GLY A CA 12
ATOM 11075 C C . GLY A 1 18 ? -0.066 -4.223 -8.968 1.00 0.00 18 GLY A C 12
ATOM 11076 O O . GLY A 1 18 ? 0.117 -3.612 -7.915 1.00 0.00 18 GLY A O 12
ATOM 11080 N N . ILE A 1 19 ? 0.719 -5.216 -9.374 1.00 0.00 19 ILE A N 12
ATOM 11081 C CA . ILE A 1 19 ? 1.865 -5.653 -8.587 1.00 0.00 19 ILE A CA 12
ATOM 11082 C C . ILE A 1 19 ? 3.059 -5.966 -9.483 1.00 0.00 19 ILE A C 12
ATOM 11083 O O . ILE A 1 19 ? 2.926 -6.566 -10.550 1.00 0.00 19 ILE A O 12
ATOM 11099 N N . PRO A 1 20 ? 4.256 -5.552 -9.040 1.00 0.00 20 PRO A N 12
ATOM 11100 C CA . PRO A 1 20 ? 5.498 -5.779 -9.785 1.00 0.00 20 PRO A CA 12
ATOM 11101 C C . PRO A 1 20 ? 5.903 -7.249 -9.802 1.00 0.00 20 PRO A C 12
ATOM 11102 O O . PRO A 1 20 ? 5.761 -7.953 -8.804 1.00 0.00 20 PRO A O 12
ATOM 11113 N N . ALA A 1 21 ? 6.409 -7.705 -10.943 1.00 0.00 21 ALA A N 12
ATOM 11114 C CA . ALA A 1 21 ? 6.838 -9.090 -11.089 1.00 0.00 21 ALA A CA 12
ATOM 11115 C C . ALA A 1 21 ? 8.275 -9.273 -10.615 1.00 0.00 21 ALA A C 12
ATOM 11116 O O . ALA A 1 21 ? 8.954 -10.222 -11.009 1.00 0.00 21 ALA A O 12
ATOM 11123 N N . TYR A 1 22 ? 8.735 -8.359 -9.768 1.00 0.00 22 TYR A N 12
ATOM 11124 C CA . TYR A 1 22 ? 10.093 -8.418 -9.242 1.00 0.00 22 TYR A CA 12
ATOM 11125 C C . TYR A 1 22 ? 10.095 -8.290 -7.722 1.00 0.00 22 TYR A C 12
ATOM 11126 O O . TYR A 1 22 ? 11.151 -8.250 -7.092 1.00 0.00 22 TYR A O 12
ATOM 11144 N N . GLY A 1 23 ? 8.902 -8.226 -7.138 1.00 0.00 23 GLY A N 12
ATOM 11145 C CA . GLY A 1 23 ? 8.787 -8.103 -5.696 1.00 0.00 23 GLY A CA 12
ATOM 11146 C C . GLY A 1 23 ? 7.667 -8.952 -5.130 1.00 0.00 23 GLY A C 12
ATOM 11147 O O . GLY A 1 23 ? 7.325 -9.996 -5.687 1.00 0.00 23 GLY A O 12
ATOM 11151 N N . LYS A 1 24 ? 7.092 -8.506 -4.018 1.00 0.00 24 LYS A N 12
ATOM 11152 C CA . LYS A 1 24 ? 6.004 -9.231 -3.374 1.00 0.00 24 LYS A CA 12
ATOM 11153 C C . LYS A 1 24 ? 4.889 -8.278 -2.955 1.00 0.00 24 LYS A C 12
ATOM 11154 O O . LYS A 1 24 ? 5.052 -7.059 -2.998 1.00 0.00 24 LYS A O 12
ATOM 11173 N N . ARG A 1 25 ? 3.756 -8.843 -2.548 1.00 0.00 25 ARG A N 12
ATOM 11174 C CA . ARG A 1 25 ? 2.615 -8.043 -2.121 1.00 0.00 25 ARG A CA 12
ATOM 11175 C C . ARG A 1 25 ? 1.854 -8.739 -0.995 1.00 0.00 25 ARG A C 12
ATOM 11176 O O . ARG A 1 25 ? 1.417 -9.881 -1.140 1.00 0.00 25 ARG A O 12
ATOM 11197 N N . THR A 1 26 ? 1.699 -8.043 0.127 1.00 0.00 26 THR A N 12
ATOM 11198 C CA . THR A 1 26 ? 0.994 -8.593 1.277 1.00 0.00 26 THR A CA 12
ATOM 11199 C C . THR A 1 26 ? -0.485 -8.226 1.242 1.00 0.00 26 THR A C 12
ATOM 11200 O O . THR A 1 26 ? -0.979 -7.514 2.116 1.00 0.00 26 THR A O 12
ATOM 11211 N N . GLY A 1 27 ? -1.189 -8.717 0.226 1.00 0.00 27 GLY A N 12
ATOM 11212 C CA . GLY A 1 27 ? -2.605 -8.429 0.098 1.00 0.00 27 GLY A CA 12
ATOM 11213 C C . GLY A 1 27 ? -3.037 -8.278 -1.348 1.00 0.00 27 GLY A C 12
ATOM 11214 O O . GLY A 1 27 ? -2.281 -7.776 -2.179 1.00 0.00 27 GLY A O 12
ATOM 11218 N N . SER A 1 28 ? -4.256 -8.716 -1.648 1.00 0.00 28 SER A N 12
ATOM 11219 C CA . SER A 1 28 ? -4.785 -8.632 -3.004 1.00 0.00 28 SER A CA 12
ATOM 11220 C C . SER A 1 28 ? -6.061 -7.797 -3.039 1.00 0.00 28 SER A C 12
ATOM 11221 O O . SER A 1 28 ? -6.598 -7.507 -4.108 1.00 0.00 28 SER A O 12
ATOM 11229 N N . SER A 1 29 ? -6.542 -7.413 -1.860 1.00 0.00 29 SER A N 12
ATOM 11230 C CA . SER A 1 29 ? -7.757 -6.615 -1.753 1.00 0.00 29 SER A CA 12
ATOM 11231 C C . SER A 1 29 ? -7.422 -5.143 -1.532 1.00 0.00 29 SER A C 12
ATOM 11232 O O . SER A 1 29 ? -6.463 -4.810 -0.836 1.00 0.00 29 SER A O 12
ATOM 11240 N N . PHE A 1 30 ? -8.221 -4.264 -2.129 1.00 0.00 30 PHE A N 12
ATOM 11241 C CA . PHE A 1 30 ? -8.010 -2.827 -1.999 1.00 0.00 30 PHE A CA 12
ATOM 11242 C C . PHE A 1 30 ? -9.291 -2.128 -1.554 1.00 0.00 30 PHE A C 12
ATOM 11243 O O . PHE A 1 30 ? -10.230 -1.970 -2.336 1.00 0.00 30 PHE A O 12
ATOM 11260 N N . LEU A 1 31 ? -9.323 -1.710 -0.294 1.00 0.00 31 LEU A N 12
ATOM 11261 C CA . LEU A 1 31 ? -10.489 -1.027 0.257 1.00 0.00 31 LEU A CA 12
ATOM 11262 C C . LEU A 1 31 ? -10.148 0.410 0.639 1.00 0.00 31 LEU A C 12
ATOM 11263 O O . LEU A 1 31 ? -8.978 0.795 0.670 1.00 0.00 31 LEU A O 12
ATOM 11279 N N . HIS A 1 32 ? -11.177 1.199 0.932 1.00 0.00 32 HIS A N 12
ATOM 11280 C CA . HIS A 1 32 ? -10.986 2.593 1.316 1.00 0.00 32 HIS A CA 12
ATOM 11281 C C . HIS A 1 32 ? -10.169 2.697 2.600 1.00 0.00 32 HIS A C 12
ATOM 11282 O O . HIS A 1 32 ? -10.502 2.079 3.610 1.00 0.00 32 HIS A O 12
ATOM 11296 N N . GLY A 1 33 ? -9.096 3.481 2.552 1.00 0.00 33 GLY A N 12
ATOM 11297 C CA . GLY A 1 33 ? -8.248 3.650 3.717 1.00 0.00 33 GLY A CA 12
ATOM 11298 C C . GLY A 1 33 ? -7.329 2.465 3.942 1.00 0.00 33 GLY A C 12
ATOM 11299 O O . GLY A 1 33 ? -6.616 2.406 4.943 1.00 0.00 33 GLY A O 12
ATOM 11303 N N . ASP A 1 34 ? -7.346 1.520 3.008 1.00 0.00 34 ASP A N 12
ATOM 11304 C CA . ASP A 1 34 ? -6.508 0.331 3.109 1.00 0.00 34 ASP A CA 12
ATOM 11305 C C . ASP A 1 34 ? -5.104 0.609 2.582 1.00 0.00 34 ASP A C 12
ATOM 11306 O O . ASP A 1 34 ? -4.925 1.368 1.629 1.00 0.00 34 ASP A O 12
ATOM 11315 N N . THR A 1 35 ? -4.108 -0.009 3.210 1.00 0.00 35 THR A N 12
ATOM 11316 C CA . THR A 1 35 ? -2.720 0.174 2.807 1.00 0.00 35 THR A CA 12
ATOM 11317 C C . THR A 1 35 ? -2.105 -1.141 2.342 1.00 0.00 35 THR A C 12
ATOM 11318 O O . THR A 1 35 ? -2.355 -2.196 2.926 1.00 0.00 35 THR A O 12
ATOM 11329 N N . LEU A 1 36 ? -1.299 -1.072 1.288 1.00 0.00 36 LEU A N 12
ATOM 11330 C CA . LEU A 1 36 ? -0.647 -2.258 0.744 1.00 0.00 36 LEU A CA 12
ATOM 11331 C C . LEU A 1 36 ? 0.869 -2.155 0.876 1.00 0.00 36 LEU A C 12
ATOM 11332 O O . LEU A 1 36 ? 1.502 -1.305 0.248 1.00 0.00 36 LEU A O 12
ATOM 11348 N N . THR A 1 37 ? 1.448 -3.026 1.696 1.00 0.00 37 THR A N 12
ATOM 11349 C CA . THR A 1 37 ? 2.890 -3.034 1.910 1.00 0.00 37 THR A CA 12
ATOM 11350 C C . THR A 1 37 ? 3.569 -4.084 1.039 1.00 0.00 37 THR A C 12
ATOM 11351 O O . THR A 1 37 ? 3.073 -5.202 0.895 1.00 0.00 37 THR A O 12
ATOM 11362 N N . PHE A 1 38 ? 4.707 -3.718 0.458 1.00 0.00 38 PHE A N 12
ATOM 11363 C CA . PHE A 1 38 ? 5.455 -4.630 -0.400 1.00 0.00 38 PHE A CA 12
ATOM 11364 C C . PHE A 1 38 ? 6.778 -5.025 0.249 1.00 0.00 38 PHE A C 12
ATOM 11365 O O . PHE A 1 38 ? 7.350 -4.265 1.029 1.00 0.00 38 PHE A O 12
ATOM 11382 N N . GLU A 1 39 ? 7.258 -6.220 -0.081 1.00 0.00 39 GLU A N 12
ATOM 11383 C CA . GLU A 1 39 ? 8.513 -6.718 0.471 1.00 0.00 39 GLU A CA 12
ATOM 11384 C C . GLU A 1 39 ? 9.305 -7.485 -0.584 1.00 0.00 39 GLU A C 12
ATOM 11385 O O . GLU A 1 39 ? 8.735 -8.029 -1.530 1.00 0.00 39 GLU A O 12
ATOM 11397 N N . CYS A 1 40 ? 10.622 -7.524 -0.414 1.00 0.00 40 CYS A N 12
ATOM 11398 C CA . CYS A 1 40 ? 11.494 -8.223 -1.350 1.00 0.00 40 CYS A CA 12
ATOM 11399 C C . CYS A 1 40 ? 12.556 -9.029 -0.606 1.00 0.00 40 CYS A C 12
ATOM 11400 O O . CYS A 1 40 ? 12.921 -8.723 0.529 1.00 0.00 40 CYS A O 12
ATOM 11407 N N . PRO A 1 41 ? 13.064 -10.084 -1.261 1.00 0.00 41 PRO A N 12
ATOM 11408 C CA . PRO A 1 41 ? 14.091 -10.955 -0.682 1.00 0.00 41 PRO A CA 12
ATOM 11409 C C . PRO A 1 41 ? 15.441 -10.257 -0.559 1.00 0.00 41 PRO A C 12
ATOM 11410 O O . PRO A 1 41 ? 15.584 -9.092 -0.929 1.00 0.00 41 PRO A O 12
ATOM 11421 N N . ALA A 1 42 ? 16.429 -10.977 -0.038 1.00 0.00 42 ALA A N 12
ATOM 11422 C CA . ALA A 1 42 ? 17.768 -10.427 0.131 1.00 0.00 42 ALA A CA 12
ATOM 11423 C C . ALA A 1 42 ? 18.401 -10.099 -1.218 1.00 0.00 42 ALA A C 12
ATOM 11424 O O . ALA A 1 42 ? 17.885 -10.485 -2.266 1.00 0.00 42 ALA A O 12
ATOM 11431 N N . ALA A 1 43 ? 19.521 -9.384 -1.182 1.00 0.00 43 ALA A N 12
ATOM 11432 C CA . ALA A 1 43 ? 20.224 -9.005 -2.402 1.00 0.00 43 ALA A CA 12
ATOM 11433 C C . ALA A 1 43 ? 19.420 -7.990 -3.206 1.00 0.00 43 ALA A C 12
ATOM 11434 O O . ALA A 1 43 ? 19.483 -7.967 -4.436 1.00 0.00 43 ALA A O 12
ATOM 11441 N N . PHE A 1 44 ? 18.663 -7.151 -2.505 1.00 0.00 44 PHE A N 12
ATOM 11442 C CA . PHE A 1 44 ? 17.845 -6.134 -3.155 1.00 0.00 44 PHE A CA 12
ATOM 11443 C C . PHE A 1 44 ? 17.617 -4.945 -2.227 1.00 0.00 44 PHE A C 12
ATOM 11444 O O . PHE A 1 44 ? 17.947 -4.997 -1.042 1.00 0.00 44 PHE A O 12
ATOM 11461 N N . GLU A 1 45 ? 17.052 -3.874 -2.775 1.00 0.00 45 GLU A N 12
ATOM 11462 C CA . GLU A 1 45 ? 16.781 -2.671 -1.996 1.00 0.00 45 GLU A CA 12
ATOM 11463 C C . GLU A 1 45 ? 15.442 -2.055 -2.393 1.00 0.00 45 GLU A C 12
ATOM 11464 O O . GLU A 1 45 ? 15.072 -2.051 -3.568 1.00 0.00 45 GLU A O 12
ATOM 11476 N N . LEU A 1 46 ? 14.720 -1.537 -1.406 1.00 0.00 46 LEU A N 12
ATOM 11477 C CA . LEU A 1 46 ? 13.422 -0.919 -1.651 1.00 0.00 46 LEU A CA 12
ATOM 11478 C C . LEU A 1 46 ? 13.580 0.401 -2.399 1.00 0.00 46 LEU A C 12
ATOM 11479 O O . LEU A 1 46 ? 14.344 1.273 -1.986 1.00 0.00 46 LEU A O 12
ATOM 11495 N N . VAL A 1 47 ? 12.850 0.542 -3.501 1.00 0.00 47 VAL A N 12
ATOM 11496 C CA . VAL A 1 47 ? 12.906 1.757 -4.305 1.00 0.00 47 VAL A CA 12
ATOM 11497 C C . VAL A 1 47 ? 11.510 2.321 -4.546 1.00 0.00 47 VAL A C 12
ATOM 11498 O O . VAL A 1 47 ? 10.943 2.163 -5.626 1.00 0.00 47 VAL A O 12
ATOM 11511 N N . GLY A 1 48 ? 10.962 2.982 -3.531 1.00 0.00 48 GLY A N 12
ATOM 11512 C CA . GLY A 1 48 ? 9.636 3.561 -3.652 1.00 0.00 48 GLY A CA 12
ATOM 11513 C C . GLY A 1 48 ? 8.907 3.622 -2.324 1.00 0.00 48 GLY A C 12
ATOM 11514 O O . GLY A 1 48 ? 9.534 3.692 -1.268 1.00 0.00 48 GLY A O 12
ATOM 11518 N N . GLU A 1 49 ? 7.579 3.599 -2.379 1.00 0.00 49 GLU A N 12
ATOM 11519 C CA . GLU A 1 49 ? 6.764 3.655 -1.171 1.00 0.00 49 GLU A CA 12
ATOM 11520 C C . GLU A 1 49 ? 6.425 2.252 -0.677 1.00 0.00 49 GLU A C 12
ATOM 11521 O O . GLU A 1 49 ? 5.463 1.636 -1.137 1.00 0.00 49 GLU A O 12
ATOM 11533 N N . ARG A 1 50 ? 7.223 1.752 0.261 1.00 0.00 50 ARG A N 12
ATOM 11534 C CA . ARG A 1 50 ? 7.009 0.420 0.816 1.00 0.00 50 ARG A CA 12
ATOM 11535 C C . ARG A 1 50 ? 5.520 0.142 1.002 1.00 0.00 50 ARG A C 12
ATOM 11536 O O . ARG A 1 50 ? 5.041 -0.953 0.707 1.00 0.00 50 ARG A O 12
ATOM 11557 N N . VAL A 1 51 ? 4.794 1.140 1.494 1.00 0.00 51 VAL A N 12
ATOM 11558 C CA . VAL A 1 51 ? 3.360 1.003 1.719 1.00 0.00 51 VAL A CA 12
ATOM 11559 C C . VAL A 1 51 ? 2.603 2.219 1.197 1.00 0.00 51 VAL A C 12
ATOM 11560 O O . VAL A 1 51 ? 2.919 3.357 1.546 1.00 0.00 51 VAL A O 12
ATOM 11573 N N . ILE A 1 52 ? 1.602 1.971 0.359 1.00 0.00 52 ILE A N 12
ATOM 11574 C CA . ILE A 1 52 ? 0.798 3.046 -0.210 1.00 0.00 52 ILE A CA 12
ATOM 11575 C C . ILE A 1 52 ? -0.562 3.137 0.474 1.00 0.00 52 ILE A C 12
ATOM 11576 O O . ILE A 1 52 ? -1.107 2.133 0.935 1.00 0.00 52 ILE A O 12
ATOM 11592 N N . THR A 1 53 ? -1.107 4.348 0.535 1.00 0.00 53 THR A N 12
ATOM 11593 C CA . THR A 1 53 ? -2.404 4.571 1.162 1.00 0.00 53 THR A CA 12
ATOM 11594 C C . THR A 1 53 ? -3.457 4.949 0.126 1.00 0.00 53 THR A C 12
ATOM 11595 O O . THR A 1 53 ? -3.200 5.751 -0.772 1.00 0.00 53 THR A O 12
ATOM 11606 N N . CYS A 1 54 ? -4.645 4.367 0.257 1.00 0.00 54 CYS A N 12
ATOM 11607 C CA . CYS A 1 54 ? -5.738 4.643 -0.667 1.00 0.00 54 CYS A CA 12
ATOM 11608 C C . CYS A 1 54 ? -6.502 5.896 -0.247 1.00 0.00 54 CYS A C 12
ATOM 11609 O O . CYS A 1 54 ? -6.937 6.014 0.898 1.00 0.00 54 CYS A O 12
ATOM 11616 N N . GLN A 1 55 ? -6.660 6.826 -1.183 1.00 0.00 55 GLN A N 12
ATOM 11617 C CA . GLN A 1 55 ? -7.371 8.070 -0.910 1.00 0.00 55 GLN A CA 12
ATOM 11618 C C . GLN A 1 55 ? -8.846 7.945 -1.275 1.00 0.00 55 GLN A C 12
ATOM 11619 O O . GLN A 1 55 ? -9.217 7.144 -2.133 1.00 0.00 55 GLN A O 12
ATOM 11633 N N . GLN A 1 56 ? -9.683 8.742 -0.618 1.00 0.00 56 GLN A N 12
ATOM 11634 C CA . GLN A 1 56 ? -11.119 8.719 -0.874 1.00 0.00 56 GLN A CA 12
ATOM 11635 C C . GLN A 1 56 ? -11.413 8.968 -2.349 1.00 0.00 56 GLN A C 12
ATOM 11636 O O . GLN A 1 56 ? -12.519 8.713 -2.823 1.00 0.00 56 GLN A O 12
ATOM 11650 N N . ASN A 1 57 ? -10.414 9.467 -3.071 1.00 0.00 57 ASN A N 12
ATOM 11651 C CA . ASN A 1 57 ? -10.567 9.752 -4.493 1.00 0.00 57 ASN A CA 12
ATOM 11652 C C . ASN A 1 57 ? -10.200 8.532 -5.334 1.00 0.00 57 ASN A C 12
ATOM 11653 O O . ASN A 1 57 ? -9.631 8.661 -6.417 1.00 0.00 57 ASN A O 12
ATOM 11664 N N . ASN A 1 58 ? -10.532 7.349 -4.826 1.00 0.00 58 ASN A N 12
ATOM 11665 C CA . ASN A 1 58 ? -10.237 6.106 -5.530 1.00 0.00 58 ASN A CA 12
ATOM 11666 C C . ASN A 1 58 ? -8.906 6.202 -6.269 1.00 0.00 58 ASN A C 12
ATOM 11667 O O . ASN A 1 58 ? -8.792 5.780 -7.420 1.00 0.00 58 ASN A O 12
ATOM 11678 N N . GLN A 1 59 ? -7.902 6.758 -5.599 1.00 0.00 59 GLN A N 12
ATOM 11679 C CA . GLN A 1 59 ? -6.579 6.908 -6.192 1.00 0.00 59 GLN A CA 12
ATOM 11680 C C . GLN A 1 59 ? -5.487 6.641 -5.162 1.00 0.00 59 GLN A C 12
ATOM 11681 O O . GLN A 1 59 ? -5.634 6.974 -3.986 1.00 0.00 59 GLN A O 12
ATOM 11695 N N . TRP A 1 60 ? -4.392 6.037 -5.611 1.00 0.00 60 TRP A N 12
ATOM 11696 C CA . TRP A 1 60 ? -3.275 5.724 -4.727 1.00 0.00 60 TRP A CA 12
ATOM 11697 C C . TRP A 1 60 ? -2.322 6.909 -4.614 1.00 0.00 60 TRP A C 12
ATOM 11698 O O . TRP A 1 60 ? -2.045 7.591 -5.601 1.00 0.00 60 TRP A O 12
ATOM 11719 N N . SER A 1 61 ? -1.822 7.148 -3.406 1.00 0.00 61 SER A N 12
ATOM 11720 C CA . SER A 1 61 ? -0.902 8.253 -3.165 1.00 0.00 61 SER A CA 12
ATOM 11721 C C . SER A 1 61 ? 0.436 8.007 -3.856 1.00 0.00 61 SER A C 12
ATOM 11722 O O . SER A 1 61 ? 1.301 8.881 -3.888 1.00 0.00 61 SER A O 12
ATOM 11730 N N . GLY A 1 62 ? 0.598 6.808 -4.408 1.00 0.00 62 GLY A N 12
ATOM 11731 C CA . GLY A 1 62 ? 1.833 6.467 -5.091 1.00 0.00 62 GLY A CA 12
ATOM 11732 C C . GLY A 1 62 ? 1.744 5.141 -5.819 1.00 0.00 62 GLY A C 12
ATOM 11733 O O . GLY A 1 62 ? 1.096 4.208 -5.347 1.00 0.00 62 GLY A O 12
ATOM 11737 N N . ASN A 1 63 ? 2.397 5.057 -6.974 1.00 0.00 63 ASN A N 12
ATOM 11738 C CA . ASN A 1 63 ? 2.387 3.835 -7.771 1.00 0.00 63 ASN A CA 12
ATOM 11739 C C . ASN A 1 63 ? 3.135 2.714 -7.056 1.00 0.00 63 ASN A C 12
ATOM 11740 O O . ASN A 1 63 ? 4.044 2.965 -6.263 1.00 0.00 63 ASN A O 12
ATOM 11751 N N . LYS A 1 64 ? 2.747 1.476 -7.342 1.00 0.00 64 LYS A N 12
ATOM 11752 C CA . LYS A 1 64 ? 3.381 0.314 -6.729 1.00 0.00 64 LYS A CA 12
ATOM 11753 C C . LYS A 1 64 ? 4.882 0.533 -6.572 1.00 0.00 64 LYS A C 12
ATOM 11754 O O . LYS A 1 64 ? 5.532 1.164 -7.406 1.00 0.00 64 LYS A O 12
ATOM 11773 N N . PRO A 1 65 ? 5.448 -0.002 -5.480 1.00 0.00 65 PRO A N 12
ATOM 11774 C CA . PRO A 1 65 ? 6.880 0.120 -5.190 1.00 0.00 65 PRO A CA 12
ATOM 11775 C C . PRO A 1 65 ? 7.738 -0.694 -6.153 1.00 0.00 65 PRO A C 12
ATOM 11776 O O . PRO A 1 65 ? 7.241 -1.221 -7.148 1.00 0.00 65 PRO A O 12
ATOM 11787 N N . SER A 1 66 ? 9.028 -0.793 -5.849 1.00 0.00 66 SER A N 12
ATOM 11788 C CA . SER A 1 66 ? 9.956 -1.541 -6.690 1.00 0.00 66 SER A CA 12
ATOM 11789 C C . SER A 1 66 ? 11.170 -1.997 -5.887 1.00 0.00 66 SER A C 12
ATOM 11790 O O . SER A 1 66 ? 11.357 -1.593 -4.739 1.00 0.00 66 SER A O 12
ATOM 11798 N N . CYS A 1 67 ? 11.993 -2.842 -6.499 1.00 0.00 67 CYS A N 12
ATOM 11799 C CA . CYS A 1 67 ? 13.190 -3.355 -5.843 1.00 0.00 67 CYS A CA 12
ATOM 11800 C C . CYS A 1 67 ? 14.342 -3.482 -6.836 1.00 0.00 67 CYS A C 12
ATOM 11801 O O . CYS A 1 67 ? 14.317 -4.332 -7.726 1.00 0.00 67 CYS A O 12
ATOM 11808 N N . SER A 1 68 ? 15.350 -2.631 -6.675 1.00 0.00 68 SER A N 12
ATOM 11809 C CA . SER A 1 68 ? 16.510 -2.646 -7.559 1.00 0.00 68 SER A CA 12
ATOM 11810 C C . SER A 1 68 ? 17.750 -3.140 -6.820 1.00 0.00 68 SER A C 12
ATOM 11811 O O . SER A 1 68 ? 18.363 -4.133 -7.208 1.00 0.00 68 SER A O 12
ATOM 11819 N N . GLY A 1 69 ? 18.113 -2.438 -5.750 1.00 0.00 69 GLY A N 12
ATOM 11820 C CA . GLY A 1 69 ? 19.278 -2.819 -4.973 1.00 0.00 69 GLY A CA 12
ATOM 11821 C C . GLY A 1 69 ? 20.283 -1.693 -4.845 1.00 0.00 69 GLY A C 12
ATOM 11822 O O . GLY A 1 69 ? 20.048 -0.568 -5.287 1.00 0.00 69 GLY A O 12
ATOM 11826 N N . PRO A 1 70 ? 21.435 -1.990 -4.224 1.00 0.00 70 PRO A N 12
ATOM 11827 C CA . PRO A 1 70 ? 22.503 -1.006 -4.023 1.00 0.00 70 PRO A CA 12
ATOM 11828 C C . PRO A 1 70 ? 23.191 -0.623 -5.329 1.00 0.00 70 PRO A C 12
ATOM 11829 O O . PRO A 1 70 ? 23.879 -1.439 -5.942 1.00 0.00 70 PRO A O 12
ATOM 11840 N N . SER A 1 71 ? 23.002 0.624 -5.749 1.00 0.00 71 SER A N 12
ATOM 11841 C CA . SER A 1 71 ? 23.602 1.114 -6.984 1.00 0.00 71 SER A CA 12
ATOM 11842 C C . SER A 1 71 ? 25.125 1.056 -6.908 1.00 0.00 71 SER A C 12
ATOM 11843 O O . SER A 1 71 ? 25.802 0.885 -7.922 1.00 0.00 71 SER A O 12
ATOM 11851 N N . SER A 1 72 ? 25.657 1.199 -5.698 1.00 0.00 72 SER A N 12
ATOM 11852 C CA . SER A 1 72 ? 27.100 1.166 -5.489 1.00 0.00 72 SER A CA 12
ATOM 11853 C C . SER A 1 72 ? 27.823 1.969 -6.566 1.00 0.00 72 SER A C 12
ATOM 11854 O O . SER A 1 72 ? 28.928 1.620 -6.980 1.00 0.00 72 SER A O 12
ATOM 11862 N N . GLY A 1 73 ? 27.191 3.049 -7.016 1.00 0.00 73 GLY A N 12
ATOM 11863 C CA . GLY A 1 73 ? 27.787 3.885 -8.041 1.00 0.00 73 GLY A CA 12
ATOM 11864 C C . GLY A 1 73 ? 26.749 4.572 -8.906 1.00 0.00 73 GLY A C 12
ATOM 11865 O O . GLY A 1 73 ? 26.789 5.790 -9.085 1.00 0.00 73 GLY A O 12
ATOM 11869 N N . GLY A 1 1 ? -9.292 -13.528 -10.488 1.00 0.00 1 GLY A N 13
ATOM 11870 C CA . GLY A 1 1 ? -8.900 -12.141 -10.320 1.00 0.00 1 GLY A CA 13
ATOM 11871 C C . GLY A 1 1 ? -9.890 -11.356 -9.482 1.00 0.00 1 GLY A C 13
ATOM 11872 O O . GLY A 1 1 ? -9.645 -10.199 -9.142 1.00 0.00 1 GLY A O 13
ATOM 11876 N N . SER A 1 2 ? -11.012 -11.986 -9.150 1.00 0.00 2 SER A N 13
ATOM 11877 C CA . SER A 1 2 ? -12.045 -11.337 -8.352 1.00 0.00 2 SER A CA 13
ATOM 11878 C C . SER A 1 2 ? -12.662 -12.318 -7.360 1.00 0.00 2 SER A C 13
ATOM 11879 O O . SER A 1 2 ? -12.449 -13.527 -7.453 1.00 0.00 2 SER A O 13
ATOM 11887 N N . SER A 1 3 ? -13.428 -11.789 -6.411 1.00 0.00 3 SER A N 13
ATOM 11888 C CA . SER A 1 3 ? -14.073 -12.617 -5.399 1.00 0.00 3 SER A CA 13
ATOM 11889 C C . SER A 1 3 ? -15.591 -12.575 -5.550 1.00 0.00 3 SER A C 13
ATOM 11890 O O . SER A 1 3 ? -16.133 -11.721 -6.251 1.00 0.00 3 SER A O 13
ATOM 11898 N N . GLY A 1 4 ? -16.271 -13.504 -4.886 1.00 0.00 4 GLY A N 13
ATOM 11899 C CA . GLY A 1 4 ? -17.720 -13.557 -4.959 1.00 0.00 4 GLY A CA 13
ATOM 11900 C C . GLY A 1 4 ? -18.333 -14.294 -3.785 1.00 0.00 4 GLY A C 13
ATOM 11901 O O . GLY A 1 4 ? -18.199 -13.869 -2.638 1.00 0.00 4 GLY A O 13
ATOM 11905 N N . SER A 1 5 ? -19.009 -15.402 -4.072 1.00 0.00 5 SER A N 13
ATOM 11906 C CA . SER A 1 5 ? -19.650 -16.198 -3.031 1.00 0.00 5 SER A CA 13
ATOM 11907 C C . SER A 1 5 ? -18.704 -16.415 -1.853 1.00 0.00 5 SER A C 13
ATOM 11908 O O . SER A 1 5 ? -19.069 -16.186 -0.700 1.00 0.00 5 SER A O 13
ATOM 11916 N N . SER A 1 6 ? -17.487 -16.857 -2.153 1.00 0.00 6 SER A N 13
ATOM 11917 C CA . SER A 1 6 ? -16.490 -17.109 -1.120 1.00 0.00 6 SER A CA 13
ATOM 11918 C C . SER A 1 6 ? -15.936 -15.799 -0.569 1.00 0.00 6 SER A C 13
ATOM 11919 O O . SER A 1 6 ? -15.438 -15.746 0.555 1.00 0.00 6 SER A O 13
ATOM 11927 N N . GLY A 1 7 ? -16.027 -14.741 -1.369 1.00 0.00 7 GLY A N 13
ATOM 11928 C CA . GLY A 1 7 ? -15.532 -13.445 -0.945 1.00 0.00 7 GLY A CA 13
ATOM 11929 C C . GLY A 1 7 ? -16.385 -12.826 0.144 1.00 0.00 7 GLY A C 13
ATOM 11930 O O . GLY A 1 7 ? -15.938 -12.678 1.281 1.00 0.00 7 GLY A O 13
ATOM 11934 N N . GLU A 1 8 ? -17.616 -12.463 -0.204 1.00 0.00 8 GLU A N 13
ATOM 11935 C CA . GLU A 1 8 ? -18.532 -11.855 0.753 1.00 0.00 8 GLU A CA 13
ATOM 11936 C C . GLU A 1 8 ? -17.900 -10.629 1.408 1.00 0.00 8 GLU A C 13
ATOM 11937 O O . GLU A 1 8 ? -17.871 -10.513 2.633 1.00 0.00 8 GLU A O 13
ATOM 11949 N N . ILE A 1 9 ? -17.394 -9.719 0.582 1.00 0.00 9 ILE A N 13
ATOM 11950 C CA . ILE A 1 9 ? -16.763 -8.503 1.080 1.00 0.00 9 ILE A CA 13
ATOM 11951 C C . ILE A 1 9 ? -17.497 -7.261 0.585 1.00 0.00 9 ILE A C 13
ATOM 11952 O O . ILE A 1 9 ? -18.062 -7.257 -0.508 1.00 0.00 9 ILE A O 13
ATOM 11968 N N . GLU A 1 10 ? -17.483 -6.209 1.398 1.00 0.00 10 GLU A N 13
ATOM 11969 C CA . GLU A 1 10 ? -18.146 -4.961 1.042 1.00 0.00 10 GLU A CA 13
ATOM 11970 C C . GLU A 1 10 ? -17.435 -4.280 -0.124 1.00 0.00 10 GLU A C 13
ATOM 11971 O O . GLU A 1 10 ? -16.614 -3.383 0.073 1.00 0.00 10 GLU A O 13
ATOM 11983 N N . LYS A 1 11 ? -17.755 -4.712 -1.339 1.00 0.00 11 LYS A N 13
ATOM 11984 C CA . LYS A 1 11 ? -17.149 -4.145 -2.537 1.00 0.00 11 LYS A CA 13
ATOM 11985 C C . LYS A 1 11 ? -17.008 -2.631 -2.412 1.00 0.00 11 LYS A C 13
ATOM 11986 O O . LYS A 1 11 ? -17.817 -1.975 -1.759 1.00 0.00 11 LYS A O 13
ATOM 12005 N N . GLY A 1 12 ? -15.974 -2.083 -3.045 1.00 0.00 12 GLY A N 13
ATOM 12006 C CA . GLY A 1 12 ? -15.748 -0.651 -2.992 1.00 0.00 12 GLY A CA 13
ATOM 12007 C C . GLY A 1 12 ? -14.386 -0.300 -2.426 1.00 0.00 12 GLY A C 13
ATOM 12008 O O . GLY A 1 12 ? -14.052 -0.688 -1.308 1.00 0.00 12 GLY A O 13
ATOM 12012 N N . GLY A 1 13 ? -13.597 0.438 -3.202 1.00 0.00 13 GLY A N 13
ATOM 12013 C CA . GLY A 1 13 ? -12.272 0.827 -2.755 1.00 0.00 13 GLY A CA 13
ATOM 12014 C C . GLY A 1 13 ? -11.440 1.433 -3.868 1.00 0.00 13 GLY A C 13
ATOM 12015 O O . GLY A 1 13 ? -11.941 2.225 -4.667 1.00 0.00 13 GLY A O 13
ATOM 12019 N N . CYS A 1 14 ? -10.165 1.063 -3.920 1.00 0.00 14 CYS A N 13
ATOM 12020 C CA . CYS A 1 14 ? -9.260 1.577 -4.941 1.00 0.00 14 CYS A CA 13
ATOM 12021 C C . CYS A 1 14 ? -9.536 0.922 -6.291 1.00 0.00 14 CYS A C 13
ATOM 12022 O O . CYS A 1 14 ? -10.048 1.561 -7.209 1.00 0.00 14 CYS A O 13
ATOM 12029 N N . GLY A 1 15 ? -9.191 -0.357 -6.404 1.00 0.00 15 GLY A N 13
ATOM 12030 C CA . GLY A 1 15 ? -9.409 -1.077 -7.645 1.00 0.00 15 GLY A CA 13
ATOM 12031 C C . GLY A 1 15 ? -8.233 -1.957 -8.019 1.00 0.00 15 GLY A C 13
ATOM 12032 O O . GLY A 1 15 ? -8.045 -3.030 -7.446 1.00 0.00 15 GLY A O 13
ATOM 12036 N N . ASP A 1 16 ? -7.440 -1.504 -8.983 1.00 0.00 16 ASP A N 13
ATOM 12037 C CA . ASP A 1 16 ? -6.276 -2.257 -9.434 1.00 0.00 16 ASP A CA 13
ATOM 12038 C C . ASP A 1 16 ? -5.107 -1.324 -9.732 1.00 0.00 16 ASP A C 13
ATOM 12039 O O . ASP A 1 16 ? -4.839 -0.972 -10.881 1.00 0.00 16 ASP A O 13
ATOM 12048 N N . PRO A 1 17 ? -4.393 -0.913 -8.674 1.00 0.00 17 PRO A N 13
ATOM 12049 C CA . PRO A 1 17 ? -3.240 -0.015 -8.797 1.00 0.00 17 PRO A CA 13
ATOM 12050 C C . PRO A 1 17 ? -2.047 -0.691 -9.463 1.00 0.00 17 PRO A C 13
ATOM 12051 O O . PRO A 1 17 ? -1.059 -0.039 -9.799 1.00 0.00 17 PRO A O 13
ATOM 12062 N N . GLY A 1 18 ? -2.145 -2.004 -9.652 1.00 0.00 18 GLY A N 13
ATOM 12063 C CA . GLY A 1 18 ? -1.067 -2.746 -10.278 1.00 0.00 18 GLY A CA 13
ATOM 12064 C C . GLY A 1 18 ? -0.188 -3.455 -9.267 1.00 0.00 18 GLY A C 13
ATOM 12065 O O . GLY A 1 18 ? -0.237 -3.155 -8.073 1.00 0.00 18 GLY A O 13
ATOM 12069 N N . ILE A 1 19 ? 0.617 -4.399 -9.743 1.00 0.00 19 ILE A N 13
ATOM 12070 C CA . ILE A 1 19 ? 1.509 -5.153 -8.872 1.00 0.00 19 ILE A CA 13
ATOM 12071 C C . ILE A 1 19 ? 2.895 -5.293 -9.493 1.00 0.00 19 ILE A C 13
ATOM 12072 O O . ILE A 1 19 ? 3.044 -5.534 -10.691 1.00 0.00 19 ILE A O 13
ATOM 12088 N N . PRO A 1 20 ? 3.935 -5.141 -8.660 1.00 0.00 20 PRO A N 13
ATOM 12089 C CA . PRO A 1 20 ? 5.328 -5.249 -9.104 1.00 0.00 20 PRO A CA 13
ATOM 12090 C C . PRO A 1 20 ? 5.709 -6.678 -9.476 1.00 0.00 20 PRO A C 13
ATOM 12091 O O . PRO A 1 20 ? 5.334 -7.628 -8.790 1.00 0.00 20 PRO A O 13
ATOM 12102 N N . ALA A 1 21 ? 6.456 -6.822 -10.565 1.00 0.00 21 ALA A N 13
ATOM 12103 C CA . ALA A 1 21 ? 6.889 -8.135 -11.026 1.00 0.00 21 ALA A CA 13
ATOM 12104 C C . ALA A 1 21 ? 8.271 -8.480 -10.481 1.00 0.00 21 ALA A C 13
ATOM 12105 O O . ALA A 1 21 ? 9.040 -9.198 -11.119 1.00 0.00 21 ALA A O 13
ATOM 12112 N N . TYR A 1 22 ? 8.580 -7.962 -9.297 1.00 0.00 22 TYR A N 13
ATOM 12113 C CA . TYR A 1 22 ? 9.871 -8.213 -8.667 1.00 0.00 22 TYR A CA 13
ATOM 12114 C C . TYR A 1 22 ? 9.691 -8.759 -7.253 1.00 0.00 22 TYR A C 13
ATOM 12115 O O . TYR A 1 22 ? 10.663 -9.072 -6.568 1.00 0.00 22 TYR A O 13
ATOM 12133 N N . GLY A 1 23 ? 8.437 -8.869 -6.824 1.00 0.00 23 GLY A N 13
ATOM 12134 C CA . GLY A 1 23 ? 8.150 -9.377 -5.495 1.00 0.00 23 GLY A CA 13
ATOM 12135 C C . GLY A 1 23 ? 6.696 -9.773 -5.327 1.00 0.00 23 GLY A C 13
ATOM 12136 O O . GLY A 1 23 ? 6.074 -10.289 -6.256 1.00 0.00 23 GLY A O 13
ATOM 12140 N N . LYS A 1 24 ? 6.153 -9.532 -4.139 1.00 0.00 24 LYS A N 13
ATOM 12141 C CA . LYS A 1 24 ? 4.764 -9.867 -3.850 1.00 0.00 24 LYS A CA 13
ATOM 12142 C C . LYS A 1 24 ? 4.118 -8.799 -2.973 1.00 0.00 24 LYS A C 13
ATOM 12143 O O . LYS A 1 24 ? 4.763 -8.234 -2.090 1.00 0.00 24 LYS A O 13
ATOM 12162 N N . ARG A 1 25 ? 2.841 -8.528 -3.222 1.00 0.00 25 ARG A N 13
ATOM 12163 C CA . ARG A 1 25 ? 2.108 -7.528 -2.455 1.00 0.00 25 ARG A CA 13
ATOM 12164 C C . ARG A 1 25 ? 1.215 -8.191 -1.410 1.00 0.00 25 ARG A C 13
ATOM 12165 O O . ARG A 1 25 ? 0.682 -9.278 -1.633 1.00 0.00 25 ARG A O 13
ATOM 12186 N N . THR A 1 26 ? 1.057 -7.529 -0.268 1.00 0.00 26 THR A N 13
ATOM 12187 C CA . THR A 1 26 ? 0.232 -8.055 0.812 1.00 0.00 26 THR A CA 13
ATOM 12188 C C . THR A 1 26 ? -1.026 -7.215 1.000 1.00 0.00 26 THR A C 13
ATOM 12189 O O . THR A 1 26 ? -0.963 -6.083 1.479 1.00 0.00 26 THR A O 13
ATOM 12200 N N . GLY A 1 27 ? -2.170 -7.777 0.622 1.00 0.00 27 GLY A N 13
ATOM 12201 C CA . GLY A 1 27 ? -3.428 -7.065 0.758 1.00 0.00 27 GLY A CA 13
ATOM 12202 C C . GLY A 1 27 ? -4.270 -7.130 -0.501 1.00 0.00 27 GLY A C 13
ATOM 12203 O O . GLY A 1 27 ? -4.746 -6.107 -0.991 1.00 0.00 27 GLY A O 13
ATOM 12207 N N . SER A 1 28 ? -4.454 -8.338 -1.025 1.00 0.00 28 SER A N 13
ATOM 12208 C CA . SER A 1 28 ? -5.241 -8.533 -2.238 1.00 0.00 28 SER A CA 13
ATOM 12209 C C . SER A 1 28 ? -6.481 -7.644 -2.229 1.00 0.00 28 SER A C 13
ATOM 12210 O O . SER A 1 28 ? -6.922 -7.165 -3.274 1.00 0.00 28 SER A O 13
ATOM 12218 N N . SER A 1 29 ? -7.040 -7.430 -1.042 1.00 0.00 29 SER A N 13
ATOM 12219 C CA . SER A 1 29 ? -8.232 -6.603 -0.896 1.00 0.00 29 SER A CA 13
ATOM 12220 C C . SER A 1 29 ? -7.862 -5.124 -0.827 1.00 0.00 29 SER A C 13
ATOM 12221 O O . SER A 1 29 ? -6.882 -4.747 -0.184 1.00 0.00 29 SER A O 13
ATOM 12229 N N . PHE A 1 30 ? -8.653 -4.291 -1.495 1.00 0.00 30 PHE A N 13
ATOM 12230 C CA . PHE A 1 30 ? -8.409 -2.853 -1.512 1.00 0.00 30 PHE A CA 13
ATOM 12231 C C . PHE A 1 30 ? -9.643 -2.087 -1.043 1.00 0.00 30 PHE A C 13
ATOM 12232 O O . PHE A 1 30 ? -10.634 -1.981 -1.767 1.00 0.00 30 PHE A O 13
ATOM 12249 N N . LEU A 1 31 ? -9.575 -1.556 0.173 1.00 0.00 31 LEU A N 13
ATOM 12250 C CA . LEU A 1 31 ? -10.686 -0.800 0.740 1.00 0.00 31 LEU A CA 13
ATOM 12251 C C . LEU A 1 31 ? -10.301 0.662 0.945 1.00 0.00 31 LEU A C 13
ATOM 12252 O O . LEU A 1 31 ? -9.136 1.033 0.805 1.00 0.00 31 LEU A O 13
ATOM 12268 N N . HIS A 1 32 ? -11.288 1.487 1.281 1.00 0.00 32 HIS A N 13
ATOM 12269 C CA . HIS A 1 32 ? -11.052 2.908 1.509 1.00 0.00 32 HIS A CA 13
ATOM 12270 C C . HIS A 1 32 ? -10.229 3.126 2.775 1.00 0.00 32 HIS A C 13
ATOM 12271 O O . HIS A 1 32 ? -10.682 2.831 3.880 1.00 0.00 32 HIS A O 13
ATOM 12285 N N . GLY A 1 33 ? -9.016 3.643 2.605 1.00 0.00 33 GLY A N 13
ATOM 12286 C CA . GLY A 1 33 ? -8.149 3.891 3.742 1.00 0.00 33 GLY A CA 13
ATOM 12287 C C . GLY A 1 33 ? -7.208 2.734 4.016 1.00 0.00 33 GLY A C 13
ATOM 12288 O O . GLY A 1 33 ? -6.486 2.735 5.013 1.00 0.00 33 GLY A O 13
ATOM 12292 N N . ASP A 1 34 ? -7.216 1.744 3.130 1.00 0.00 34 ASP A N 13
ATOM 12293 C CA . ASP A 1 34 ? -6.357 0.575 3.281 1.00 0.00 34 ASP A CA 13
ATOM 12294 C C . ASP A 1 34 ? -4.915 0.910 2.914 1.00 0.00 34 ASP A C 13
ATOM 12295 O O . ASP A 1 34 ? -4.617 2.019 2.469 1.00 0.00 34 ASP A O 13
ATOM 12304 N N . THR A 1 35 ? -4.022 -0.056 3.105 1.00 0.00 35 THR A N 13
ATOM 12305 C CA . THR A 1 35 ? -2.610 0.136 2.796 1.00 0.00 35 THR A CA 13
ATOM 12306 C C . THR A 1 35 ? -1.972 -1.161 2.313 1.00 0.00 35 THR A C 13
ATOM 12307 O O . THR A 1 35 ? -2.038 -2.188 2.990 1.00 0.00 35 THR A O 13
ATOM 12318 N N . LEU A 1 36 ? -1.353 -1.109 1.139 1.00 0.00 36 LEU A N 13
ATOM 12319 C CA . LEU A 1 36 ? -0.701 -2.281 0.564 1.00 0.00 36 LEU A CA 13
ATOM 12320 C C . LEU A 1 36 ? 0.811 -2.208 0.750 1.00 0.00 36 LEU A C 13
ATOM 12321 O O . LEU A 1 36 ? 1.466 -1.289 0.256 1.00 0.00 36 LEU A O 13
ATOM 12337 N N . THR A 1 37 ? 1.362 -3.184 1.465 1.00 0.00 37 THR A N 13
ATOM 12338 C CA . THR A 1 37 ? 2.797 -3.232 1.715 1.00 0.00 37 THR A CA 13
ATOM 12339 C C . THR A 1 37 ? 3.486 -4.222 0.783 1.00 0.00 37 THR A C 13
ATOM 12340 O O . THR A 1 37 ? 2.933 -5.273 0.460 1.00 0.00 37 THR A O 13
ATOM 12351 N N . PHE A 1 38 ? 4.696 -3.880 0.353 1.00 0.00 38 PHE A N 13
ATOM 12352 C CA . PHE A 1 38 ? 5.460 -4.739 -0.543 1.00 0.00 38 PHE A CA 13
ATOM 12353 C C . PHE A 1 38 ? 6.785 -5.149 0.094 1.00 0.00 38 PHE A C 13
ATOM 12354 O O . PHE A 1 38 ? 7.184 -4.605 1.123 1.00 0.00 38 PHE A O 13
ATOM 12371 N N . GLU A 1 39 ? 7.460 -6.112 -0.526 1.00 0.00 39 GLU A N 13
ATOM 12372 C CA . GLU A 1 39 ? 8.738 -6.596 -0.018 1.00 0.00 39 GLU A CA 13
ATOM 12373 C C . GLU A 1 39 ? 9.578 -7.195 -1.142 1.00 0.00 39 GLU A C 13
ATOM 12374 O O . GLU A 1 39 ? 9.064 -7.911 -2.003 1.00 0.00 39 GLU A O 13
ATOM 12386 N N . CYS A 1 40 ? 10.873 -6.897 -1.129 1.00 0.00 40 CYS A N 13
ATOM 12387 C CA . CYS A 1 40 ? 11.785 -7.405 -2.146 1.00 0.00 40 CYS A CA 13
ATOM 12388 C C . CYS A 1 40 ? 12.754 -8.422 -1.550 1.00 0.00 40 CYS A C 13
ATOM 12389 O O . CYS A 1 40 ? 13.073 -8.390 -0.361 1.00 0.00 40 CYS A O 13
ATOM 12396 N N . PRO A 1 41 ? 13.232 -9.349 -2.394 1.00 0.00 41 PRO A N 13
ATOM 12397 C CA . PRO A 1 41 ? 14.171 -10.393 -1.973 1.00 0.00 41 PRO A CA 13
ATOM 12398 C C . PRO A 1 41 ? 15.552 -9.834 -1.648 1.00 0.00 41 PRO A C 13
ATOM 12399 O O . PRO A 1 41 ? 15.911 -8.743 -2.091 1.00 0.00 41 PRO A O 13
ATOM 12410 N N . ALA A 1 42 ? 16.324 -10.589 -0.873 1.00 0.00 42 ALA A N 13
ATOM 12411 C CA . ALA A 1 42 ? 17.666 -10.170 -0.491 1.00 0.00 42 ALA A CA 13
ATOM 12412 C C . ALA A 1 42 ? 18.527 -9.898 -1.720 1.00 0.00 42 ALA A C 13
ATOM 12413 O O . ALA A 1 42 ? 19.581 -9.270 -1.625 1.00 0.00 42 ALA A O 13
ATOM 12420 N N . ALA A 1 43 ? 18.072 -10.377 -2.873 1.00 0.00 43 ALA A N 13
ATOM 12421 C CA . ALA A 1 43 ? 18.800 -10.184 -4.121 1.00 0.00 43 ALA A CA 13
ATOM 12422 C C . ALA A 1 43 ? 18.744 -8.728 -4.571 1.00 0.00 43 ALA A C 13
ATOM 12423 O O . ALA A 1 43 ? 19.501 -8.309 -5.446 1.00 0.00 43 ALA A O 13
ATOM 12430 N N . PHE A 1 44 ? 17.842 -7.962 -3.966 1.00 0.00 44 PHE A N 13
ATOM 12431 C CA . PHE A 1 44 ? 17.686 -6.552 -4.306 1.00 0.00 44 PHE A CA 13
ATOM 12432 C C . PHE A 1 44 ? 17.289 -5.738 -3.078 1.00 0.00 44 PHE A C 13
ATOM 12433 O O . PHE A 1 44 ? 17.157 -6.276 -1.979 1.00 0.00 44 PHE A O 13
ATOM 12450 N N . GLU A 1 45 ? 17.100 -4.436 -3.274 1.00 0.00 45 GLU A N 13
ATOM 12451 C CA . GLU A 1 45 ? 16.720 -3.547 -2.182 1.00 0.00 45 GLU A CA 13
ATOM 12452 C C . GLU A 1 45 ? 15.505 -2.707 -2.564 1.00 0.00 45 GLU A C 13
ATOM 12453 O O . GLU A 1 45 ? 15.333 -2.334 -3.725 1.00 0.00 45 GLU A O 13
ATOM 12465 N N . LEU A 1 46 ? 14.664 -2.412 -1.579 1.00 0.00 46 LEU A N 13
ATOM 12466 C CA . LEU A 1 46 ? 13.464 -1.616 -1.810 1.00 0.00 46 LEU A CA 13
ATOM 12467 C C . LEU A 1 46 ? 13.814 -0.274 -2.444 1.00 0.00 46 LEU A C 13
ATOM 12468 O O . LEU A 1 46 ? 14.769 0.388 -2.035 1.00 0.00 46 LEU A O 13
ATOM 12484 N N . VAL A 1 47 ? 13.035 0.124 -3.445 1.00 0.00 47 VAL A N 13
ATOM 12485 C CA . VAL A 1 47 ? 13.261 1.389 -4.134 1.00 0.00 47 VAL A CA 13
ATOM 12486 C C . VAL A 1 47 ? 11.961 2.172 -4.286 1.00 0.00 47 VAL A C 13
ATOM 12487 O O . VAL A 1 47 ? 11.550 2.502 -5.397 1.00 0.00 47 VAL A O 13
ATOM 12500 N N . GLY A 1 48 ? 11.319 2.466 -3.159 1.00 0.00 48 GLY A N 13
ATOM 12501 C CA . GLY A 1 48 ? 10.073 3.209 -3.188 1.00 0.00 48 GLY A CA 13
ATOM 12502 C C . GLY A 1 48 ? 9.339 3.163 -1.862 1.00 0.00 48 GLY A C 13
ATOM 12503 O O . GLY A 1 48 ? 9.893 2.724 -0.855 1.00 0.00 48 GLY A O 13
ATOM 12507 N N . GLU A 1 49 ? 8.091 3.619 -1.862 1.00 0.00 49 GLU A N 13
ATOM 12508 C CA . GLU A 1 49 ? 7.283 3.631 -0.649 1.00 0.00 49 GLU A CA 13
ATOM 12509 C C . GLU A 1 49 ? 6.849 2.217 -0.271 1.00 0.00 49 GLU A C 13
ATOM 12510 O O . GLU A 1 49 ? 5.922 1.662 -0.862 1.00 0.00 49 GLU A O 13
ATOM 12522 N N . ARG A 1 50 ? 7.526 1.641 0.716 1.00 0.00 50 ARG A N 13
ATOM 12523 C CA . ARG A 1 50 ? 7.212 0.292 1.172 1.00 0.00 50 ARG A CA 13
ATOM 12524 C C . ARG A 1 50 ? 5.703 0.082 1.251 1.00 0.00 50 ARG A C 13
ATOM 12525 O O . ARG A 1 50 ? 5.210 -1.032 1.069 1.00 0.00 50 ARG A O 13
ATOM 12546 N N . VAL A 1 51 ? 4.974 1.159 1.523 1.00 0.00 51 VAL A N 13
ATOM 12547 C CA . VAL A 1 51 ? 3.521 1.094 1.626 1.00 0.00 51 VAL A CA 13
ATOM 12548 C C . VAL A 1 51 ? 2.878 2.398 1.167 1.00 0.00 51 VAL A C 13
ATOM 12549 O O . VAL A 1 51 ? 3.475 3.469 1.281 1.00 0.00 51 VAL A O 13
ATOM 12562 N N . ILE A 1 52 ? 1.659 2.299 0.648 1.00 0.00 52 ILE A N 13
ATOM 12563 C CA . ILE A 1 52 ? 0.935 3.472 0.173 1.00 0.00 52 ILE A CA 13
ATOM 12564 C C . ILE A 1 52 ? -0.477 3.516 0.749 1.00 0.00 52 ILE A C 13
ATOM 12565 O O . ILE A 1 52 ? -0.983 2.517 1.260 1.00 0.00 52 ILE A O 13
ATOM 12581 N N . THR A 1 53 ? -1.110 4.682 0.661 1.00 0.00 53 THR A N 13
ATOM 12582 C CA . THR A 1 53 ? -2.463 4.858 1.172 1.00 0.00 53 THR A CA 13
ATOM 12583 C C . THR A 1 53 ? -3.452 5.103 0.038 1.00 0.00 53 THR A C 13
ATOM 12584 O O . THR A 1 53 ? -3.111 5.716 -0.974 1.00 0.00 53 THR A O 13
ATOM 12595 N N . CYS A 1 54 ? -4.678 4.622 0.214 1.00 0.00 54 CYS A N 13
ATOM 12596 C CA . CYS A 1 54 ? -5.717 4.789 -0.795 1.00 0.00 54 CYS A CA 13
ATOM 12597 C C . CYS A 1 54 ? -6.536 6.048 -0.528 1.00 0.00 54 CYS A C 13
ATOM 12598 O O . CYS A 1 54 ? -6.744 6.432 0.622 1.00 0.00 54 CYS A O 13
ATOM 12605 N N . GLN A 1 55 ? -6.999 6.685 -1.599 1.00 0.00 55 GLN A N 13
ATOM 12606 C CA . GLN A 1 55 ? -7.795 7.900 -1.480 1.00 0.00 55 GLN A CA 13
ATOM 12607 C C . GLN A 1 55 ? -9.240 7.648 -1.899 1.00 0.00 55 GLN A C 13
ATOM 12608 O O . GLN A 1 55 ? -9.530 6.685 -2.608 1.00 0.00 55 GLN A O 13
ATOM 12622 N N . GLN A 1 56 ? -10.140 8.519 -1.455 1.00 0.00 56 GLN A N 13
ATOM 12623 C CA . GLN A 1 56 ? -11.555 8.389 -1.783 1.00 0.00 56 GLN A CA 13
ATOM 12624 C C . GLN A 1 56 ? -11.783 8.554 -3.282 1.00 0.00 56 GLN A C 13
ATOM 12625 O O . GLN A 1 56 ? -12.882 8.315 -3.782 1.00 0.00 56 GLN A O 13
ATOM 12639 N N . ASN A 1 57 ? -10.738 8.965 -3.993 1.00 0.00 57 ASN A N 13
ATOM 12640 C CA . ASN A 1 57 ? -10.826 9.163 -5.435 1.00 0.00 57 ASN A CA 13
ATOM 12641 C C . ASN A 1 57 ? -10.325 7.932 -6.185 1.00 0.00 57 ASN A C 13
ATOM 12642 O O . ASN A 1 57 ? -9.747 8.043 -7.265 1.00 0.00 57 ASN A O 13
ATOM 12653 N N . ASN A 1 58 ? -10.553 6.759 -5.603 1.00 0.00 58 ASN A N 13
ATOM 12654 C CA . ASN A 1 58 ? -10.125 5.506 -6.216 1.00 0.00 58 ASN A CA 13
ATOM 12655 C C . ASN A 1 58 ? -8.726 5.641 -6.810 1.00 0.00 58 ASN A C 13
ATOM 12656 O O . ASN A 1 58 ? -8.454 5.139 -7.900 1.00 0.00 58 ASN A O 13
ATOM 12667 N N . GLN A 1 59 ? -7.845 6.322 -6.085 1.00 0.00 59 GLN A N 13
ATOM 12668 C CA . GLN A 1 59 ? -6.474 6.523 -6.541 1.00 0.00 59 GLN A CA 13
ATOM 12669 C C . GLN A 1 59 ? -5.528 6.704 -5.359 1.00 0.00 59 GLN A C 13
ATOM 12670 O O . GLN A 1 59 ? -5.735 7.576 -4.514 1.00 0.00 59 GLN A O 13
ATOM 12684 N N . TRP A 1 60 ? -4.492 5.875 -5.304 1.00 0.00 60 TRP A N 13
ATOM 12685 C CA . TRP A 1 60 ? -3.514 5.944 -4.224 1.00 0.00 60 TRP A CA 13
ATOM 12686 C C . TRP A 1 60 ? -2.673 7.211 -4.331 1.00 0.00 60 TRP A C 13
ATOM 12687 O O . TRP A 1 60 ? -2.514 7.772 -5.415 1.00 0.00 60 TRP A O 13
ATOM 12708 N N . SER A 1 61 ? -2.137 7.657 -3.200 1.00 0.00 61 SER A N 13
ATOM 12709 C CA . SER A 1 61 ? -1.314 8.861 -3.167 1.00 0.00 61 SER A CA 13
ATOM 12710 C C . SER A 1 61 ? 0.130 8.544 -3.542 1.00 0.00 61 SER A C 13
ATOM 12711 O O . SER A 1 61 ? 0.997 9.415 -3.512 1.00 0.00 61 SER A O 13
ATOM 12719 N N . GLY A 1 62 ? 0.380 7.286 -3.896 1.00 0.00 62 GLY A N 13
ATOM 12720 C CA . GLY A 1 62 ? 1.719 6.874 -4.272 1.00 0.00 62 GLY A CA 13
ATOM 12721 C C . GLY A 1 62 ? 1.727 5.583 -5.066 1.00 0.00 62 GLY A C 13
ATOM 12722 O O . GLY A 1 62 ? 0.895 4.704 -4.842 1.00 0.00 62 GLY A O 13
ATOM 12726 N N . ASN A 1 63 ? 2.668 5.468 -5.997 1.00 0.00 63 ASN A N 13
ATOM 12727 C CA . ASN A 1 63 ? 2.779 4.275 -6.829 1.00 0.00 63 ASN A CA 13
ATOM 12728 C C . ASN A 1 63 ? 3.523 3.165 -6.092 1.00 0.00 63 ASN A C 13
ATOM 12729 O O . ASN A 1 63 ? 4.350 3.430 -5.218 1.00 0.00 63 ASN A O 13
ATOM 12740 N N . LYS A 1 64 ? 3.224 1.921 -6.450 1.00 0.00 64 LYS A N 13
ATOM 12741 C CA . LYS A 1 64 ? 3.864 0.770 -5.825 1.00 0.00 64 LYS A CA 13
ATOM 12742 C C . LYS A 1 64 ? 5.383 0.868 -5.931 1.00 0.00 64 LYS A C 13
ATOM 12743 O O . LYS A 1 64 ? 5.927 1.443 -6.873 1.00 0.00 64 LYS A O 13
ATOM 12762 N N . PRO A 1 65 ? 6.084 0.292 -4.943 1.00 0.00 65 PRO A N 13
ATOM 12763 C CA . PRO A 1 65 ? 7.550 0.300 -4.904 1.00 0.00 65 PRO A CA 13
ATOM 12764 C C . PRO A 1 65 ? 8.163 -0.582 -5.986 1.00 0.00 65 PRO A C 13
ATOM 12765 O O . PRO A 1 65 ? 7.462 -1.077 -6.868 1.00 0.00 65 PRO A O 13
ATOM 12776 N N . SER A 1 66 ? 9.476 -0.775 -5.912 1.00 0.00 66 SER A N 13
ATOM 12777 C CA . SER A 1 66 ? 10.184 -1.596 -6.887 1.00 0.00 66 SER A CA 13
ATOM 12778 C C . SER A 1 66 ? 11.466 -2.167 -6.289 1.00 0.00 66 SER A C 13
ATOM 12779 O O . SER A 1 66 ? 11.951 -1.692 -5.261 1.00 0.00 66 SER A O 13
ATOM 12787 N N . CYS A 1 67 ? 12.010 -3.190 -6.939 1.00 0.00 67 CYS A N 13
ATOM 12788 C CA . CYS A 1 67 ? 13.235 -3.828 -6.473 1.00 0.00 67 CYS A CA 13
ATOM 12789 C C . CYS A 1 67 ? 14.328 -3.750 -7.535 1.00 0.00 67 CYS A C 13
ATOM 12790 O O . CYS A 1 67 ? 14.209 -4.342 -8.608 1.00 0.00 67 CYS A O 13
ATOM 12797 N N . SER A 1 68 ? 15.392 -3.014 -7.229 1.00 0.00 68 SER A N 13
ATOM 12798 C CA . SER A 1 68 ? 16.505 -2.855 -8.158 1.00 0.00 68 SER A CA 13
ATOM 12799 C C . SER A 1 68 ? 17.777 -3.480 -7.594 1.00 0.00 68 SER A C 13
ATOM 12800 O O . SER A 1 68 ? 18.329 -4.418 -8.168 1.00 0.00 68 SER A O 13
ATOM 12808 N N . GLY A 1 69 ? 18.238 -2.951 -6.464 1.00 0.00 69 GLY A N 13
ATOM 12809 C CA . GLY A 1 69 ? 19.442 -3.468 -5.841 1.00 0.00 69 GLY A CA 13
ATOM 12810 C C . GLY A 1 69 ? 20.690 -2.737 -6.295 1.00 0.00 69 GLY A C 13
ATOM 12811 O O . GLY A 1 69 ? 20.680 -2.003 -7.283 1.00 0.00 69 GLY A O 13
ATOM 12815 N N . PRO A 1 70 ? 21.796 -2.934 -5.561 1.00 0.00 70 PRO A N 13
ATOM 12816 C CA . PRO A 1 70 ? 23.077 -2.295 -5.874 1.00 0.00 70 PRO A CA 13
ATOM 12817 C C . PRO A 1 70 ? 23.705 -2.850 -7.148 1.00 0.00 70 PRO A C 13
ATOM 12818 O O . PRO A 1 70 ? 24.406 -2.138 -7.868 1.00 0.00 70 PRO A O 13
ATOM 12829 N N . SER A 1 71 ? 23.450 -4.126 -7.421 1.00 0.00 71 SER A N 13
ATOM 12830 C CA . SER A 1 71 ? 23.994 -4.777 -8.607 1.00 0.00 71 SER A CA 13
ATOM 12831 C C . SER A 1 71 ? 23.417 -4.161 -9.878 1.00 0.00 71 SER A C 13
ATOM 12832 O O . SER A 1 71 ? 22.361 -4.575 -10.357 1.00 0.00 71 SER A O 13
ATOM 12840 N N . SER A 1 72 ? 24.117 -3.169 -10.418 1.00 0.00 72 SER A N 13
ATOM 12841 C CA . SER A 1 72 ? 23.674 -2.493 -11.631 1.00 0.00 72 SER A CA 13
ATOM 12842 C C . SER A 1 72 ? 24.402 -3.039 -12.856 1.00 0.00 72 SER A C 13
ATOM 12843 O O . SER A 1 72 ? 25.162 -2.325 -13.510 1.00 0.00 72 SER A O 13
ATOM 12851 N N . GLY A 1 73 ? 24.165 -4.311 -13.159 1.00 0.00 73 GLY A N 13
ATOM 12852 C CA . GLY A 1 73 ? 24.806 -4.933 -14.304 1.00 0.00 73 GLY A CA 13
ATOM 12853 C C . GLY A 1 73 ? 23.987 -4.795 -15.572 1.00 0.00 73 GLY A C 13
ATOM 12854 O O . GLY A 1 73 ? 23.541 -3.700 -15.914 1.00 0.00 73 GLY A O 13
ATOM 12858 N N . GLY A 1 1 ? -7.382 -19.949 9.193 1.00 0.00 1 GLY A N 14
ATOM 12859 C CA . GLY A 1 1 ? -7.948 -21.096 8.506 1.00 0.00 1 GLY A CA 14
ATOM 12860 C C . GLY A 1 1 ? -8.953 -20.697 7.444 1.00 0.00 1 GLY A C 14
ATOM 12861 O O . GLY A 1 1 ? -8.579 -20.359 6.321 1.00 0.00 1 GLY A O 14
ATOM 12865 N N . SER A 1 2 ? -10.234 -20.739 7.798 1.00 0.00 2 SER A N 14
ATOM 12866 C CA . SER A 1 2 ? -11.297 -20.385 6.865 1.00 0.00 2 SER A CA 14
ATOM 12867 C C . SER A 1 2 ? -11.877 -19.013 7.197 1.00 0.00 2 SER A C 14
ATOM 12868 O O . SER A 1 2 ? -11.810 -18.087 6.390 1.00 0.00 2 SER A O 14
ATOM 12876 N N . SER A 1 3 ? -12.447 -18.893 8.392 1.00 0.00 3 SER A N 14
ATOM 12877 C CA . SER A 1 3 ? -13.043 -17.636 8.831 1.00 0.00 3 SER A CA 14
ATOM 12878 C C . SER A 1 3 ? -12.012 -16.512 8.817 1.00 0.00 3 SER A C 14
ATOM 12879 O O . SER A 1 3 ? -11.147 -16.436 9.688 1.00 0.00 3 SER A O 14
ATOM 12887 N N . GLY A 1 4 ? -12.112 -15.639 7.819 1.00 0.00 4 GLY A N 14
ATOM 12888 C CA . GLY A 1 4 ? -11.182 -14.529 7.708 1.00 0.00 4 GLY A CA 14
ATOM 12889 C C . GLY A 1 4 ? -11.154 -13.934 6.314 1.00 0.00 4 GLY A C 14
ATOM 12890 O O . GLY A 1 4 ? -10.500 -14.468 5.418 1.00 0.00 4 GLY A O 14
ATOM 12894 N N . SER A 1 5 ? -11.865 -12.827 6.131 1.00 0.00 5 SER A N 14
ATOM 12895 C CA . SER A 1 5 ? -11.923 -12.161 4.834 1.00 0.00 5 SER A CA 14
ATOM 12896 C C . SER A 1 5 ? -12.148 -13.173 3.714 1.00 0.00 5 SER A C 14
ATOM 12897 O O . SER A 1 5 ? -11.600 -13.036 2.620 1.00 0.00 5 SER A O 14
ATOM 12905 N N . SER A 1 6 ? -12.958 -14.188 3.996 1.00 0.00 6 SER A N 14
ATOM 12906 C CA . SER A 1 6 ? -13.253 -15.226 3.015 1.00 0.00 6 SER A CA 14
ATOM 12907 C C . SER A 1 6 ? -14.446 -14.831 2.150 1.00 0.00 6 SER A C 14
ATOM 12908 O O . SER A 1 6 ? -15.475 -15.506 2.146 1.00 0.00 6 SER A O 14
ATOM 12916 N N . GLY A 1 7 ? -14.299 -13.732 1.416 1.00 0.00 7 GLY A N 14
ATOM 12917 C CA . GLY A 1 7 ? -15.371 -13.265 0.556 1.00 0.00 7 GLY A CA 14
ATOM 12918 C C . GLY A 1 7 ? -14.909 -12.202 -0.421 1.00 0.00 7 GLY A C 14
ATOM 12919 O O . GLY A 1 7 ? -13.712 -11.947 -0.550 1.00 0.00 7 GLY A O 14
ATOM 12923 N N . GLU A 1 8 ? -15.861 -11.581 -1.111 1.00 0.00 8 GLU A N 14
ATOM 12924 C CA . GLU A 1 8 ? -15.544 -10.542 -2.083 1.00 0.00 8 GLU A CA 14
ATOM 12925 C C . GLU A 1 8 ? -16.512 -9.368 -1.960 1.00 0.00 8 GLU A C 14
ATOM 12926 O O . GLU A 1 8 ? -17.721 -9.527 -2.127 1.00 0.00 8 GLU A O 14
ATOM 12938 N N . ILE A 1 9 ? -15.970 -8.191 -1.665 1.00 0.00 9 ILE A N 14
ATOM 12939 C CA . ILE A 1 9 ? -16.785 -6.991 -1.520 1.00 0.00 9 ILE A CA 14
ATOM 12940 C C . ILE A 1 9 ? -16.311 -5.888 -2.460 1.00 0.00 9 ILE A C 14
ATOM 12941 O O . ILE A 1 9 ? -15.112 -5.717 -2.677 1.00 0.00 9 ILE A O 14
ATOM 12957 N N . GLU A 1 10 ? -17.261 -5.141 -3.013 1.00 0.00 10 GLU A N 14
ATOM 12958 C CA . GLU A 1 10 ? -16.940 -4.053 -3.929 1.00 0.00 10 GLU A CA 14
ATOM 12959 C C . GLU A 1 10 ? -17.526 -2.734 -3.434 1.00 0.00 10 GLU A C 14
ATOM 12960 O O . GLU A 1 10 ? -17.953 -1.894 -4.227 1.00 0.00 10 GLU A O 14
ATOM 12972 N N . LYS A 1 11 ? -17.545 -2.558 -2.117 1.00 0.00 11 LYS A N 14
ATOM 12973 C CA . LYS A 1 11 ? -18.078 -1.343 -1.514 1.00 0.00 11 LYS A CA 14
ATOM 12974 C C . LYS A 1 11 ? -17.285 -0.119 -1.964 1.00 0.00 11 LYS A C 14
ATOM 12975 O O . LYS A 1 11 ? -17.855 0.938 -2.229 1.00 0.00 11 LYS A O 14
ATOM 12994 N N . GLY A 1 12 ? -15.967 -0.272 -2.050 1.00 0.00 12 GLY A N 14
ATOM 12995 C CA . GLY A 1 12 ? -15.119 0.828 -2.470 1.00 0.00 12 GLY A CA 14
ATOM 12996 C C . GLY A 1 12 ? -13.660 0.428 -2.574 1.00 0.00 12 GLY A C 14
ATOM 12997 O O . GLY A 1 12 ? -13.339 -0.757 -2.659 1.00 0.00 12 GLY A O 14
ATOM 13001 N N . GLY A 1 13 ? -12.774 1.419 -2.570 1.00 0.00 13 GLY A N 14
ATOM 13002 C CA . GLY A 1 13 ? -11.353 1.144 -2.668 1.00 0.00 13 GLY A CA 14
ATOM 13003 C C . GLY A 1 13 ? -10.799 1.439 -4.047 1.00 0.00 13 GLY A C 14
ATOM 13004 O O . GLY A 1 13 ? -11.550 1.744 -4.974 1.00 0.00 13 GLY A O 14
ATOM 13008 N N . CYS A 1 14 ? -9.480 1.350 -4.185 1.00 0.00 14 CYS A N 14
ATOM 13009 C CA . CYS A 1 14 ? -8.824 1.612 -5.461 1.00 0.00 14 CYS A CA 14
ATOM 13010 C C . CYS A 1 14 ? -9.042 0.455 -6.431 1.00 0.00 14 CYS A C 14
ATOM 13011 O O . CYS A 1 14 ? -9.800 0.572 -7.393 1.00 0.00 14 CYS A O 14
ATOM 13018 N N . GLY A 1 15 ? -8.371 -0.664 -6.171 1.00 0.00 15 GLY A N 14
ATOM 13019 C CA . GLY A 1 15 ? -8.505 -1.826 -7.030 1.00 0.00 15 GLY A CA 14
ATOM 13020 C C . GLY A 1 15 ? -7.165 -2.431 -7.399 1.00 0.00 15 GLY A C 14
ATOM 13021 O O . GLY A 1 15 ? -6.412 -2.867 -6.528 1.00 0.00 15 GLY A O 14
ATOM 13025 N N . ASP A 1 16 ? -6.867 -2.459 -8.693 1.00 0.00 16 ASP A N 14
ATOM 13026 C CA . ASP A 1 16 ? -5.608 -3.015 -9.176 1.00 0.00 16 ASP A CA 14
ATOM 13027 C C . ASP A 1 16 ? -4.692 -1.914 -9.700 1.00 0.00 16 ASP A C 14
ATOM 13028 O O . ASP A 1 16 ? -4.584 -1.682 -10.904 1.00 0.00 16 ASP A O 14
ATOM 13037 N N . PRO A 1 17 ? -4.016 -1.217 -8.774 1.00 0.00 17 PRO A N 14
ATOM 13038 C CA . PRO A 1 17 ? -3.097 -0.127 -9.118 1.00 0.00 17 PRO A CA 14
ATOM 13039 C C . PRO A 1 17 ? -1.832 -0.631 -9.805 1.00 0.00 17 PRO A C 14
ATOM 13040 O O . PRO A 1 17 ? -1.371 -0.046 -10.784 1.00 0.00 17 PRO A O 14
ATOM 13051 N N . GLY A 1 18 ? -1.275 -1.721 -9.284 1.00 0.00 18 GLY A N 14
ATOM 13052 C CA . GLY A 1 18 ? -0.069 -2.284 -9.860 1.00 0.00 18 GLY A CA 14
ATOM 13053 C C . GLY A 1 18 ? 0.707 -3.129 -8.869 1.00 0.00 18 GLY A C 14
ATOM 13054 O O . GLY A 1 18 ? 0.740 -2.824 -7.676 1.00 0.00 18 GLY A O 14
ATOM 13058 N N . ILE A 1 19 ? 1.333 -4.192 -9.361 1.00 0.00 19 ILE A N 14
ATOM 13059 C CA . ILE A 1 19 ? 2.111 -5.083 -8.510 1.00 0.00 19 ILE A CA 14
ATOM 13060 C C . ILE A 1 19 ? 3.497 -5.330 -9.095 1.00 0.00 19 ILE A C 14
ATOM 13061 O O . ILE A 1 19 ? 3.665 -5.517 -10.300 1.00 0.00 19 ILE A O 14
ATOM 13077 N N . PRO A 1 20 ? 4.516 -5.334 -8.222 1.00 0.00 20 PRO A N 14
ATOM 13078 C CA . PRO A 1 20 ? 5.906 -5.560 -8.629 1.00 0.00 20 PRO A CA 14
ATOM 13079 C C . PRO A 1 20 ? 6.154 -6.997 -9.074 1.00 0.00 20 PRO A C 14
ATOM 13080 O O . PRO A 1 20 ? 5.767 -7.944 -8.389 1.00 0.00 20 PRO A O 14
ATOM 13091 N N . ALA A 1 21 ? 6.801 -7.153 -10.224 1.00 0.00 21 ALA A N 14
ATOM 13092 C CA . ALA A 1 21 ? 7.102 -8.475 -10.758 1.00 0.00 21 ALA A CA 14
ATOM 13093 C C . ALA A 1 21 ? 8.381 -9.036 -10.146 1.00 0.00 21 ALA A C 14
ATOM 13094 O O . ALA A 1 21 ? 9.011 -9.930 -10.711 1.00 0.00 21 ALA A O 14
ATOM 13101 N N . TYR A 1 22 ? 8.759 -8.506 -8.988 1.00 0.00 22 TYR A N 14
ATOM 13102 C CA . TYR A 1 22 ? 9.965 -8.952 -8.301 1.00 0.00 22 TYR A CA 14
ATOM 13103 C C . TYR A 1 22 ? 9.634 -9.482 -6.909 1.00 0.00 22 TYR A C 14
ATOM 13104 O O . TYR A 1 22 ? 10.488 -10.047 -6.228 1.00 0.00 22 TYR A O 14
ATOM 13122 N N . GLY A 1 23 ? 8.385 -9.296 -6.493 1.00 0.00 23 GLY A N 14
ATOM 13123 C CA . GLY A 1 23 ? 7.961 -9.761 -5.185 1.00 0.00 23 GLY A CA 14
ATOM 13124 C C . GLY A 1 23 ? 6.473 -10.043 -5.125 1.00 0.00 23 GLY A C 14
ATOM 13125 O O . GLY A 1 23 ? 5.787 -10.022 -6.147 1.00 0.00 23 GLY A O 14
ATOM 13129 N N . LYS A 1 24 ? 5.971 -10.309 -3.923 1.00 0.00 24 LYS A N 14
ATOM 13130 C CA . LYS A 1 24 ? 4.555 -10.598 -3.732 1.00 0.00 24 LYS A CA 14
ATOM 13131 C C . LYS A 1 24 ? 3.865 -9.462 -2.984 1.00 0.00 24 LYS A C 14
ATOM 13132 O O . LYS A 1 24 ? 4.511 -8.505 -2.556 1.00 0.00 24 LYS A O 14
ATOM 13151 N N . ARG A 1 25 ? 2.550 -9.574 -2.829 1.00 0.00 25 ARG A N 14
ATOM 13152 C CA . ARG A 1 25 ? 1.773 -8.556 -2.132 1.00 0.00 25 ARG A CA 14
ATOM 13153 C C . ARG A 1 25 ? 1.231 -9.095 -0.811 1.00 0.00 25 ARG A C 14
ATOM 13154 O O . ARG A 1 25 ? 1.026 -10.299 -0.656 1.00 0.00 25 ARG A O 14
ATOM 13175 N N . THR A 1 26 ? 1.001 -8.195 0.140 1.00 0.00 26 THR A N 14
ATOM 13176 C CA . THR A 1 26 ? 0.486 -8.579 1.447 1.00 0.00 26 THR A CA 14
ATOM 13177 C C . THR A 1 26 ? -0.979 -8.184 1.598 1.00 0.00 26 THR A C 14
ATOM 13178 O O . THR A 1 26 ? -1.335 -7.411 2.486 1.00 0.00 26 THR A O 14
ATOM 13189 N N . GLY A 1 27 ? -1.825 -8.722 0.725 1.00 0.00 27 GLY A N 14
ATOM 13190 C CA . GLY A 1 27 ? -3.242 -8.414 0.779 1.00 0.00 27 GLY A CA 14
ATOM 13191 C C . GLY A 1 27 ? -3.902 -8.478 -0.584 1.00 0.00 27 GLY A C 14
ATOM 13192 O O . GLY A 1 27 ? -3.375 -7.947 -1.562 1.00 0.00 27 GLY A O 14
ATOM 13196 N N . SER A 1 28 ? -5.058 -9.131 -0.651 1.00 0.00 28 SER A N 14
ATOM 13197 C CA . SER A 1 28 ? -5.788 -9.267 -1.906 1.00 0.00 28 SER A CA 14
ATOM 13198 C C . SER A 1 28 ? -7.003 -8.344 -1.931 1.00 0.00 28 SER A C 14
ATOM 13199 O O . SER A 1 28 ? -7.753 -8.314 -2.906 1.00 0.00 28 SER A O 14
ATOM 13207 N N . SER A 1 29 ? -7.190 -7.594 -0.850 1.00 0.00 29 SER A N 14
ATOM 13208 C CA . SER A 1 29 ? -8.315 -6.672 -0.745 1.00 0.00 29 SER A CA 14
ATOM 13209 C C . SER A 1 29 ? -7.834 -5.224 -0.751 1.00 0.00 29 SER A C 14
ATOM 13210 O O . SER A 1 29 ? -6.805 -4.897 -0.158 1.00 0.00 29 SER A O 14
ATOM 13218 N N . PHE A 1 30 ? -8.586 -4.361 -1.425 1.00 0.00 30 PHE A N 14
ATOM 13219 C CA . PHE A 1 30 ? -8.237 -2.947 -1.510 1.00 0.00 30 PHE A CA 14
ATOM 13220 C C . PHE A 1 30 ? -9.461 -2.069 -1.265 1.00 0.00 30 PHE A C 14
ATOM 13221 O O . PHE A 1 30 ? -10.347 -1.968 -2.115 1.00 0.00 30 PHE A O 14
ATOM 13238 N N . LEU A 1 31 ? -9.504 -1.437 -0.098 1.00 0.00 31 LEU A N 14
ATOM 13239 C CA . LEU A 1 31 ? -10.619 -0.567 0.261 1.00 0.00 31 LEU A CA 14
ATOM 13240 C C . LEU A 1 31 ? -10.155 0.878 0.415 1.00 0.00 31 LEU A C 14
ATOM 13241 O O . LEU A 1 31 ? -8.958 1.163 0.386 1.00 0.00 31 LEU A O 14
ATOM 13257 N N . HIS A 1 32 ? -11.111 1.786 0.581 1.00 0.00 32 HIS A N 14
ATOM 13258 C CA . HIS A 1 32 ? -10.800 3.202 0.744 1.00 0.00 32 HIS A CA 14
ATOM 13259 C C . HIS A 1 32 ? -9.972 3.435 2.003 1.00 0.00 32 HIS A C 14
ATOM 13260 O O . HIS A 1 32 ? -10.437 3.199 3.117 1.00 0.00 32 HIS A O 14
ATOM 13274 N N . GLY A 1 33 ? -8.740 3.901 1.818 1.00 0.00 33 GLY A N 14
ATOM 13275 C CA . GLY A 1 33 ? -7.866 4.157 2.948 1.00 0.00 33 GLY A CA 14
ATOM 13276 C C . GLY A 1 33 ? -6.938 2.995 3.239 1.00 0.00 33 GLY A C 14
ATOM 13277 O O . GLY A 1 33 ? -5.895 3.167 3.870 1.00 0.00 33 GLY A O 14
ATOM 13281 N N . ASP A 1 34 ? -7.317 1.808 2.778 1.00 0.00 34 ASP A N 14
ATOM 13282 C CA . ASP A 1 34 ? -6.511 0.612 2.992 1.00 0.00 34 ASP A CA 14
ATOM 13283 C C . ASP A 1 34 ? -5.062 0.852 2.580 1.00 0.00 34 ASP A C 14
ATOM 13284 O O . ASP A 1 34 ? -4.780 1.680 1.713 1.00 0.00 34 ASP A O 14
ATOM 13293 N N . THR A 1 35 ? -4.144 0.123 3.209 1.00 0.00 35 THR A N 14
ATOM 13294 C CA . THR A 1 35 ? -2.725 0.258 2.909 1.00 0.00 35 THR A CA 14
ATOM 13295 C C . THR A 1 35 ? -2.147 -1.051 2.383 1.00 0.00 35 THR A C 14
ATOM 13296 O O . THR A 1 35 ? -2.327 -2.109 2.988 1.00 0.00 35 THR A O 14
ATOM 13307 N N . LEU A 1 36 ? -1.451 -0.974 1.255 1.00 0.00 36 LEU A N 14
ATOM 13308 C CA . LEU A 1 36 ? -0.845 -2.154 0.647 1.00 0.00 36 LEU A CA 14
ATOM 13309 C C . LEU A 1 36 ? 0.677 -2.053 0.662 1.00 0.00 36 LEU A C 14
ATOM 13310 O O . LEU A 1 36 ? 1.259 -1.173 0.027 1.00 0.00 36 LEU A O 14
ATOM 13326 N N . THR A 1 37 ? 1.318 -2.962 1.391 1.00 0.00 37 THR A N 14
ATOM 13327 C CA . THR A 1 37 ? 2.772 -2.976 1.488 1.00 0.00 37 THR A CA 14
ATOM 13328 C C . THR A 1 37 ? 3.376 -4.014 0.548 1.00 0.00 37 THR A C 14
ATOM 13329 O O . THR A 1 37 ? 2.685 -4.919 0.080 1.00 0.00 37 THR A O 14
ATOM 13340 N N . PHE A 1 38 ? 4.669 -3.877 0.276 1.00 0.00 38 PHE A N 14
ATOM 13341 C CA . PHE A 1 38 ? 5.366 -4.803 -0.609 1.00 0.00 38 PHE A CA 14
ATOM 13342 C C . PHE A 1 38 ? 6.722 -5.194 -0.028 1.00 0.00 38 PHE A C 14
ATOM 13343 O O . PHE A 1 38 ? 7.326 -4.436 0.729 1.00 0.00 38 PHE A O 14
ATOM 13360 N N . GLU A 1 39 ? 7.193 -6.384 -0.390 1.00 0.00 39 GLU A N 14
ATOM 13361 C CA . GLU A 1 39 ? 8.476 -6.876 0.097 1.00 0.00 39 GLU A CA 14
ATOM 13362 C C . GLU A 1 39 ? 9.212 -7.648 -0.995 1.00 0.00 39 GLU A C 14
ATOM 13363 O O . GLU A 1 39 ? 8.593 -8.312 -1.827 1.00 0.00 39 GLU A O 14
ATOM 13375 N N . CYS A 1 40 ? 10.538 -7.555 -0.986 1.00 0.00 40 CYS A N 14
ATOM 13376 C CA . CYS A 1 40 ? 11.360 -8.242 -1.975 1.00 0.00 40 CYS A CA 14
ATOM 13377 C C . CYS A 1 40 ? 12.306 -9.232 -1.302 1.00 0.00 40 CYS A C 14
ATOM 13378 O O . CYS A 1 40 ? 12.673 -9.084 -0.136 1.00 0.00 40 CYS A O 14
ATOM 13385 N N . PRO A 1 41 ? 12.712 -10.267 -2.053 1.00 0.00 41 PRO A N 14
ATOM 13386 C CA . PRO A 1 41 ? 13.621 -11.301 -1.551 1.00 0.00 41 PRO A CA 14
ATOM 13387 C C . PRO A 1 41 ? 15.036 -10.774 -1.337 1.00 0.00 41 PRO A C 14
ATOM 13388 O O . PRO A 1 41 ? 15.303 -9.589 -1.530 1.00 0.00 41 PRO A O 14
ATOM 13399 N N . ALA A 1 42 ? 15.940 -11.664 -0.938 1.00 0.00 42 ALA A N 14
ATOM 13400 C CA . ALA A 1 42 ? 17.328 -11.289 -0.701 1.00 0.00 42 ALA A CA 14
ATOM 13401 C C . ALA A 1 42 ? 18.003 -10.836 -1.991 1.00 0.00 42 ALA A C 14
ATOM 13402 O O . ALA A 1 42 ? 17.547 -11.159 -3.087 1.00 0.00 42 ALA A O 14
ATOM 13409 N N . ALA A 1 43 ? 19.091 -10.085 -1.852 1.00 0.00 43 ALA A N 14
ATOM 13410 C CA . ALA A 1 43 ? 19.829 -9.589 -3.007 1.00 0.00 43 ALA A CA 14
ATOM 13411 C C . ALA A 1 43 ? 19.042 -8.506 -3.737 1.00 0.00 43 ALA A C 14
ATOM 13412 O O . ALA A 1 43 ? 18.995 -8.482 -4.968 1.00 0.00 43 ALA A O 14
ATOM 13419 N N . PHE A 1 44 ? 18.424 -7.613 -2.972 1.00 0.00 44 PHE A N 14
ATOM 13420 C CA . PHE A 1 44 ? 17.637 -6.528 -3.547 1.00 0.00 44 PHE A CA 14
ATOM 13421 C C . PHE A 1 44 ? 17.407 -5.421 -2.523 1.00 0.00 44 PHE A C 14
ATOM 13422 O O . PHE A 1 44 ? 17.825 -5.531 -1.371 1.00 0.00 44 PHE A O 14
ATOM 13439 N N . GLU A 1 45 ? 16.740 -4.354 -2.953 1.00 0.00 45 GLU A N 14
ATOM 13440 C CA . GLU A 1 45 ? 16.456 -3.226 -2.073 1.00 0.00 45 GLU A CA 14
ATOM 13441 C C . GLU A 1 45 ? 15.118 -2.583 -2.428 1.00 0.00 45 GLU A C 14
ATOM 13442 O O . GLU A 1 45 ? 14.565 -2.825 -3.502 1.00 0.00 45 GLU A O 14
ATOM 13454 N N . LEU A 1 46 ? 14.603 -1.763 -1.519 1.00 0.00 46 LEU A N 14
ATOM 13455 C CA . LEU A 1 46 ? 13.330 -1.084 -1.734 1.00 0.00 46 LEU A CA 14
ATOM 13456 C C . LEU A 1 46 ? 13.546 0.306 -2.322 1.00 0.00 46 LEU A C 14
ATOM 13457 O O . LEU A 1 46 ? 13.935 1.237 -1.615 1.00 0.00 46 LEU A O 14
ATOM 13473 N N . VAL A 1 47 ? 13.290 0.441 -3.619 1.00 0.00 47 VAL A N 14
ATOM 13474 C CA . VAL A 1 47 ? 13.453 1.719 -4.301 1.00 0.00 47 VAL A CA 14
ATOM 13475 C C . VAL A 1 47 ? 12.104 2.380 -4.561 1.00 0.00 47 VAL A C 14
ATOM 13476 O O . VAL A 1 47 ? 11.716 2.592 -5.709 1.00 0.00 47 VAL A O 14
ATOM 13489 N N . GLY A 1 48 ? 11.393 2.705 -3.485 1.00 0.00 48 GLY A N 14
ATOM 13490 C CA . GLY A 1 48 ? 10.095 3.339 -3.618 1.00 0.00 48 GLY A CA 14
ATOM 13491 C C . GLY A 1 48 ? 9.303 3.314 -2.326 1.00 0.00 48 GLY A C 14
ATOM 13492 O O . GLY A 1 48 ? 9.835 2.970 -1.271 1.00 0.00 48 GLY A O 14
ATOM 13496 N N . GLU A 1 49 ? 8.028 3.682 -2.407 1.00 0.00 49 GLU A N 14
ATOM 13497 C CA . GLU A 1 49 ? 7.163 3.703 -1.234 1.00 0.00 49 GLU A CA 14
ATOM 13498 C C . GLU A 1 49 ? 6.829 2.285 -0.779 1.00 0.00 49 GLU A C 14
ATOM 13499 O O . GLU A 1 49 ? 6.007 1.603 -1.392 1.00 0.00 49 GLU A O 14
ATOM 13511 N N . ARG A 1 50 ? 7.472 1.848 0.298 1.00 0.00 50 ARG A N 14
ATOM 13512 C CA . ARG A 1 50 ? 7.245 0.511 0.834 1.00 0.00 50 ARG A CA 14
ATOM 13513 C C . ARG A 1 50 ? 5.754 0.189 0.878 1.00 0.00 50 ARG A C 14
ATOM 13514 O O . ARG A 1 50 ? 5.347 -0.949 0.644 1.00 0.00 50 ARG A O 14
ATOM 13535 N N . VAL A 1 51 ? 4.944 1.199 1.180 1.00 0.00 51 VAL A N 14
ATOM 13536 C CA . VAL A 1 51 ? 3.499 1.024 1.254 1.00 0.00 51 VAL A CA 14
ATOM 13537 C C . VAL A 1 51 ? 2.769 2.240 0.694 1.00 0.00 51 VAL A C 14
ATOM 13538 O O . VAL A 1 51 ? 3.329 3.333 0.621 1.00 0.00 51 VAL A O 14
ATOM 13551 N N . ILE A 1 52 ? 1.515 2.041 0.302 1.00 0.00 52 ILE A N 14
ATOM 13552 C CA . ILE A 1 52 ? 0.707 3.122 -0.250 1.00 0.00 52 ILE A CA 14
ATOM 13553 C C . ILE A 1 52 ? -0.671 3.165 0.401 1.00 0.00 52 ILE A C 14
ATOM 13554 O O . ILE A 1 52 ? -1.098 2.204 1.043 1.00 0.00 52 ILE A O 14
ATOM 13570 N N . THR A 1 53 ? -1.366 4.286 0.230 1.00 0.00 53 THR A N 14
ATOM 13571 C CA . THR A 1 53 ? -2.697 4.455 0.800 1.00 0.00 53 THR A CA 14
ATOM 13572 C C . THR A 1 53 ? -3.700 4.883 -0.265 1.00 0.00 53 THR A C 14
ATOM 13573 O O . THR A 1 53 ? -3.411 5.746 -1.094 1.00 0.00 53 THR A O 14
ATOM 13584 N N . CYS A 1 54 ? -4.881 4.275 -0.237 1.00 0.00 54 CYS A N 14
ATOM 13585 C CA . CYS A 1 54 ? -5.929 4.593 -1.199 1.00 0.00 54 CYS A CA 14
ATOM 13586 C C . CYS A 1 54 ? -6.770 5.772 -0.718 1.00 0.00 54 CYS A C 14
ATOM 13587 O O . CYS A 1 54 ? -7.572 5.638 0.205 1.00 0.00 54 CYS A O 14
ATOM 13594 N N . GLN A 1 55 ? -6.579 6.925 -1.351 1.00 0.00 55 GLN A N 14
ATOM 13595 C CA . GLN A 1 55 ? -7.319 8.127 -0.987 1.00 0.00 55 GLN A CA 14
ATOM 13596 C C . GLN A 1 55 ? -8.823 7.884 -1.062 1.00 0.00 55 GLN A C 14
ATOM 13597 O O . GLN A 1 55 ? -9.267 6.797 -1.432 1.00 0.00 55 GLN A O 14
ATOM 13611 N N . GLN A 1 56 ? -9.601 8.902 -0.708 1.00 0.00 56 GLN A N 14
ATOM 13612 C CA . GLN A 1 56 ? -11.055 8.797 -0.734 1.00 0.00 56 GLN A CA 14
ATOM 13613 C C . GLN A 1 56 ? -11.593 9.036 -2.141 1.00 0.00 56 GLN A C 14
ATOM 13614 O O . GLN A 1 56 ? -12.802 9.022 -2.364 1.00 0.00 56 GLN A O 14
ATOM 13628 N N . ASN A 1 57 ? -10.685 9.255 -3.086 1.00 0.00 57 ASN A N 14
ATOM 13629 C CA . ASN A 1 57 ? -11.069 9.498 -4.472 1.00 0.00 57 ASN A CA 14
ATOM 13630 C C . ASN A 1 57 ? -10.703 8.309 -5.355 1.00 0.00 57 ASN A C 14
ATOM 13631 O O . ASN A 1 57 ? -10.100 8.472 -6.415 1.00 0.00 57 ASN A O 14
ATOM 13642 N N . ASN A 1 58 ? -11.072 7.113 -4.909 1.00 0.00 58 ASN A N 14
ATOM 13643 C CA . ASN A 1 58 ? -10.783 5.895 -5.658 1.00 0.00 58 ASN A CA 14
ATOM 13644 C C . ASN A 1 58 ? -9.418 5.983 -6.334 1.00 0.00 58 ASN A C 14
ATOM 13645 O O . ASN A 1 58 ? -9.254 5.564 -7.479 1.00 0.00 58 ASN A O 14
ATOM 13656 N N . GLN A 1 59 ? -8.443 6.531 -5.616 1.00 0.00 59 GLN A N 14
ATOM 13657 C CA . GLN A 1 59 ? -7.092 6.675 -6.147 1.00 0.00 59 GLN A CA 14
ATOM 13658 C C . GLN A 1 59 ? -6.051 6.436 -5.058 1.00 0.00 59 GLN A C 14
ATOM 13659 O O . GLN A 1 59 ? -6.361 6.487 -3.868 1.00 0.00 59 GLN A O 14
ATOM 13673 N N . TRP A 1 60 ? -4.817 6.175 -5.474 1.00 0.00 60 TRP A N 14
ATOM 13674 C CA . TRP A 1 60 ? -3.730 5.927 -4.533 1.00 0.00 60 TRP A CA 14
ATOM 13675 C C . TRP A 1 60 ? -2.862 7.169 -4.366 1.00 0.00 60 TRP A C 14
ATOM 13676 O O . TRP A 1 60 ? -2.708 7.960 -5.297 1.00 0.00 60 TRP A O 14
ATOM 13697 N N . SER A 1 61 ? -2.296 7.335 -3.175 1.00 0.00 61 SER A N 14
ATOM 13698 C CA . SER A 1 61 ? -1.446 8.484 -2.886 1.00 0.00 61 SER A CA 14
ATOM 13699 C C . SER A 1 61 ? 0.002 8.199 -3.276 1.00 0.00 61 SER A C 14
ATOM 13700 O O . SER A 1 61 ? 0.864 9.072 -3.183 1.00 0.00 61 SER A O 14
ATOM 13708 N N . GLY A 1 62 ? 0.260 6.970 -3.712 1.00 0.00 62 GLY A N 14
ATOM 13709 C CA . GLY A 1 62 ? 1.604 6.591 -4.109 1.00 0.00 62 GLY A CA 14
ATOM 13710 C C . GLY A 1 62 ? 1.620 5.369 -5.005 1.00 0.00 62 GLY A C 14
ATOM 13711 O O . GLY A 1 62 ? 0.756 4.500 -4.897 1.00 0.00 62 GLY A O 14
ATOM 13715 N N . ASN A 1 63 ? 2.606 5.301 -5.893 1.00 0.00 63 ASN A N 14
ATOM 13716 C CA . ASN A 1 63 ? 2.730 4.176 -6.814 1.00 0.00 63 ASN A CA 14
ATOM 13717 C C . ASN A 1 63 ? 3.528 3.041 -6.180 1.00 0.00 63 ASN A C 14
ATOM 13718 O O . ASN A 1 63 ? 4.533 3.273 -5.507 1.00 0.00 63 ASN A O 14
ATOM 13729 N N . LYS A 1 64 ? 3.075 1.811 -6.400 1.00 0.00 64 LYS A N 14
ATOM 13730 C CA . LYS A 1 64 ? 3.746 0.638 -5.854 1.00 0.00 64 LYS A CA 14
ATOM 13731 C C . LYS A 1 64 ? 5.261 0.799 -5.917 1.00 0.00 64 LYS A C 14
ATOM 13732 O O . LYS A 1 64 ? 5.810 1.372 -6.859 1.00 0.00 64 LYS A O 14
ATOM 13751 N N . PRO A 1 65 ? 5.956 0.281 -4.893 1.00 0.00 65 PRO A N 14
ATOM 13752 C CA . PRO A 1 65 ? 7.418 0.354 -4.812 1.00 0.00 65 PRO A CA 14
ATOM 13753 C C . PRO A 1 65 ? 8.101 -0.530 -5.850 1.00 0.00 65 PRO A C 14
ATOM 13754 O O . PRO A 1 65 ? 7.440 -1.143 -6.689 1.00 0.00 65 PRO A O 14
ATOM 13765 N N . SER A 1 66 ? 9.427 -0.592 -5.787 1.00 0.00 66 SER A N 14
ATOM 13766 C CA . SER A 1 66 ? 10.200 -1.399 -6.724 1.00 0.00 66 SER A CA 14
ATOM 13767 C C . SER A 1 66 ? 11.317 -2.148 -6.003 1.00 0.00 66 SER A C 14
ATOM 13768 O O . SER A 1 66 ? 11.696 -1.796 -4.886 1.00 0.00 66 SER A O 14
ATOM 13776 N N . CYS A 1 67 ? 11.841 -3.183 -6.651 1.00 0.00 67 CYS A N 14
ATOM 13777 C CA . CYS A 1 67 ? 12.914 -3.983 -6.075 1.00 0.00 67 CYS A CA 14
ATOM 13778 C C . CYS A 1 67 ? 14.131 -4.005 -6.995 1.00 0.00 67 CYS A C 14
ATOM 13779 O O . CYS A 1 67 ? 14.061 -4.491 -8.123 1.00 0.00 67 CYS A O 14
ATOM 13786 N N . SER A 1 68 ? 15.247 -3.474 -6.503 1.00 0.00 68 SER A N 14
ATOM 13787 C CA . SER A 1 68 ? 16.479 -3.428 -7.282 1.00 0.00 68 SER A CA 14
ATOM 13788 C C . SER A 1 68 ? 17.700 -3.510 -6.371 1.00 0.00 68 SER A C 14
ATOM 13789 O O . SER A 1 68 ? 17.575 -3.688 -5.160 1.00 0.00 68 SER A O 14
ATOM 13797 N N . GLY A 1 69 ? 18.883 -3.378 -6.964 1.00 0.00 69 GLY A N 14
ATOM 13798 C CA . GLY A 1 69 ? 20.111 -3.440 -6.193 1.00 0.00 69 GLY A CA 14
ATOM 13799 C C . GLY A 1 69 ? 21.203 -2.562 -6.770 1.00 0.00 69 GLY A C 14
ATOM 13800 O O . GLY A 1 69 ? 21.080 -2.024 -7.870 1.00 0.00 69 GLY A O 14
ATOM 13804 N N . PRO A 1 70 ? 22.301 -2.404 -6.016 1.00 0.00 70 PRO A N 14
ATOM 13805 C CA . PRO A 1 70 ? 23.440 -1.584 -6.438 1.00 0.00 70 PRO A CA 14
ATOM 13806 C C . PRO A 1 70 ? 24.207 -2.210 -7.598 1.00 0.00 70 PRO A C 14
ATOM 13807 O O . PRO A 1 70 ? 23.767 -3.200 -8.182 1.00 0.00 70 PRO A O 14
ATOM 13818 N N . SER A 1 71 ? 25.355 -1.626 -7.927 1.00 0.00 71 SER A N 14
ATOM 13819 C CA . SER A 1 71 ? 26.181 -2.125 -9.019 1.00 0.00 71 SER A CA 14
ATOM 13820 C C . SER A 1 71 ? 27.310 -3.004 -8.489 1.00 0.00 71 SER A C 14
ATOM 13821 O O . SER A 1 71 ? 27.573 -3.038 -7.287 1.00 0.00 71 SER A O 14
ATOM 13829 N N . SER A 1 72 ? 27.975 -3.713 -9.396 1.00 0.00 72 SER A N 14
ATOM 13830 C CA . SER A 1 72 ? 29.073 -4.595 -9.021 1.00 0.00 72 SER A CA 14
ATOM 13831 C C . SER A 1 72 ? 30.227 -3.800 -8.417 1.00 0.00 72 SER A C 14
ATOM 13832 O O . SER A 1 72 ? 30.389 -2.613 -8.694 1.00 0.00 72 SER A O 14
ATOM 13840 N N . GLY A 1 73 ? 31.027 -4.466 -7.589 1.00 0.00 73 GLY A N 14
ATOM 13841 C CA . GLY A 1 73 ? 32.155 -3.806 -6.958 1.00 0.00 73 GLY A CA 14
ATOM 13842 C C . GLY A 1 73 ? 33.458 -4.060 -7.689 1.00 0.00 73 GLY A C 14
ATOM 13843 O O . GLY A 1 73 ? 34.538 -3.836 -7.143 1.00 0.00 73 GLY A O 14
ATOM 13847 N N . GLY A 1 1 ? -16.703 -12.469 12.222 1.00 0.00 1 GLY A N 15
ATOM 13848 C CA . GLY A 1 1 ? -18.039 -11.961 11.967 1.00 0.00 1 GLY A CA 15
ATOM 13849 C C . GLY A 1 1 ? -18.356 -10.727 12.788 1.00 0.00 1 GLY A C 15
ATOM 13850 O O . GLY A 1 1 ? -19.464 -10.585 13.305 1.00 0.00 1 GLY A O 15
ATOM 13854 N N . SER A 1 2 ? -17.380 -9.832 12.909 1.00 0.00 2 SER A N 15
ATOM 13855 C CA . SER A 1 2 ? -17.559 -8.606 13.678 1.00 0.00 2 SER A CA 15
ATOM 13856 C C . SER A 1 2 ? -17.090 -7.392 12.881 1.00 0.00 2 SER A C 15
ATOM 13857 O O . SER A 1 2 ? -16.077 -7.448 12.184 1.00 0.00 2 SER A O 15
ATOM 13865 N N . SER A 1 3 ? -17.834 -6.296 12.991 1.00 0.00 3 SER A N 15
ATOM 13866 C CA . SER A 1 3 ? -17.498 -5.069 12.279 1.00 0.00 3 SER A CA 15
ATOM 13867 C C . SER A 1 3 ? -17.805 -5.204 10.790 1.00 0.00 3 SER A C 15
ATOM 13868 O O . SER A 1 3 ? -17.161 -4.573 9.953 1.00 0.00 3 SER A O 15
ATOM 13876 N N . GLY A 1 4 ? -18.795 -6.031 10.469 1.00 0.00 4 GLY A N 15
ATOM 13877 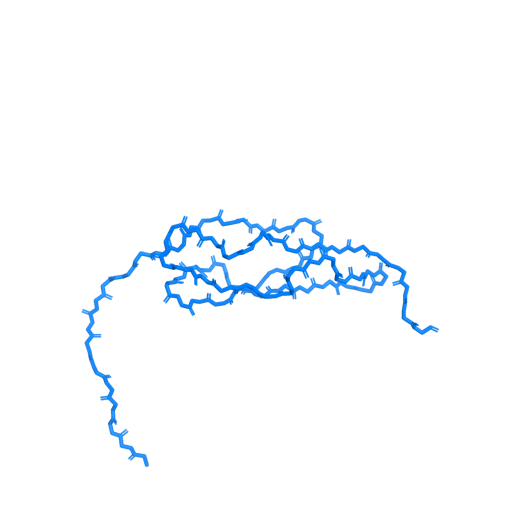C CA . GLY A 1 4 ? -19.171 -6.235 9.082 1.00 0.00 4 GLY A CA 15
ATOM 13878 C C . GLY A 1 4 ? -20.076 -5.136 8.560 1.00 0.00 4 GLY A C 15
ATOM 13879 O O . GLY A 1 4 ? -20.370 -4.175 9.270 1.00 0.00 4 GLY A O 15
ATOM 13883 N N . SER A 1 5 ? -20.516 -5.277 7.314 1.00 0.00 5 SER A N 15
ATOM 13884 C CA . SER A 1 5 ? -21.388 -4.285 6.695 1.00 0.00 5 SER A CA 15
ATOM 13885 C C . SER A 1 5 ? -22.503 -4.962 5.902 1.00 0.00 5 SER A C 15
ATOM 13886 O O . SER A 1 5 ? -22.449 -6.162 5.635 1.00 0.00 5 SER A O 15
ATOM 13894 N N . SER A 1 6 ? -23.512 -4.181 5.529 1.00 0.00 6 SER A N 15
ATOM 13895 C CA . SER A 1 6 ? -24.642 -4.704 4.770 1.00 0.00 6 SER A CA 15
ATOM 13896 C C . SER A 1 6 ? -24.163 -5.565 3.605 1.00 0.00 6 SER A C 15
ATOM 13897 O O . SER A 1 6 ? -24.598 -6.703 3.439 1.00 0.00 6 SER A O 15
ATOM 13905 N N . GLY A 1 7 ? -23.261 -5.011 2.800 1.00 0.00 7 GLY A N 15
ATOM 13906 C CA . GLY A 1 7 ? -22.737 -5.740 1.660 1.00 0.00 7 GLY A CA 15
ATOM 13907 C C . GLY A 1 7 ? -21.246 -5.536 1.478 1.00 0.00 7 GLY A C 15
ATOM 13908 O O . GLY A 1 7 ? -20.792 -4.419 1.235 1.00 0.00 7 GLY A O 15
ATOM 13912 N N . GLU A 1 8 ? -20.483 -6.619 1.596 1.00 0.00 8 GLU A N 15
ATOM 13913 C CA . GLU A 1 8 ? -19.034 -6.552 1.445 1.00 0.00 8 GLU A CA 15
ATOM 13914 C C . GLU A 1 8 ? -18.581 -7.318 0.205 1.00 0.00 8 GLU A C 15
ATOM 13915 O O . GLU A 1 8 ? -18.750 -8.535 0.119 1.00 0.00 8 GLU A O 15
ATOM 13927 N N . ILE A 1 9 ? -18.005 -6.597 -0.751 1.00 0.00 9 ILE A N 15
ATOM 13928 C CA . ILE A 1 9 ? -17.527 -7.209 -1.985 1.00 0.00 9 ILE A CA 15
ATOM 13929 C C . ILE A 1 9 ? -16.015 -7.066 -2.119 1.00 0.00 9 ILE A C 15
ATOM 13930 O O . ILE A 1 9 ? -15.394 -6.261 -1.426 1.00 0.00 9 ILE A O 15
ATOM 13946 N N . GLU A 1 10 ? -15.429 -7.853 -3.016 1.00 0.00 10 GLU A N 15
ATOM 13947 C CA . GLU A 1 10 ? -13.989 -7.813 -3.242 1.00 0.00 10 GLU A CA 15
ATOM 13948 C C . GLU A 1 10 ? -13.604 -6.602 -4.088 1.00 0.00 10 GLU A C 15
ATOM 13949 O O . GLU A 1 10 ? -12.448 -6.449 -4.484 1.00 0.00 10 GLU A O 15
ATOM 13961 N N . LYS A 1 11 ? -14.581 -5.745 -4.363 1.00 0.00 11 LYS A N 15
ATOM 13962 C CA . LYS A 1 11 ? -14.348 -4.548 -5.161 1.00 0.00 11 LYS A CA 15
ATOM 13963 C C . LYS A 1 11 ? -15.108 -3.356 -4.589 1.00 0.00 11 LYS A C 15
ATOM 13964 O O . LYS A 1 11 ? -16.124 -3.520 -3.916 1.00 0.00 11 LYS A O 15
ATOM 13983 N N . GLY A 1 12 ? -14.608 -2.154 -4.864 1.00 0.00 12 GLY A N 15
ATOM 13984 C CA . GLY A 1 12 ? -15.254 -0.952 -4.370 1.00 0.00 12 GLY A CA 15
ATOM 13985 C C . GLY A 1 12 ? -14.265 0.157 -4.072 1.00 0.00 12 GLY A C 15
ATOM 13986 O O . GLY A 1 12 ? -14.547 1.331 -4.310 1.00 0.00 12 GLY A O 15
ATOM 13990 N N . GLY A 1 13 ? -13.101 -0.215 -3.548 1.00 0.00 13 GLY A N 15
ATOM 13991 C CA . GLY A 1 13 ? -12.084 0.769 -3.224 1.00 0.00 13 GLY A CA 15
ATOM 13992 C C . GLY A 1 13 ? -11.342 1.262 -4.451 1.00 0.00 13 GLY A C 15
ATOM 13993 O O . GLY A 1 13 ? -11.942 1.469 -5.506 1.00 0.00 13 GLY A O 15
ATOM 13997 N N . CYS A 1 14 ? -10.034 1.451 -4.313 1.00 0.00 14 CYS A N 15
ATOM 13998 C CA . CYS A 1 14 ? -9.209 1.924 -5.417 1.00 0.00 14 CYS A CA 15
ATOM 13999 C C . CYS A 1 14 ? -8.680 0.754 -6.242 1.00 0.00 14 CYS A C 15
ATOM 14000 O O . CYS A 1 14 ? -7.592 0.824 -6.810 1.00 0.00 14 CYS A O 15
ATOM 14007 N N . GLY A 1 15 ? -9.461 -0.321 -6.301 1.00 0.00 15 GLY A N 15
ATOM 14008 C CA . GLY A 1 15 ? -9.055 -1.491 -7.058 1.00 0.00 15 GLY A CA 15
ATOM 14009 C C . GLY A 1 15 ? -7.710 -2.031 -6.613 1.00 0.00 15 GLY A C 15
ATOM 14010 O O . GLY A 1 15 ? -7.639 -2.880 -5.725 1.00 0.00 15 GLY A O 15
ATOM 14014 N N . ASP A 1 16 ? -6.643 -1.541 -7.233 1.00 0.00 16 ASP A N 15
ATOM 14015 C CA . ASP A 1 16 ? -5.294 -1.981 -6.896 1.00 0.00 16 ASP A CA 15
ATOM 14016 C C . ASP A 1 16 ? -4.250 -1.071 -7.535 1.00 0.00 16 ASP A C 15
ATOM 14017 O O . ASP A 1 16 ? -4.422 -0.574 -8.648 1.00 0.00 16 ASP A O 15
ATOM 14026 N N . PRO A 1 17 ? -3.140 -0.846 -6.816 1.00 0.00 17 PRO A N 15
ATOM 14027 C CA . PRO A 1 17 ? -2.047 0.006 -7.294 1.00 0.00 17 PRO A CA 15
ATOM 14028 C C . PRO A 1 17 ? -1.285 -0.625 -8.454 1.00 0.00 17 PRO A C 15
ATOM 14029 O O . PRO A 1 17 ? -1.032 0.022 -9.469 1.00 0.00 17 PRO A O 15
ATOM 14040 N N . GLY A 1 18 ? -0.921 -1.895 -8.297 1.00 0.00 18 GLY A N 15
ATOM 14041 C CA . GLY A 1 18 ? -0.191 -2.592 -9.340 1.00 0.00 18 GLY A CA 15
ATOM 14042 C C . GLY A 1 18 ? 1.044 -3.296 -8.812 1.00 0.00 18 GLY A C 15
ATOM 14043 O O . GLY A 1 18 ? 1.899 -2.673 -8.182 1.00 0.00 18 GLY A O 15
ATOM 14047 N N . ILE A 1 19 ? 1.137 -4.596 -9.070 1.00 0.00 19 ILE A N 15
ATOM 14048 C CA . ILE A 1 19 ? 2.276 -5.384 -8.616 1.00 0.00 19 ILE A CA 15
ATOM 14049 C C . ILE A 1 19 ? 3.404 -5.361 -9.641 1.00 0.00 19 ILE A C 15
ATOM 14050 O O . ILE A 1 19 ? 3.181 -5.453 -10.848 1.00 0.00 19 ILE A O 15
ATOM 14066 N N . PRO A 1 20 ? 4.646 -5.237 -9.151 1.00 0.00 20 PRO A N 15
ATOM 14067 C CA . PRO A 1 20 ? 5.835 -5.201 -10.008 1.00 0.00 20 PRO A CA 15
ATOM 14068 C C . PRO A 1 20 ? 6.121 -6.550 -10.659 1.00 0.00 20 PRO A C 15
ATOM 14069 O O . PRO A 1 20 ? 5.318 -7.477 -10.566 1.00 0.00 20 PRO A O 15
ATOM 14080 N N . ALA A 1 21 ? 7.271 -6.652 -11.317 1.00 0.00 21 ALA A N 15
ATOM 14081 C CA . ALA A 1 21 ? 7.664 -7.889 -11.981 1.00 0.00 21 ALA A CA 15
ATOM 14082 C C . ALA A 1 21 ? 8.888 -8.506 -11.313 1.00 0.00 21 ALA A C 15
ATOM 14083 O O . ALA A 1 21 ? 9.673 -9.204 -11.956 1.00 0.00 21 ALA A O 15
ATOM 14090 N N . TYR A 1 22 ? 9.045 -8.245 -10.020 1.00 0.00 22 TYR A N 15
ATOM 14091 C CA . TYR A 1 22 ? 10.176 -8.772 -9.265 1.00 0.00 22 TYR A CA 15
ATOM 14092 C C . TYR A 1 22 ? 9.707 -9.437 -7.975 1.00 0.00 22 TYR A C 15
ATOM 14093 O O . TYR A 1 22 ? 10.269 -10.441 -7.540 1.00 0.00 22 TYR A O 15
ATOM 14111 N N . GLY A 1 23 ? 8.671 -8.867 -7.366 1.00 0.00 23 GLY A N 15
ATOM 14112 C CA . GLY A 1 23 ? 8.142 -9.417 -6.131 1.00 0.00 23 GLY A CA 15
ATOM 14113 C C . GLY A 1 23 ? 6.636 -9.586 -6.170 1.00 0.00 23 GLY A C 15
ATOM 14114 O O . GLY A 1 23 ? 6.048 -9.742 -7.240 1.00 0.00 23 GLY A O 15
ATOM 14118 N N . LYS A 1 24 ? 6.009 -9.557 -4.999 1.00 0.00 24 LYS A N 15
ATOM 14119 C CA . LYS A 1 24 ? 4.562 -9.708 -4.901 1.00 0.00 24 LYS A CA 15
ATOM 14120 C C . LYS A 1 24 ? 3.982 -8.738 -3.877 1.00 0.00 24 LYS A C 15
ATOM 14121 O O . LYS A 1 24 ? 4.718 -8.019 -3.202 1.00 0.00 24 LYS A O 15
ATOM 14140 N N . ARG A 1 25 ? 2.657 -8.725 -3.766 1.00 0.00 25 ARG A N 15
ATOM 14141 C CA . ARG A 1 25 ? 1.978 -7.843 -2.824 1.00 0.00 25 ARG A CA 15
ATOM 14142 C C . ARG A 1 25 ? 1.412 -8.636 -1.650 1.00 0.00 25 ARG A C 15
ATOM 14143 O O . ARG A 1 25 ? 0.968 -9.774 -1.810 1.00 0.00 25 ARG A O 15
ATOM 14164 N N . THR A 1 26 ? 1.430 -8.028 -0.468 1.00 0.00 26 THR A N 15
ATOM 14165 C CA . THR A 1 26 ? 0.920 -8.676 0.734 1.00 0.00 26 THR A CA 15
ATOM 14166 C C . THR A 1 26 ? -0.466 -8.154 1.095 1.00 0.00 26 THR A C 15
ATOM 14167 O O . THR A 1 26 ? -0.622 -7.377 2.036 1.00 0.00 26 THR A O 15
ATOM 14178 N N . GLY A 1 27 ? -1.472 -8.586 0.339 1.00 0.00 27 GLY A N 15
ATOM 14179 C CA . GLY A 1 27 ? -2.832 -8.151 0.596 1.00 0.00 27 GLY A CA 15
ATOM 14180 C C . GLY A 1 27 ? -3.761 -8.435 -0.567 1.00 0.00 27 GLY A C 15
ATOM 14181 O O . GLY A 1 27 ? -3.445 -8.121 -1.714 1.00 0.00 27 GLY A O 15
ATOM 14185 N N . SER A 1 28 ? -4.911 -9.034 -0.272 1.00 0.00 28 SER A N 15
ATOM 14186 C CA . SER A 1 28 ? -5.886 -9.366 -1.304 1.00 0.00 28 SER A CA 15
ATOM 14187 C C . SER A 1 28 ? -7.159 -8.543 -1.132 1.00 0.00 28 SER A C 15
ATOM 14188 O O . SER A 1 28 ? -8.210 -8.885 -1.674 1.00 0.00 28 SER A O 15
ATOM 14196 N N . SER A 1 29 ? -7.056 -7.456 -0.374 1.00 0.00 29 SER A N 15
ATOM 14197 C CA . SER A 1 29 ? -8.200 -6.586 -0.127 1.00 0.00 29 SER A CA 15
ATOM 14198 C C . SER A 1 29 ? -7.819 -5.121 -0.322 1.00 0.00 29 SER A C 15
ATOM 14199 O O . SER A 1 29 ? -6.775 -4.671 0.150 1.00 0.00 29 SER A O 15
ATOM 14207 N N . PHE A 1 30 ? -8.674 -4.382 -1.021 1.00 0.00 30 PHE A N 15
ATOM 14208 C CA . PHE A 1 30 ? -8.429 -2.968 -1.281 1.00 0.00 30 PHE A CA 15
ATOM 14209 C C . PHE A 1 30 ? -9.689 -2.144 -1.035 1.00 0.00 30 PHE A C 15
ATOM 14210 O O . PHE A 1 30 ? -10.636 -2.187 -1.821 1.00 0.00 30 PHE A O 15
ATOM 14227 N N . LEU A 1 31 ? -9.693 -1.393 0.061 1.00 0.00 31 LEU A N 15
ATOM 14228 C CA . LEU A 1 31 ? -10.836 -0.557 0.411 1.00 0.00 31 LEU A CA 15
ATOM 14229 C C . LEU A 1 31 ? -10.461 0.921 0.379 1.00 0.00 31 LEU A C 15
ATOM 14230 O O . LEU A 1 31 ? -9.288 1.272 0.249 1.00 0.00 31 LEU A O 15
ATOM 14246 N N . HIS A 1 32 ? -11.465 1.784 0.500 1.00 0.00 32 HIS A N 15
ATOM 14247 C CA . HIS A 1 32 ? -11.240 3.225 0.488 1.00 0.00 32 HIS A CA 15
ATOM 14248 C C . HIS A 1 32 ? -10.501 3.670 1.746 1.00 0.00 32 HIS A C 15
ATOM 14249 O O . HIS A 1 32 ? -11.101 4.224 2.667 1.00 0.00 32 HIS A O 15
ATOM 14263 N N . GLY A 1 33 ? -9.195 3.424 1.779 1.00 0.00 33 GLY A N 15
ATOM 14264 C CA . GLY A 1 33 ? -8.397 3.805 2.929 1.00 0.00 33 GLY A CA 15
ATOM 14265 C C . GLY A 1 33 ? -7.539 2.666 3.443 1.00 0.00 33 GLY A C 15
ATOM 14266 O O . GLY A 1 33 ? -6.995 2.737 4.545 1.00 0.00 33 GLY A O 15
ATOM 14270 N N . ASP A 1 34 ? -7.418 1.611 2.644 1.00 0.00 34 ASP A N 15
ATOM 14271 C CA . ASP A 1 34 ? -6.621 0.451 3.025 1.00 0.00 34 ASP A CA 15
ATOM 14272 C C . ASP A 1 34 ? -5.135 0.720 2.813 1.00 0.00 34 ASP A C 15
ATOM 14273 O O . ASP A 1 34 ? -4.750 1.764 2.286 1.00 0.00 34 ASP A O 15
ATOM 14282 N N . THR A 1 35 ? -4.302 -0.229 3.229 1.00 0.00 35 THR A N 15
ATOM 14283 C CA . THR A 1 35 ? -2.857 -0.094 3.087 1.00 0.00 35 THR A CA 15
ATOM 14284 C C . THR A 1 35 ? -2.222 -1.410 2.655 1.00 0.00 35 THR A C 15
ATOM 14285 O O . THR A 1 35 ? -2.427 -2.448 3.287 1.00 0.00 35 THR A O 15
ATOM 14296 N N . LEU A 1 36 ? -1.449 -1.362 1.576 1.00 0.00 36 LEU A N 15
ATOM 14297 C CA . LEU A 1 36 ? -0.781 -2.552 1.059 1.00 0.00 36 LEU A CA 15
ATOM 14298 C C . LEU A 1 36 ? 0.733 -2.427 1.191 1.00 0.00 36 LEU A C 15
ATOM 14299 O O . LEU A 1 36 ? 1.304 -1.365 0.942 1.00 0.00 36 LEU A O 15
ATOM 14315 N N . THR A 1 37 ? 1.380 -3.521 1.583 1.00 0.00 37 THR A N 15
ATOM 14316 C CA . THR A 1 37 ? 2.828 -3.535 1.747 1.00 0.00 37 THR A CA 15
ATOM 14317 C C . THR A 1 37 ? 3.490 -4.440 0.714 1.00 0.00 37 THR A C 15
ATOM 14318 O O . THR A 1 37 ? 2.996 -5.529 0.422 1.00 0.00 37 THR A O 15
ATOM 14329 N N . PHE A 1 38 ? 4.610 -3.983 0.164 1.00 0.00 38 PHE A N 15
ATOM 14330 C CA . PHE A 1 38 ? 5.339 -4.752 -0.837 1.00 0.00 38 PHE A CA 15
ATOM 14331 C C . PHE A 1 38 ? 6.721 -5.144 -0.322 1.00 0.00 38 PHE A C 15
ATOM 14332 O O . PHE A 1 38 ? 7.309 -4.443 0.502 1.00 0.00 38 PHE A O 15
ATOM 14349 N N . GLU A 1 39 ? 7.233 -6.268 -0.813 1.00 0.00 39 GLU A N 15
ATOM 14350 C CA . GLU A 1 39 ? 8.544 -6.754 -0.400 1.00 0.00 39 GLU A CA 15
ATOM 14351 C C . GLU A 1 39 ? 9.215 -7.533 -1.528 1.00 0.00 39 GLU A C 15
ATOM 14352 O O . GLU A 1 39 ? 8.544 -8.130 -2.371 1.00 0.00 39 GLU A O 15
ATOM 14364 N N . CYS A 1 40 ? 10.544 -7.521 -1.538 1.00 0.00 40 CYS A N 15
ATOM 14365 C CA . CYS A 1 40 ? 11.308 -8.224 -2.562 1.00 0.00 40 CYS A CA 15
ATOM 14366 C C . CYS A 1 40 ? 12.257 -9.239 -1.931 1.00 0.00 40 CYS A C 15
ATOM 14367 O O . CYS A 1 40 ? 12.756 -9.053 -0.822 1.00 0.00 40 CYS A O 15
ATOM 14374 N N . PRO A 1 41 ? 12.512 -10.339 -2.655 1.00 0.00 41 PRO A N 15
ATOM 14375 C CA . PRO A 1 41 ? 13.403 -11.405 -2.187 1.00 0.00 41 PRO A CA 15
ATOM 14376 C C . PRO A 1 41 ? 14.864 -10.968 -2.156 1.00 0.00 41 PRO A C 15
ATOM 14377 O O . PRO A 1 41 ? 15.180 -9.810 -2.424 1.00 0.00 41 PRO A O 15
ATOM 14388 N N . ALA A 1 42 ? 15.749 -11.902 -1.826 1.00 0.00 42 ALA A N 15
ATOM 14389 C CA . ALA A 1 42 ? 17.177 -11.613 -1.762 1.00 0.00 42 ALA A CA 15
ATOM 14390 C C . ALA A 1 42 ? 17.717 -11.210 -3.130 1.00 0.00 42 ALA A C 15
ATOM 14391 O O . ALA A 1 42 ? 17.074 -11.439 -4.154 1.00 0.00 42 ALA A O 15
ATOM 14398 N N . ALA A 1 43 ? 18.901 -10.607 -3.139 1.00 0.00 43 ALA A N 15
ATOM 14399 C CA . ALA A 1 43 ? 19.528 -10.173 -4.381 1.00 0.00 43 ALA A CA 15
ATOM 14400 C C . ALA A 1 43 ? 18.784 -8.987 -4.986 1.00 0.00 43 ALA A C 15
ATOM 14401 O O . ALA A 1 43 ? 18.730 -8.833 -6.207 1.00 0.00 43 ALA A O 15
ATOM 14408 N N . PHE A 1 44 ? 18.212 -8.152 -4.126 1.00 0.00 44 PHE A N 15
ATOM 14409 C CA . PHE A 1 44 ? 17.469 -6.981 -4.576 1.00 0.00 44 PHE A CA 15
ATOM 14410 C C . PHE A 1 44 ? 17.463 -5.895 -3.503 1.00 0.00 44 PHE A C 15
ATOM 14411 O O . PHE A 1 44 ? 17.862 -6.133 -2.364 1.00 0.00 44 PHE A O 15
ATOM 14428 N N . GLU A 1 45 ? 17.009 -4.704 -3.878 1.00 0.00 45 GLU A N 15
ATOM 14429 C CA . GLU A 1 45 ? 16.952 -3.582 -2.949 1.00 0.00 45 GLU A CA 15
ATOM 14430 C C . GLU A 1 45 ? 15.679 -2.766 -3.156 1.00 0.00 45 GLU A C 15
ATOM 14431 O O . GLU A 1 45 ? 15.363 -2.362 -4.276 1.00 0.00 45 GLU A O 15
ATOM 14443 N N . LEU A 1 46 ? 14.952 -2.529 -2.070 1.00 0.00 46 LEU A N 15
ATOM 14444 C CA . LEU A 1 46 ? 13.712 -1.763 -2.132 1.00 0.00 46 LEU A CA 15
ATOM 14445 C C . LEU A 1 46 ? 13.989 -0.309 -2.503 1.00 0.00 46 LEU A C 15
ATOM 14446 O O . LEU A 1 46 ? 14.726 0.390 -1.809 1.00 0.00 46 LEU A O 15
ATOM 14462 N N . VAL A 1 47 ? 13.390 0.139 -3.602 1.00 0.00 47 VAL A N 15
ATOM 14463 C CA . VAL A 1 47 ? 13.568 1.511 -4.064 1.00 0.00 47 VAL A CA 15
ATOM 14464 C C . VAL A 1 47 ? 12.225 2.209 -4.245 1.00 0.00 47 VAL A C 15
ATOM 14465 O O . VAL A 1 47 ? 11.731 2.348 -5.363 1.00 0.00 47 VAL A O 15
ATOM 14478 N N . GLY A 1 48 ? 11.638 2.648 -3.135 1.00 0.00 48 GLY A N 15
ATOM 14479 C CA . GLY A 1 48 ? 10.357 3.327 -3.193 1.00 0.00 48 GLY A CA 15
ATOM 14480 C C . GLY A 1 48 ? 9.554 3.159 -1.918 1.00 0.00 48 GLY A C 15
ATOM 14481 O O . GLY A 1 48 ? 10.048 2.611 -0.934 1.00 0.00 48 GLY A O 15
ATOM 14485 N N . GLU A 1 49 ? 8.312 3.633 -1.936 1.00 0.00 49 GLU A N 15
ATOM 14486 C CA . GLU A 1 49 ? 7.440 3.534 -0.772 1.00 0.00 49 GLU A CA 15
ATOM 14487 C C . GLU A 1 49 ? 7.164 2.075 -0.421 1.00 0.00 49 GLU A C 15
ATOM 14488 O O . GLU A 1 49 ? 6.995 1.234 -1.305 1.00 0.00 49 GLU A O 15
ATOM 14500 N N . ARG A 1 50 ? 7.119 1.781 0.874 1.00 0.00 50 ARG A N 15
ATOM 14501 C CA . ARG A 1 50 ? 6.865 0.424 1.342 1.00 0.00 50 ARG A CA 15
ATOM 14502 C C . ARG A 1 50 ? 5.367 0.147 1.418 1.00 0.00 50 ARG A C 15
ATOM 14503 O O . ARG A 1 50 ? 4.932 -1.003 1.343 1.00 0.00 50 ARG A O 15
ATOM 14524 N N . VAL A 1 51 ? 4.580 1.208 1.569 1.00 0.00 51 VAL A N 15
ATOM 14525 C CA . VAL A 1 51 ? 3.131 1.080 1.655 1.00 0.00 51 VAL A CA 15
ATOM 14526 C C . VAL A 1 51 ? 2.438 2.362 1.208 1.00 0.00 51 VAL A C 15
ATOM 14527 O O . VAL A 1 51 ? 3.044 3.434 1.193 1.00 0.00 51 VAL A O 15
ATOM 14540 N N . ILE A 1 52 ? 1.165 2.244 0.845 1.00 0.00 52 ILE A N 15
ATOM 14541 C CA . ILE A 1 52 ? 0.389 3.395 0.399 1.00 0.00 52 ILE A CA 15
ATOM 14542 C C . ILE A 1 52 ? -1.025 3.359 0.970 1.00 0.00 52 ILE A C 15
ATOM 14543 O O . ILE A 1 52 ? -1.424 2.386 1.610 1.00 0.00 52 ILE A O 15
ATOM 14559 N N . THR A 1 53 ? -1.780 4.426 0.731 1.00 0.00 53 THR A N 15
ATOM 14560 C CA . THR A 1 53 ? -3.150 4.518 1.220 1.00 0.00 53 THR A CA 15
ATOM 14561 C C . THR A 1 53 ? -4.088 5.038 0.136 1.00 0.00 53 THR A C 15
ATOM 14562 O O . THR A 1 53 ? -3.874 6.117 -0.418 1.00 0.00 53 THR A O 15
ATOM 14573 N N . CYS A 1 54 ? -5.127 4.266 -0.162 1.00 0.00 54 CYS A N 15
ATOM 14574 C CA . CYS A 1 54 ? -6.098 4.649 -1.179 1.00 0.00 54 CYS A CA 15
ATOM 14575 C C . CYS A 1 54 ? -6.971 5.802 -0.692 1.00 0.00 54 CYS A C 15
ATOM 14576 O O . CYS A 1 54 ? -7.457 5.789 0.439 1.00 0.00 54 CYS A O 15
ATOM 14583 N N . GLN A 1 55 ? -7.164 6.795 -1.553 1.00 0.00 55 GLN A N 15
ATOM 14584 C CA . GLN A 1 55 ? -7.978 7.955 -1.210 1.00 0.00 55 GLN A CA 15
ATOM 14585 C C . GLN A 1 55 ? -9.414 7.775 -1.691 1.00 0.00 55 GLN A C 15
ATOM 14586 O O . GLN A 1 55 ? -9.768 6.730 -2.236 1.00 0.00 55 GLN A O 15
ATOM 14600 N N . GLN A 1 56 ? -10.235 8.799 -1.485 1.00 0.00 56 GLN A N 15
ATOM 14601 C CA . GLN A 1 56 ? -11.633 8.752 -1.896 1.00 0.00 56 GLN A CA 15
ATOM 14602 C C . GLN A 1 56 ? -11.781 9.134 -3.365 1.00 0.00 56 GLN A C 15
ATOM 14603 O O . GLN A 1 56 ? -12.858 9.531 -3.808 1.00 0.00 56 G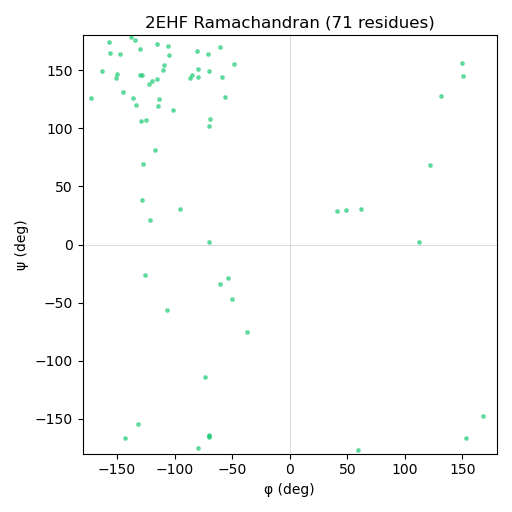LN A O 15
ATOM 14617 N N . ASN A 1 57 ? -10.691 9.012 -4.116 1.00 0.00 57 ASN A N 15
ATOM 14618 C CA . ASN A 1 57 ? -10.699 9.346 -5.536 1.00 0.00 57 ASN A CA 15
ATOM 14619 C C . ASN A 1 57 ? -10.267 8.149 -6.378 1.00 0.00 57 ASN A C 15
ATOM 14620 O O . ASN A 1 57 ? -9.527 8.297 -7.349 1.00 0.00 57 ASN A O 15
ATOM 14631 N N . ASN A 1 58 ? -10.737 6.965 -5.999 1.00 0.00 58 ASN A N 15
ATOM 14632 C CA . ASN A 1 58 ? -10.400 5.743 -6.720 1.00 0.00 58 ASN A CA 15
ATOM 14633 C C . ASN A 1 58 ? -8.946 5.768 -7.182 1.00 0.00 58 ASN A C 15
ATOM 14634 O O . ASN A 1 58 ? -8.611 5.229 -8.237 1.00 0.00 58 ASN A O 15
ATOM 14645 N N . GLN A 1 59 ? -8.088 6.396 -6.385 1.00 0.00 59 GLN A N 15
ATOM 14646 C CA . GLN A 1 59 ? -6.670 6.490 -6.713 1.00 0.00 59 GLN A CA 15
ATOM 14647 C C . GLN A 1 59 ? -5.817 6.478 -5.449 1.00 0.00 59 GLN A C 15
ATOM 14648 O O . GLN A 1 59 ? -6.221 7.003 -4.411 1.00 0.00 59 GLN A O 15
ATOM 14662 N N . TRP A 1 60 ? -4.637 5.875 -5.544 1.00 0.00 60 TRP A N 15
ATOM 14663 C CA . TRP A 1 60 ? -3.727 5.794 -4.407 1.00 0.00 60 TRP A CA 15
ATOM 14664 C C . TRP A 1 60 ? -2.977 7.108 -4.215 1.00 0.00 60 TRP A C 15
ATOM 14665 O O . TRP A 1 60 ? -2.999 7.978 -5.085 1.00 0.00 60 TRP A O 15
ATOM 14686 N N . SER A 1 61 ? -2.315 7.244 -3.071 1.00 0.00 61 SER A N 15
ATOM 14687 C CA . SER A 1 61 ? -1.561 8.454 -2.764 1.00 0.00 61 SER A CA 15
ATOM 14688 C C . SER A 1 61 ? -0.083 8.272 -3.097 1.00 0.00 61 SER A C 15
ATOM 14689 O O . SER A 1 61 ? 0.744 9.129 -2.788 1.00 0.00 61 SER A O 15
ATOM 14697 N N . GLY A 1 62 ? 0.241 7.149 -3.730 1.00 0.00 62 GLY A N 15
ATOM 14698 C CA . GLY A 1 62 ? 1.618 6.874 -4.095 1.00 0.00 62 GLY A CA 15
ATOM 14699 C C . GLY A 1 62 ? 1.734 5.776 -5.134 1.00 0.00 62 GLY A C 15
ATOM 14700 O O . GLY A 1 62 ? 0.871 4.904 -5.225 1.00 0.00 62 GLY A O 15
ATOM 14704 N N . ASN A 1 63 ? 2.804 5.819 -5.921 1.00 0.00 63 ASN A N 15
ATOM 14705 C CA . ASN A 1 63 ? 3.029 4.821 -6.961 1.00 0.00 63 ASN A CA 15
ATOM 14706 C C . ASN A 1 63 ? 3.622 3.545 -6.371 1.00 0.00 63 ASN A C 15
ATOM 14707 O O . ASN A 1 63 ? 4.133 3.545 -5.251 1.00 0.00 63 ASN A O 15
ATOM 14718 N N . LYS A 1 64 ? 3.551 2.459 -7.133 1.00 0.00 64 LYS A N 15
ATOM 14719 C CA . LYS A 1 64 ? 4.081 1.176 -6.688 1.00 0.00 64 LYS A CA 15
ATOM 14720 C C . LYS A 1 64 ? 5.604 1.214 -6.612 1.00 0.00 64 LYS A C 15
ATOM 14721 O O . LYS A 1 64 ? 6.274 1.853 -7.423 1.00 0.00 64 LYS A O 15
ATOM 14740 N N . PRO A 1 65 ? 6.166 0.512 -5.617 1.00 0.00 65 PRO A N 15
ATOM 14741 C CA . PRO A 1 65 ? 7.616 0.448 -5.413 1.00 0.00 65 PRO A CA 15
ATOM 14742 C C . PRO A 1 65 ? 8.320 -0.351 -6.505 1.00 0.00 65 PRO A C 15
ATOM 14743 O O . PRO A 1 65 ? 7.695 -0.778 -7.476 1.00 0.00 65 PRO A O 15
ATOM 14754 N N . SER A 1 66 ? 9.624 -0.549 -6.339 1.00 0.00 66 SER A N 15
ATOM 14755 C CA . SER A 1 66 ? 10.414 -1.294 -7.313 1.00 0.00 66 SER A CA 15
ATOM 14756 C C . SER A 1 66 ? 11.634 -1.926 -6.652 1.00 0.00 66 SER A C 15
ATOM 14757 O O . SER A 1 66 ? 12.186 -1.386 -5.693 1.00 0.00 66 SER A O 15
ATOM 14765 N N . CYS A 1 67 ? 12.051 -3.076 -7.172 1.00 0.00 67 CYS A N 15
ATOM 14766 C CA . CYS A 1 67 ? 13.206 -3.785 -6.634 1.00 0.00 67 CYS A CA 15
ATOM 14767 C C . CYS A 1 67 ? 14.365 -3.768 -7.626 1.00 0.00 67 CYS A C 15
ATOM 14768 O O . CYS A 1 67 ? 14.270 -4.330 -8.718 1.00 0.00 67 CYS A O 15
ATOM 14775 N N . SER A 1 68 ? 15.459 -3.120 -7.239 1.00 0.00 68 SER A N 15
ATOM 14776 C CA . SER A 1 68 ? 16.636 -3.026 -8.095 1.00 0.00 68 SER A CA 15
ATOM 14777 C C . SER A 1 68 ? 17.894 -3.438 -7.336 1.00 0.00 68 SER A C 15
ATOM 14778 O O . SER A 1 68 ? 18.015 -3.197 -6.136 1.00 0.00 68 SER A O 15
ATOM 14786 N N . GLY A 1 69 ? 18.829 -4.060 -8.047 1.00 0.00 69 GLY A N 15
ATOM 14787 C CA . GLY A 1 69 ? 20.066 -4.496 -7.426 1.00 0.00 69 GLY A CA 15
ATOM 14788 C C . GLY A 1 69 ? 21.272 -4.277 -8.318 1.00 0.00 69 GLY A C 15
ATOM 14789 O O . GLY A 1 69 ? 21.150 -3.874 -9.475 1.00 0.00 69 GLY A O 15
ATOM 14793 N N . PRO A 1 70 ? 22.470 -4.543 -7.776 1.00 0.00 70 PRO A N 15
ATOM 14794 C CA . PRO A 1 70 ? 23.726 -4.378 -8.513 1.00 0.00 70 PRO A CA 15
ATOM 14795 C C . PRO A 1 70 ? 23.888 -5.413 -9.621 1.00 0.00 70 PRO A C 15
ATOM 14796 O O . PRO A 1 70 ? 24.369 -6.521 -9.383 1.00 0.00 70 PRO A O 15
ATOM 14807 N N . SER A 1 71 ? 23.484 -5.044 -10.833 1.00 0.00 71 SER A N 15
ATOM 14808 C CA . SER A 1 71 ? 23.582 -5.942 -11.977 1.00 0.00 71 SER A CA 15
ATOM 14809 C C . SER A 1 71 ? 24.941 -5.810 -12.657 1.00 0.00 71 SER A C 15
ATOM 14810 O O . SER A 1 71 ? 25.039 -5.831 -13.884 1.00 0.00 71 SER A O 15
ATOM 14818 N N . SER A 1 72 ? 25.989 -5.675 -11.850 1.00 0.00 72 SER A N 15
ATOM 14819 C CA . SER A 1 72 ? 27.343 -5.535 -12.372 1.00 0.00 72 SER A CA 15
ATOM 14820 C C . SER A 1 72 ? 28.044 -6.889 -12.432 1.00 0.00 72 SER A C 15
ATOM 14821 O O . SER A 1 72 ? 27.466 -7.916 -12.080 1.00 0.00 72 SER A O 15
ATOM 14829 N N . GLY A 1 73 ? 29.295 -6.882 -12.883 1.00 0.00 73 GLY A N 15
ATOM 14830 C CA . GLY A 1 73 ? 30.055 -8.114 -12.983 1.00 0.00 73 GLY A CA 15
ATOM 14831 C C . GLY A 1 73 ? 29.921 -8.770 -14.343 1.00 0.00 73 GLY A C 15
ATOM 14832 O O . GLY A 1 73 ? 28.849 -9.257 -14.701 1.00 0.00 73 GLY A O 15
ATOM 14836 N N . GLY A 1 1 ? 4.916 -6.026 11.750 1.00 0.00 1 GLY A N 16
ATOM 14837 C CA . GLY A 1 1 ? 3.697 -6.297 12.489 1.00 0.00 1 GLY A CA 16
ATOM 14838 C C . GLY A 1 1 ? 2.558 -5.381 12.086 1.00 0.00 1 GLY A C 16
ATOM 14839 O O . GLY A 1 1 ? 2.742 -4.171 11.960 1.00 0.00 1 GLY A O 16
ATOM 14843 N N . SER A 1 2 ? 1.379 -5.960 11.881 1.00 0.00 2 SER A N 16
ATOM 14844 C CA . SER A 1 2 ? 0.208 -5.187 11.484 1.00 0.00 2 SER A CA 16
ATOM 14845 C C . SER A 1 2 ? -0.147 -4.154 12.549 1.00 0.00 2 SER A C 16
ATOM 14846 O O . SER A 1 2 ? 0.014 -4.397 13.745 1.00 0.00 2 SER A O 16
ATOM 14854 N N . SER A 1 3 ? -0.631 -2.998 12.104 1.00 0.00 3 SER A N 16
ATOM 14855 C CA . SER A 1 3 ? -1.006 -1.925 13.017 1.00 0.00 3 SER A CA 16
ATOM 14856 C C . SER A 1 3 ? -2.485 -1.579 12.871 1.00 0.00 3 SER A C 16
ATOM 14857 O O . SER A 1 3 ? -2.841 -0.563 12.275 1.00 0.00 3 SER A O 16
ATOM 14865 N N . GLY A 1 4 ? -3.343 -2.433 13.420 1.00 0.00 4 GLY A N 16
ATOM 14866 C CA . GLY A 1 4 ? -4.774 -2.202 13.341 1.00 0.00 4 GLY A CA 16
ATOM 14867 C C . GLY A 1 4 ? -5.575 -3.482 13.463 1.00 0.00 4 GLY A C 16
ATOM 14868 O O . GLY A 1 4 ? -5.030 -4.579 13.339 1.00 0.00 4 GLY A O 16
ATOM 14872 N N . SER A 1 5 ? -6.874 -3.344 13.709 1.00 0.00 5 SER A N 16
ATOM 14873 C CA . SER A 1 5 ? -7.752 -4.500 13.854 1.00 0.00 5 SER A CA 16
ATOM 14874 C C . SER A 1 5 ? -8.773 -4.552 12.721 1.00 0.00 5 SER A C 16
ATOM 14875 O O . SER A 1 5 ? -8.878 -3.621 11.922 1.00 0.00 5 SER A O 16
ATOM 14883 N N . SER A 1 6 ? -9.523 -5.648 12.658 1.00 0.00 6 SER A N 16
ATOM 14884 C CA . SER A 1 6 ? -10.533 -5.825 11.622 1.00 0.00 6 SER A CA 16
ATOM 14885 C C . SER A 1 6 ? -11.859 -5.199 12.043 1.00 0.00 6 SER A C 16
ATOM 14886 O O . SER A 1 6 ? -12.907 -5.494 11.470 1.00 0.00 6 SER A O 16
ATOM 14894 N N . GLY A 1 7 ? -11.804 -4.333 13.050 1.00 0.00 7 GLY A N 16
ATOM 14895 C CA . GLY A 1 7 ? -13.007 -3.679 13.532 1.00 0.00 7 GLY A CA 16
ATOM 14896 C C . GLY A 1 7 ? -13.573 -2.694 12.529 1.00 0.00 7 GLY A C 16
ATOM 14897 O O . GLY A 1 7 ? -13.887 -3.063 11.398 1.00 0.00 7 GLY A O 16
ATOM 14901 N N . GLU A 1 8 ? -13.706 -1.438 12.944 1.00 0.00 8 GLU A N 16
ATOM 14902 C CA . GLU A 1 8 ? -14.241 -0.399 12.073 1.00 0.00 8 GLU A CA 16
ATOM 14903 C C . GLU A 1 8 ? -13.762 -0.592 10.637 1.00 0.00 8 GLU A C 16
ATOM 14904 O O . GLU A 1 8 ? -12.561 -0.580 10.366 1.00 0.00 8 GLU A O 16
ATOM 14916 N N . ILE A 1 9 ? -14.709 -0.770 9.722 1.00 0.00 9 ILE A N 16
ATOM 14917 C CA . ILE A 1 9 ? -14.384 -0.965 8.315 1.00 0.00 9 ILE A CA 16
ATOM 14918 C C . ILE A 1 9 ? -15.229 -0.061 7.425 1.00 0.00 9 ILE A C 16
ATOM 14919 O O . ILE A 1 9 ? -16.375 0.250 7.750 1.00 0.00 9 ILE A O 16
ATOM 14935 N N . GLU A 1 10 ? -14.656 0.357 6.300 1.00 0.00 10 GLU A N 16
ATOM 14936 C CA . GLU A 1 10 ? -15.358 1.226 5.363 1.00 0.00 10 GLU A CA 16
ATOM 14937 C C . GLU A 1 10 ? -15.272 0.675 3.942 1.00 0.00 10 GLU A C 16
ATOM 14938 O O . GLU A 1 10 ? -14.352 -0.072 3.608 1.00 0.00 10 GLU A O 16
ATOM 14950 N N . LYS A 1 11 ? -16.237 1.050 3.109 1.00 0.00 11 LYS A N 16
ATOM 14951 C CA . LYS A 1 11 ? -16.271 0.596 1.724 1.00 0.00 11 LYS A CA 16
ATOM 14952 C C . LYS A 1 11 ? -15.453 1.520 0.828 1.00 0.00 11 LYS A C 16
ATOM 14953 O O . LYS A 1 11 ? -15.089 2.626 1.227 1.00 0.00 11 LYS A O 16
ATOM 14972 N N . GLY A 1 12 ? -15.168 1.060 -0.386 1.00 0.00 12 GLY A N 16
ATOM 14973 C CA . GLY A 1 12 ? -14.395 1.859 -1.320 1.00 0.00 12 GLY A CA 16
ATOM 14974 C C . GLY A 1 12 ? -13.041 1.249 -1.623 1.00 0.00 12 GLY A C 16
ATOM 14975 O O . GLY A 1 12 ? -12.897 0.028 -1.661 1.00 0.00 12 GLY A O 16
ATOM 14979 N N . GLY A 1 13 ? -12.045 2.102 -1.842 1.00 0.00 13 GLY A N 16
ATOM 14980 C CA . GLY A 1 13 ? -10.709 1.621 -2.143 1.00 0.00 13 GLY A CA 16
ATOM 14981 C C . GLY A 1 13 ? -10.192 2.138 -3.471 1.00 0.00 13 GLY A C 16
ATOM 14982 O O . GLY A 1 13 ? -10.817 2.995 -4.098 1.00 0.00 13 GLY A O 16
ATOM 14986 N N . CYS A 1 14 ? -9.048 1.618 -3.901 1.00 0.00 14 CYS A N 16
ATOM 14987 C CA . CYS A 1 14 ? -8.445 2.033 -5.162 1.00 0.00 14 CYS A CA 16
ATOM 14988 C C . CYS A 1 14 ? -8.813 1.066 -6.284 1.00 0.00 14 CYS A C 16
ATOM 14989 O O . CYS A 1 14 ? -9.642 1.377 -7.138 1.00 0.00 14 CYS A O 16
ATOM 14996 N N . GLY A 1 15 ? -8.188 -0.108 -6.275 1.00 0.00 15 GLY A N 16
ATOM 14997 C CA . GLY A 1 15 ? -8.463 -1.102 -7.296 1.00 0.00 15 GLY A CA 16
ATOM 14998 C C . GLY A 1 15 ? -7.278 -2.013 -7.551 1.00 0.00 15 GLY A C 16
ATOM 14999 O O . GLY A 1 15 ? -6.640 -2.490 -6.613 1.00 0.00 15 GLY A O 16
ATOM 15003 N N . ASP A 1 16 ? -6.985 -2.256 -8.824 1.00 0.00 16 ASP A N 16
ATOM 15004 C CA . ASP A 1 16 ? -5.869 -3.117 -9.200 1.00 0.00 16 ASP A CA 16
ATOM 15005 C C . ASP A 1 16 ? -4.724 -2.297 -9.785 1.00 0.00 16 ASP A C 16
ATOM 15006 O O . ASP A 1 16 ? -4.544 -2.214 -11.000 1.00 0.00 16 ASP A O 16
ATOM 15015 N N . PRO A 1 17 ? -3.930 -1.674 -8.901 1.00 0.00 17 PRO A N 16
ATOM 15016 C CA . PRO A 1 17 ? -2.789 -0.848 -9.307 1.00 0.00 17 PRO A CA 16
ATOM 15017 C C . PRO A 1 17 ? -1.651 -1.679 -9.891 1.00 0.00 17 PRO A C 16
ATOM 15018 O O . PRO A 1 17 ? -0.602 -1.147 -10.251 1.00 0.00 17 PRO A O 16
ATOM 15029 N N . GLY A 1 18 ? -1.866 -2.988 -9.982 1.00 0.00 18 GLY A N 16
ATOM 15030 C CA . GLY A 1 18 ? -0.850 -3.871 -10.524 1.00 0.00 18 GLY A CA 16
ATOM 15031 C C . GLY A 1 18 ? 0.139 -4.332 -9.471 1.00 0.00 18 GLY A C 16
ATOM 15032 O O . GLY A 1 18 ? 0.269 -3.707 -8.418 1.00 0.00 18 GLY A O 16
ATOM 15036 N N . ILE A 1 19 ? 0.834 -5.427 -9.754 1.00 0.00 19 ILE A N 16
ATOM 15037 C CA . ILE A 1 19 ? 1.815 -5.971 -8.823 1.00 0.00 19 ILE A CA 16
ATOM 15038 C C . ILE A 1 19 ? 3.237 -5.705 -9.305 1.00 0.00 19 ILE A C 16
ATOM 15039 O O . ILE A 1 19 ? 3.551 -5.826 -10.489 1.00 0.00 19 ILE A O 16
ATOM 15055 N N . PRO A 1 20 ? 4.121 -5.335 -8.366 1.00 0.00 20 PRO A N 16
ATOM 15056 C CA . PRO A 1 20 ? 5.525 -5.046 -8.670 1.00 0.00 20 PRO A CA 16
ATOM 15057 C C . PRO A 1 20 ? 6.306 -6.299 -9.049 1.00 0.00 20 PRO A C 16
ATOM 15058 O O . PRO A 1 20 ? 6.155 -7.349 -8.425 1.00 0.00 20 PRO A O 16
ATOM 15069 N N . ALA A 1 21 ? 7.141 -6.182 -10.076 1.00 0.00 21 ALA A N 16
ATOM 15070 C CA . ALA A 1 21 ? 7.948 -7.305 -10.537 1.00 0.00 21 ALA A CA 16
ATOM 15071 C C . ALA A 1 21 ? 8.791 -7.878 -9.403 1.00 0.00 21 ALA A C 16
ATOM 15072 O O . ALA A 1 21 ? 9.117 -7.177 -8.444 1.00 0.00 21 ALA A O 16
ATOM 15079 N N . TYR A 1 22 ? 9.140 -9.154 -9.517 1.00 0.00 22 TYR A N 16
ATOM 15080 C CA . TYR A 1 22 ? 9.942 -9.822 -8.500 1.00 0.00 22 TYR A CA 16
ATOM 15081 C C . TYR A 1 22 ? 9.586 -9.315 -7.105 1.00 0.00 22 TYR A C 16
ATOM 15082 O O . TYR A 1 22 ? 10.434 -9.261 -6.216 1.00 0.00 22 TYR A O 16
ATOM 15100 N N . GLY A 1 23 ? 8.322 -8.944 -6.923 1.00 0.00 23 GLY A N 16
ATOM 15101 C CA . GLY A 1 23 ? 7.873 -8.446 -5.636 1.00 0.00 23 GLY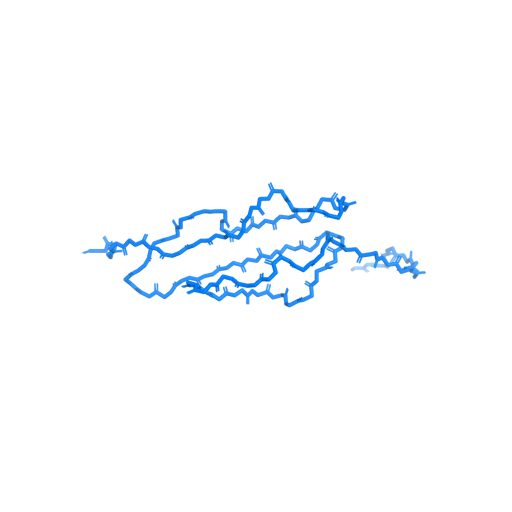 A CA 16
ATOM 15102 C C . GLY A 1 23 ? 6.493 -8.953 -5.267 1.00 0.00 23 GLY A C 16
ATOM 15103 O O . GLY A 1 23 ? 5.520 -8.700 -5.977 1.00 0.00 23 GLY A O 16
ATOM 15107 N N . LYS A 1 24 ? 6.407 -9.673 -4.154 1.00 0.00 24 LYS A N 16
ATOM 15108 C CA . LYS A 1 24 ? 5.136 -10.218 -3.691 1.00 0.00 24 LYS A CA 16
ATOM 15109 C C . LYS A 1 24 ? 4.394 -9.207 -2.823 1.00 0.00 24 LYS A C 16
ATOM 15110 O O . LYS A 1 24 ? 4.990 -8.556 -1.964 1.00 0.00 24 LYS A O 16
ATOM 15129 N N . ARG A 1 25 ? 3.091 -9.082 -3.051 1.00 0.00 25 ARG A N 16
ATOM 15130 C CA . ARG A 1 25 ? 2.268 -8.150 -2.290 1.00 0.00 25 ARG A CA 16
ATOM 15131 C C . ARG A 1 25 ? 1.452 -8.885 -1.231 1.00 0.00 25 ARG A C 16
ATOM 15132 O O . ARG A 1 25 ? 1.008 -10.014 -1.446 1.00 0.00 25 ARG A O 16
ATOM 15153 N N . THR A 1 26 ? 1.258 -8.239 -0.086 1.00 0.00 26 THR A N 16
ATOM 15154 C CA . THR A 1 26 ? 0.497 -8.831 1.007 1.00 0.00 26 THR A CA 16
ATOM 15155 C C . THR A 1 26 ? -0.891 -8.210 1.111 1.00 0.00 26 THR A C 16
ATOM 15156 O O . THR A 1 26 ? -1.137 -7.355 1.959 1.00 0.00 26 THR A O 16
ATOM 15167 N N . GLY A 1 27 ? -1.797 -8.648 0.241 1.00 0.00 27 GLY A N 16
ATOM 15168 C CA . GLY A 1 27 ? -3.150 -8.124 0.252 1.00 0.00 27 GLY A CA 16
ATOM 15169 C C . GLY A 1 27 ? -3.839 -8.270 -1.090 1.00 0.00 27 GLY A C 16
ATOM 15170 O O . GLY A 1 27 ? -3.307 -7.850 -2.118 1.00 0.00 27 GLY A O 16
ATOM 15174 N N . SER A 1 28 ? -5.026 -8.868 -1.082 1.00 0.00 28 SER A N 16
ATOM 15175 C CA . SER A 1 28 ? -5.787 -9.074 -2.309 1.00 0.00 28 SER A CA 16
ATOM 15176 C C . SER A 1 28 ? -6.972 -8.116 -2.380 1.00 0.00 28 SER A C 16
ATOM 15177 O O . SER A 1 28 ? -7.638 -8.009 -3.410 1.00 0.00 28 SER A O 16
ATOM 15185 N N . SER A 1 29 ? -7.230 -7.420 -1.277 1.00 0.00 29 SER A N 16
ATOM 15186 C CA . SER A 1 29 ? -8.337 -6.473 -1.211 1.00 0.00 29 SER A CA 16
ATOM 15187 C C . SER A 1 29 ? -7.823 -5.049 -1.027 1.00 0.00 29 SER A C 16
ATOM 15188 O O . SER A 1 29 ? -6.843 -4.817 -0.318 1.00 0.00 29 SER A O 16
ATOM 15196 N N . PHE A 1 30 ? -8.492 -4.097 -1.670 1.00 0.00 30 PHE A N 16
ATOM 15197 C CA . PHE A 1 30 ? -8.103 -2.695 -1.579 1.00 0.00 30 PHE A CA 16
ATOM 15198 C C . PHE A 1 30 ? -9.306 -1.818 -1.244 1.00 0.00 30 PHE A C 16
ATOM 15199 O O . PHE A 1 30 ? -10.176 -1.589 -2.085 1.00 0.00 30 PHE A O 16
ATOM 15216 N N . LEU A 1 31 ? -9.349 -1.330 -0.009 1.00 0.00 31 LEU A N 16
ATOM 15217 C CA . LEU A 1 31 ? -10.445 -0.479 0.440 1.00 0.00 31 LEU A CA 16
ATOM 15218 C C . LEU A 1 31 ? -9.945 0.924 0.771 1.00 0.00 31 LEU A C 16
ATOM 15219 O O . LEU A 1 31 ? -8.739 1.170 0.812 1.00 0.00 31 LEU A O 16
ATOM 15235 N N . HIS A 1 32 ? -10.879 1.839 1.009 1.00 0.00 32 HIS A N 16
ATOM 15236 C CA . HIS A 1 32 ? -10.533 3.217 1.340 1.00 0.00 32 HIS A CA 16
ATOM 15237 C C . HIS A 1 32 ? -9.790 3.286 2.671 1.00 0.00 32 HIS A C 16
ATOM 15238 O O . HIS A 1 32 ? -10.307 2.863 3.704 1.00 0.00 32 HIS A O 16
ATOM 15252 N N . GLY A 1 33 ? -8.573 3.821 2.637 1.00 0.00 33 GLY A N 16
ATOM 15253 C CA . GLY A 1 33 ? -7.779 3.934 3.846 1.00 0.00 33 GLY A CA 16
ATOM 15254 C C . GLY A 1 33 ? -6.843 2.756 4.038 1.00 0.00 33 GLY A C 16
ATOM 15255 O O . GLY A 1 33 ? -5.862 2.848 4.776 1.00 0.00 33 GLY A O 16
ATOM 15259 N N . ASP A 1 34 ? -7.148 1.647 3.374 1.00 0.00 34 ASP A N 16
ATOM 15260 C CA . ASP A 1 34 ? -6.328 0.445 3.475 1.00 0.00 34 ASP A CA 16
ATOM 15261 C C . ASP A 1 34 ? -4.884 0.738 3.078 1.00 0.00 34 ASP A C 16
ATOM 15262 O O . ASP A 1 34 ? -4.528 1.880 2.785 1.00 0.00 34 ASP A O 16
ATOM 15271 N N . THR A 1 35 ? -4.055 -0.301 3.071 1.00 0.00 35 THR A N 16
ATOM 15272 C CA . THR A 1 35 ? -2.650 -0.156 2.712 1.00 0.00 35 THR A CA 16
ATOM 15273 C C . THR A 1 35 ? -2.099 -1.446 2.115 1.00 0.00 35 THR A C 16
ATOM 15274 O O . THR A 1 35 ? -2.490 -2.544 2.513 1.00 0.00 35 THR A O 16
ATOM 15285 N N . LEU A 1 36 ? -1.189 -1.307 1.157 1.00 0.00 36 LEU A N 16
ATOM 15286 C CA . LEU A 1 36 ? -0.583 -2.462 0.504 1.00 0.00 36 LEU A CA 16
ATOM 15287 C C . LEU A 1 36 ? 0.892 -2.583 0.872 1.00 0.00 36 LEU A C 16
ATOM 15288 O O . LEU A 1 36 ? 1.705 -1.727 0.518 1.00 0.00 36 LEU A O 16
ATOM 15304 N N . THR A 1 37 ? 1.234 -3.653 1.583 1.00 0.00 37 THR A N 16
ATOM 15305 C CA . THR A 1 37 ? 2.611 -3.887 1.998 1.00 0.00 37 THR A CA 16
ATOM 15306 C C . THR A 1 37 ? 3.387 -4.644 0.926 1.00 0.00 37 THR A C 16
ATOM 15307 O O . THR A 1 37 ? 2.825 -5.467 0.203 1.00 0.00 37 THR A O 16
ATOM 15318 N N . PHE A 1 38 ? 4.682 -4.361 0.828 1.00 0.00 38 PHE A N 16
ATOM 15319 C CA . PHE A 1 38 ? 5.535 -5.015 -0.157 1.00 0.00 38 PHE A CA 16
ATOM 15320 C C . PHE A 1 38 ? 6.808 -5.548 0.495 1.00 0.00 38 PHE A C 16
ATOM 15321 O O . PHE A 1 38 ? 7.138 -5.184 1.623 1.00 0.00 38 PHE A O 16
ATOM 15338 N N . GLU A 1 39 ? 7.517 -6.412 -0.225 1.00 0.00 39 GLU A N 16
ATOM 15339 C CA . GLU A 1 39 ? 8.752 -6.996 0.284 1.00 0.00 39 GLU A CA 16
ATOM 15340 C C . GLU A 1 39 ? 9.614 -7.527 -0.858 1.00 0.00 39 GLU A C 16
ATOM 15341 O O . GLU A 1 39 ? 9.207 -8.428 -1.591 1.00 0.00 39 GLU A O 16
ATOM 15353 N N . CYS A 1 40 ? 10.807 -6.960 -1.003 1.00 0.00 40 CYS A N 16
ATOM 15354 C CA . CYS A 1 40 ? 11.728 -7.373 -2.055 1.00 0.00 40 CYS A CA 16
ATOM 15355 C C . CYS A 1 40 ? 12.777 -8.339 -1.512 1.00 0.00 40 CYS A C 16
ATOM 15356 O O . CYS A 1 40 ? 13.128 -8.314 -0.332 1.00 0.00 40 CYS A O 16
ATOM 15363 N N . PRO A 1 41 ? 13.290 -9.211 -2.393 1.00 0.00 41 PRO A N 16
ATOM 15364 C CA . PRO A 1 41 ? 14.307 -10.201 -2.025 1.00 0.00 41 PRO A CA 16
ATOM 15365 C C . PRO A 1 41 ? 15.657 -9.561 -1.723 1.00 0.00 41 PRO A C 16
ATOM 15366 O O . PRO A 1 41 ? 15.927 -8.434 -2.138 1.00 0.00 41 PRO A O 16
ATOM 15377 N N . ALA A 1 42 ? 16.502 -10.287 -0.998 1.00 0.00 42 ALA A N 16
ATOM 15378 C CA . ALA A 1 42 ? 17.826 -9.790 -0.643 1.00 0.00 42 ALA A CA 16
ATOM 15379 C C . ALA A 1 42 ? 18.624 -9.414 -1.887 1.00 0.00 42 ALA A C 16
ATOM 15380 O O . ALA A 1 42 ? 19.584 -8.649 -1.813 1.00 0.00 42 ALA A O 16
ATOM 15387 N N . ALA A 1 43 ? 18.219 -9.958 -3.030 1.00 0.00 43 ALA A N 16
ATOM 15388 C CA . ALA A 1 43 ? 18.895 -9.679 -4.291 1.00 0.00 43 ALA A CA 16
ATOM 15389 C C . ALA A 1 43 ? 18.706 -8.224 -4.705 1.00 0.00 43 ALA A C 16
ATOM 15390 O O . ALA A 1 43 ? 19.386 -7.730 -5.605 1.00 0.00 43 ALA A O 16
ATOM 15397 N N . PHE A 1 44 ? 17.778 -7.541 -4.043 1.00 0.00 44 PHE A N 16
ATOM 15398 C CA . PHE A 1 44 ? 17.499 -6.141 -4.343 1.00 0.00 44 PHE A CA 16
ATOM 15399 C C . PHE A 1 44 ? 17.084 -5.387 -3.083 1.00 0.00 44 PHE A C 16
ATOM 15400 O O . PHE A 1 44 ? 16.860 -5.988 -2.033 1.00 0.00 44 PHE A O 16
ATOM 15417 N N . GLU A 1 45 ? 16.984 -4.066 -3.197 1.00 0.00 45 GLU A N 16
ATOM 15418 C CA . GLU A 1 45 ? 16.597 -3.230 -2.067 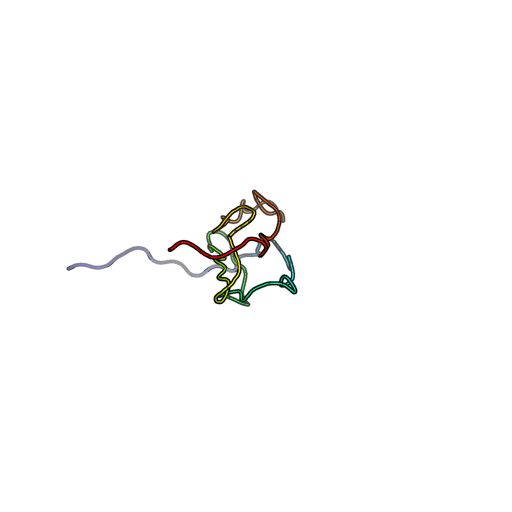1.00 0.00 45 GLU A CA 16
ATOM 15419 C C . GLU A 1 45 ? 15.397 -2.357 -2.422 1.00 0.00 45 GLU A C 16
ATOM 15420 O O . GLU A 1 45 ? 15.345 -1.760 -3.499 1.00 0.00 45 GLU A O 16
ATOM 15432 N N . LEU A 1 46 ? 14.433 -2.288 -1.511 1.00 0.00 46 LEU A N 16
ATOM 15433 C CA . LEU A 1 46 ? 13.232 -1.489 -1.726 1.00 0.00 46 LEU A CA 16
ATOM 15434 C C . LEU A 1 46 ? 13.580 -0.136 -2.339 1.00 0.00 46 LEU A C 16
ATOM 15435 O O . LEU A 1 46 ? 14.446 0.581 -1.836 1.00 0.00 46 LEU A O 16
ATOM 15451 N N . VAL A 1 47 ? 12.899 0.208 -3.427 1.00 0.00 47 VAL A N 16
ATOM 15452 C CA . VAL A 1 47 ? 13.134 1.477 -4.106 1.00 0.00 47 VAL A CA 16
ATOM 15453 C C . VAL A 1 47 ? 11.831 2.242 -4.307 1.00 0.00 47 VAL A C 16
ATOM 15454 O O . VAL A 1 47 ? 11.411 2.489 -5.437 1.00 0.00 47 VAL A O 16
ATOM 15467 N N . GLY A 1 48 ? 11.193 2.616 -3.202 1.00 0.00 48 GLY A N 16
ATOM 15468 C CA . GLY A 1 48 ? 9.944 3.350 -3.278 1.00 0.00 48 GLY A CA 16
ATOM 15469 C C . GLY A 1 48 ? 9.176 3.325 -1.971 1.00 0.00 48 GLY A C 16
ATOM 15470 O O . GLY A 1 48 ? 9.756 3.108 -0.908 1.00 0.00 48 GLY A O 16
ATOM 15474 N N . GLU A 1 49 ? 7.868 3.548 -2.051 1.00 0.00 49 GLU A N 16
ATOM 15475 C CA . GLU A 1 49 ? 7.021 3.552 -0.864 1.00 0.00 49 GLU A CA 16
ATOM 15476 C C . GLU A 1 49 ? 6.703 2.128 -0.417 1.00 0.00 49 GLU A C 16
ATOM 15477 O O . GLU A 1 49 ? 5.861 1.453 -1.010 1.00 0.00 49 GLU A O 16
ATOM 15489 N N . ARG A 1 50 ? 7.384 1.678 0.632 1.00 0.00 50 ARG A N 16
ATOM 15490 C CA . ARG A 1 50 ? 7.177 0.334 1.157 1.00 0.00 50 ARG A CA 16
ATOM 15491 C C . ARG A 1 50 ? 5.689 0.026 1.292 1.00 0.00 50 ARG A C 16
ATOM 15492 O O . ARG A 1 50 ? 5.280 -1.135 1.272 1.00 0.00 50 ARG A O 16
ATOM 15513 N N . VAL A 1 51 ? 4.883 1.075 1.430 1.00 0.00 51 VAL A N 16
ATOM 15514 C CA . VAL A 1 51 ? 3.440 0.917 1.567 1.00 0.00 51 VAL A CA 16
ATOM 15515 C C . VAL A 1 51 ? 2.704 2.172 1.110 1.00 0.00 51 VAL A C 16
ATOM 15516 O O . VAL A 1 51 ? 3.109 3.291 1.427 1.00 0.00 51 VAL A O 16
ATOM 15529 N N . ILE A 1 52 ? 1.622 1.978 0.365 1.00 0.00 52 ILE A N 16
ATOM 15530 C CA . ILE A 1 52 ? 0.828 3.094 -0.134 1.00 0.00 52 ILE A CA 16
ATOM 15531 C C . ILE A 1 52 ? -0.584 3.065 0.441 1.00 0.00 52 ILE A C 16
ATOM 15532 O O . ILE A 1 52 ? -1.044 2.036 0.937 1.00 0.00 52 ILE A O 16
ATOM 15548 N N . THR A 1 53 ? -1.270 4.202 0.369 1.00 0.00 53 THR A N 16
ATOM 15549 C CA . THR A 1 53 ? -2.630 4.308 0.882 1.00 0.00 53 THR A CA 16
ATOM 15550 C C . THR A 1 53 ? -3.567 4.898 -0.165 1.00 0.00 53 THR A C 16
ATOM 15551 O O . THR A 1 53 ? -3.160 5.722 -0.985 1.00 0.00 53 THR A O 16
ATOM 15562 N N . CYS A 1 54 ? -4.826 4.471 -0.133 1.00 0.00 54 CYS A N 16
ATOM 15563 C CA . CYS A 1 54 ? -5.823 4.957 -1.080 1.00 0.00 54 CYS A CA 16
ATOM 15564 C C . CYS A 1 54 ? -6.450 6.259 -0.588 1.00 0.00 54 CYS A C 16
ATOM 15565 O O . CYS A 1 54 ? -6.298 6.632 0.574 1.00 0.00 54 CYS A O 16
ATOM 15572 N N . GLN A 1 55 ? -7.154 6.944 -1.483 1.00 0.00 55 GLN A N 16
ATOM 15573 C CA . GLN A 1 55 ? -7.804 8.204 -1.141 1.00 0.00 55 GLN A CA 16
ATOM 15574 C C . GLN A 1 55 ? -9.297 8.146 -1.443 1.00 0.00 55 GLN A C 16
ATOM 15575 O O . GLN A 1 55 ? -9.790 7.164 -1.997 1.00 0.00 55 GLN A O 16
ATOM 15589 N N . GLN A 1 56 ? -10.012 9.205 -1.076 1.00 0.00 56 GLN A N 16
ATOM 15590 C CA . GLN A 1 56 ? -11.450 9.273 -1.308 1.00 0.00 56 GLN A CA 16
ATOM 15591 C C . GLN A 1 56 ? -11.753 9.507 -2.784 1.00 0.00 56 GLN A C 16
ATOM 15592 O O . GLN A 1 56 ? -12.913 9.567 -3.187 1.00 0.00 56 GLN A O 16
ATOM 15606 N N . ASN A 1 57 ? -10.701 9.639 -3.585 1.00 0.00 57 ASN A N 16
ATOM 15607 C CA . ASN A 1 57 ? -10.854 9.868 -5.017 1.00 0.00 57 ASN A CA 16
ATOM 15608 C C . ASN A 1 57 ? -10.663 8.571 -5.799 1.00 0.00 57 ASN A C 16
ATOM 15609 O O . ASN A 1 57 ? -10.478 8.589 -7.015 1.00 0.00 57 ASN A O 16
ATOM 15620 N N . ASN A 1 58 ? -10.710 7.447 -5.091 1.00 0.00 58 ASN A N 16
ATOM 15621 C CA . ASN A 1 58 ? -10.542 6.141 -5.718 1.00 0.00 58 ASN A CA 16
ATOM 15622 C C . ASN A 1 58 ? -9.187 6.042 -6.412 1.00 0.00 58 ASN A C 16
ATOM 15623 O O . ASN A 1 58 ? -9.032 5.307 -7.387 1.00 0.00 58 ASN A O 16
ATOM 15634 N N . GLN A 1 59 ? -8.211 6.786 -5.902 1.00 0.00 59 GLN A N 16
ATOM 15635 C CA . GLN A 1 59 ? -6.869 6.781 -6.474 1.00 0.00 59 GLN A CA 16
ATOM 15636 C C . GLN A 1 59 ? -5.818 6.543 -5.395 1.00 0.00 59 GLN A C 16
ATOM 15637 O O . GLN A 1 59 ? -6.034 6.858 -4.225 1.00 0.00 59 GLN A O 16
ATOM 15651 N N . TRP A 1 60 ? -4.682 5.985 -5.796 1.00 0.00 60 TRP A N 16
ATOM 15652 C CA . TRP A 1 60 ? -3.597 5.704 -4.862 1.00 0.00 60 TRP A CA 16
ATOM 15653 C C . TRP A 1 60 ? -2.741 6.945 -4.634 1.00 0.00 60 TRP A C 16
ATOM 15654 O O . TRP A 1 60 ? -2.318 7.602 -5.585 1.00 0.00 60 TRP A O 16
ATOM 15675 N N . SER A 1 61 ? -2.488 7.260 -3.367 1.00 0.00 61 SER A N 16
ATOM 15676 C CA . SER A 1 61 ? -1.685 8.425 -3.015 1.00 0.00 61 SER A CA 16
ATOM 15677 C C . SER A 1 61 ? -0.253 8.269 -3.519 1.00 0.00 61 SER A C 16
ATOM 15678 O O . SER A 1 61 ? 0.488 9.245 -3.627 1.00 0.00 61 SER A O 16
ATOM 15686 N N . GLY A 1 62 ? 0.129 7.033 -3.826 1.00 0.00 62 GLY A N 16
ATOM 15687 C CA . GLY A 1 62 ? 1.470 6.771 -4.315 1.00 0.00 62 GLY A CA 16
ATOM 15688 C C . GLY A 1 62 ? 1.534 5.544 -5.202 1.00 0.00 62 GLY A C 16
ATOM 15689 O O . GLY A 1 62 ? 0.805 4.577 -4.988 1.00 0.00 62 GLY A O 16
ATOM 15693 N N . ASN A 1 63 ? 2.409 5.584 -6.202 1.00 0.00 63 ASN A N 16
ATOM 15694 C CA . ASN A 1 63 ? 2.564 4.467 -7.127 1.00 0.00 63 ASN A CA 16
ATOM 15695 C C . ASN A 1 63 ? 3.354 3.332 -6.482 1.00 0.00 63 ASN A C 16
ATOM 15696 O O . ASN A 1 63 ? 4.394 3.559 -5.862 1.00 0.00 63 ASN A O 16
ATOM 15707 N N . LYS A 1 64 ? 2.855 2.111 -6.633 1.00 0.00 64 LYS A N 16
ATOM 15708 C CA . LYS A 1 64 ? 3.514 0.939 -6.068 1.00 0.00 64 LYS A CA 16
ATOM 15709 C C . LYS A 1 64 ? 5.031 1.093 -6.112 1.00 0.00 64 LYS A C 16
ATOM 15710 O O . LYS A 1 64 ? 5.594 1.658 -7.050 1.00 0.00 64 LYS A O 16
ATOM 15729 N N . PRO A 1 65 ? 5.710 0.579 -5.076 1.00 0.00 65 PRO A N 16
ATOM 15730 C CA . PRO A 1 65 ? 7.170 0.646 -4.975 1.00 0.00 65 PRO A CA 16
ATOM 15731 C C . PRO A 1 65 ? 7.864 -0.247 -5.999 1.00 0.00 65 PRO A C 16
ATOM 15732 O O . PRO A 1 65 ? 7.210 -0.891 -6.819 1.00 0.00 65 PRO A O 16
ATOM 15743 N N . SER A 1 66 ? 9.191 -0.280 -5.945 1.00 0.00 66 SER A N 16
ATOM 15744 C CA . SER A 1 66 ? 9.974 -1.092 -6.870 1.00 0.00 66 SER A CA 16
ATOM 15745 C C . SER A 1 66 ? 11.113 -1.800 -6.142 1.00 0.00 66 SER A C 16
ATOM 15746 O O . SER A 1 66 ? 11.380 -1.529 -4.971 1.00 0.00 66 SER A O 16
ATOM 15754 N N . CYS A 1 67 ? 11.781 -2.708 -6.845 1.00 0.00 67 CYS A N 16
ATOM 15755 C CA . CYS A 1 67 ? 12.891 -3.457 -6.268 1.00 0.00 67 CYS A CA 16
ATOM 15756 C C . CYS A 1 67 ? 14.088 -3.469 -7.214 1.00 0.00 67 CYS A C 16
ATOM 15757 O O . CYS A 1 67 ? 14.011 -3.999 -8.322 1.00 0.00 67 CYS A O 16
ATOM 15764 N N . SER A 1 68 ? 15.194 -2.882 -6.768 1.00 0.00 68 SER A N 16
ATOM 15765 C CA . SER A 1 68 ? 16.407 -2.823 -7.575 1.00 0.00 68 SER A CA 16
ATOM 15766 C C . SER A 1 68 ? 17.623 -2.516 -6.707 1.00 0.00 68 SER A C 16
ATOM 15767 O O . SER A 1 68 ? 17.494 -2.220 -5.520 1.00 0.00 68 SER A O 16
ATOM 15775 N N . GLY A 1 69 ? 18.806 -2.588 -7.310 1.00 0.00 69 GLY A N 16
ATOM 15776 C CA . GLY A 1 69 ? 20.030 -2.316 -6.578 1.00 0.00 69 GLY A CA 16
ATOM 15777 C C . GLY A 1 69 ? 21.240 -2.979 -7.204 1.00 0.00 69 GLY A C 16
ATOM 15778 O O . GLY A 1 69 ? 21.152 -4.065 -7.777 1.00 0.00 69 GLY A O 16
ATOM 15782 N N . PRO A 1 70 ? 22.403 -2.318 -7.099 1.00 0.00 70 PRO A N 16
ATOM 15783 C CA . PRO A 1 70 ? 23.658 -2.832 -7.655 1.00 0.00 70 PRO A CA 16
ATOM 15784 C C . PRO A 1 70 ? 24.171 -4.052 -6.898 1.00 0.00 70 PRO A C 16
ATOM 15785 O O . PRO A 1 70 ? 24.513 -3.965 -5.719 1.00 0.00 70 PRO A O 16
ATOM 15796 N N . SER A 1 71 ? 24.222 -5.190 -7.584 1.00 0.00 71 SER A N 16
ATOM 15797 C CA . SER A 1 71 ? 24.690 -6.429 -6.974 1.00 0.00 71 SER A CA 16
ATOM 15798 C C . SER A 1 71 ? 26.034 -6.849 -7.561 1.00 0.00 71 SER A C 16
ATOM 15799 O O . SER A 1 71 ? 26.217 -7.998 -7.963 1.00 0.00 71 SER A O 16
ATOM 15807 N N . SER A 1 72 ? 26.972 -5.909 -7.606 1.00 0.00 72 SER A N 16
ATOM 15808 C CA . SER A 1 72 ? 28.300 -6.178 -8.146 1.00 0.00 72 SER A CA 16
ATOM 15809 C C . SER A 1 72 ? 29.359 -6.097 -7.051 1.00 0.00 72 SER A C 16
ATOM 15810 O O . SER A 1 72 ? 29.611 -5.030 -6.494 1.00 0.00 72 SER A O 16
ATOM 15818 N N . GLY A 1 73 ? 29.977 -7.235 -6.749 1.00 0.00 73 GLY A N 16
ATOM 15819 C CA . GLY A 1 73 ? 31.002 -7.272 -5.722 1.00 0.00 73 GLY A CA 16
ATOM 15820 C C . GLY A 1 73 ? 32.381 -6.959 -6.268 1.00 0.00 73 GLY A C 16
ATOM 15821 O O . GLY A 1 73 ? 32.782 -7.491 -7.302 1.00 0.00 73 GLY A O 16
ATOM 15825 N N . GLY A 1 1 ? 2.824 -18.736 -22.428 1.00 0.00 1 GLY A N 17
ATOM 15826 C CA . GLY A 1 1 ? 2.336 -17.369 -22.456 1.00 0.00 1 GLY A CA 17
ATOM 15827 C C . GLY A 1 1 ? 0.823 -17.294 -22.501 1.00 0.00 1 GLY A C 17
ATOM 15828 O O . GLY A 1 1 ? 0.258 -16.356 -23.063 1.00 0.00 1 GLY A O 17
ATOM 15832 N N . SER A 1 2 ? 0.165 -18.286 -21.910 1.00 0.00 2 SER A N 17
ATOM 15833 C CA . SER A 1 2 ? -1.292 -18.332 -21.889 1.00 0.00 2 SER A CA 17
ATOM 15834 C C . SER A 1 2 ? -1.877 -16.932 -21.732 1.00 0.00 2 SER A C 17
ATOM 15835 O O . SER A 1 2 ? -1.463 -16.168 -20.860 1.00 0.00 2 SER A O 17
ATOM 15843 N N . SER A 1 3 ? -2.844 -16.602 -22.583 1.00 0.00 3 SER A N 17
ATOM 15844 C CA . SER A 1 3 ? -3.484 -15.293 -22.542 1.00 0.00 3 SER A CA 17
ATOM 15845 C C . SER A 1 3 ? -4.635 -15.282 -21.541 1.00 0.00 3 SER A C 17
ATOM 15846 O O . SER A 1 3 ? -5.790 -15.503 -21.903 1.00 0.00 3 SER A O 17
ATOM 15854 N N . GLY A 1 4 ? -4.311 -15.024 -20.278 1.00 0.00 4 GLY A N 17
ATOM 15855 C CA . GLY A 1 4 ? -5.327 -14.990 -19.243 1.00 0.00 4 GLY A CA 17
ATOM 15856 C C . GLY A 1 4 ? -5.305 -13.698 -18.450 1.00 0.00 4 GLY A C 17
ATOM 15857 O O . GLY A 1 4 ? -4.578 -13.579 -17.463 1.00 0.00 4 GLY A O 17
ATOM 15861 N N . SER A 1 5 ? -6.100 -12.725 -18.884 1.00 0.00 5 SER A N 17
ATOM 15862 C CA . SER A 1 5 ? -6.165 -11.433 -18.212 1.00 0.00 5 SER A CA 17
ATOM 15863 C C . SER A 1 5 ? -7.105 -11.491 -17.011 1.00 0.00 5 SER A C 17
ATOM 15864 O O . SER A 1 5 ? -6.823 -10.917 -15.960 1.00 0.00 5 SER A O 17
ATOM 15872 N N . SER A 1 6 ? -8.223 -12.190 -17.177 1.00 0.00 6 SER A N 17
ATOM 15873 C CA . SER A 1 6 ? -9.208 -12.321 -16.110 1.00 0.00 6 SER A CA 17
ATOM 15874 C C . SER A 1 6 ? -8.550 -12.798 -14.819 1.00 0.00 6 SER A C 17
ATOM 15875 O O . SER A 1 6 ? -7.672 -13.660 -14.838 1.00 0.00 6 SER A O 17
ATOM 15883 N N . GLY A 1 7 ? -8.981 -12.230 -13.697 1.00 0.00 7 GLY A N 17
ATOM 15884 C CA . GLY A 1 7 ? -8.423 -12.609 -12.412 1.00 0.00 7 GLY A CA 17
ATOM 15885 C C . GLY A 1 7 ? -9.358 -12.299 -11.260 1.00 0.00 7 GLY A C 17
ATOM 15886 O O . GLY A 1 7 ? -10.093 -13.170 -10.797 1.00 0.00 7 GLY A O 17
ATOM 15890 N N . GLU A 1 8 ? -9.329 -11.053 -10.795 1.00 0.00 8 GLU A N 17
ATOM 15891 C CA . GLU A 1 8 ? -10.179 -10.632 -9.688 1.00 0.00 8 GLU A CA 17
ATOM 15892 C C . GLU A 1 8 ? -10.819 -9.277 -9.978 1.00 0.00 8 GLU A C 17
ATOM 15893 O O . GLU A 1 8 ? -10.129 -8.263 -10.083 1.00 0.00 8 GLU A O 17
ATOM 15905 N N . ILE A 1 9 ? -12.141 -9.270 -10.108 1.00 0.00 9 ILE A N 17
ATOM 15906 C CA . ILE A 1 9 ? -12.874 -8.041 -10.386 1.00 0.00 9 ILE A CA 17
ATOM 15907 C C . ILE A 1 9 ? -13.830 -7.701 -9.247 1.00 0.00 9 ILE A C 17
AT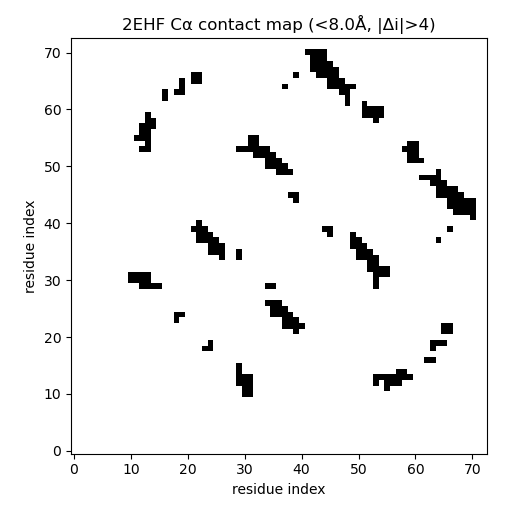OM 15908 O O . ILE A 1 9 ? -14.982 -8.133 -9.241 1.00 0.00 9 ILE A O 17
ATOM 15924 N N . GLU A 1 10 ? -13.343 -6.923 -8.285 1.00 0.00 10 GLU A N 17
ATOM 15925 C CA . GLU A 1 10 ? -14.155 -6.525 -7.141 1.00 0.00 10 GLU A CA 17
ATOM 15926 C C . GLU A 1 10 ? -13.989 -5.036 -6.848 1.00 0.00 10 GLU A C 17
ATOM 15927 O O . GLU A 1 10 ? -12.934 -4.596 -6.390 1.00 0.00 10 GLU A O 17
ATOM 15939 N N . LYS A 1 11 ? -15.037 -4.266 -7.115 1.00 0.00 11 LYS A N 17
ATOM 15940 C CA . LYS A 1 11 ? -15.010 -2.827 -6.880 1.00 0.00 11 LYS A CA 17
ATOM 15941 C C . LYS A 1 11 ? -14.798 -2.521 -5.401 1.00 0.00 11 LYS A C 17
ATOM 15942 O O . LYS A 1 11 ? -15.164 -3.314 -4.535 1.00 0.00 11 LYS A O 17
ATOM 15961 N N . GLY A 1 12 ? -14.205 -1.365 -5.119 1.00 0.00 12 GLY A N 17
ATOM 15962 C CA . GLY A 1 12 ? -13.957 -0.975 -3.743 1.00 0.00 12 GLY A CA 17
ATOM 15963 C C . GLY A 1 12 ? -12.610 -0.301 -3.566 1.00 0.00 12 GLY A C 17
ATOM 15964 O O . GLY A 1 12 ? -11.714 -0.462 -4.394 1.00 0.00 12 GLY A O 17
ATOM 15968 N N . GLY A 1 13 ? -12.468 0.458 -2.484 1.00 0.00 13 GLY A N 17
ATOM 15969 C CA . GLY A 1 13 ? -11.219 1.149 -2.222 1.00 0.00 13 GLY A CA 17
ATOM 15970 C C . GLY A 1 13 ? -10.610 1.743 -3.476 1.00 0.00 13 GLY A C 17
ATOM 15971 O O . GLY A 1 13 ? -11.242 2.548 -4.161 1.00 0.00 13 GLY A O 17
ATOM 15975 N N . CYS A 1 14 ? -9.379 1.346 -3.779 1.00 0.00 14 CYS A N 17
ATOM 15976 C CA . CYS A 1 14 ? -8.682 1.846 -4.959 1.00 0.00 14 CYS A CA 17
ATOM 15977 C C . CYS A 1 14 ? -9.256 1.229 -6.231 1.00 0.00 14 CYS A C 17
ATOM 15978 O O . CYS A 1 14 ? -9.952 1.895 -6.997 1.00 0.00 14 CYS A O 17
ATOM 15985 N N . GLY A 1 15 ? -8.959 -0.048 -6.449 1.00 0.00 15 GLY A N 17
ATOM 15986 C CA . GLY A 1 15 ? -9.453 -0.734 -7.629 1.00 0.00 15 GLY A CA 17
ATOM 15987 C C . GLY A 1 15 ? -8.583 -1.911 -8.022 1.00 0.00 15 GLY A C 17
ATOM 15988 O O . GLY A 1 15 ? -8.942 -3.064 -7.783 1.00 0.00 15 GLY A O 17
ATOM 15992 N N . ASP A 1 16 ? -7.438 -1.621 -8.629 1.00 0.00 16 ASP A N 17
ATOM 15993 C CA . ASP A 1 16 ? -6.514 -2.665 -9.057 1.00 0.00 16 ASP A CA 17
ATOM 15994 C C . ASP A 1 16 ? -5.169 -2.068 -9.461 1.00 0.00 16 ASP A C 17
ATOM 15995 O O . ASP A 1 16 ? -4.880 -1.868 -10.641 1.00 0.00 16 ASP A O 17
ATOM 16004 N N . PRO A 1 17 ? -4.326 -1.776 -8.459 1.00 0.00 17 PRO A N 17
ATOM 16005 C CA . PRO A 1 17 ? -2.998 -1.197 -8.685 1.00 0.00 17 PRO A CA 17
ATOM 16006 C C . PRO A 1 17 ? -2.038 -2.187 -9.336 1.00 0.00 17 PRO A C 17
ATOM 16007 O O . PRO A 1 17 ? -1.209 -1.811 -10.163 1.00 0.00 17 PRO A O 17
ATOM 16018 N N . GLY A 1 18 ? -2.156 -3.456 -8.956 1.00 0.00 18 GLY A N 17
ATOM 16019 C CA . GLY A 1 18 ? -1.292 -4.480 -9.513 1.00 0.00 18 GLY A CA 17
ATOM 16020 C C . GLY A 1 18 ? -0.084 -4.758 -8.639 1.00 0.00 18 GLY A C 17
ATOM 16021 O O . GLY A 1 18 ? -0.040 -4.344 -7.480 1.00 0.00 18 GLY A O 17
ATOM 16025 N N . ILE A 1 19 ? 0.897 -5.461 -9.195 1.00 0.00 19 ILE A N 17
ATOM 16026 C CA . ILE A 1 19 ? 2.109 -5.794 -8.458 1.00 0.00 19 ILE A CA 17
ATOM 16027 C C . ILE A 1 19 ? 3.346 -5.231 -9.150 1.00 0.00 19 ILE A C 17
ATOM 16028 O O . ILE A 1 19 ? 3.476 -5.274 -10.374 1.00 0.00 19 ILE A O 17
ATOM 16044 N N . PRO A 1 20 ? 4.277 -4.690 -8.351 1.00 0.00 20 PRO A N 17
ATOM 16045 C CA . PRO A 1 20 ? 5.521 -4.110 -8.865 1.00 0.00 20 PRO A CA 17
ATOM 16046 C C . PRO A 1 20 ? 6.469 -5.169 -9.418 1.00 0.00 20 PRO A C 17
ATOM 16047 O O . PRO A 1 20 ? 6.341 -6.353 -9.110 1.00 0.00 20 PRO A O 17
ATOM 16058 N N . ALA A 1 21 ? 7.422 -4.734 -10.237 1.00 0.00 21 ALA A N 17
ATOM 16059 C CA . ALA A 1 21 ? 8.393 -5.644 -10.831 1.00 0.00 21 ALA A CA 17
ATOM 16060 C C . ALA A 1 21 ? 9.243 -6.317 -9.758 1.00 0.00 21 ALA A C 17
ATOM 16061 O O . ALA A 1 21 ? 9.621 -5.689 -8.768 1.00 0.00 21 ALA A O 17
ATOM 16068 N N . TYR A 1 22 ? 9.539 -7.595 -9.960 1.00 0.00 22 TYR A N 17
ATOM 16069 C CA . TYR A 1 22 ? 10.342 -8.354 -9.008 1.00 0.00 22 TYR A CA 17
ATOM 16070 C C . TYR A 1 22 ? 9.983 -7.980 -7.573 1.00 0.00 22 TYR A C 17
ATOM 16071 O O . TYR A 1 22 ? 10.860 -7.751 -6.741 1.00 0.00 22 TYR A O 17
ATOM 16089 N N . GLY A 1 23 ? 8.685 -7.921 -7.291 1.00 0.00 23 GLY A N 17
ATOM 16090 C CA . GLY A 1 23 ? 8.231 -7.576 -5.957 1.00 0.00 23 GLY A CA 17
ATOM 16091 C C . GLY A 1 23 ? 7.275 -8.604 -5.385 1.00 0.00 23 GLY A C 17
ATOM 16092 O O . GLY A 1 23 ? 7.016 -9.636 -6.006 1.00 0.00 23 GLY A O 17
ATOM 16096 N N . LYS A 1 24 ? 6.749 -8.325 -4.198 1.00 0.00 24 LYS A N 17
ATOM 16097 C CA . LYS A 1 24 ? 5.816 -9.233 -3.541 1.00 0.00 24 LYS A CA 17
ATOM 16098 C C . LYS A 1 24 ? 4.488 -8.539 -3.259 1.00 0.00 24 LYS A C 17
ATOM 16099 O O . LYS A 1 24 ? 4.420 -7.311 -3.194 1.00 0.00 24 LYS A O 17
ATOM 16118 N N . ARG A 1 25 ? 3.434 -9.332 -3.092 1.00 0.00 25 ARG A N 17
ATOM 16119 C CA . ARG A 1 25 ? 2.108 -8.793 -2.817 1.00 0.00 25 ARG A CA 17
ATOM 16120 C C . ARG A 1 25 ? 1.381 -9.641 -1.779 1.00 0.00 25 ARG A C 17
ATOM 16121 O O . ARG A 1 25 ? 1.095 -10.816 -2.010 1.00 0.00 25 ARG A O 17
ATOM 16142 N N . THR A 1 26 ? 1.084 -9.038 -0.632 1.00 0.00 26 THR A N 17
ATOM 16143 C CA . THR A 1 26 ? 0.392 -9.738 0.443 1.00 0.00 26 THR A CA 17
ATOM 16144 C C . THR A 1 26 ? -0.851 -8.974 0.886 1.00 0.00 26 THR A C 17
ATOM 16145 O O . THR A 1 26 ? -0.753 -7.912 1.500 1.00 0.00 26 THR A O 17
ATOM 16156 N N . GLY A 1 27 ? -2.021 -9.522 0.570 1.00 0.00 27 GLY A N 17
ATOM 16157 C CA . GLY A 1 27 ? -3.266 -8.878 0.944 1.00 0.00 27 GLY A CA 17
ATOM 16158 C C . GLY A 1 27 ? -4.230 -8.761 -0.220 1.00 0.00 27 GLY A C 17
ATOM 16159 O O . GLY A 1 27 ? -5.412 -9.081 -0.091 1.00 0.00 27 GLY A O 17
ATOM 16163 N N . SER A 1 28 ? -3.726 -8.298 -1.359 1.00 0.00 28 SER A N 17
ATOM 16164 C CA . SER A 1 28 ? -4.551 -8.133 -2.550 1.00 0.00 28 SER A CA 17
ATOM 16165 C C . SER A 1 28 ? -5.891 -7.494 -2.197 1.00 0.00 28 SER A C 17
ATOM 16166 O O . SER A 1 28 ? -6.916 -7.797 -2.808 1.00 0.00 28 SER A O 17
ATOM 16174 N N . SER A 1 29 ? -5.874 -6.607 -1.208 1.00 0.00 29 SER A N 17
ATOM 16175 C CA . SER A 1 29 ? -7.087 -5.926 -0.770 1.00 0.00 29 SER A CA 17
ATOM 16176 C C . SER A 1 29 ? -6.950 -4.415 -0.932 1.00 0.00 29 SER A C 17
ATOM 16177 O O . SER A 1 29 ? -5.925 -3.831 -0.579 1.00 0.00 29 SER A O 17
ATOM 16185 N N . PHE A 1 30 ? -7.992 -3.787 -1.468 1.00 0.00 30 PHE A N 17
ATOM 16186 C CA . PHE A 1 30 ? -7.990 -2.344 -1.678 1.00 0.00 30 PHE A CA 17
ATOM 16187 C C . PHE A 1 30 ? -9.300 -1.723 -1.204 1.00 0.00 30 PHE A C 17
ATOM 16188 O O . PHE A 1 30 ? -10.341 -1.876 -1.846 1.00 0.00 30 PHE A O 17
ATOM 16205 N N . LEU A 1 31 ? -9.243 -1.024 -0.076 1.00 0.00 31 LEU A N 17
ATOM 16206 C CA . LEU A 1 31 ? -10.425 -0.380 0.486 1.00 0.00 31 LEU A CA 17
ATOM 16207 C C . LEU A 1 31 ? -10.269 1.138 0.489 1.00 0.00 31 LEU A C 17
ATOM 16208 O O . LEU A 1 31 ? -9.192 1.662 0.201 1.00 0.00 31 LEU A O 17
ATOM 16224 N N . HIS A 1 32 ? -11.349 1.838 0.818 1.00 0.00 32 HIS A N 17
ATOM 16225 C CA . HIS A 1 32 ? -11.332 3.296 0.861 1.00 0.00 32 HIS A CA 17
ATOM 16226 C C . HIS A 1 32 ? -10.487 3.795 2.029 1.00 0.00 32 HIS A C 17
ATOM 16227 O O . HIS A 1 32 ? -11.018 4.250 3.042 1.00 0.00 32 HIS A O 17
ATOM 16241 N N . GLY A 1 33 ? -9.169 3.704 1.882 1.00 0.00 33 GLY A N 17
ATOM 16242 C CA . GLY A 1 33 ? -8.272 4.149 2.933 1.00 0.00 33 GLY A CA 17
ATOM 16243 C C . GLY A 1 33 ? -7.474 3.010 3.535 1.00 0.00 33 GLY A C 17
ATOM 16244 O O . GLY A 1 33 ? -7.338 2.915 4.755 1.00 0.00 33 GLY A O 17
ATOM 16248 N N . ASP A 1 34 ? -6.948 2.142 2.679 1.00 0.00 34 ASP A N 17
ATOM 16249 C CA . ASP A 1 34 ? -6.159 1.002 3.133 1.00 0.00 34 ASP A CA 17
ATOM 16250 C C . ASP A 1 34 ? -4.704 1.139 2.697 1.00 0.00 34 ASP A C 17
ATOM 16251 O O . ASP A 1 34 ? -4.326 2.121 2.056 1.00 0.00 34 ASP A O 17
ATOM 16260 N N . THR A 1 35 ? -3.889 0.150 3.050 1.00 0.00 35 THR A N 17
ATOM 16261 C CA . THR A 1 35 ? -2.475 0.161 2.697 1.00 0.00 35 THR A CA 17
ATOM 16262 C C . THR A 1 35 ? -1.984 -1.240 2.349 1.00 0.00 35 THR A C 17
ATOM 16263 O O . THR A 1 35 ? -2.292 -2.208 3.046 1.00 0.00 35 THR A O 17
ATOM 16274 N N . LEU A 1 36 ? -1.220 -1.341 1.268 1.00 0.00 36 LEU A N 17
ATOM 16275 C CA . LEU A 1 36 ? -0.684 -2.625 0.828 1.00 0.00 36 LEU A CA 17
ATOM 16276 C C . LEU A 1 36 ? 0.774 -2.779 1.246 1.00 0.00 36 LEU A C 17
ATOM 16277 O O . LEU A 1 36 ? 1.560 -1.835 1.159 1.00 0.00 36 LEU A O 17
ATOM 16293 N N . THR A 1 37 ? 1.132 -3.978 1.697 1.00 0.00 37 THR A N 17
ATOM 16294 C CA . THR A 1 37 ? 2.496 -4.257 2.127 1.00 0.00 37 THR A CA 17
ATOM 16295 C C . THR A 1 37 ? 3.259 -5.038 1.064 1.00 0.00 37 THR A C 17
ATOM 16296 O O . THR A 1 37 ? 2.928 -6.186 0.766 1.00 0.00 37 THR A O 17
ATOM 16307 N N . PHE A 1 38 ? 4.282 -4.410 0.494 1.00 0.00 38 PHE A N 17
ATOM 16308 C CA . PHE A 1 38 ? 5.092 -5.047 -0.537 1.00 0.00 38 PHE A CA 17
ATOM 16309 C C . PHE A 1 38 ? 6.425 -5.521 0.034 1.00 0.00 38 PHE A C 17
ATOM 16310 O O . PHE A 1 38 ? 6.875 -5.035 1.071 1.00 0.00 38 PHE A O 17
ATOM 16327 N N . GLU A 1 39 ? 7.051 -6.472 -0.652 1.00 0.00 39 GLU A N 17
ATOM 16328 C CA . GLU A 1 39 ? 8.332 -7.012 -0.212 1.00 0.00 39 GLU A CA 17
ATOM 16329 C C . GLU A 1 39 ? 9.180 -7.443 -1.405 1.00 0.00 39 GLU A C 17
ATOM 16330 O O . GLU A 1 39 ? 8.728 -8.204 -2.260 1.00 0.00 39 GLU A O 17
ATOM 16342 N N . CYS A 1 40 ? 10.413 -6.949 -1.457 1.00 0.00 40 CYS A N 17
ATOM 16343 C CA . CYS A 1 40 ? 11.325 -7.279 -2.544 1.00 0.00 40 CYS A CA 17
ATOM 16344 C C . CYS A 1 40 ? 12.321 -8.351 -2.112 1.00 0.00 40 CYS A C 17
ATOM 16345 O O . CYS A 1 40 ? 12.666 -8.475 -0.937 1.00 0.00 40 CYS A O 17
ATOM 16352 N N . PRO A 1 41 ? 12.796 -9.145 -3.084 1.00 0.00 41 PRO A N 17
ATOM 16353 C CA . PRO A 1 41 ? 13.759 -10.220 -2.828 1.00 0.00 41 PRO A CA 17
ATOM 16354 C C . PRO A 1 41 ? 15.138 -9.685 -2.457 1.00 0.00 41 PRO A C 17
ATOM 16355 O O . PRO A 1 41 ? 15.499 -8.566 -2.819 1.00 0.00 41 PRO A O 17
ATOM 16366 N N . ALA A 1 42 ? 15.905 -10.493 -1.732 1.00 0.00 42 ALA A N 17
ATOM 16367 C CA . ALA A 1 42 ? 17.246 -10.102 -1.314 1.00 0.00 42 ALA A CA 17
ATOM 16368 C C . ALA A 1 42 ? 18.072 -9.618 -2.501 1.00 0.00 42 ALA A C 17
ATOM 16369 O O . ALA A 1 42 ? 18.880 -8.699 -2.373 1.00 0.00 42 ALA A O 17
ATOM 16376 N N . ALA A 1 43 ? 17.864 -10.244 -3.655 1.00 0.00 43 ALA A N 17
ATOM 16377 C CA . ALA A 1 43 ? 18.589 -9.876 -4.865 1.00 0.00 43 ALA A CA 17
ATOM 16378 C C . ALA A 1 43 ? 18.469 -8.381 -5.143 1.00 0.00 43 ALA A C 17
ATOM 16379 O O . ALA A 1 43 ? 19.298 -7.801 -5.844 1.00 0.00 43 ALA A O 17
ATOM 16386 N N . PHE A 1 44 ? 17.430 -7.763 -4.591 1.00 0.00 44 PHE A N 17
ATOM 16387 C CA . PHE A 1 44 ? 17.200 -6.336 -4.782 1.00 0.00 44 PHE A CA 17
ATOM 16388 C C . PHE A 1 44 ? 16.872 -5.656 -3.456 1.00 0.00 44 PHE A C 17
ATOM 16389 O O . PHE A 1 44 ? 16.521 -6.316 -2.479 1.00 0.00 44 PHE A O 17
ATOM 16406 N N . GLU A 1 45 ? 16.990 -4.332 -3.431 1.00 0.00 45 GLU A N 17
ATOM 16407 C CA . GLU A 1 45 ? 16.707 -3.563 -2.225 1.00 0.00 45 GLU A CA 17
ATOM 16408 C C . GLU A 1 45 ? 15.417 -2.761 -2.381 1.00 0.00 45 GLU A C 17
ATOM 16409 O O . GLU A 1 45 ? 15.209 -2.089 -3.392 1.00 0.00 45 GLU A O 17
ATOM 16421 N N . LEU A 1 46 ? 14.555 -2.838 -1.374 1.00 0.00 46 LEU A N 17
ATOM 16422 C CA . LEU A 1 46 ? 13.285 -2.120 -1.398 1.00 0.00 46 LEU A CA 17
ATOM 16423 C C . LEU A 1 46 ? 13.504 -0.634 -1.663 1.00 0.00 46 LEU A C 17
ATOM 16424 O O . LEU A 1 46 ? 14.426 -0.025 -1.121 1.00 0.00 46 LEU A O 17
ATOM 16440 N N . VAL A 1 47 ? 12.648 -0.056 -2.500 1.00 0.00 47 VAL A N 17
ATOM 16441 C CA . VAL A 1 47 ? 12.746 1.360 -2.835 1.00 0.00 47 VAL A CA 17
ATOM 16442 C C . VAL A 1 47 ? 11.384 1.930 -3.216 1.00 0.00 47 VAL A C 17
ATOM 16443 O O . VAL A 1 47 ? 10.458 1.188 -3.542 1.00 0.00 47 VAL A O 17
ATOM 16456 N N . GLY A 1 48 ? 11.269 3.254 -3.172 1.00 0.00 48 GLY A N 17
ATOM 16457 C CA . GLY A 1 48 ? 10.016 3.901 -3.514 1.00 0.00 48 GLY A CA 17
ATOM 16458 C C . GLY A 1 48 ? 9.079 4.015 -2.328 1.00 0.00 48 GLY A C 17
ATOM 16459 O O . GLY A 1 48 ? 9.370 4.724 -1.366 1.00 0.00 48 GLY A O 17
ATOM 16463 N N . GLU A 1 49 ? 7.950 3.316 -2.399 1.00 0.00 49 GLU A N 17
ATOM 16464 C CA . GLU A 1 49 ? 6.967 3.344 -1.323 1.00 0.00 49 GLU A CA 17
ATOM 16465 C C . GLU A 1 49 ? 6.601 1.930 -0.882 1.00 0.00 49 GLU A C 17
ATOM 16466 O O . GLU A 1 49 ? 5.583 1.381 -1.305 1.00 0.00 49 GLU A O 17
ATOM 16478 N N . ARG A 1 50 ? 7.438 1.346 -0.031 1.00 0.00 50 ARG A N 17
ATOM 16479 C CA . ARG A 1 50 ? 7.204 -0.004 0.466 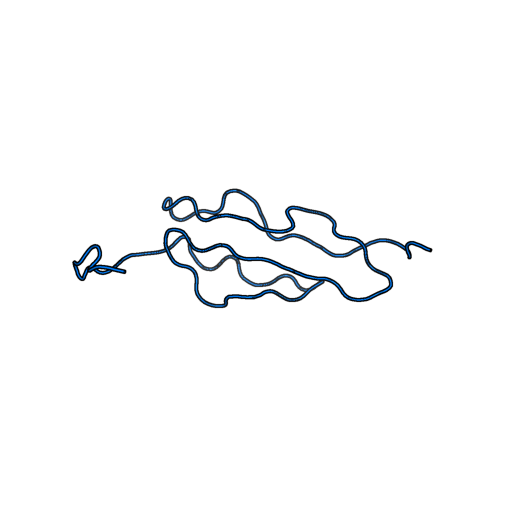1.00 0.00 50 ARG A CA 17
ATOM 16480 C C . ARG A 1 50 ? 5.714 -0.259 0.669 1.00 0.00 50 ARG A C 17
ATOM 16481 O O . ARG A 1 50 ? 5.241 -1.387 0.529 1.00 0.00 50 ARG A O 17
ATOM 16502 N N . VAL A 1 51 ? 4.978 0.798 1.001 1.00 0.00 51 VAL A N 17
ATOM 16503 C CA . VAL A 1 51 ? 3.541 0.690 1.223 1.00 0.00 51 VAL A CA 17
ATOM 16504 C C . VAL A 1 51 ? 2.834 2.000 0.896 1.00 0.00 51 VAL A C 17
ATOM 16505 O O . VAL A 1 51 ? 3.201 3.059 1.406 1.00 0.00 51 VAL A O 17
ATOM 16518 N N . ILE A 1 52 ? 1.819 1.922 0.042 1.00 0.00 52 ILE A N 17
ATOM 16519 C CA . ILE A 1 52 ? 1.060 3.102 -0.351 1.00 0.00 52 ILE A CA 17
ATOM 16520 C C . ILE A 1 52 ? -0.305 3.130 0.329 1.00 0.00 52 ILE A C 17
ATOM 16521 O O . ILE A 1 52 ? -0.727 2.148 0.941 1.00 0.00 52 ILE A O 17
ATOM 16537 N N . THR A 1 53 ? -0.993 4.262 0.218 1.00 0.00 53 THR A N 17
ATOM 16538 C CA . THR A 1 53 ? -2.310 4.419 0.821 1.00 0.00 53 THR A CA 17
ATOM 16539 C C . THR A 1 53 ? -3.341 4.854 -0.214 1.00 0.00 53 THR A C 17
ATOM 16540 O O . THR A 1 53 ? -3.026 5.595 -1.145 1.00 0.00 53 THR A O 17
ATOM 16551 N N . CYS A 1 54 ? -4.574 4.389 -0.045 1.00 0.00 54 CYS A N 17
ATOM 16552 C CA . CYS A 1 54 ? -5.653 4.731 -0.965 1.00 0.00 54 CYS A CA 17
ATOM 16553 C C . CYS A 1 54 ? -6.405 5.969 -0.485 1.00 0.00 54 CYS A C 17
ATOM 16554 O O . CYS A 1 54 ? -6.663 6.126 0.708 1.00 0.00 54 CYS A O 17
ATOM 16561 N N . GLN A 1 55 ? -6.753 6.843 -1.424 1.00 0.00 55 GLN A N 17
ATOM 16562 C CA . GLN A 1 55 ? -7.474 8.067 -1.097 1.00 0.00 55 GLN A CA 17
ATOM 16563 C C . GLN A 1 55 ? -8.982 7.847 -1.173 1.00 0.00 55 GLN A C 17
ATOM 16564 O O . GLN A 1 55 ? -9.443 6.735 -1.424 1.00 0.00 55 GLN A O 17
ATOM 16578 N N . GLN A 1 56 ? -9.742 8.915 -0.955 1.00 0.00 56 GLN A N 17
ATOM 16579 C CA . GLN A 1 56 ? -11.198 8.837 -0.998 1.00 0.00 56 GLN A CA 17
ATOM 16580 C C . GLN A 1 56 ? -11.708 8.972 -2.429 1.00 0.00 56 GLN A C 17
ATOM 16581 O O . GLN A 1 56 ? -12.887 8.753 -2.701 1.00 0.00 56 GLN A O 17
ATOM 16595 N N . ASN A 1 57 ? -10.811 9.335 -3.340 1.00 0.00 57 ASN A N 17
ATOM 16596 C CA . ASN A 1 57 ? -11.171 9.501 -4.743 1.00 0.00 57 ASN A CA 17
ATOM 16597 C C . ASN A 1 57 ? -11.013 8.188 -5.504 1.00 0.00 57 ASN A C 17
ATOM 16598 O O . ASN A 1 57 ? -10.996 8.169 -6.734 1.00 0.00 57 ASN A O 17
ATOM 16609 N N . ASN A 1 58 ? -10.899 7.091 -4.762 1.00 0.00 58 ASN A N 17
ATOM 16610 C CA . ASN A 1 58 ? -10.743 5.772 -5.366 1.00 0.00 58 ASN A CA 17
ATOM 16611 C C . ASN A 1 58 ? -9.452 5.695 -6.177 1.00 0.00 58 ASN A C 17
ATOM 16612 O O . ASN A 1 58 ? -9.432 5.146 -7.278 1.00 0.00 58 ASN A O 17
ATOM 16623 N N . GLN A 1 59 ? -8.378 6.248 -5.623 1.00 0.00 59 GLN A N 17
ATOM 16624 C CA . GLN A 1 59 ? -7.084 6.241 -6.295 1.00 0.00 59 GLN A CA 17
ATOM 16625 C C . GLN A 1 59 ? -5.945 6.201 -5.282 1.00 0.00 59 GLN A C 17
ATOM 16626 O O . GLN A 1 59 ? -6.099 6.638 -4.142 1.00 0.00 59 GLN A O 17
ATOM 16640 N N . TRP A 1 60 ? -4.802 5.672 -5.705 1.00 0.00 60 TRP A N 17
ATOM 16641 C CA . TRP A 1 60 ? -3.637 5.574 -4.834 1.00 0.00 60 TRP A CA 17
ATOM 16642 C C . TRP A 1 60 ? -2.893 6.903 -4.767 1.00 0.00 60 TRP A C 17
ATOM 16643 O O . TRP A 1 60 ? -2.821 7.635 -5.755 1.00 0.00 60 TRP A O 17
ATOM 16664 N N . SER A 1 61 ? -2.340 7.209 -3.598 1.00 0.00 61 SER A N 17
ATOM 16665 C CA . SER A 1 61 ? -1.604 8.453 -3.403 1.00 0.00 61 SER A CA 17
ATOM 16666 C C . SER A 1 61 ? -0.099 8.210 -3.468 1.00 0.00 61 SER A C 17
ATOM 16667 O O . SER A 1 61 ? 0.692 9.005 -2.961 1.00 0.00 61 SER A O 17
ATOM 16675 N N . GLY A 1 62 ? 0.289 7.104 -4.096 1.00 0.00 62 GLY A N 17
ATOM 16676 C CA . GLY A 1 62 ? 1.697 6.774 -4.216 1.00 0.00 62 GLY A CA 17
ATOM 16677 C C . GLY A 1 62 ? 1.958 5.722 -5.275 1.00 0.00 62 GLY A C 17
ATOM 16678 O O . GLY A 1 62 ? 1.143 4.823 -5.480 1.00 0.00 62 GLY A O 17
ATOM 16682 N N . ASN A 1 63 ? 3.096 5.835 -5.951 1.00 0.00 63 ASN A N 17
ATOM 16683 C CA . ASN A 1 63 ? 3.461 4.886 -6.997 1.00 0.00 63 ASN A CA 17
ATOM 16684 C C . ASN A 1 63 ? 3.884 3.549 -6.396 1.00 0.00 63 ASN A C 17
ATOM 16685 O O . ASN A 1 63 ? 4.165 3.454 -5.201 1.00 0.00 63 ASN A O 17
ATOM 16696 N N . LYS A 1 64 ? 3.927 2.518 -7.233 1.00 0.00 64 LYS A N 17
ATOM 16697 C CA . LYS A 1 64 ? 4.316 1.186 -6.786 1.00 0.00 64 LYS A CA 17
ATOM 16698 C C . LYS A 1 64 ? 5.757 1.179 -6.285 1.00 0.00 64 LYS A C 17
ATOM 16699 O O . LYS A 1 64 ? 6.626 1.873 -6.814 1.00 0.00 64 LYS A O 17
ATOM 16718 N N . PRO A 1 65 ? 6.019 0.377 -5.243 1.00 0.00 65 PRO A N 17
ATOM 16719 C CA . PRO A 1 65 ? 7.354 0.260 -4.650 1.00 0.00 65 PRO A CA 17
ATOM 16720 C C . PRO A 1 65 ? 8.337 -0.454 -5.571 1.00 0.00 65 PRO A C 17
ATOM 16721 O O . PRO A 1 65 ? 8.085 -1.573 -6.016 1.00 0.00 65 PRO A O 17
ATOM 16732 N N . SER A 1 66 ? 9.459 0.201 -5.853 1.00 0.00 66 SER A N 17
ATOM 16733 C CA . SER A 1 66 ? 10.479 -0.370 -6.724 1.00 0.00 66 SER A CA 17
ATOM 16734 C C . SER A 1 66 ? 11.597 -1.010 -5.906 1.00 0.00 66 SER A C 17
ATOM 16735 O O . SER A 1 66 ? 11.803 -0.668 -4.741 1.00 0.00 66 SER A O 17
ATOM 16743 N N . CYS A 1 67 ? 12.316 -1.941 -6.524 1.00 0.00 67 CYS A N 17
ATOM 16744 C CA . CYS A 1 67 ? 13.413 -2.630 -5.856 1.00 0.00 67 CYS A CA 17
ATOM 16745 C C . CYS A 1 67 ? 14.731 -2.393 -6.587 1.00 0.00 67 CYS A C 17
ATOM 16746 O O . CYS A 1 67 ? 14.932 -2.881 -7.700 1.00 0.00 67 CYS A O 17
ATOM 16753 N N . SER A 1 68 ? 15.626 -1.642 -5.954 1.00 0.00 68 SER A N 17
ATOM 16754 C CA . SER A 1 68 ? 16.923 -1.337 -6.546 1.00 0.00 68 SER A CA 17
ATOM 16755 C C . SER A 1 68 ? 17.458 -2.532 -7.328 1.00 0.00 68 SER A C 17
ATOM 16756 O O . SER A 1 68 ? 17.718 -3.593 -6.762 1.00 0.00 68 SER A O 17
ATOM 16764 N N . GLY A 1 69 ? 17.620 -2.352 -8.636 1.00 0.00 69 GLY A N 17
ATOM 16765 C CA . GLY A 1 69 ? 18.122 -3.424 -9.475 1.00 0.00 69 GLY A CA 17
ATOM 16766 C C . GLY A 1 69 ? 19.535 -3.165 -9.961 1.00 0.00 69 GLY A C 17
ATOM 16767 O O . GLY A 1 69 ? 20.056 -2.055 -9.859 1.00 0.00 69 GLY A O 17
ATOM 16771 N N . PRO A 1 70 ? 20.179 -4.210 -10.502 1.00 0.00 70 PRO A N 17
ATOM 16772 C CA . PRO A 1 70 ? 21.549 -4.117 -11.014 1.00 0.00 70 PRO A CA 17
ATOM 16773 C C . PRO A 1 70 ? 21.637 -3.279 -12.286 1.00 0.00 70 PRO A C 17
ATOM 16774 O O . PRO A 1 70 ? 22.683 -2.708 -12.593 1.00 0.00 70 PRO A O 17
ATOM 16785 N N . SER A 1 71 ? 20.531 -3.211 -13.020 1.00 0.00 71 SER A N 17
ATOM 16786 C CA . SER A 1 71 ? 20.484 -2.445 -14.261 1.00 0.00 71 SER A CA 17
ATOM 16787 C C . SER A 1 71 ? 21.320 -1.174 -14.147 1.00 0.00 71 SER A C 17
ATOM 16788 O O . SER A 1 71 ? 21.318 -0.507 -13.113 1.00 0.00 71 SER A O 17
ATOM 16796 N N . SER A 1 72 ? 22.035 -0.846 -15.219 1.00 0.00 72 SER A N 17
ATOM 16797 C CA . SER A 1 72 ? 22.880 0.343 -15.239 1.00 0.00 72 SER A CA 17
ATOM 16798 C C . SER A 1 72 ? 22.625 1.168 -16.497 1.00 0.00 72 SER A C 17
ATOM 16799 O O . SER A 1 72 ? 21.990 0.702 -17.441 1.00 0.00 72 SER A O 17
ATOM 16807 N N . GLY A 1 73 ? 23.128 2.399 -16.501 1.00 0.00 73 GLY A N 17
ATOM 16808 C CA . GLY A 1 73 ? 22.945 3.271 -17.646 1.00 0.00 73 GLY A CA 17
ATOM 16809 C C . GLY A 1 73 ? 24.117 4.210 -17.854 1.00 0.00 73 GLY A C 17
ATOM 16810 O O . GLY A 1 73 ? 25.178 3.794 -18.319 1.00 0.00 73 GLY A O 17
ATOM 16814 N N . GLY A 1 1 ? -4.235 -10.368 -15.325 1.00 0.00 1 GLY A N 18
ATOM 16815 C CA . GLY A 1 1 ? -4.986 -10.728 -16.513 1.00 0.00 1 GLY A CA 18
ATOM 16816 C C . GLY A 1 1 ? -5.855 -9.592 -17.016 1.00 0.00 1 GLY A C 18
ATOM 16817 O O . GLY A 1 1 ? -5.994 -8.566 -16.350 1.00 0.00 1 GLY A O 18
ATOM 16821 N N . SER A 1 2 ? -6.439 -9.774 -18.196 1.00 0.00 2 SER A N 18
ATOM 16822 C CA . SER A 1 2 ? -7.294 -8.753 -18.791 1.00 0.00 2 SER A CA 18
ATOM 16823 C C . SER A 1 2 ? -8.767 -9.076 -18.560 1.00 0.00 2 SER A C 18
ATOM 16824 O O . SER A 1 2 ? -9.457 -9.556 -19.460 1.00 0.00 2 SER A O 18
ATOM 16832 N N . SER A 1 3 ? -9.242 -8.810 -17.348 1.00 0.00 3 SER A N 18
ATOM 16833 C CA . SER A 1 3 ? -10.632 -9.075 -16.996 1.00 0.00 3 SER A CA 18
ATOM 16834 C C . SER A 1 3 ? -11.008 -10.518 -17.320 1.00 0.00 3 SER A C 18
ATOM 16835 O O . SER A 1 3 ? -12.113 -10.794 -17.785 1.00 0.00 3 SER A O 18
ATOM 16843 N N . GLY A 1 4 ? -10.079 -11.436 -17.070 1.00 0.00 4 GLY A N 18
ATOM 16844 C CA . GLY A 1 4 ? -10.331 -12.839 -17.341 1.00 0.00 4 GLY A CA 18
ATOM 16845 C C . GLY A 1 4 ? -10.335 -13.681 -16.080 1.00 0.00 4 GLY A C 18
ATOM 16846 O O . GLY A 1 4 ? -11.300 -13.664 -15.317 1.00 0.00 4 GLY A O 18
ATOM 16850 N N . SER A 1 5 ? -9.253 -14.422 -15.863 1.00 0.00 5 SER A N 18
ATOM 16851 C CA . SER A 1 5 ? -9.137 -15.279 -14.689 1.00 0.00 5 SER A CA 18
ATOM 16852 C C . SER A 1 5 ? -8.796 -14.459 -13.448 1.00 0.00 5 SER A C 18
ATOM 16853 O O . SER A 1 5 ? -8.166 -13.405 -13.541 1.00 0.00 5 SER A O 18
ATOM 16861 N N . SER A 1 6 ? -9.217 -14.950 -12.287 1.00 0.00 6 SER A N 18
ATOM 16862 C CA . SER A 1 6 ? -8.960 -14.262 -11.028 1.00 0.00 6 SER A CA 18
ATOM 16863 C C . SER A 1 6 ? -9.306 -12.780 -11.138 1.00 0.00 6 SER A C 18
ATOM 16864 O O . SER A 1 6 ? -8.633 -11.929 -10.557 1.00 0.00 6 SER A O 18
ATOM 16872 N N . GLY A 1 7 ? -10.360 -12.479 -11.890 1.00 0.00 7 GLY A N 18
ATOM 16873 C CA . GLY A 1 7 ? -10.778 -11.100 -12.064 1.00 0.00 7 GLY A CA 18
ATOM 16874 C C . GLY A 1 7 ? -12.160 -10.837 -11.501 1.00 0.00 7 GLY A C 18
ATOM 16875 O O . GLY A 1 7 ? -13.163 -11.020 -12.190 1.00 0.00 7 GLY A O 18
ATOM 16879 N N . GLU A 1 8 ? -12.213 -10.408 -10.243 1.00 0.00 8 GLU A N 18
ATOM 16880 C CA . GLU A 1 8 ? -13.483 -10.123 -9.587 1.00 0.00 8 GLU A CA 18
ATOM 16881 C C . GLU A 1 8 ? -13.594 -8.641 -9.238 1.00 0.00 8 GLU A C 18
ATOM 16882 O O . GLU A 1 8 ? -12.777 -8.106 -8.488 1.00 0.00 8 GLU A O 18
ATOM 16894 N N . ILE A 1 9 ? -14.610 -7.985 -9.788 1.00 0.00 9 ILE A N 18
ATOM 16895 C CA . ILE A 1 9 ? -14.829 -6.566 -9.536 1.00 0.00 9 ILE A CA 18
ATOM 16896 C C . ILE A 1 9 ? -15.139 -6.311 -8.064 1.00 0.00 9 ILE A C 18
ATOM 16897 O O . ILE A 1 9 ? -15.359 -7.247 -7.296 1.00 0.00 9 ILE A O 18
ATOM 16913 N N . GLU A 1 10 ? -15.157 -5.038 -7.681 1.00 0.00 10 GLU A N 18
ATOM 16914 C CA . GLU A 1 10 ? -15.442 -4.661 -6.301 1.00 0.00 10 GLU A CA 18
ATOM 16915 C C . GLU A 1 10 ? -15.768 -3.174 -6.200 1.00 0.00 10 GLU A C 18
ATOM 16916 O O . GLU A 1 10 ? -15.531 -2.409 -7.136 1.00 0.00 10 GLU A O 18
ATOM 16928 N N . LYS A 1 11 ? -16.314 -2.770 -5.058 1.00 0.00 11 LYS A N 18
ATOM 16929 C CA . LYS A 1 11 ? -16.673 -1.375 -4.832 1.00 0.00 11 LYS A CA 18
ATOM 16930 C C . LYS A 1 11 ? -16.095 -0.872 -3.513 1.00 0.00 11 LYS A C 18
ATOM 16931 O O . LYS A 1 11 ? -16.286 -1.488 -2.465 1.00 0.00 11 LYS A O 18
ATOM 16950 N N . GLY A 1 12 ? -15.389 0.254 -3.572 1.00 0.00 12 GLY A N 18
ATOM 16951 C CA . GLY A 1 12 ? -14.796 0.821 -2.375 1.00 0.00 12 GLY A CA 18
ATOM 16952 C C . GLY A 1 12 ? -13.292 0.645 -2.334 1.00 0.00 12 GLY A C 18
ATOM 16953 O O . GLY A 1 12 ? -12.790 -0.478 -2.371 1.00 0.00 12 GLY A O 18
ATOM 16957 N N . GLY A 1 13 ? -12.568 1.758 -2.259 1.00 0.00 13 GLY A N 18
ATOM 16958 C CA . GLY A 1 13 ? -11.119 1.699 -2.216 1.00 0.00 13 GLY A CA 18
ATOM 16959 C C . GLY A 1 13 ? -10.482 2.140 -3.519 1.00 0.00 13 GLY A C 18
ATOM 16960 O O . GLY A 1 13 ? -10.901 3.129 -4.120 1.00 0.00 13 GLY A O 18
ATOM 16964 N N . CYS A 1 14 ? -9.465 1.405 -3.956 1.00 0.00 14 CYS A N 18
ATOM 16965 C CA . CYS A 1 14 ? -8.766 1.726 -5.195 1.00 0.00 14 CYS A CA 18
ATOM 16966 C C . CYS A 1 14 ? -9.050 0.677 -6.266 1.00 0.00 14 CYS A C 18
ATOM 16967 O O . CYS A 1 14 ? -9.811 0.919 -7.202 1.00 0.00 14 CYS A O 18
ATOM 16974 N N . GLY A 1 15 ? -8.430 -0.491 -6.122 1.00 0.00 15 GLY A N 18
ATOM 16975 C CA . GLY A 1 15 ? -8.629 -1.560 -7.084 1.00 0.00 15 GLY A CA 18
ATOM 16976 C C . GLY A 1 15 ? -7.341 -2.288 -7.415 1.00 0.00 15 GLY A C 18
ATOM 16977 O O . GLY A 1 15 ? -6.627 -2.740 -6.519 1.00 0.00 15 GLY A O 18
ATOM 16981 N N . ASP A 1 16 ? -7.044 -2.404 -8.705 1.00 0.00 16 ASP A N 18
ATOM 16982 C CA . ASP A 1 16 ? -5.833 -3.083 -9.152 1.00 0.00 16 ASP A CA 18
ATOM 16983 C C . ASP A 1 16 ? -4.832 -2.087 -9.728 1.00 0.00 16 ASP A C 18
ATOM 16984 O O . ASP A 1 16 ? -4.718 -1.915 -10.942 1.00 0.00 16 ASP A O 18
ATOM 16993 N N . PRO A 1 17 ? -4.089 -1.412 -8.838 1.00 0.00 17 PRO A N 18
ATOM 16994 C CA . PRO A 1 17 ? -3.085 -0.421 -9.235 1.00 0.00 17 PRO A CA 18
ATOM 16995 C C . PRO A 1 17 ? -1.875 -1.059 -9.908 1.00 0.00 17 PRO A C 18
ATOM 16996 O O . PRO A 1 17 ? -1.084 -0.378 -10.560 1.00 0.00 17 PRO A O 18
ATOM 17007 N N . GLY A 1 18 ? -1.737 -2.372 -9.746 1.00 0.00 18 GLY A N 18
ATOM 17008 C CA . GLY A 1 18 ? -0.620 -3.079 -10.345 1.00 0.00 18 GLY A CA 18
ATOM 17009 C C . GLY A 1 18 ? 0.287 -3.713 -9.309 1.00 0.00 18 GLY A C 18
ATOM 17010 O O . GLY A 1 18 ? 0.331 -3.272 -8.160 1.00 0.00 18 GLY A O 18
ATOM 17014 N N . ILE A 1 19 ? 1.010 -4.752 -9.714 1.00 0.00 19 ILE A N 18
ATOM 17015 C CA . ILE A 1 19 ? 1.919 -5.448 -8.812 1.00 0.00 19 ILE A CA 18
ATOM 17016 C C . ILE A 1 19 ? 3.269 -5.697 -9.477 1.00 0.00 19 ILE A C 18
ATOM 17017 O O . ILE A 1 19 ? 3.354 -6.059 -10.650 1.00 0.00 19 ILE A O 18
ATOM 17033 N N . PRO A 1 20 ? 4.352 -5.500 -8.709 1.00 0.00 20 PRO A N 18
ATOM 17034 C CA . PRO A 1 20 ? 5.718 -5.700 -9.201 1.00 0.00 20 PRO A CA 18
ATOM 17035 C C . PRO A 1 20 ? 6.037 -7.170 -9.445 1.00 0.00 20 PRO A C 18
ATOM 17036 O O . PRO A 1 20 ? 5.634 -8.039 -8.672 1.00 0.00 20 PRO A O 18
ATOM 17047 N N . ALA A 1 21 ? 6.763 -7.443 -10.524 1.00 0.00 21 ALA A N 18
ATOM 17048 C CA . ALA A 1 21 ? 7.139 -8.808 -10.868 1.00 0.00 21 ALA A CA 18
ATOM 17049 C C . ALA A 1 21 ? 8.484 -9.179 -10.254 1.00 0.00 21 ALA A C 18
ATOM 17050 O O . ALA A 1 21 ? 9.331 -9.786 -10.910 1.00 0.00 21 ALA A O 18
ATOM 17057 N N . TYR A 1 22 ? 8.675 -8.810 -8.992 1.00 0.00 22 TYR A N 18
ATOM 17058 C CA . TYR A 1 22 ? 9.919 -9.102 -8.290 1.00 0.00 22 TYR A CA 18
ATOM 17059 C C . TYR A 1 22 ? 9.641 -9.712 -6.920 1.00 0.00 22 TYR A C 18
ATOM 17060 O O . TYR A 1 22 ? 10.360 -10.601 -6.466 1.00 0.00 22 TYR A O 18
ATOM 17078 N N . GLY A 1 23 ? 8.591 -9.227 -6.265 1.00 0.00 23 GLY A N 18
ATOM 17079 C CA . GLY A 1 23 ? 8.235 -9.735 -4.953 1.00 0.00 23 GLY A CA 18
ATOM 17080 C C . GLY A 1 23 ? 6.774 -10.131 -4.861 1.00 0.00 23 GLY A C 18
ATOM 17081 O O . GLY A 1 23 ? 6.168 -10.533 -5.855 1.00 0.00 23 GLY A O 18
ATOM 17085 N N . LYS A 1 24 ? 6.207 -10.019 -3.665 1.00 0.00 24 LYS A N 18
ATOM 17086 C CA . LYS A 1 24 ? 4.808 -10.368 -3.446 1.00 0.00 24 LYS A CA 18
ATOM 17087 C C . LYS A 1 24 ? 4.123 -9.335 -2.556 1.00 0.00 24 LYS A C 18
ATOM 17088 O O . LYS A 1 24 ? 4.758 -8.722 -1.698 1.00 0.00 24 LYS A O 18
ATOM 17107 N N . ARG A 1 25 ? 2.824 -9.149 -2.766 1.00 0.00 25 ARG A N 18
ATOM 17108 C CA . ARG A 1 25 ? 2.053 -8.191 -1.983 1.00 0.00 25 ARG A CA 18
ATOM 17109 C C . ARG A 1 25 ? 1.097 -8.909 -1.034 1.00 0.00 25 ARG A C 18
ATOM 17110 O O . ARG A 1 25 ? 0.321 -9.770 -1.450 1.00 0.00 25 ARG A O 18
ATOM 17131 N N . THR A 1 26 ? 1.159 -8.549 0.244 1.00 0.00 26 THR A N 18
ATOM 17132 C CA . THR A 1 26 ? 0.301 -9.158 1.252 1.00 0.00 26 THR A CA 18
ATOM 17133 C C . THR A 1 26 ? -1.041 -8.441 1.339 1.00 0.00 26 THR A C 18
ATOM 17134 O O . THR A 1 26 ? -1.160 -7.404 1.990 1.00 0.00 26 THR A O 18
ATOM 17145 N N . GLY A 1 27 ? -2.050 -9.001 0.679 1.00 0.00 27 GLY A N 18
ATOM 17146 C CA . GLY A 1 27 ? -3.371 -8.400 0.695 1.00 0.00 27 GLY A CA 18
ATOM 17147 C C . GLY A 1 27 ? -4.017 -8.382 -0.676 1.00 0.00 27 GLY A C 18
ATOM 17148 O O . GLY A 1 27 ? -3.364 -8.075 -1.673 1.00 0.00 27 GLY A O 18
ATOM 17152 N N . SER A 1 28 ? -5.303 -8.714 -0.727 1.00 0.00 28 SER A N 18
ATOM 17153 C CA . SER A 1 28 ? -6.036 -8.739 -1.988 1.00 0.00 28 SER A CA 18
ATOM 17154 C C . SER A 1 28 ? -7.218 -7.776 -1.948 1.00 0.00 28 SER A C 18
ATOM 17155 O O . SER A 1 28 ? -7.792 -7.436 -2.983 1.00 0.00 28 SER A O 18
ATOM 17163 N N . SER A 1 29 ? -7.578 -7.338 -0.745 1.00 0.00 29 SER A N 18
ATOM 17164 C CA . SER A 1 29 ? -8.694 -6.417 -0.569 1.00 0.00 29 SER A CA 18
ATOM 17165 C C . SER A 1 29 ? -8.215 -4.969 -0.613 1.00 0.00 29 SER A C 18
ATOM 17166 O O . SER A 1 29 ? -7.167 -4.632 -0.062 1.00 0.00 29 SER A O 18
ATOM 17174 N N . PHE A 1 30 ? -8.990 -4.116 -1.274 1.00 0.00 30 PHE A N 18
ATOM 17175 C CA . PHE A 1 30 ? -8.646 -2.704 -1.392 1.00 0.00 30 PHE A CA 18
ATOM 17176 C C . PHE A 1 30 ? -9.850 -1.822 -1.074 1.00 0.00 30 PHE A C 18
ATOM 17177 O O . PHE A 1 30 ? -10.792 -1.728 -1.863 1.00 0.00 30 PHE A O 18
ATOM 17194 N N . LEU A 1 31 ? -9.813 -1.177 0.087 1.00 0.00 31 LEU A N 18
ATOM 17195 C CA . LEU A 1 31 ? -10.901 -0.303 0.512 1.00 0.00 31 LEU A CA 18
ATOM 17196 C C . LEU A 1 31 ? -10.429 1.144 0.611 1.00 0.00 31 LEU A C 18
ATOM 17197 O O . LEU A 1 31 ? -9.236 1.428 0.502 1.00 0.00 31 LEU A O 18
ATOM 17213 N N . HIS A 1 32 ? -11.373 2.056 0.820 1.00 0.00 32 HIS A N 18
ATOM 17214 C CA . HIS A 1 32 ? -11.054 3.475 0.936 1.00 0.00 32 HIS A CA 18
ATOM 17215 C C . HIS A 1 32 ? -10.340 3.764 2.253 1.00 0.00 32 HIS A C 18
ATOM 17216 O O . HIS A 1 32 ? -10.918 4.348 3.169 1.00 0.00 32 HIS A O 18
ATOM 17230 N N . GLY A 1 33 ? -9.080 3.349 2.342 1.00 0.00 33 GLY A N 18
ATOM 17231 C CA . GLY A 1 33 ? -8.309 3.572 3.551 1.00 0.00 33 GLY A CA 18
ATOM 17232 C C . GLY A 1 33 ? -7.326 2.452 3.826 1.00 0.00 33 GLY A C 18
ATOM 17233 O O . GLY A 1 33 ? -6.437 2.589 4.668 1.00 0.00 33 GLY A O 18
ATOM 17237 N N . ASP A 1 34 ? -7.485 1.340 3.117 1.00 0.00 34 ASP A N 18
ATOM 17238 C CA . ASP A 1 34 ? -6.605 0.190 3.290 1.00 0.00 34 ASP A CA 18
ATOM 17239 C C . ASP A 1 34 ? -5.166 0.549 2.931 1.00 0.00 34 ASP A C 18
ATOM 17240 O O . ASP A 1 34 ? -4.862 1.699 2.613 1.00 0.00 34 ASP A O 18
ATOM 17249 N N . THR A 1 35 ? -4.283 -0.444 2.986 1.00 0.00 35 THR A N 18
ATOM 17250 C CA . THR A 1 35 ? -2.876 -0.233 2.670 1.00 0.00 35 THR A CA 18
ATOM 17251 C C . THR A 1 35 ? -2.243 -1.500 2.106 1.00 0.00 35 THR A C 18
ATOM 17252 O O . THR A 1 35 ? -2.490 -2.602 2.599 1.00 0.00 35 THR A O 18
ATOM 17263 N N . LEU A 1 36 ? -1.426 -1.338 1.071 1.00 0.00 36 LEU A N 18
ATOM 17264 C CA . LEU A 1 36 ? -0.757 -2.470 0.440 1.00 0.00 36 LEU A CA 18
ATOM 17265 C C . LEU A 1 36 ? 0.743 -2.439 0.717 1.00 0.00 36 LEU A C 18
ATOM 17266 O O . LEU A 1 36 ? 1.450 -1.534 0.270 1.00 0.00 36 LEU A O 18
ATOM 17282 N N . THR A 1 37 ? 1.225 -3.434 1.454 1.00 0.00 37 THR A N 18
ATOM 17283 C CA . THR A 1 37 ? 2.641 -3.522 1.789 1.00 0.00 37 THR A CA 18
ATOM 17284 C C . THR A 1 37 ? 3.375 -4.457 0.835 1.00 0.00 37 THR A C 18
ATOM 17285 O O . THR A 1 37 ? 2.803 -5.428 0.338 1.00 0.00 37 THR A O 18
ATOM 17296 N N . PHE A 1 38 ? 4.645 -4.159 0.582 1.00 0.00 38 PHE A N 18
ATOM 17297 C CA . PHE A 1 38 ? 5.458 -4.973 -0.314 1.00 0.00 38 PHE A CA 18
ATOM 17298 C C . PHE A 1 38 ? 6.801 -5.311 0.326 1.00 0.00 38 PHE A C 18
ATOM 17299 O O . PHE A 1 38 ? 7.214 -4.676 1.296 1.00 0.00 38 PHE A O 18
ATOM 17316 N N . GLU A 1 39 ? 7.477 -6.315 -0.224 1.00 0.00 39 GLU A N 18
ATOM 17317 C CA . GLU A 1 39 ? 8.772 -6.737 0.294 1.00 0.00 39 GLU A CA 18
ATOM 17318 C C . GLU A 1 39 ? 9.559 -7.504 -0.766 1.00 0.00 39 GLU A C 18
ATOM 17319 O O . GLU A 1 39 ? 8.984 -8.232 -1.576 1.00 0.00 39 GLU A O 18
ATOM 17331 N N . CYS A 1 40 ? 10.876 -7.334 -0.754 1.00 0.00 40 CYS A N 18
ATOM 17332 C CA . CYS A 1 40 ? 11.743 -8.008 -1.714 1.00 0.00 40 CYS A CA 18
ATOM 17333 C C . CYS A 1 40 ? 12.760 -8.894 -1.000 1.00 0.00 40 CYS A C 18
ATOM 17334 O O . CYS A 1 40 ? 13.204 -8.601 0.110 1.00 0.00 40 CYS A O 18
ATOM 17341 N N . PRO A 1 41 ? 13.138 -10.004 -1.652 1.00 0.00 41 PRO A N 18
ATOM 17342 C CA . PRO A 1 41 ? 14.107 -10.955 -1.099 1.00 0.00 41 PRO A CA 18
ATOM 17343 C C . PRO A 1 41 ? 15.519 -10.383 -1.053 1.00 0.00 41 PRO A C 18
ATOM 17344 O O . PRO A 1 41 ? 15.740 -9.221 -1.395 1.00 0.00 41 PRO A O 18
ATOM 17355 N N . ALA A 1 42 ? 16.473 -11.205 -0.628 1.00 0.00 42 ALA A N 18
ATOM 17356 C CA . ALA A 1 42 ? 17.864 -10.781 -0.540 1.00 0.00 42 ALA A CA 18
ATOM 17357 C C . ALA A 1 42 ? 18.365 -10.258 -1.881 1.00 0.00 42 ALA A C 18
ATOM 17358 O O . ALA A 1 42 ? 17.848 -10.629 -2.935 1.00 0.00 42 ALA A O 18
ATOM 17365 N N . ALA A 1 43 ? 19.373 -9.394 -1.835 1.00 0.00 43 ALA A N 18
ATOM 17366 C CA . ALA A 1 43 ? 19.944 -8.820 -3.048 1.00 0.00 43 ALA A CA 18
ATOM 17367 C C . ALA A 1 43 ? 18.952 -7.889 -3.735 1.00 0.00 43 ALA A C 18
ATOM 17368 O O . ALA A 1 43 ? 18.758 -7.958 -4.949 1.00 0.00 43 ALA A O 18
ATOM 17375 N N . PHE A 1 44 ? 18.324 -7.019 -2.951 1.00 0.00 44 PHE A N 18
ATOM 17376 C CA . PHE A 1 44 ? 17.349 -6.074 -3.484 1.00 0.00 44 PHE A CA 18
ATOM 17377 C C . PHE A 1 44 ? 17.192 -4.873 -2.556 1.00 0.00 44 PHE A C 18
ATOM 17378 O O . PHE A 1 44 ? 17.191 -5.016 -1.334 1.00 0.00 44 PHE A O 18
ATOM 17395 N N . GLU A 1 45 ? 17.060 -3.689 -3.147 1.00 0.00 45 GLU A N 18
ATOM 17396 C CA . GLU A 1 45 ? 16.903 -2.463 -2.373 1.00 0.00 45 GLU A CA 18
ATOM 17397 C C . GLU A 1 45 ? 15.637 -1.718 -2.785 1.00 0.00 45 GLU A C 18
ATOM 17398 O O . GLU A 1 45 ? 15.513 -1.264 -3.923 1.00 0.00 45 GLU A O 18
ATOM 17410 N N . LEU A 1 46 ? 14.699 -1.596 -1.852 1.00 0.00 46 LEU A N 18
ATOM 17411 C CA . LEU A 1 46 ? 13.441 -0.906 -2.117 1.00 0.00 46 LEU A CA 18
ATOM 17412 C C . LEU A 1 46 ? 13.692 0.464 -2.738 1.00 0.00 46 LEU A C 18
ATOM 17413 O O . LEU A 1 46 ? 14.449 1.272 -2.199 1.00 0.00 46 LEU A O 18
ATOM 17429 N N . VAL A 1 47 ? 13.051 0.720 -3.873 1.00 0.00 47 VAL A N 18
ATOM 17430 C CA . VAL A 1 47 ? 13.201 1.994 -4.566 1.00 0.00 47 VAL A CA 18
ATOM 17431 C C . VAL A 1 47 ? 11.855 2.689 -4.738 1.00 0.00 47 VAL A C 18
ATOM 17432 O O . VAL A 1 47 ? 11.570 3.262 -5.789 1.00 0.00 47 VAL A O 18
ATOM 17445 N N . GLY A 1 48 ? 11.029 2.633 -3.698 1.00 0.00 48 GLY A N 18
ATOM 17446 C CA . GLY A 1 48 ? 9.722 3.261 -3.754 1.00 0.00 48 GLY A CA 18
ATOM 17447 C C . GLY A 1 48 ? 9.031 3.285 -2.405 1.00 0.00 48 GLY A C 18
ATOM 17448 O O . GLY A 1 48 ? 9.678 3.145 -1.368 1.00 0.00 48 GLY A O 18
ATOM 17452 N N . GLU A 1 49 ? 7.714 3.463 -2.419 1.00 0.00 49 GLU A N 18
ATOM 17453 C CA . GLU A 1 49 ? 6.937 3.508 -1.186 1.00 0.00 49 GLU A CA 18
ATOM 17454 C C . GLU A 1 49 ? 6.691 2.101 -0.646 1.00 0.00 49 GLU A C 18
ATOM 17455 O O . GLU A 1 49 ? 6.013 1.292 -1.279 1.00 0.00 49 GLU A O 18
ATOM 17467 N N . ARG A 1 50 ? 7.249 1.818 0.526 1.00 0.00 50 ARG A N 18
ATOM 17468 C CA . ARG A 1 50 ? 7.092 0.509 1.150 1.00 0.00 50 ARG A CA 18
ATOM 17469 C C . ARG A 1 50 ? 5.618 0.128 1.252 1.00 0.00 50 ARG A C 18
ATOM 17470 O O . ARG A 1 50 ? 5.263 -1.047 1.161 1.00 0.00 50 ARG A O 18
ATOM 17491 N N . VAL A 1 51 ? 4.765 1.130 1.441 1.00 0.00 51 VAL A N 18
ATOM 17492 C CA . VAL A 1 51 ? 3.330 0.900 1.554 1.00 0.00 51 VAL A CA 18
ATOM 17493 C C . VAL A 1 51 ? 2.540 2.132 1.127 1.00 0.00 51 VAL A C 18
ATOM 17494 O O . VAL A 1 51 ? 2.883 3.258 1.491 1.00 0.00 51 VAL A O 18
ATOM 17507 N N . ILE A 1 52 ? 1.483 1.912 0.353 1.00 0.00 52 ILE A N 18
ATOM 17508 C CA . ILE A 1 52 ? 0.644 3.005 -0.122 1.00 0.00 52 ILE A CA 18
ATOM 17509 C C . ILE A 1 52 ? -0.757 2.922 0.475 1.00 0.00 52 ILE A C 18
ATOM 17510 O O . ILE A 1 52 ? -1.194 1.860 0.919 1.00 0.00 52 ILE A O 18
ATOM 17526 N N . THR A 1 53 ? -1.460 4.051 0.481 1.00 0.00 53 THR A N 18
ATOM 17527 C CA . THR A 1 53 ? -2.812 4.107 1.022 1.00 0.00 53 THR A CA 18
ATOM 17528 C C . THR A 1 53 ? -3.803 4.599 -0.026 1.00 0.00 53 THR A C 18
ATOM 17529 O O . THR A 1 53 ? -3.421 5.243 -1.004 1.00 0.00 53 THR A O 18
ATOM 17540 N N . CYS A 1 54 ? -5.079 4.294 0.184 1.00 0.00 54 CYS A N 18
ATOM 17541 C CA . CYS A 1 54 ? -6.127 4.706 -0.743 1.00 0.00 54 CYS A CA 18
ATOM 17542 C C . CYS A 1 54 ? -6.748 6.030 -0.308 1.00 0.00 54 CYS A C 18
ATOM 17543 O O . CYS A 1 54 ? -6.934 6.277 0.884 1.00 0.00 54 CYS A O 18
ATOM 17550 N N . GLN A 1 55 ? -7.066 6.876 -1.282 1.00 0.00 55 GLN A N 18
ATOM 17551 C CA . GLN A 1 55 ? -7.666 8.175 -0.999 1.00 0.00 55 GLN A CA 18
ATOM 17552 C C . GLN A 1 55 ? -9.142 8.188 -1.382 1.00 0.00 55 GLN A C 18
ATOM 17553 O O . GLN A 1 55 ? -9.673 7.194 -1.877 1.00 0.00 55 GLN A O 18
ATOM 17567 N N . GLN A 1 56 ? -9.799 9.320 -1.148 1.00 0.00 56 GLN A N 18
ATOM 17568 C CA . GLN A 1 56 ? -11.215 9.461 -1.467 1.00 0.00 56 GLN A CA 18
ATOM 17569 C C . GLN A 1 56 ? -11.422 9.601 -2.972 1.00 0.00 56 GLN A C 18
ATOM 17570 O O . GLN A 1 56 ? -12.549 9.548 -3.460 1.00 0.00 56 GLN A O 18
ATOM 17584 N N . ASN A 1 57 ? -10.325 9.782 -3.701 1.00 0.00 57 ASN A N 18
ATOM 17585 C CA . ASN A 1 57 ? -10.387 9.931 -5.150 1.00 0.00 57 ASN A CA 18
ATOM 17586 C C . ASN A 1 57 ? -10.097 8.605 -5.847 1.00 0.00 57 ASN A C 18
ATOM 17587 O O . ASN A 1 57 ? -9.651 8.579 -6.993 1.00 0.00 57 ASN A O 18
ATOM 17598 N N . ASN A 1 58 ? -10.354 7.506 -5.145 1.00 0.00 58 ASN A N 18
ATOM 17599 C CA . ASN A 1 58 ? -10.121 6.176 -5.696 1.00 0.00 58 ASN A CA 18
ATOM 17600 C C . ASN A 1 58 ? -8.721 6.072 -6.294 1.00 0.00 58 ASN A C 18
ATOM 17601 O O . ASN A 1 58 ? -8.502 5.346 -7.262 1.00 0.00 58 ASN A O 18
ATOM 17612 N N . GLN A 1 59 ? -7.778 6.804 -5.708 1.00 0.00 59 GLN A N 18
ATOM 17613 C CA . GLN A 1 59 ? -6.400 6.794 -6.183 1.00 0.00 59 GLN A CA 18
ATOM 17614 C C . GLN A 1 59 ? -5.432 6.514 -5.039 1.00 0.00 59 GLN A C 18
ATOM 17615 O O . GLN A 1 59 ? -5.743 6.765 -3.874 1.00 0.00 59 GLN A O 18
ATOM 17629 N N . TRP A 1 60 ? -4.258 5.993 -5.377 1.00 0.00 60 TRP A N 18
ATOM 17630 C CA . TRP A 1 60 ? -3.244 5.679 -4.377 1.00 0.00 60 TRP A CA 18
ATOM 17631 C C . TRP A 1 60 ? -2.300 6.858 -4.170 1.00 0.00 60 TRP A C 18
ATOM 17632 O O . TRP A 1 60 ? -1.873 7.499 -5.131 1.00 0.00 60 TRP A O 18
ATOM 17653 N N . SER A 1 61 ? -1.977 7.139 -2.912 1.00 0.00 61 SER A N 18
ATOM 17654 C CA . SER A 1 61 ? -1.085 8.244 -2.579 1.00 0.00 61 SER A CA 18
ATOM 17655 C C . SER A 1 61 ? 0.261 8.084 -3.279 1.00 0.00 61 SER A C 18
ATOM 17656 O O . SER A 1 61 ? 0.989 9.056 -3.478 1.00 0.00 61 SER A O 18
ATOM 17664 N N . GLY A 1 62 ? 0.586 6.849 -3.650 1.00 0.00 62 GLY A N 18
ATOM 17665 C CA . GLY A 1 62 ? 1.844 6.584 -4.323 1.00 0.00 62 GLY A CA 18
ATOM 17666 C C . GLY A 1 62 ? 1.793 5.329 -5.173 1.00 0.00 62 GLY A C 18
ATOM 17667 O O . GLY A 1 62 ? 0.958 4.454 -4.949 1.00 0.00 62 GLY A O 18
ATOM 17671 N N . ASN A 1 63 ? 2.688 5.242 -6.151 1.00 0.00 63 ASN A N 18
ATOM 17672 C CA . ASN A 1 63 ? 2.741 4.087 -7.039 1.00 0.00 63 ASN A CA 18
ATOM 17673 C C . ASN A 1 63 ? 3.440 2.912 -6.362 1.00 0.00 63 ASN A C 18
ATOM 17674 O O . ASN A 1 63 ? 4.231 3.095 -5.436 1.00 0.00 63 ASN A O 18
ATOM 17685 N N . LYS A 1 64 ? 3.145 1.704 -6.831 1.00 0.00 64 LYS A N 18
ATOM 17686 C CA . LYS A 1 64 ? 3.746 0.499 -6.274 1.00 0.00 64 LYS A CA 18
ATOM 17687 C C . LYS A 1 64 ? 5.265 0.623 -6.219 1.00 0.00 64 LYS A C 18
ATOM 17688 O O . LYS A 1 64 ? 5.895 1.219 -7.094 1.00 0.00 64 LYS A O 18
ATOM 17707 N N . PRO A 1 65 ? 5.870 0.047 -5.170 1.00 0.00 65 PRO A N 18
ATOM 17708 C CA . PRO A 1 65 ? 7.323 0.078 -4.978 1.00 0.00 65 PRO A CA 18
ATOM 17709 C C . PRO A 1 65 ? 8.061 -0.780 -5.999 1.00 0.00 65 PRO A C 18
ATOM 17710 O O . PRO A 1 65 ? 7.445 -1.539 -6.747 1.00 0.00 65 PRO A O 18
ATOM 17721 N N . SER A 1 66 ? 9.384 -0.655 -6.024 1.00 0.00 66 SER A N 18
ATOM 17722 C CA . SER A 1 66 ? 10.206 -1.418 -6.957 1.00 0.00 66 SER A CA 18
ATOM 17723 C C . SER A 1 66 ? 11.627 -1.576 -6.424 1.00 0.00 66 SER A C 18
ATOM 17724 O O . SER A 1 66 ? 12.237 -0.614 -5.956 1.00 0.00 66 SER A O 18
ATOM 17732 N N . CYS A 1 67 ? 12.149 -2.796 -6.500 1.00 0.00 67 CYS A N 18
ATOM 17733 C CA . CYS A 1 67 ? 13.497 -3.082 -6.026 1.00 0.00 67 CYS A CA 18
ATOM 17734 C C . CYS A 1 67 ? 14.403 -3.496 -7.182 1.00 0.00 67 CYS A C 18
ATOM 17735 O O . CYS A 1 67 ? 14.239 -4.571 -7.759 1.00 0.00 67 CYS A O 18
ATOM 17742 N N . SER A 1 68 ? 15.360 -2.635 -7.514 1.00 0.00 68 SER A N 18
ATOM 17743 C CA . SER A 1 68 ? 16.291 -2.909 -8.603 1.00 0.00 68 SER A CA 18
ATOM 17744 C C . SER A 1 68 ? 17.498 -3.695 -8.101 1.00 0.00 68 SER A C 18
ATOM 17745 O O . SER A 1 68 ? 18.207 -3.254 -7.197 1.00 0.00 68 SER A O 18
ATOM 17753 N N . GLY A 1 69 ? 17.726 -4.862 -8.695 1.00 0.00 69 GLY A N 18
ATOM 17754 C CA . GLY A 1 69 ? 18.847 -5.692 -8.296 1.00 0.00 69 GLY A CA 18
ATOM 17755 C C . GLY A 1 69 ? 20.065 -5.482 -9.174 1.00 0.00 69 GLY A C 18
ATOM 17756 O O . GLY A 1 69 ? 19.975 -4.947 -10.279 1.00 0.00 69 GLY A O 18
ATOM 17760 N N . PRO A 1 70 ? 21.237 -5.908 -8.679 1.00 0.00 70 PRO A N 18
ATOM 17761 C CA . PRO A 1 70 ? 22.501 -5.773 -9.409 1.00 0.00 70 PRO A CA 18
ATOM 17762 C C . PRO A 1 70 ? 22.568 -6.692 -10.625 1.00 0.00 70 PRO A C 18
ATOM 17763 O O . PRO A 1 70 ? 23.080 -7.808 -10.543 1.00 0.00 70 PRO A O 18
ATOM 17774 N N . SER A 1 71 ? 22.049 -6.215 -11.751 1.00 0.00 71 SER A N 18
ATOM 17775 C CA . SER A 1 71 ? 22.048 -6.995 -12.983 1.00 0.00 71 SER A CA 18
ATOM 17776 C C . SER A 1 71 ? 23.439 -7.546 -13.278 1.00 0.00 71 SER A C 18
ATOM 17777 O O . SER A 1 71 ? 24.358 -6.797 -13.610 1.00 0.00 71 SER A O 18
ATOM 17785 N N . SER A 1 72 ? 23.586 -8.861 -13.155 1.00 0.00 72 SER A N 18
ATOM 17786 C CA . SER A 1 72 ? 24.866 -9.514 -13.405 1.00 0.00 72 SER A CA 18
ATOM 17787 C C . SER A 1 72 ? 25.522 -8.960 -14.666 1.00 0.00 72 SER A C 18
ATOM 17788 O O . SER A 1 72 ? 25.058 -9.204 -15.779 1.00 0.00 72 SER A O 18
ATOM 17796 N N . GLY A 1 73 ? 26.605 -8.210 -14.482 1.00 0.00 73 GLY A N 18
ATOM 17797 C CA . GLY A 1 73 ? 27.308 -7.632 -15.613 1.00 0.00 73 GLY A CA 18
ATOM 17798 C C . GLY A 1 73 ? 27.988 -8.681 -16.471 1.00 0.00 73 GLY A C 18
ATOM 17799 O O . GLY A 1 73 ? 28.378 -9.739 -15.977 1.00 0.00 73 GLY A O 18
ATOM 17803 N N . GLY A 1 1 ? -6.350 -21.601 -21.714 1.00 0.00 1 GLY A N 19
ATOM 17804 C CA . GLY A 1 1 ? -5.702 -20.485 -21.049 1.00 0.00 1 GLY A CA 19
ATOM 17805 C C . GLY A 1 1 ? -6.657 -19.340 -20.774 1.00 0.00 1 GLY A C 19
ATOM 17806 O O . GLY A 1 1 ? -7.874 -19.523 -20.780 1.00 0.00 1 GLY A O 19
ATOM 17810 N N . SER A 1 2 ? -6.105 -18.156 -20.531 1.00 0.00 2 SER A N 19
ATOM 17811 C CA . SER A 1 2 ? -6.915 -16.978 -20.247 1.00 0.00 2 SER A CA 19
ATOM 17812 C C . SER A 1 2 ? -6.469 -15.793 -21.098 1.00 0.00 2 SER A C 19
ATOM 17813 O O . SER A 1 2 ? -5.403 -15.823 -21.714 1.00 0.00 2 SER A O 19
ATOM 17821 N N . SER A 1 3 ? -7.292 -14.750 -21.127 1.00 0.00 3 SER A N 19
ATOM 17822 C CA . SER A 1 3 ? -6.985 -13.555 -21.905 1.00 0.00 3 SER A CA 19
ATOM 17823 C C . SER A 1 3 ? -6.437 -12.449 -21.008 1.00 0.00 3 SER A C 19
ATOM 17824 O O . SER A 1 3 ? -5.511 -11.731 -21.384 1.00 0.00 3 SER A O 19
ATOM 17832 N N . GLY A 1 4 ? -7.019 -12.317 -19.820 1.00 0.00 4 GLY A N 19
ATOM 17833 C CA . GLY A 1 4 ? -6.577 -11.296 -18.887 1.00 0.00 4 GLY A CA 19
ATOM 17834 C C . GLY A 1 4 ? -7.732 -10.639 -18.157 1.00 0.00 4 GLY A C 19
ATOM 17835 O O . GLY A 1 4 ? -7.694 -10.481 -16.937 1.00 0.00 4 GLY A O 19
ATOM 17839 N N . SER A 1 5 ? -8.761 -10.255 -18.905 1.00 0.00 5 SER A N 19
ATOM 17840 C CA . SER A 1 5 ? -9.930 -9.606 -18.322 1.00 0.00 5 SER A CA 19
ATOM 17841 C C . SER A 1 5 ? -9.512 -8.532 -17.322 1.00 0.00 5 SER A C 19
ATOM 17842 O O . SER A 1 5 ? -10.134 -8.371 -16.272 1.00 0.00 5 SER A O 19
ATOM 17850 N N . SER A 1 6 ? -8.455 -7.800 -17.657 1.00 0.00 6 SER A N 19
ATOM 17851 C CA . SER A 1 6 ? -7.951 -6.743 -16.787 1.00 0.00 6 SER A CA 19
ATOM 17852 C C . SER A 1 6 ? -8.894 -5.544 -16.786 1.00 0.00 6 SER A C 19
ATOM 17853 O O . SER A 1 6 ? -8.626 -4.528 -17.427 1.00 0.00 6 SER A O 19
ATOM 17861 N N . GLY A 1 7 ? -10.001 -5.670 -16.061 1.00 0.00 7 GLY A N 19
ATOM 17862 C CA . GLY A 1 7 ? -10.969 -4.591 -15.989 1.00 0.00 7 GLY A CA 19
ATOM 17863 C C . GLY A 1 7 ? -10.650 -3.599 -14.889 1.00 0.00 7 GLY A C 19
ATOM 17864 O O . GLY A 1 7 ? -10.315 -3.989 -13.771 1.00 0.00 7 GLY A O 19
ATOM 17868 N N . GLU A 1 8 ? -10.752 -2.312 -15.207 1.00 0.00 8 GLU A N 19
ATOM 17869 C CA . GLU A 1 8 ? -10.469 -1.261 -14.236 1.00 0.00 8 GLU A CA 19
ATOM 17870 C C . GLU A 1 8 ? -11.616 -1.117 -13.240 1.00 0.00 8 GLU A C 19
ATOM 17871 O O . GLU A 1 8 ? -12.323 -0.109 -13.234 1.00 0.00 8 GLU A O 19
ATOM 17883 N N . ILE A 1 9 ? -11.795 -2.132 -12.401 1.00 0.00 9 ILE A N 19
ATOM 17884 C CA . ILE A 1 9 ? -12.856 -2.118 -11.402 1.00 0.00 9 ILE A CA 19
ATOM 17885 C C . ILE A 1 9 ? -12.616 -1.030 -10.361 1.00 0.00 9 ILE A C 19
ATOM 17886 O O . ILE A 1 9 ? -11.531 -0.934 -9.788 1.00 0.00 9 ILE A O 19
ATOM 17902 N N . GLU A 1 10 ? -13.637 -0.213 -10.120 1.00 0.00 10 GLU A N 19
ATOM 17903 C CA . GLU A 1 10 ? -13.536 0.868 -9.146 1.00 0.00 10 GLU A CA 19
ATOM 17904 C C . GLU A 1 10 ? -14.444 0.606 -7.947 1.00 0.00 10 GLU A C 19
ATOM 17905 O O . GLU A 1 10 ? -14.482 1.392 -7.000 1.00 0.00 10 GLU A O 19
ATOM 17917 N N . LYS A 1 11 ? -15.174 -0.503 -7.997 1.00 0.00 11 LYS A N 19
ATOM 17918 C CA . LYS A 1 11 ? -16.082 -0.870 -6.916 1.00 0.00 11 LYS A CA 19
ATOM 17919 C C . LYS A 1 11 ? -15.341 -1.624 -5.816 1.00 0.00 11 LYS A C 19
ATOM 17920 O O . LYS A 1 11 ? -14.727 -2.660 -6.066 1.00 0.00 11 LYS A O 19
ATOM 17939 N N . GLY A 1 12 ? -15.406 -1.098 -4.597 1.00 0.00 12 GLY A N 19
ATOM 17940 C CA . GLY A 1 12 ? -14.738 -1.735 -3.477 1.00 0.00 12 GLY A CA 19
ATOM 17941 C C . GLY A 1 12 ? -13.831 -0.782 -2.724 1.00 0.00 12 GLY A C 19
ATOM 17942 O O . GLY A 1 12 ? -14.023 -0.543 -1.533 1.00 0.00 12 GLY A O 19
ATOM 17946 N N . GLY A 1 13 ? -12.838 -0.238 -3.420 1.00 0.00 13 GLY A N 19
ATOM 17947 C CA . GLY A 1 13 ? -11.912 0.686 -2.793 1.00 0.00 13 GLY A CA 19
ATOM 17948 C C . GLY A 1 13 ? -11.020 1.387 -3.799 1.00 0.00 13 GLY A C 19
ATOM 17949 O O . GLY A 1 13 ? -11.506 2.084 -4.690 1.00 0.00 13 GLY A O 19
ATOM 17953 N N . CYS A 1 14 ? -9.712 1.203 -3.656 1.00 0.00 14 CYS A N 19
ATOM 17954 C CA . CYS A 1 14 ? -8.749 1.824 -4.558 1.00 0.00 14 CYS A CA 19
ATOM 17955 C C . CYS A 1 14 ? -9.075 1.494 -6.012 1.00 0.00 14 CYS A C 19
ATOM 17956 O O . CYS A 1 14 ? -9.502 2.359 -6.776 1.00 0.00 14 CYS A O 19
ATOM 17963 N N . GLY A 1 15 ? -8.869 0.235 -6.388 1.00 0.00 15 GLY A N 19
ATOM 17964 C CA . GLY A 1 15 ? -9.145 -0.188 -7.748 1.00 0.00 15 GLY A CA 19
ATOM 17965 C C . GLY A 1 15 ? -8.308 -1.380 -8.166 1.00 0.00 15 GLY A C 19
ATOM 17966 O O . GLY A 1 15 ? -8.645 -2.523 -7.855 1.00 0.00 15 GLY A O 19
ATOM 17970 N N . ASP A 1 16 ? -7.216 -1.116 -8.874 1.00 0.00 16 ASP A N 19
ATOM 17971 C CA . ASP A 1 16 ? -6.329 -2.176 -9.337 1.00 0.00 16 ASP A CA 19
ATOM 17972 C C . ASP A 1 16 ? -5.019 -1.598 -9.864 1.00 0.00 16 ASP A C 19
ATOM 17973 O O . ASP A 1 16 ? -4.823 -1.440 -11.069 1.00 0.00 16 ASP A O 19
ATOM 17982 N N . PRO A 1 17 ? -4.101 -1.273 -8.942 1.00 0.00 17 PRO A N 19
ATOM 17983 C CA . PRO A 1 17 ? -2.795 -0.706 -9.290 1.00 0.00 17 PRO A CA 19
ATOM 17984 C C . PRO A 1 17 ? -1.888 -1.721 -9.977 1.00 0.00 17 PRO A C 19
ATOM 17985 O O . PRO A 1 17 ? -1.285 -1.431 -11.010 1.00 0.00 17 PRO A O 19
ATOM 17996 N N . GLY A 1 18 ? -1.795 -2.914 -9.396 1.00 0.00 18 GLY A N 19
ATOM 17997 C CA . GLY A 1 18 ? -0.959 -3.954 -9.967 1.00 0.00 18 GLY A CA 19
ATOM 17998 C C . GLY A 1 18 ? 0.123 -4.417 -9.013 1.00 0.00 18 GLY A C 19
ATOM 17999 O O . GLY A 1 18 ? 0.392 -3.763 -8.004 1.00 0.00 18 GLY A O 19
ATOM 18003 N N . ILE A 1 19 ? 0.745 -5.548 -9.329 1.00 0.00 19 ILE A N 19
ATOM 18004 C CA . ILE A 1 19 ? 1.803 -6.098 -8.491 1.00 0.00 19 ILE A CA 19
ATOM 18005 C C . ILE A 1 19 ? 3.144 -6.080 -9.217 1.00 0.00 19 ILE A C 19
ATOM 18006 O O . ILE A 1 19 ? 3.239 -6.384 -10.406 1.00 0.00 19 ILE A O 19
ATOM 18022 N N . PRO A 1 20 ? 4.208 -5.717 -8.485 1.00 0.00 20 PRO A N 19
ATOM 18023 C CA . PRO A 1 20 ? 5.565 -5.653 -9.038 1.00 0.00 20 PRO A CA 19
ATOM 18024 C C . PRO A 1 20 ? 6.128 -7.035 -9.351 1.00 0.00 20 PRO A C 19
ATOM 18025 O O . PRO A 1 20 ? 6.075 -7.940 -8.520 1.00 0.00 20 PRO A O 19
ATOM 18036 N N . ALA A 1 21 ? 6.669 -7.189 -10.555 1.00 0.00 21 ALA A N 19
ATOM 18037 C CA . ALA A 1 21 ? 7.245 -8.459 -10.977 1.00 0.00 21 ALA A CA 19
ATOM 18038 C C . ALA A 1 21 ? 8.691 -8.589 -10.509 1.00 0.00 21 ALA A C 19
ATOM 18039 O O . ALA A 1 21 ? 9.508 -9.240 -11.161 1.00 0.00 21 ALA A O 19
ATOM 18046 N N . TYR A 1 22 ? 9.000 -7.965 -9.378 1.00 0.00 22 TYR A N 19
ATOM 18047 C CA . TYR A 1 22 ? 10.348 -8.008 -8.825 1.00 0.00 22 TYR A CA 19
ATOM 18048 C C . TYR A 1 22 ? 10.336 -8.552 -7.400 1.00 0.00 22 TYR A C 19
ATOM 18049 O O . TYR A 1 22 ? 11.291 -9.187 -6.957 1.00 0.00 22 TYR A O 19
ATOM 18067 N N . GLY A 1 23 ? 9.243 -8.298 -6.686 1.00 0.00 23 GLY A N 19
ATOM 18068 C CA . GLY A 1 23 ? 9.124 -8.769 -5.319 1.00 0.00 23 GLY A CA 19
ATOM 18069 C C . GLY A 1 23 ? 7.795 -9.447 -5.053 1.00 0.00 23 GLY A C 19
ATOM 18070 O O . GLY A 1 23 ? 7.261 -10.144 -5.916 1.00 0.00 23 GLY A O 19
ATOM 18074 N N . LYS A 1 24 ? 7.259 -9.246 -3.854 1.00 0.00 24 LYS A N 19
ATOM 18075 C CA . LYS A 1 24 ? 5.984 -9.843 -3.474 1.00 0.00 24 LYS A CA 19
ATOM 18076 C C . LYS A 1 24 ? 5.129 -8.851 -2.693 1.00 0.00 24 LYS A C 19
ATOM 18077 O O . LYS A 1 24 ? 5.646 -8.059 -1.904 1.00 0.00 24 LYS A O 19
ATOM 18096 N N . ARG A 1 25 ? 3.820 -8.900 -2.916 1.00 0.00 25 ARG A N 19
ATOM 18097 C CA . ARG A 1 25 ? 2.894 -8.005 -2.232 1.00 0.00 25 ARG A CA 19
ATOM 18098 C C . ARG A 1 25 ? 2.054 -8.768 -1.212 1.00 0.00 25 ARG A C 19
ATOM 18099 O O . ARG A 1 25 ? 1.763 -9.951 -1.392 1.00 0.00 25 ARG A O 19
ATOM 18120 N N . THR A 1 26 ? 1.668 -8.083 -0.141 1.00 0.00 26 THR A N 19
ATOM 18121 C CA . THR A 1 26 ? 0.863 -8.696 0.909 1.00 0.00 26 THR A CA 19
ATOM 18122 C C . THR A 1 26 ? -0.543 -8.109 0.937 1.00 0.00 26 THR A C 19
ATOM 18123 O O . THR A 1 26 ? -0.737 -6.954 1.313 1.00 0.00 26 THR A O 19
ATOM 18134 N N . GLY A 1 27 ? -1.524 -8.914 0.536 1.00 0.00 27 GLY A N 19
ATOM 18135 C CA . GLY A 1 27 ? -2.901 -8.456 0.524 1.00 0.00 27 GLY A CA 19
ATOM 18136 C C . GLY A 1 27 ? -3.444 -8.290 -0.882 1.00 0.00 27 GLY A C 19
ATOM 18137 O O . GLY A 1 27 ? -2.852 -7.591 -1.705 1.00 0.00 27 GLY A O 19
ATOM 18141 N N . SER A 1 28 ? -4.572 -8.935 -1.159 1.00 0.00 28 SER A N 19
ATOM 18142 C CA . SER A 1 28 ? -5.192 -8.860 -2.476 1.00 0.00 28 SER A CA 19
ATOM 18143 C C . SER A 1 28 ? -6.539 -8.147 -2.403 1.00 0.00 28 SER A C 19
ATOM 18144 O O . SER A 1 28 ? -7.438 -8.410 -3.202 1.00 0.00 28 SER A O 19
ATOM 18152 N N . SER A 1 29 ? -6.670 -7.241 -1.439 1.00 0.00 29 SER A N 19
ATOM 18153 C CA . SER A 1 29 ? -7.907 -6.491 -1.258 1.00 0.00 29 SER A CA 19
ATOM 18154 C C . SER A 1 29 ? -7.627 -4.995 -1.165 1.00 0.00 29 SER A C 19
ATOM 18155 O O . SER A 1 29 ? -6.646 -4.572 -0.551 1.00 0.00 29 SER A O 19
ATOM 18163 N N . PHE A 1 30 ? -8.495 -4.197 -1.778 1.00 0.00 30 PHE A N 19
ATOM 18164 C CA . PHE A 1 30 ? -8.341 -2.747 -1.767 1.00 0.00 30 PHE A CA 19
ATOM 18165 C C . PHE A 1 30 ? -9.603 -2.071 -1.237 1.00 0.00 30 PHE A C 19
ATOM 18166 O O . PHE A 1 30 ? -10.627 -2.020 -1.920 1.00 0.00 30 PHE A O 19
ATOM 18183 N N . LEU A 1 31 ? -9.521 -1.553 -0.017 1.00 0.00 31 LEU A N 19
ATOM 18184 C CA . LEU A 1 31 ? -10.656 -0.879 0.606 1.00 0.00 31 LEU A CA 19
ATOM 18185 C C . LEU A 1 31 ? -10.353 0.598 0.835 1.00 0.00 31 LEU A C 19
ATOM 18186 O O . LEU A 1 31 ? -9.215 1.041 0.677 1.00 0.00 31 LEU A O 19
ATOM 18202 N N . HIS A 1 32 ? -11.379 1.356 1.210 1.00 0.00 32 HIS A N 19
ATOM 18203 C CA . HIS A 1 32 ? -11.223 2.783 1.464 1.00 0.00 32 HIS A CA 19
ATOM 18204 C C . HIS A 1 32 ? -10.395 3.024 2.723 1.00 0.00 32 HIS A C 19
ATOM 18205 O O . HIS A 1 32 ? -10.831 2.718 3.832 1.00 0.00 32 HIS A O 19
ATOM 18219 N N . GLY A 1 33 ? -9.198 3.573 2.542 1.00 0.00 33 GLY A N 19
ATOM 18220 C CA . GLY A 1 33 ? -8.328 3.844 3.672 1.00 0.00 33 GLY A CA 19
ATOM 18221 C C . GLY A 1 33 ? -7.344 2.719 3.929 1.00 0.00 33 GLY A C 19
ATOM 18222 O O . GLY A 1 33 ? -6.531 2.796 4.850 1.00 0.00 33 GLY A O 19
ATOM 18226 N N . ASP A 1 34 ? -7.420 1.672 3.115 1.00 0.00 34 ASP A N 19
ATOM 18227 C CA . ASP A 1 34 ? -6.529 0.526 3.260 1.00 0.00 34 ASP A CA 19
ATOM 18228 C C . ASP A 1 34 ? -5.100 0.896 2.875 1.00 0.00 34 ASP A C 19
ATOM 18229 O O . ASP A 1 34 ? -4.823 2.033 2.490 1.00 0.00 34 ASP A O 19
ATOM 18238 N N . THR A 1 35 ? -4.194 -0.071 2.982 1.00 0.00 35 THR A N 19
ATOM 18239 C CA . THR A 1 35 ? -2.794 0.153 2.647 1.00 0.00 35 THR A CA 19
ATOM 18240 C C . THR A 1 35 ? -2.151 -1.113 2.094 1.00 0.00 35 THR A C 19
ATOM 18241 O O . THR A 1 35 ? -2.251 -2.185 2.693 1.00 0.00 35 THR A O 19
ATOM 18252 N N . LEU A 1 36 ? -1.491 -0.984 0.948 1.00 0.00 36 LEU A N 19
ATOM 18253 C CA . LEU A 1 36 ? -0.830 -2.119 0.314 1.00 0.00 36 LEU A CA 19
ATOM 18254 C C . LEU A 1 36 ? 0.672 -2.091 0.576 1.00 0.00 36 LEU A C 19
ATOM 18255 O O . LEU A 1 36 ? 1.374 -1.181 0.134 1.00 0.00 36 LEU A O 19
ATOM 18271 N N . THR A 1 37 ? 1.161 -3.096 1.297 1.00 0.00 37 THR A N 19
ATOM 18272 C CA . THR A 1 37 ? 2.580 -3.187 1.617 1.00 0.00 37 THR A CA 19
ATOM 18273 C C . THR A 1 37 ? 3.295 -4.151 0.677 1.00 0.00 37 THR A C 19
ATOM 18274 O O . THR A 1 37 ? 2.666 -5.005 0.051 1.00 0.00 37 THR A O 19
ATOM 18285 N N . PHE A 1 38 ? 4.613 -4.010 0.582 1.00 0.00 38 PHE A N 19
ATOM 18286 C CA . PHE A 1 38 ? 5.413 -4.869 -0.283 1.00 0.00 38 PHE A CA 19
ATOM 18287 C C . PHE A 1 38 ? 6.726 -5.250 0.395 1.00 0.00 38 PHE A C 19
ATOM 18288 O O . PHE A 1 38 ? 7.129 -4.633 1.381 1.00 0.00 38 PHE A O 19
ATOM 18305 N N . GLU A 1 39 ? 7.387 -6.271 -0.141 1.00 0.00 39 GLU A N 19
ATOM 18306 C CA . GLU A 1 39 ? 8.654 -6.736 0.413 1.00 0.00 39 GLU A CA 19
ATOM 18307 C C . GLU A 1 39 ? 9.581 -7.234 -0.692 1.00 0.00 39 GLU A C 19
ATOM 18308 O O . GLU A 1 39 ? 9.126 -7.653 -1.757 1.00 0.00 39 GLU A O 19
ATOM 18320 N N . CYS A 1 40 ? 10.883 -7.184 -0.432 1.00 0.00 40 CYS A N 19
ATOM 18321 C CA . CYS A 1 40 ? 11.875 -7.629 -1.402 1.00 0.00 40 CYS A CA 19
ATOM 18322 C C . CYS A 1 40 ? 13.006 -8.390 -0.715 1.00 0.00 40 CYS A C 19
ATOM 18323 O O . CYS A 1 40 ? 13.352 -8.129 0.437 1.00 0.00 40 CYS A O 19
ATOM 18330 N N . PRO A 1 41 ? 13.596 -9.353 -1.438 1.00 0.00 41 PRO A N 19
ATOM 18331 C CA . PRO A 1 41 ? 14.696 -10.171 -0.920 1.00 0.00 41 PRO A CA 19
ATOM 18332 C C . PRO A 1 41 ? 15.984 -9.371 -0.753 1.00 0.00 41 PRO A C 19
ATOM 18333 O O . PRO A 1 41 ? 16.110 -8.264 -1.275 1.00 0.00 41 PRO A O 19
ATOM 18344 N N . ALA A 1 42 ? 16.938 -9.940 -0.023 1.00 0.00 42 ALA A N 19
ATOM 18345 C CA . ALA A 1 42 ? 18.217 -9.281 0.210 1.00 0.00 42 ALA A CA 19
ATOM 18346 C C . ALA A 1 42 ? 18.965 -9.056 -1.100 1.00 0.00 42 ALA A C 19
ATOM 18347 O O . ALA A 1 42 ? 19.980 -8.360 -1.135 1.00 0.00 42 ALA A O 19
ATOM 18354 N N . ALA A 1 43 ? 18.457 -9.650 -2.175 1.00 0.00 43 ALA A N 19
ATOM 18355 C CA . ALA A 1 43 ? 19.077 -9.513 -3.487 1.00 0.00 43 ALA A CA 19
ATOM 18356 C C . ALA A 1 43 ? 18.662 -8.207 -4.158 1.00 0.00 43 ALA A C 19
ATOM 18357 O O . ALA A 1 43 ? 19.297 -7.758 -5.111 1.00 0.00 43 ALA A O 19
ATOM 18364 N N . PHE A 1 44 ? 17.591 -7.603 -3.653 1.00 0.00 44 PHE A N 19
ATOM 18365 C CA . PHE A 1 44 ? 17.090 -6.350 -4.204 1.00 0.00 44 PHE A CA 19
ATOM 18366 C C . PHE A 1 44 ? 16.604 -5.423 -3.094 1.00 0.00 44 PHE A C 19
ATOM 18367 O O . PHE A 1 44 ? 15.839 -5.832 -2.220 1.00 0.00 44 PHE A O 19
ATOM 18384 N N . GLU A 1 45 ? 17.055 -4.173 -3.134 1.00 0.00 45 GLU A N 19
ATOM 18385 C CA . GLU A 1 45 ? 16.668 -3.189 -2.131 1.00 0.00 45 GLU A CA 19
ATOM 18386 C C . GLU A 1 45 ? 15.371 -2.489 -2.527 1.00 0.00 45 GLU A C 19
ATOM 18387 O O . GLU A 1 45 ? 14.907 -2.612 -3.662 1.00 0.00 45 GLU A O 19
ATOM 18399 N N . LEU A 1 46 ? 14.789 -1.756 -1.584 1.00 0.00 46 LEU A N 19
ATOM 18400 C CA . LEU A 1 46 ? 13.545 -1.037 -1.833 1.00 0.00 46 LEU A CA 19
ATOM 18401 C C . LEU A 1 46 ? 13.818 0.315 -2.484 1.00 0.00 46 LEU A C 19
ATOM 18402 O O . LEU A 1 46 ? 14.640 1.094 -2.001 1.00 0.00 46 LEU A O 19
ATOM 18418 N N . VAL A 1 47 ? 13.122 0.589 -3.583 1.00 0.00 47 VAL A N 19
ATOM 18419 C CA . VAL A 1 47 ? 13.286 1.848 -4.299 1.00 0.00 47 VAL A CA 19
ATOM 18420 C C . VAL A 1 47 ? 11.954 2.573 -4.450 1.00 0.00 47 VAL A C 19
ATOM 18421 O O . VAL A 1 47 ? 11.671 3.162 -5.492 1.00 0.00 47 VAL A O 19
ATOM 18434 N N . GLY A 1 48 ? 11.137 2.525 -3.402 1.00 0.00 48 GLY A N 19
ATOM 18435 C CA . GLY A 1 48 ? 9.844 3.181 -3.438 1.00 0.00 48 GLY A CA 19
ATOM 18436 C C . GLY A 1 48 ? 9.160 3.192 -2.085 1.00 0.00 48 GLY A C 19
ATOM 18437 O O . GLY A 1 48 ? 9.809 3.013 -1.055 1.00 0.00 48 GLY A O 19
ATOM 18441 N N . GLU A 1 49 ? 7.848 3.404 -2.088 1.00 0.00 49 GLU A N 19
ATOM 18442 C CA . GLU A 1 49 ? 7.078 3.440 -0.851 1.00 0.00 49 GLU A CA 19
ATOM 18443 C C . GLU A 1 49 ? 6.726 2.029 -0.387 1.00 0.00 49 GLU A C 19
ATOM 18444 O O . GLU A 1 49 ? 5.924 1.340 -1.017 1.00 0.00 49 GLU A O 19
ATOM 18456 N N . ARG A 1 50 ? 7.334 1.606 0.717 1.00 0.00 50 ARG A N 19
ATOM 18457 C CA . ARG A 1 50 ? 7.087 0.278 1.263 1.00 0.00 50 ARG A CA 19
ATOM 18458 C C . ARG A 1 50 ? 5.589 0.004 1.373 1.00 0.00 50 ARG A C 19
ATOM 18459 O O . ARG A 1 50 ? 5.134 -1.118 1.152 1.00 0.00 50 ARG A O 19
ATOM 18480 N N . VAL A 1 51 ? 4.828 1.039 1.716 1.00 0.00 51 VAL A N 19
ATOM 18481 C CA . VAL A 1 51 ? 3.382 0.911 1.855 1.00 0.00 51 VAL A CA 19
ATOM 18482 C C . VAL A 1 51 ? 2.674 2.190 1.424 1.00 0.00 51 VAL A C 19
ATOM 18483 O O . VAL A 1 51 ? 2.988 3.278 1.906 1.00 0.00 51 VAL A O 19
ATOM 18496 N N . ILE A 1 52 ? 1.715 2.051 0.514 1.00 0.00 52 ILE A N 19
ATOM 18497 C CA . ILE A 1 52 ? 0.961 3.195 0.019 1.00 0.00 52 ILE A CA 19
ATOM 18498 C C . ILE A 1 52 ? -0.426 3.254 0.650 1.00 0.00 52 ILE A C 19
ATOM 18499 O O . ILE A 1 52 ? -0.961 2.239 1.096 1.00 0.00 52 ILE A O 19
ATOM 18515 N N . THR A 1 53 ? -1.005 4.450 0.683 1.00 0.00 53 THR A N 19
ATOM 18516 C CA . THR A 1 53 ? -2.330 4.642 1.258 1.00 0.00 53 THR A CA 19
ATOM 18517 C C . THR A 1 53 ? -3.371 4.889 0.172 1.00 0.00 53 THR A C 19
ATOM 18518 O O . THR A 1 53 ? -3.039 5.311 -0.936 1.00 0.00 53 THR A O 19
ATOM 18529 N N . CYS A 1 54 ? -4.632 4.625 0.497 1.00 0.00 54 CYS A N 19
ATOM 18530 C CA . CYS A 1 54 ? -5.723 4.819 -0.451 1.00 0.00 54 CYS A CA 19
ATOM 18531 C C . CYS A 1 54 ? -6.441 6.141 -0.191 1.00 0.00 54 CYS A C 19
ATOM 18532 O O . CYS A 1 54 ? -6.479 6.625 0.939 1.00 0.00 54 CYS A O 19
ATOM 18539 N N . GLN A 1 55 ? -7.008 6.717 -1.246 1.00 0.00 55 GLN A N 19
ATOM 18540 C CA . GLN A 1 55 ? -7.724 7.982 -1.132 1.00 0.00 55 GLN A CA 19
ATOM 18541 C C . GLN A 1 55 ? -9.204 7.800 -1.449 1.00 0.00 55 GLN A C 19
ATOM 18542 O O . GLN A 1 55 ? -9.605 6.789 -2.025 1.00 0.00 55 GLN A O 19
ATOM 18556 N N . GLN A 1 56 ? -10.011 8.786 -1.070 1.00 0.00 56 GLN A N 19
ATOM 18557 C CA . GLN A 1 56 ? -11.448 8.733 -1.314 1.00 0.00 56 GLN A CA 19
ATOM 18558 C C . GLN A 1 56 ? -11.748 8.762 -2.809 1.00 0.00 56 GLN A C 19
ATOM 18559 O O . GLN A 1 56 ? -12.765 8.236 -3.258 1.00 0.00 56 GLN A O 19
ATOM 18573 N N . ASN A 1 57 ? -10.855 9.382 -3.575 1.00 0.00 57 ASN A N 19
ATOM 18574 C CA . ASN A 1 57 ? -11.025 9.481 -5.020 1.00 0.00 57 ASN A CA 19
ATOM 18575 C C . ASN A 1 57 ? -10.459 8.249 -5.719 1.00 0.00 57 ASN A C 19
ATOM 18576 O O . ASN A 1 57 ? -10.072 8.308 -6.886 1.00 0.00 57 ASN A O 19
ATOM 18587 N N . ASN A 1 58 ? -10.415 7.133 -4.998 1.00 0.00 58 ASN A N 19
ATOM 18588 C CA . ASN A 1 58 ? -9.897 5.886 -5.549 1.00 0.00 58 ASN A CA 19
ATOM 18589 C C . ASN A 1 58 ? -8.565 6.117 -6.257 1.00 0.00 58 ASN A C 19
ATOM 18590 O O . ASN A 1 58 ? -8.308 5.548 -7.317 1.00 0.00 58 ASN A O 19
ATOM 18601 N N . GLN A 1 59 ? -7.722 6.954 -5.661 1.00 0.00 59 GLN A N 19
ATOM 18602 C CA . GLN A 1 59 ? -6.416 7.259 -6.234 1.00 0.00 59 GLN A CA 19
ATOM 18603 C C . GLN A 1 59 ? -5.303 6.987 -5.228 1.00 0.00 59 GLN A C 19
ATOM 18604 O O . GLN A 1 59 ? -5.222 7.639 -4.187 1.00 0.00 59 GLN A O 19
ATOM 18618 N N . TRP A 1 60 ? -4.448 6.022 -5.546 1.00 0.00 60 TRP A N 19
ATOM 18619 C CA . TRP A 1 60 ? -3.339 5.665 -4.669 1.00 0.00 60 TRP A CA 19
ATOM 18620 C C . TRP A 1 60 ? -2.387 6.841 -4.487 1.00 0.00 60 TRP A C 19
ATOM 18621 O O . TRP A 1 60 ? -1.999 7.493 -5.457 1.00 0.00 60 TRP A O 19
ATOM 18642 N N . SER A 1 61 ? -2.014 7.109 -3.240 1.00 0.00 61 SER A N 19
ATOM 18643 C CA . SER A 1 61 ? -1.109 8.210 -2.931 1.00 0.00 61 SER A CA 19
ATOM 18644 C C . SER A 1 61 ? 0.239 8.013 -3.617 1.00 0.00 61 SER A C 19
ATOM 18645 O O . SER A 1 61 ? 1.035 8.945 -3.724 1.00 0.00 61 SER A O 19
ATOM 18653 N N . GLY A 1 62 ? 0.489 6.792 -4.079 1.00 0.00 62 GLY A N 19
ATOM 18654 C CA . GLY A 1 62 ? 1.742 6.494 -4.749 1.00 0.00 62 GLY A CA 19
ATOM 18655 C C . GLY A 1 62 ? 1.666 5.231 -5.584 1.00 0.00 62 GLY A C 19
ATOM 18656 O O . GLY A 1 62 ? 0.876 4.334 -5.295 1.00 0.00 62 GLY A O 19
ATOM 18660 N N . ASN A 1 63 ? 2.490 5.163 -6.626 1.00 0.00 63 ASN A N 19
ATOM 18661 C CA . ASN A 1 63 ? 2.511 4.002 -7.508 1.00 0.00 63 ASN A CA 19
ATOM 18662 C C . ASN A 1 63 ? 3.195 2.817 -6.832 1.00 0.00 63 ASN A C 19
ATOM 18663 O O . ASN A 1 63 ? 3.890 2.977 -5.828 1.00 0.00 63 ASN A O 19
ATOM 18674 N N . LYS A 1 64 ? 2.993 1.628 -7.389 1.00 0.00 64 LYS A N 19
ATOM 18675 C CA . LYS A 1 64 ? 3.591 0.416 -6.843 1.00 0.00 64 LYS A CA 19
ATOM 18676 C C . LYS A 1 64 ? 5.094 0.590 -6.647 1.00 0.00 64 LYS A C 19
ATOM 18677 O O . LYS A 1 64 ? 5.774 1.251 -7.432 1.00 0.00 64 LYS A O 19
ATOM 18696 N N . PRO A 1 65 ? 5.627 -0.016 -5.576 1.00 0.00 65 PRO A N 19
ATOM 18697 C CA . PRO A 1 65 ? 7.055 0.057 -5.253 1.00 0.00 65 PRO A CA 19
ATOM 18698 C C . PRO A 1 65 ? 7.913 -0.723 -6.244 1.00 0.00 65 PRO A C 19
ATOM 18699 O O . PRO A 1 65 ? 7.398 -1.332 -7.181 1.00 0.00 65 PRO A O 19
ATOM 18710 N N . SER A 1 66 ? 9.225 -0.700 -6.029 1.00 0.00 66 SER A N 19
ATOM 18711 C CA . SER A 1 66 ? 10.155 -1.403 -6.905 1.00 0.00 66 SER A CA 19
ATOM 18712 C C . SER A 1 66 ? 11.420 -1.797 -6.150 1.00 0.00 66 SER A C 19
ATOM 18713 O O . SER A 1 66 ? 11.663 -1.331 -5.036 1.00 0.00 66 SER A O 19
ATOM 18721 N N . CYS A 1 67 ? 12.223 -2.661 -6.763 1.00 0.00 67 CYS A N 19
ATOM 18722 C CA . CYS A 1 67 ? 13.463 -3.120 -6.151 1.00 0.00 67 CYS A CA 19
ATOM 18723 C C . CYS A 1 67 ? 14.469 -3.549 -7.215 1.00 0.00 67 CYS A C 19
ATOM 18724 O O . CYS A 1 67 ? 14.215 -4.472 -7.988 1.00 0.00 67 CYS A O 19
ATOM 18731 N N . SER A 1 68 ? 15.612 -2.871 -7.248 1.00 0.00 68 SER A N 19
ATOM 18732 C CA . SER A 1 68 ? 16.655 -3.178 -8.219 1.00 0.00 68 SER A CA 19
ATOM 18733 C C . SER A 1 68 ? 17.872 -3.792 -7.533 1.00 0.00 68 SER A C 19
ATOM 18734 O O . SER A 1 68 ? 17.918 -3.904 -6.309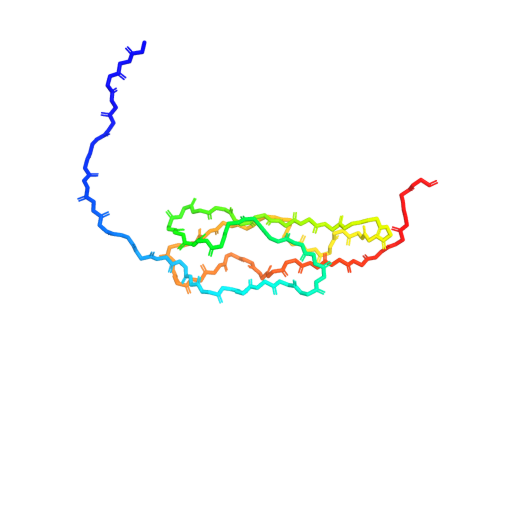 1.00 0.00 68 SER A O 19
ATOM 18742 N N . GLY A 1 69 ? 18.857 -4.189 -8.333 1.00 0.00 69 GLY A N 19
ATOM 18743 C CA . GLY A 1 69 ? 20.061 -4.787 -7.787 1.00 0.00 69 GLY A CA 19
ATOM 18744 C C . GLY A 1 69 ? 21.245 -3.841 -7.819 1.00 0.00 69 GLY A C 19
ATOM 18745 O O . GLY A 1 69 ? 21.094 -2.628 -7.970 1.00 0.00 69 GLY A O 19
ATOM 18749 N N . PRO A 1 70 ? 22.457 -4.398 -7.674 1.00 0.00 70 PRO A N 19
ATOM 18750 C CA . PRO A 1 70 ? 23.694 -3.612 -7.683 1.00 0.00 70 PRO A CA 19
ATOM 18751 C C . PRO A 1 70 ? 24.012 -3.046 -9.062 1.00 0.00 70 PRO A C 19
ATOM 18752 O O . PRO A 1 70 ? 23.904 -3.745 -10.070 1.00 0.00 70 PRO A O 19
ATOM 18763 N N . SER A 1 71 ? 24.405 -1.777 -9.100 1.00 0.00 71 SER A N 19
ATOM 18764 C CA . SER A 1 71 ? 24.735 -1.117 -10.358 1.00 0.00 71 SER A CA 19
ATOM 18765 C C . SER A 1 71 ? 26.230 -1.219 -10.649 1.00 0.00 71 SER A C 19
ATOM 18766 O O . SER A 1 71 ? 26.635 -1.525 -11.770 1.00 0.00 71 SER A O 19
ATOM 18774 N N . SER A 1 72 ? 27.044 -0.960 -9.630 1.00 0.00 72 SER A N 19
ATOM 18775 C CA . SER A 1 72 ? 28.493 -1.019 -9.777 1.00 0.00 72 SER A CA 19
ATOM 18776 C C . SER A 1 72 ? 29.115 -1.885 -8.685 1.00 0.00 72 SER A C 19
ATOM 18777 O O . SER A 1 72 ? 28.751 -1.783 -7.514 1.00 0.00 72 SER A O 19
ATOM 18785 N N . GLY A 1 73 ? 30.055 -2.738 -9.079 1.00 0.00 73 GLY A N 19
ATOM 18786 C CA . GLY A 1 73 ? 30.713 -3.610 -8.124 1.00 0.00 73 GLY A CA 19
ATOM 18787 C C . GLY A 1 73 ? 31.612 -4.631 -8.793 1.00 0.00 73 GLY A C 19
ATOM 18788 O O . GLY A 1 73 ? 32.837 -4.515 -8.744 1.00 0.00 73 GLY A O 19
ATOM 18792 N N . GLY A 1 1 ? -15.342 19.704 -12.970 1.00 0.00 1 GLY A N 20
ATOM 18793 C CA . GLY A 1 1 ? -15.643 19.257 -11.623 1.00 0.00 1 GLY A CA 20
ATOM 18794 C C . GLY A 1 1 ? -16.775 18.250 -11.586 1.00 0.00 1 GLY A C 20
ATOM 18795 O O . GLY A 1 1 ? -17.019 17.544 -12.564 1.00 0.00 1 GLY A O 20
ATOM 18799 N N . SER A 1 2 ? -17.466 18.180 -10.453 1.00 0.00 2 SER A N 20
ATOM 18800 C CA . SER A 1 2 ? -18.575 17.247 -10.290 1.00 0.00 2 SER A CA 20
ATOM 18801 C C . SER A 1 2 ? -19.873 17.992 -9.996 1.00 0.00 2 SER A C 20
ATOM 18802 O O . SER A 1 2 ? -19.946 18.790 -9.062 1.00 0.00 2 SER A O 20
ATOM 18810 N N . SER A 1 3 ? -20.897 17.725 -10.801 1.00 0.00 3 SER A N 20
ATOM 18811 C CA . SER A 1 3 ? -22.192 18.373 -10.631 1.00 0.00 3 SER A CA 20
ATOM 18812 C C . SER A 1 3 ? -23.100 17.543 -9.728 1.00 0.00 3 SER A C 20
ATOM 18813 O O . SER A 1 3 ? -23.036 16.314 -9.725 1.00 0.00 3 SER A O 20
ATOM 18821 N N . GLY A 1 4 ? -23.946 18.225 -8.962 1.00 0.00 4 GLY A N 20
ATOM 18822 C CA . GLY A 1 4 ? -24.855 17.536 -8.065 1.00 0.00 4 GLY A CA 20
ATOM 18823 C C . GLY A 1 4 ? -24.145 16.941 -6.865 1.00 0.00 4 GLY A C 20
ATOM 18824 O O . GLY A 1 4 ? -22.999 17.285 -6.580 1.00 0.00 4 GLY A O 20
ATOM 18828 N N . SER A 1 5 ? -24.829 16.045 -6.159 1.00 0.00 5 SER A N 20
ATOM 18829 C CA . SER A 1 5 ? -24.258 15.405 -4.980 1.00 0.00 5 SER A CA 20
ATOM 18830 C C . SER A 1 5 ? -23.404 14.204 -5.373 1.00 0.00 5 SER A C 20
ATOM 18831 O O . SER A 1 5 ? -23.311 13.853 -6.550 1.00 0.00 5 SER A O 20
ATOM 18839 N N . SER A 1 6 ? -22.782 13.577 -4.380 1.00 0.00 6 SER A N 20
ATOM 18840 C CA . SER A 1 6 ? -21.931 12.417 -4.621 1.00 0.00 6 SER A CA 20
ATOM 18841 C C . SER A 1 6 ? -22.556 11.493 -5.662 1.00 0.00 6 SER A C 20
ATOM 18842 O O . SER A 1 6 ? -23.760 11.543 -5.910 1.00 0.00 6 SER A O 20
ATOM 18850 N N . GLY A 1 7 ? -21.726 10.650 -6.270 1.00 0.00 7 GLY A N 20
ATOM 18851 C CA . GLY A 1 7 ? -22.214 9.727 -7.277 1.00 0.00 7 GLY A CA 20
ATOM 18852 C C . GLY A 1 7 ? -23.032 8.598 -6.682 1.00 0.00 7 GLY A C 20
ATOM 18853 O O . GLY A 1 7 ? -24.076 8.835 -6.074 1.00 0.00 7 GLY A O 20
ATOM 18857 N N . GLU A 1 8 ? -22.559 7.369 -6.858 1.00 0.00 8 GLU A N 20
ATOM 18858 C CA . GLU A 1 8 ? -23.257 6.200 -6.335 1.00 0.00 8 GLU A CA 20
ATOM 18859 C C . GLU A 1 8 ? -22.513 5.612 -5.140 1.00 0.00 8 GLU A C 20
ATOM 18860 O O . GLU A 1 8 ? -21.510 6.164 -4.687 1.00 0.00 8 GLU A O 20
ATOM 18872 N N . ILE A 1 9 ? -23.014 4.490 -4.633 1.00 0.00 9 ILE A N 20
ATOM 18873 C CA . ILE A 1 9 ? -22.397 3.827 -3.490 1.00 0.00 9 ILE A CA 20
ATOM 18874 C C . ILE A 1 9 ? -21.098 3.136 -3.891 1.00 0.00 9 ILE A C 20
ATOM 18875 O O . ILE A 1 9 ? -21.055 2.400 -4.876 1.00 0.00 9 ILE A O 20
ATOM 18891 N N . GLU A 1 10 ? -20.043 3.377 -3.119 1.00 0.00 10 GLU A N 20
ATOM 18892 C CA . GLU A 1 10 ? -18.743 2.776 -3.394 1.00 0.00 10 GLU A CA 20
ATOM 18893 C C . GLU A 1 10 ? -18.698 1.331 -2.906 1.00 0.00 10 GLU A C 20
ATOM 18894 O O . GLU A 1 10 ? -19.112 1.028 -1.787 1.00 0.00 10 GLU A O 20
ATOM 18906 N N . LYS A 1 11 ? -18.193 0.442 -3.754 1.00 0.00 11 LYS A N 20
ATOM 18907 C CA . LYS A 1 11 ? -18.091 -0.971 -3.412 1.00 0.00 11 LYS A CA 20
ATOM 18908 C C . LYS A 1 11 ? -16.900 -1.225 -2.494 1.00 0.00 11 LYS A C 20
ATOM 18909 O O . LYS A 1 11 ? -16.996 -1.987 -1.532 1.00 0.00 11 LYS A O 20
ATOM 18928 N N . GLY A 1 12 ? -15.777 -0.579 -2.796 1.00 0.00 12 GLY A N 20
ATOM 18929 C CA . GLY A 1 12 ? -14.584 -0.748 -1.987 1.00 0.00 12 GLY A CA 20
ATOM 18930 C C . GLY A 1 12 ? -13.645 0.438 -2.087 1.00 0.00 12 GLY A C 20
ATOM 18931 O O . GLY A 1 12 ? -14.062 1.584 -1.927 1.00 0.00 12 GLY A O 20
ATOM 18935 N N . GLY A 1 13 ? -12.371 0.161 -2.350 1.00 0.00 13 GLY A N 20
ATOM 18936 C CA . GLY A 1 13 ? -11.389 1.224 -2.463 1.00 0.00 13 GLY A CA 20
ATOM 18937 C C . GLY A 1 13 ? -10.907 1.417 -3.887 1.00 0.00 13 GLY A C 20
ATOM 18938 O O . GLY A 1 13 ? -11.710 1.516 -4.815 1.00 0.00 13 GLY A O 20
ATOM 18942 N N . CYS A 1 14 ? -9.590 1.473 -4.062 1.00 0.00 14 CYS A N 20
ATOM 18943 C CA . CYS A 1 14 ? -9.000 1.658 -5.382 1.00 0.00 14 CYS A CA 20
ATOM 18944 C C . CYS A 1 14 ? -9.267 0.448 -6.271 1.00 0.00 14 CYS A C 20
ATOM 18945 O O . CYS A 1 14 ? -9.918 0.558 -7.310 1.00 0.00 14 CYS A O 20
ATOM 18952 N N . GLY A 1 15 ? -8.760 -0.709 -5.856 1.00 0.00 15 GLY A N 20
ATOM 18953 C CA . GLY A 1 15 ? -8.954 -1.924 -6.625 1.00 0.00 15 GLY A CA 20
ATOM 18954 C C . GLY A 1 15 ? -7.644 -2.588 -7.000 1.00 0.00 15 GLY A C 20
ATOM 18955 O O . GLY A 1 15 ? -6.890 -3.025 -6.130 1.00 0.00 15 GLY A O 20
ATOM 18959 N N . ASP A 1 16 ? -7.372 -2.666 -8.298 1.00 0.00 16 ASP A N 20
ATOM 18960 C CA . ASP A 1 16 ? -6.144 -3.283 -8.787 1.00 0.00 16 ASP A CA 20
ATOM 18961 C C . ASP A 1 16 ? -5.238 -2.245 -9.442 1.00 0.00 16 ASP A C 20
ATOM 18962 O O . ASP A 1 16 ? -5.157 -2.140 -10.666 1.00 0.00 16 ASP A O 20
ATOM 18971 N N . PRO A 1 17 ? -4.542 -1.457 -8.609 1.00 0.00 17 PRO A N 20
ATOM 18972 C CA . PRO A 1 17 ? -3.630 -0.413 -9.085 1.00 0.00 17 PRO A CA 20
ATOM 18973 C C . PRO A 1 17 ? -2.380 -0.990 -9.742 1.00 0.00 17 PRO A C 20
ATOM 18974 O O . PRO A 1 17 ? -1.507 -0.250 -10.195 1.00 0.00 17 PRO A O 20
ATOM 18985 N N . GLY A 1 18 ? -2.302 -2.316 -9.792 1.00 0.00 18 GLY A N 20
ATOM 18986 C CA . GLY A 1 18 ? -1.155 -2.969 -10.396 1.00 0.00 18 GLY A CA 20
ATOM 18987 C C . GLY A 1 18 ? -0.269 -3.650 -9.372 1.00 0.00 18 GLY A C 20
ATOM 18988 O O . GLY A 1 18 ? -0.365 -3.371 -8.176 1.00 0.00 18 GLY A O 20
ATOM 18992 N N . ILE A 1 19 ? 0.594 -4.545 -9.840 1.00 0.00 19 ILE A N 20
ATOM 18993 C CA . ILE A 1 19 ? 1.500 -5.267 -8.955 1.00 0.00 19 ILE A CA 20
ATOM 18994 C C . ILE A 1 19 ? 2.893 -5.375 -9.565 1.00 0.00 19 ILE A C 20
ATOM 18995 O O . ILE A 1 19 ? 3.058 -5.636 -10.757 1.00 0.00 19 ILE A O 20
ATOM 19011 N N . PRO A 1 20 ? 3.922 -5.172 -8.729 1.00 0.00 20 PRO A N 20
ATOM 19012 C CA . PRO A 1 20 ? 5.321 -5.243 -9.163 1.00 0.00 20 PRO A CA 20
ATOM 19013 C C . PRO A 1 20 ? 5.750 -6.667 -9.501 1.00 0.00 20 PRO A C 20
ATOM 19014 O O . PRO A 1 20 ? 5.343 -7.622 -8.841 1.00 0.00 20 PRO A O 20
ATOM 19025 N N . ALA A 1 21 ? 6.576 -6.801 -10.534 1.00 0.00 21 ALA A N 20
ATOM 19026 C CA . ALA A 1 21 ? 7.062 -8.108 -10.958 1.00 0.00 21 ALA A CA 20
ATOM 19027 C C . ALA A 1 21 ? 8.421 -8.416 -10.337 1.00 0.00 21 ALA A C 20
ATOM 19028 O O . ALA A 1 21 ? 9.239 -9.122 -10.928 1.00 0.00 21 ALA A O 20
ATOM 19035 N N . TYR A 1 22 ? 8.655 -7.883 -9.143 1.00 0.00 22 TYR A N 20
ATOM 19036 C CA . TYR A 1 22 ? 9.916 -8.099 -8.444 1.00 0.00 22 TYR A CA 20
ATOM 19037 C C . TYR A 1 22 ? 9.697 -8.891 -7.158 1.00 0.00 22 TYR A C 20
ATOM 19038 O O . TYR A 1 22 ? 10.651 -9.289 -6.491 1.00 0.00 22 TYR A O 20
ATOM 19056 N N . GLY A 1 23 ? 8.431 -9.116 -6.818 1.00 0.00 23 GLY A N 20
ATOM 19057 C CA . GLY A 1 23 ? 8.108 -9.860 -5.614 1.00 0.00 23 GLY A CA 20
ATOM 19058 C C . GLY A 1 23 ? 6.623 -10.131 -5.481 1.00 0.00 23 GLY A C 20
ATOM 19059 O O . GLY A 1 23 ? 5.942 -10.399 -6.471 1.00 0.00 23 GLY A O 20
ATOM 19063 N N . LYS A 1 24 ? 6.118 -10.064 -4.254 1.00 0.00 24 LYS A N 20
ATOM 19064 C CA . LYS A 1 24 ? 4.704 -10.304 -3.993 1.00 0.00 24 LYS A CA 20
ATOM 19065 C C . LYS A 1 24 ? 4.127 -9.223 -3.085 1.00 0.00 24 LYS A C 20
ATOM 19066 O O . LYS A 1 24 ? 4.867 -8.487 -2.433 1.00 0.00 24 LYS A O 20
ATOM 19085 N N . ARG A 1 25 ? 2.802 -9.135 -3.046 1.00 0.00 25 ARG A N 20
ATOM 19086 C CA . ARG A 1 25 ? 2.126 -8.144 -2.216 1.00 0.00 25 ARG A CA 20
ATOM 19087 C C . ARG A 1 25 ? 1.270 -8.821 -1.150 1.00 0.00 25 ARG A C 20
ATOM 19088 O O . ARG A 1 25 ? 0.778 -9.933 -1.346 1.00 0.00 25 ARG A O 20
ATOM 19109 N N . THR A 1 26 ? 1.095 -8.142 -0.020 1.00 0.00 26 THR A N 20
ATOM 19110 C CA . THR A 1 26 ? 0.300 -8.678 1.078 1.00 0.00 26 THR A CA 20
ATOM 19111 C C . THR A 1 26 ? -1.123 -8.131 1.044 1.00 0.00 26 THR A C 20
ATOM 19112 O O . THR A 1 26 ? -1.375 -7.063 0.488 1.00 0.00 26 THR A O 20
ATOM 19123 N N . GLY A 1 27 ? -2.051 -8.871 1.644 1.00 0.00 27 GLY A N 20
ATOM 19124 C CA . GLY A 1 27 ? -3.437 -8.443 1.671 1.00 0.00 27 GLY A CA 20
ATOM 19125 C C . GLY A 1 27 ? -4.134 -8.648 0.341 1.00 0.00 27 GLY A C 20
ATOM 19126 O O . GLY A 1 27 ? -3.509 -8.551 -0.716 1.00 0.00 27 GLY A O 20
ATOM 19130 N N . SER A 1 28 ? -5.430 -8.934 0.391 1.00 0.00 28 SER A N 20
ATOM 19131 C CA . SER A 1 28 ? -6.211 -9.159 -0.819 1.00 0.00 28 SER A CA 20
ATOM 19132 C C . SER A 1 28 ? -7.437 -8.251 -0.851 1.00 0.00 28 SER A C 20
ATOM 19133 O O . SER A 1 28 ? -8.421 -8.542 -1.533 1.00 0.00 28 SER A O 20
ATOM 19141 N N . SER A 1 29 ? -7.370 -7.151 -0.109 1.00 0.00 29 SER A N 20
ATOM 19142 C CA . SER A 1 29 ? -8.475 -6.201 -0.049 1.00 0.00 29 SER A CA 20
ATOM 19143 C C . SER A 1 29 ? -7.976 -4.773 -0.244 1.00 0.00 29 SER A C 20
ATOM 19144 O O . SER A 1 29 ? -6.915 -4.400 0.257 1.00 0.00 29 SER A O 20
ATOM 19152 N N . PHE A 1 30 ? -8.748 -3.978 -0.977 1.00 0.00 30 PHE A N 20
ATOM 19153 C CA . PHE A 1 30 ? -8.385 -2.590 -1.240 1.00 0.00 30 PHE A CA 20
ATOM 19154 C C . PHE A 1 30 ? -9.560 -1.658 -0.960 1.00 0.00 30 PHE A C 20
ATOM 19155 O O . PHE A 1 30 ? -10.522 -1.605 -1.727 1.00 0.00 30 PHE A O 20
ATOM 19172 N N . LEU A 1 31 ? -9.474 -0.924 0.144 1.00 0.00 31 LEU A N 20
ATOM 19173 C CA . LEU A 1 31 ? -10.530 0.007 0.528 1.00 0.00 31 LEU A CA 20
ATOM 19174 C C . LEU A 1 31 ? -10.021 1.445 0.508 1.00 0.00 31 LEU A C 20
ATOM 19175 O O . LEU A 1 31 ? -8.821 1.688 0.380 1.00 0.00 31 LEU A O 20
ATOM 19191 N N . HIS A 1 32 ? -10.942 2.395 0.637 1.00 0.00 32 HIS A N 20
ATOM 19192 C CA . HIS A 1 32 ? -10.587 3.809 0.637 1.00 0.00 32 HIS A CA 20
ATOM 19193 C C . HIS A 1 32 ? -9.805 4.173 1.895 1.00 0.00 32 HIS A C 20
ATOM 19194 O O . HIS A 1 32 ? -10.319 4.852 2.783 1.00 0.00 32 HIS A O 20
ATOM 19208 N N . GLY A 1 33 ? -8.558 3.716 1.964 1.00 0.00 33 GLY A N 20
ATOM 19209 C CA . GLY A 1 33 ? -7.725 4.003 3.117 1.00 0.00 33 GLY A CA 20
ATOM 19210 C C . GLY A 1 33 ? -6.786 2.862 3.453 1.00 0.00 33 GLY A C 20
ATOM 19211 O O . GLY A 1 33 ? -5.769 3.061 4.118 1.00 0.00 33 GLY A O 20
ATOM 19215 N N . ASP A 1 34 ? -7.127 1.663 2.993 1.00 0.00 34 ASP A N 20
ATOM 19216 C CA . ASP A 1 34 ? -6.306 0.485 3.249 1.00 0.00 34 ASP A CA 20
ATOM 19217 C C . ASP A 1 34 ? -4.842 0.761 2.922 1.00 0.00 34 ASP A C 20
ATOM 19218 O O . ASP A 1 34 ? -4.492 1.845 2.454 1.00 0.00 34 ASP A O 20
ATOM 19227 N N . THR A 1 35 ? -3.988 -0.227 3.173 1.00 0.00 35 THR A N 20
ATOM 19228 C CA . THR A 1 35 ? -2.562 -0.090 2.908 1.00 0.00 35 THR A CA 20
ATOM 19229 C C . THR A 1 35 ? -1.969 -1.399 2.401 1.00 0.00 35 THR A C 20
ATOM 19230 O O . THR A 1 35 ? -2.150 -2.453 3.012 1.00 0.00 35 THR A O 20
ATOM 19241 N N . LEU A 1 36 ? -1.259 -1.327 1.280 1.00 0.00 36 LEU A N 20
ATOM 19242 C CA . LEU A 1 36 ? -0.637 -2.508 0.690 1.00 0.00 36 LEU A CA 20
ATOM 19243 C C . LEU A 1 36 ? 0.883 -2.419 0.769 1.00 0.00 36 LEU A C 20
ATOM 19244 O O . LEU A 1 36 ? 1.498 -1.539 0.165 1.00 0.00 36 LEU A O 20
ATOM 19260 N N . THR A 1 37 ? 1.487 -3.339 1.516 1.00 0.00 37 THR A N 20
ATOM 19261 C CA . THR A 1 37 ? 2.935 -3.366 1.673 1.00 0.00 37 THR A CA 20
ATOM 19262 C C . THR A 1 37 ? 3.572 -4.377 0.727 1.00 0.00 37 THR A C 20
ATOM 19263 O O . THR A 1 37 ? 3.014 -5.446 0.477 1.00 0.00 37 THR A O 20
ATOM 19274 N N . PHE A 1 38 ? 4.744 -4.033 0.202 1.00 0.00 38 PHE A N 20
ATOM 19275 C CA . PHE A 1 38 ? 5.457 -4.912 -0.718 1.00 0.00 38 PHE A CA 20
ATOM 19276 C C . PHE A 1 38 ? 6.844 -5.251 -0.181 1.00 0.00 38 PHE A C 20
ATOM 19277 O O . PHE A 1 38 ? 7.301 -4.666 0.800 1.00 0.00 38 PHE A O 20
ATOM 19294 N N . GLU A 1 39 ? 7.509 -6.200 -0.832 1.00 0.00 39 GLU A N 20
ATOM 19295 C CA . GLU A 1 39 ? 8.843 -6.618 -0.419 1.00 0.00 39 GLU A CA 20
ATOM 19296 C C . GLU A 1 39 ? 9.546 -7.378 -1.540 1.00 0.00 39 GLU A C 20
ATOM 19297 O O . GLU A 1 39 ? 8.911 -7.832 -2.492 1.00 0.00 39 GLU A O 20
ATOM 19309 N N . CYS A 1 40 ? 10.863 -7.512 -1.421 1.00 0.00 40 CYS A N 20
ATOM 19310 C CA . CYS A 1 40 ? 11.655 -8.216 -2.423 1.00 0.00 40 CYS A CA 20
ATOM 19311 C C . CYS A 1 40 ? 12.740 -9.062 -1.763 1.00 0.00 40 CYS A C 20
ATOM 19312 O O . CYS A 1 40 ? 13.107 -8.853 -0.607 1.00 0.00 40 CYS A O 20
ATOM 19319 N N . PRO A 1 41 ? 13.266 -10.040 -2.515 1.00 0.00 41 PRO A N 20
ATOM 19320 C CA . PRO A 1 41 ? 14.317 -10.936 -2.024 1.00 0.00 41 PRO A CA 20
ATOM 19321 C C . PRO A 1 41 ? 15.652 -10.221 -1.846 1.00 0.00 41 PRO A C 20
ATOM 19322 O O . PRO A 1 41 ? 15.851 -9.121 -2.359 1.00 0.00 41 PRO A O 20
ATOM 19333 N N . ALA A 1 42 ? 16.564 -10.854 -1.115 1.00 0.00 42 ALA A N 20
ATOM 19334 C CA . ALA A 1 42 ? 17.881 -10.280 -0.871 1.00 0.00 42 ALA A CA 20
ATOM 19335 C C . ALA A 1 42 ? 18.570 -9.910 -2.181 1.00 0.00 42 ALA A C 20
ATOM 19336 O O . ALA A 1 42 ? 19.516 -9.123 -2.195 1.00 0.00 42 ALA A O 20
ATOM 19343 N N . ALA A 1 43 ? 18.089 -10.483 -3.279 1.00 0.00 43 ALA A N 20
ATOM 19344 C CA . ALA A 1 43 ? 18.658 -10.212 -4.594 1.00 0.00 43 ALA A CA 20
ATOM 19345 C C . ALA A 1 43 ? 18.382 -8.776 -5.026 1.00 0.00 43 ALA A C 20
ATOM 19346 O O . ALA A 1 43 ? 18.915 -8.307 -6.032 1.00 0.00 43 ALA A O 20
ATOM 19353 N N . PHE A 1 44 ? 17.546 -8.083 -4.260 1.00 0.00 44 PHE A N 20
ATOM 19354 C CA . PHE A 1 44 ? 17.198 -6.700 -4.565 1.00 0.00 44 PHE A CA 20
ATOM 19355 C C . PHE A 1 44 ? 16.844 -5.935 -3.294 1.00 0.00 44 PHE A C 20
ATOM 19356 O O . PHE A 1 44 ? 16.767 -6.514 -2.210 1.00 0.00 44 PHE A O 20
ATOM 19373 N N . GLU A 1 45 ? 16.631 -4.630 -3.435 1.00 0.00 45 GLU A N 20
ATOM 19374 C CA . GLU A 1 45 ? 16.288 -3.786 -2.297 1.00 0.00 45 GLU A CA 20
ATOM 19375 C C . GLU A 1 45 ? 14.997 -3.016 -2.561 1.00 0.00 45 GLU A C 20
ATOM 19376 O O . GLU A 1 45 ? 14.470 -3.028 -3.674 1.00 0.00 45 GLU A O 20
ATOM 19388 N N . LEU A 1 46 ? 14.492 -2.348 -1.530 1.00 0.00 46 LEU A N 20
ATOM 19389 C CA . LEU A 1 46 ? 13.262 -1.572 -1.649 1.00 0.00 46 LEU A CA 20
ATOM 19390 C C . LEU A 1 46 ? 13.560 -0.143 -2.093 1.00 0.00 46 LEU A C 20
ATOM 19391 O O . LEU A 1 46 ? 14.293 0.586 -1.424 1.00 0.00 46 LEU A O 20
ATOM 19407 N N . VAL A 1 47 ? 12.985 0.251 -3.224 1.00 0.00 47 VAL A N 20
ATOM 19408 C CA . VAL A 1 47 ? 13.186 1.594 -3.756 1.00 0.00 47 VAL A CA 20
ATOM 19409 C C . VAL A 1 47 ? 11.854 2.299 -3.987 1.00 0.00 47 VAL A C 20
ATOM 19410 O O . VAL A 1 47 ? 11.361 2.365 -5.112 1.00 0.00 47 VAL A O 20
ATOM 19423 N N . GLY A 1 48 ? 11.276 2.826 -2.912 1.00 0.00 48 GLY A N 20
ATOM 19424 C CA . GLY A 1 48 ? 10.005 3.520 -3.018 1.00 0.00 48 GLY A CA 20
ATOM 19425 C C . GLY A 1 48 ? 9.197 3.449 -1.738 1.00 0.00 48 GLY A C 20
ATOM 19426 O O . GLY A 1 48 ? 9.739 3.167 -0.670 1.00 0.00 48 GLY A O 20
ATOM 19430 N N . GLU A 1 49 ? 7.897 3.707 -1.845 1.00 0.00 49 GLU A N 20
ATOM 19431 C CA . GLU A 1 49 ? 7.014 3.673 -0.685 1.00 0.00 49 GLU A CA 20
ATOM 19432 C C . GLU A 1 49 ? 6.642 2.238 -0.327 1.00 0.00 49 GLU A C 20
ATOM 19433 O O . GLU A 1 49 ? 5.710 1.667 -0.894 1.00 0.00 49 GLU A O 20
ATOM 19445 N N . ARG A 1 50 ? 7.377 1.660 0.617 1.00 0.00 50 ARG A N 20
ATOM 19446 C CA . ARG A 1 50 ? 7.126 0.291 1.051 1.00 0.00 50 ARG A CA 20
ATOM 19447 C C . ARG A 1 50 ? 5.628 0.011 1.127 1.00 0.00 50 ARG A C 20
ATOM 19448 O O . ARG A 1 50 ? 5.180 -1.107 0.869 1.00 0.00 50 ARG A O 20
ATOM 19469 N N . VAL A 1 51 ? 4.857 1.034 1.484 1.00 0.00 51 VAL A N 20
ATOM 19470 C CA . VAL A 1 51 ? 3.410 0.898 1.594 1.00 0.00 51 VAL A CA 20
ATOM 19471 C C . VAL A 1 51 ? 2.700 2.142 1.070 1.00 0.00 51 VAL A C 20
ATOM 19472 O O . VAL A 1 51 ? 3.227 3.252 1.156 1.00 0.00 51 VAL A O 20
ATOM 19485 N N . ILE A 1 52 ? 1.503 1.949 0.527 1.00 0.00 52 ILE A N 20
ATOM 19486 C CA . ILE A 1 52 ? 0.720 3.055 -0.009 1.00 0.00 52 ILE A CA 20
ATOM 19487 C C . ILE A 1 52 ? -0.661 3.115 0.635 1.00 0.00 52 ILE A C 20
ATOM 19488 O O . ILE A 1 52 ? -1.045 2.222 1.391 1.00 0.00 52 ILE A O 20
ATOM 19504 N N . THR A 1 53 ? -1.406 4.173 0.328 1.00 0.00 53 THR A N 20
ATOM 19505 C CA . THR A 1 53 ? -2.745 4.349 0.876 1.00 0.00 53 THR A CA 20
ATOM 19506 C C . THR A 1 53 ? -3.713 4.850 -0.190 1.00 0.00 53 THR A C 20
ATOM 19507 O O . THR A 1 53 ? -3.438 5.830 -0.882 1.00 0.00 53 THR A O 20
ATOM 19518 N N . CYS A 1 54 ? -4.849 4.172 -0.316 1.00 0.00 54 CYS A N 20
ATOM 19519 C CA . CYS A 1 54 ? -5.859 4.547 -1.297 1.00 0.00 54 CYS A CA 20
ATOM 19520 C C . CYS A 1 54 ? -6.661 5.754 -0.818 1.00 0.00 54 CYS A C 20
ATOM 19521 O O . CYS A 1 54 ? -6.709 6.043 0.377 1.00 0.00 54 CYS A O 20
ATOM 19528 N N . GLN A 1 55 ? -7.288 6.452 -1.759 1.00 0.00 55 GLN A N 20
ATOM 19529 C CA . GLN A 1 55 ? -8.087 7.628 -1.432 1.00 0.00 55 GLN A CA 20
ATOM 19530 C C . GLN A 1 55 ? -9.549 7.414 -1.810 1.00 0.00 55 GLN A C 20
ATOM 19531 O O . GLN A 1 55 ? -9.934 6.330 -2.248 1.00 0.00 55 GLN A O 20
ATOM 19545 N N . GLN A 1 56 ? -10.358 8.455 -1.638 1.00 0.00 56 GLN A N 20
ATOM 19546 C CA . GLN A 1 56 ? -11.778 8.379 -1.961 1.00 0.00 56 GLN A CA 20
ATOM 19547 C C . GLN A 1 56 ? -11.994 8.382 -3.471 1.00 0.00 56 GLN A C 20
ATOM 19548 O O . GLN A 1 56 ? -13.065 8.020 -3.955 1.00 0.00 56 GLN A O 20
ATOM 19562 N N . ASN A 1 57 ? -10.968 8.792 -4.210 1.00 0.00 57 ASN A N 20
ATOM 19563 C CA . ASN A 1 57 ? -11.046 8.843 -5.665 1.00 0.00 57 ASN A CA 20
ATOM 19564 C C . ASN A 1 57 ? -10.178 7.758 -6.295 1.00 0.00 57 ASN A C 20
ATOM 19565 O O . ASN A 1 57 ? -9.463 8.006 -7.265 1.00 0.00 57 ASN A O 20
ATOM 19576 N N . ASN A 1 58 ? -10.247 6.554 -5.735 1.00 0.00 58 ASN A N 20
ATOM 19577 C CA . ASN A 1 58 ? -9.467 5.430 -6.241 1.00 0.00 58 ASN A CA 20
ATOM 19578 C C . ASN A 1 58 ? -8.085 5.889 -6.697 1.00 0.00 58 ASN A C 20
ATOM 19579 O O . ASN A 1 58 ? -7.600 5.475 -7.750 1.00 0.00 58 ASN A O 20
ATOM 19590 N N . GLN A 1 59 ? -7.457 6.744 -5.897 1.00 0.00 59 GLN A N 20
ATOM 19591 C CA . GLN A 1 59 ? -6.131 7.258 -6.218 1.00 0.00 59 GLN A CA 20
ATOM 19592 C C . GLN A 1 59 ? -5.182 7.094 -5.036 1.00 0.00 59 GLN A C 20
ATOM 19593 O O . GLN A 1 59 ? -5.350 7.737 -3.999 1.00 0.00 59 GLN A O 20
ATOM 19607 N N . TRP A 1 60 ? -4.187 6.231 -5.198 1.00 0.00 60 TRP A N 20
ATOM 19608 C CA . TRP A 1 60 ? -3.211 5.982 -4.143 1.00 0.00 60 TRP A CA 20
ATOM 19609 C C . TRP A 1 60 ? -2.272 7.172 -3.979 1.00 0.00 60 TRP A C 20
ATOM 19610 O O . TRP A 1 60 ? -1.612 7.590 -4.930 1.00 0.00 60 TRP A O 20
ATOM 19631 N N . SER A 1 61 ? -2.217 7.714 -2.766 1.00 0.00 61 SER A N 20
ATOM 19632 C CA . SER A 1 61 ? -1.361 8.859 -2.479 1.00 0.00 61 SER A CA 20
ATOM 19633 C C . SER A 1 61 ? 0.028 8.663 -3.077 1.00 0.00 61 SER A C 20
ATOM 19634 O O . SER A 1 61 ? 0.749 9.627 -3.332 1.00 0.00 61 SER A O 20
ATOM 19642 N N . GLY A 1 62 ? 0.398 7.404 -3.299 1.00 0.00 62 GLY A N 20
ATOM 19643 C CA . GLY A 1 62 ? 1.699 7.103 -3.865 1.00 0.00 62 GLY A CA 20
ATOM 19644 C C . GLY A 1 62 ? 1.679 5.862 -4.736 1.00 0.00 62 GLY A C 20
ATOM 19645 O O . GLY A 1 62 ? 0.848 4.975 -4.545 1.00 0.00 62 GLY A O 20
ATOM 19649 N N . ASN A 1 63 ? 2.595 5.801 -5.697 1.00 0.00 63 ASN A N 20
ATOM 19650 C CA . ASN A 1 63 ? 2.677 4.661 -6.603 1.00 0.00 63 ASN A CA 20
ATOM 19651 C C . ASN A 1 63 ? 3.347 3.472 -5.921 1.00 0.00 63 ASN A C 20
ATOM 19652 O O . ASN A 1 63 ? 3.957 3.612 -4.861 1.00 0.00 63 ASN A O 20
ATOM 19663 N N . LYS A 1 64 ? 3.229 2.300 -6.537 1.00 0.00 64 LYS A N 20
ATOM 19664 C CA . LYS A 1 64 ? 3.824 1.086 -5.992 1.00 0.00 64 LYS A CA 20
ATOM 19665 C C . LYS A 1 64 ? 5.346 1.178 -5.993 1.00 0.00 64 LYS A C 20
ATOM 19666 O O . LYS A 1 64 ? 5.953 1.821 -6.850 1.00 0.00 64 LYS A O 20
ATOM 19685 N N . PRO A 1 65 ? 5.980 0.519 -5.012 1.00 0.00 65 PRO A N 20
ATOM 19686 C CA . PRO A 1 65 ? 7.440 0.510 -4.879 1.00 0.00 65 PRO A CA 20
ATOM 19687 C C . PRO A 1 65 ? 8.118 -0.289 -5.987 1.00 0.00 65 PRO A C 20
ATOM 19688 O O . PRO A 1 65 ? 7.452 -0.932 -6.798 1.00 0.00 65 PRO A O 20
ATOM 19699 N N . SER A 1 66 ? 9.446 -0.245 -6.015 1.00 0.00 66 SER A N 20
ATOM 19700 C CA . SER A 1 66 ? 10.214 -0.962 -7.025 1.00 0.00 66 SER A CA 20
ATOM 19701 C C . SER A 1 66 ? 11.447 -1.615 -6.408 1.00 0.00 66 SER A C 20
ATOM 19702 O O . SER A 1 66 ? 11.840 -1.293 -5.287 1.00 0.00 66 SER A O 20
ATOM 19710 N N . CYS A 1 67 ? 12.054 -2.536 -7.150 1.00 0.00 67 CYS A N 20
ATOM 19711 C CA . CYS A 1 67 ? 13.243 -3.237 -6.678 1.00 0.00 67 CYS A CA 20
ATOM 19712 C C . CYS A 1 67 ? 14.352 -3.192 -7.724 1.00 0.00 67 CYS A C 20
ATOM 19713 O O . CYS A 1 67 ? 14.200 -3.713 -8.829 1.00 0.00 67 CYS A O 20
ATOM 19720 N N . SER A 1 68 ? 15.469 -2.565 -7.368 1.00 0.00 68 SER A N 20
ATOM 19721 C CA . SER A 1 68 ? 16.603 -2.449 -8.277 1.00 0.00 68 SER A CA 20
ATOM 19722 C C . SER A 1 68 ? 17.837 -3.135 -7.697 1.00 0.00 68 SER A C 20
ATOM 19723 O O . SER A 1 68 ? 18.337 -4.111 -8.254 1.00 0.00 68 SER A O 20
ATOM 19731 N N . GLY A 1 69 ? 18.322 -2.616 -6.573 1.00 0.00 69 GLY A N 20
ATOM 19732 C CA . GLY A 1 69 ? 19.493 -3.190 -5.936 1.00 0.00 69 GLY A CA 20
ATOM 19733 C C . GLY A 1 69 ? 20.677 -2.243 -5.937 1.00 0.00 69 GLY A C 20
ATOM 19734 O O . GLY A 1 69 ? 21.686 -2.478 -6.603 1.00 0.00 69 GLY A O 20
ATOM 19738 N N . PRO A 1 70 ? 20.560 -1.144 -5.179 1.00 0.00 70 PRO A N 20
ATOM 19739 C CA . PRO A 1 70 ? 21.620 -0.135 -5.079 1.00 0.00 70 PRO A CA 20
ATOM 19740 C C . PRO A 1 70 ? 22.839 -0.649 -4.321 1.00 0.00 70 PRO A C 20
ATOM 19741 O O . PRO A 1 70 ? 22.863 -1.793 -3.866 1.00 0.00 70 PRO A O 20
ATOM 19752 N N . SER A 1 71 ? 23.850 0.204 -4.187 1.00 0.00 71 SER A N 20
ATOM 19753 C CA . SER A 1 71 ? 25.074 -0.165 -3.486 1.00 0.00 71 SER A CA 20
ATOM 19754 C C . SER A 1 71 ? 25.839 1.077 -3.039 1.00 0.00 71 SER A C 20
ATOM 19755 O O . SER A 1 71 ? 25.916 2.068 -3.765 1.00 0.00 71 SER A O 20
ATOM 19763 N N . SER A 1 72 ? 26.404 1.015 -1.837 1.00 0.00 72 SER A N 20
ATOM 19764 C CA . SER A 1 72 ? 27.161 2.135 -1.290 1.00 0.00 72 SER A CA 20
ATOM 19765 C C . SER A 1 72 ? 28.626 1.757 -1.094 1.00 0.00 72 SER A C 20
ATOM 19766 O O . SER A 1 72 ? 29.041 1.386 0.003 1.00 0.00 72 SER A O 20
ATOM 19774 N N . GLY A 1 73 ? 29.404 1.856 -2.167 1.00 0.00 73 GLY A N 20
ATOM 19775 C CA . GLY A 1 73 ? 30.815 1.521 -2.094 1.00 0.00 73 GLY A CA 20
ATOM 19776 C C . GLY A 1 73 ? 31.217 0.478 -3.117 1.00 0.00 73 GLY A C 20
ATOM 19777 O O . GLY A 1 73 ? 32.360 0.454 -3.573 1.00 0.00 73 GLY A O 20
#

Nearest PDB structures (foldseek):
  2ehf-assembly1_A  TM=7.604E-01  e=3.660E-11  Homo sapiens
  3hs0-assembly3_I-2  TM=8.340E-01  e=2.194E-05  Homo sapiens
  3hrz-assembly1_D  TM=8.749E-01  e=1.023E-04  Homo sapiens
  8aci-assembly1_A  TM=8.318E-01  e=6.648E-05  Homo sapiens
  6v08-assembly1_A  TM=8.356E-01  e=9.991E-04  Homo sapiens

CATH classification: 2.10.70.10

Radius of gyration: 15.8 Å; Cα contacts (8 Å, |Δi|>4): 130; chains: 1; bounding box: 50×20×38 Å

Organism: Homo sapiens (NCBI:txid9606)

Solvent-accessible surface area: 5531 Å² total; per-residue (Å²): 134,117,118,73,127,120,59,162,123,157,117,56,24,7,37,120,38,22,93,9,101,127,19,152,25,105,36,95,82,39,98,67,59,31,76,0,59,15,123,27,85,89,70,100,102,68,76,48,101,164,55,6,66,13,89,124,96,126,107,30,71,19,122,83,7,26,8,56,25,112,96,126,115

InterPro domains:
  IPR000436 Sushi/SCR/CCP domain [PF00084] (145-202)
  IPR000436 Sushi/SCR/CCP domain [PF00084] (349-406)
  IPR000436 Sushi/SCR/CCP domain [PF00084] (527-580)
  IPR000436 Sushi/SCR/CCP domain [PF00084] (708-754)
  IPR000436 Sushi/SCR/CCP domain [PF00084] (873-926)
  IPR000436 Sushi/SCR/CCP domain [PF00084] (1059-1100)
  IPR000436 Sushi/SCR/CCP domain [PF00084] (1217-1273)
  IPR000436 Sushi/SCR/CCP domain [PF00084] (1391-1447)
  IPR000436 Sushi/SCR/CCP domain [PF00084] (1564-1621)
  IPR000436 Sushi/SCR/CCP domain [PF00084] (1741-1798)
  IPR000436 Sushi/SCR/CCP domain [PF00084] (1915-1970)
  IPR000436 Sushi/SCR/CCP domain [PF00084] (2087-2142)
  IPR000436 Sushi/SCR/CCP domain [PF00084] (2258-2315)
  IPR000436 Sushi/SCR/CCP domain [PF00084] (2447-2490)
  IPR000436 Sushi/SCR/CCP domain [PF00084] (2495-2552)
  IPR000436 Sushi/SCR/CCP domain [PF00084] (2578-2612)
  IPR000436 Sushi/SCR/CCP domain [PF00084] (2628-2675)
  IPR000436 Sushi/SCR/CCP domain [PF00084] (2680-2733)
  IPR000436 Sushi/SCR/CCP domain [PF00084] (2738-2791)
  IPR000436 Sushi/SCR/CCP domain [PF00084] (2796-2854)

Secondary structure (DSSP, 8-state):
-------------S------SSSEEE-S---TT-EEEEE--SS--B-S-SEEEB-SSSSBSS----B------

Foldseek 3Di:
DDPDDDDDDDPAFLAPLDDAPQFDWDDDGAHAFDKIATDHDPVWHKAFDRMWTTHPVSDIPGHDIYTDHDDDD

Sequence (73 aa):
GSSGSSGEIEKGGCGDPGIPAYGKRTGSSFLHGDTLTFECPAAFELVGERVITCQQNNQWSGNKPSCSGPSSGGSSGSSGEIEKGGCGDPGIPAYGKRTGSSFLHGDTLTFECPAAFELVGERVITCQQNNQWSGNKPSCSGPSSGGSSGSSGEIEKGGCGDPGIPAYGKRTGSSFLHGDTLTFECPAAFELVGERVITCQQNNQWSGNKPSCSGPSSGGSSGSSGEIEKGGCGDPGIPAYGKRTGSSFLHGDTLTFECPAAFELVGERVITCQQNNQWSGNKPSCSGPSSGGSSGSSGEIEKGGCGDPGIPAYGKRTGSSFLHGDTLTFECPAAFELVGERVITCQQNNQWSGNKPSCSGPSSGGSSGSSGEIEKGGCGDPGIPAYGKRTGSSFLHGDTLTFECPAAFELVGERVITCQQNNQWSGNKPSCSGPSSGGSSGSSGEIEKGGCGDPGIPAYGKRTGSSFLHGDTLTFECPAAFELVGERVITCQQNNQWSGNKPSCSGPSSGGSSGSSGEIEKGGCGDPGIPAYGKRTGSSFLHGDTLTFECPAAFELVGERVITCQQNNQWSGNKPSCSGPSSGGSSGSSGEIEKGGCGDPGIPAYGKRTGSSFLHGDTLTFECPAAFELVGERVITCQQNNQWSGNKPSCSGPSSGGSSGSSGEIEKGGCGDPGIPAYGKRTGSSFLHGDTLTFECPAAFELVGERVITCQQNNQWSGNKPSCSGPSSGGSSGSSGEIEKGGCGDPGIPAYGKRTGSSFLHGDTLTFECPAAFELVGERVITCQQNNQWSGNKPSCSGPSSGGSSGSSGEIEKGGCGDPGIPAYGKRTGSSFLHGDTLTFECPAAFELVGERVITCQQNNQWSGNKPSCSGPSSGGSSGSSGEIEKGGCGDPGIPAYGKRTGSSFLHGDTLTFECPAAFELVGERVITCQQNNQWSGNKPSCSGPSSGGSSGSSGEIEKGGCGDPGIPAYGKRTGSSFLHGDTLTFECPAAFELVGERVITCQQNNQWSGNKPSCSGPSSGGSSGSSGEIEKGGCGDPGIPAYGKRTGSSFLHGDTLTFECPAAFELVGERVITCQQNNQWSGNKPSCSGPSSGGSSGSSGEIEKGGCGDPGIPAYGKRTGSSFLHGDTLTFECPAAFELVGERVITCQQNNQWSGNKPSCSGPSSGGSSGSSGEIEKGGCGDPGIPAYGKRTGSSFLHGDTLTFECPAAFELVGERVITCQQNNQWSGNKPSCSGPSSGGSSGSSGEIEKGGCGDPGIPAYGKRTGSSFLHGDTLTFECPAAFELVGERVITCQQNNQWSGNKPSCSGPSSGGSSGSSGEIEKGGCGDPGIPAYGKRTGSSFLHGDTLTFECPAAFELVGERVITCQQNNQWSGNKPSCSGPSSGGSSGSSGEIEKGGCGDPGIPAYGKRTGSSFLHGDTLTFECPAAFELVGERVITCQQNNQWSGNKPSCSGPSSG

GO terms:
  GO:0005515 protein binding (F, IPI)